Protein AF-A0AAE4R4G3-F1 (afdb_monomer)

Mean predicted aligned error: 14.67 Å

Nearest PDB structures (foldseek):
  8jcw-assembly1_3  TM=5.992E-01  e=4.559E-01  Homo sapiens
  7jfn-assembly1_A  TM=6.218E-01  e=7.363E-01  Brucella ovis ATCC 25840
  7wih-assembly1_A  TM=5.335E-01  e=7.766E-01  Homo sapiens
  8jd4-assembly1_2  TM=6.154E-01  e=1.726E+00  Homo sapiens
  4u1x-assembly1_A  TM=4.663E-01  e=5.349E-01  Rattus norvegicus

Foldseek 3Di:
DVVVVVVPDPDPWDWDFDQDLLDATDTHTPDPDDDPDPRQVVVLVVLLVLLVVLQVVLVQKAQDQQAWALEPVRAIFNIGGHSLSSCPDLVSLLSVLSVCSLVAAAAEAEEEAAPSCVSNVVNVQVSQVVVVGHHQYYDYDQFGDPALVVLLVVVVVPPDQHEYEYEAAEADPCPSVVSNVVSQVPDPHQYEYEYAEYACDAQVRADDDRPPPPDSYYYGYRHYNVVRDTQPQDPPGGPLCVDNSHVHYFYQDRRPRDGLDDDDAAADAQDLVQLLQCFVVLQLCQVQVQKWWDFPDPPDDDPPPLFFGRIGGNVLSQLVDPVSLVLLLCLLVVVVVVVCVVVVDPDPDDDDPDDDDDDDDDDDDDDDDDDDDDDDDDDDDDDDDDDDDDPDDPPPPPPPPDDPLPDQAAEEEEEPVCCPDVPSVSVVVSVCVSSVHDHYYHYWYQDPVRATDDDPVLQPGQEYEYEEEQPDALVNLVSVVVNSVVSNVVVPDDDRRAYAYEYEDHAYCAPVSVVVSCVSNVNRYGYSHDFDFGSDDLLVVLCVLLVPPDPQDPDPSVVVSVVSVCLVRPTDPQAANFQFDRGQDFADPPDSNYGGRTLSSLLRSSNRSVSHVVRVCVVPPSRNHAHALLVVLVVRLALSNSLSNLSNDAQVSHDQDDDLVSNQVSVVVSVVSNPDLRSLRRNLLSVLSSLSRNNRDLSCLQVSLQVNLVSCVPPDLSSLVSSLVSNVSSVVSVRDYDPVSSVSSVD

Structure (mmCIF, N/CA/C/O backbone):
data_AF-A0AAE4R4G3-F1
#
_entry.id   AF-A0AAE4R4G3-F1
#
loop_
_atom_site.group_PDB
_atom_site.id
_atom_site.type_symbol
_atom_site.label_atom_id
_atom_site.label_alt_id
_atom_site.label_comp_id
_atom_site.label_asym_id
_atom_site.label_entity_id
_atom_site.label_seq_id
_atom_site.pdbx_PDB_ins_code
_atom_site.Cartn_x
_atom_site.Cartn_y
_atom_site.Cartn_z
_atom_site.occupancy
_atom_site.B_iso_or_equiv
_atom_site.auth_seq_id
_atom_site.auth_comp_id
_atom_site.auth_asym_id
_atom_site.auth_atom_id
_atom_site.pdbx_PDB_model_num
ATOM 1 N N . MET A 1 1 ? -5.171 -28.125 51.167 1.00 41.72 1 MET A N 1
ATOM 2 C CA . MET A 1 1 ? -4.308 -28.460 50.009 1.00 41.72 1 MET A CA 1
ATOM 3 C C . MET A 1 1 ? -2.926 -27.810 50.123 1.00 41.72 1 MET A C 1
ATOM 5 O O . MET A 1 1 ? -1.947 -28.535 50.006 1.00 41.72 1 MET A O 1
ATOM 9 N N . ALA A 1 2 ? -2.838 -26.517 50.482 1.00 40.25 2 ALA A N 1
ATOM 10 C CA . ALA A 1 2 ? -1.580 -25.792 50.725 1.00 40.25 2 ALA A CA 1
ATOM 11 C C . ALA A 1 2 ? -0.564 -26.565 51.594 1.00 40.25 2 ALA A C 1
ATOM 13 O O . ALA A 1 2 ? 0.527 -26.849 51.116 1.00 40.25 2 ALA A O 1
ATOM 14 N N . LYS A 1 3 ? -0.951 -27.060 52.787 1.00 43.81 3 LYS A N 1
ATOM 15 C CA . LYS A 1 3 ? -0.072 -27.830 53.705 1.00 43.81 3 LYS A CA 1
ATOM 16 C C . LYS A 1 3 ? 0.681 -29.024 53.074 1.00 43.81 3 LYS A C 1
ATOM 18 O O . LYS A 1 3 ? 1.729 -29.395 53.586 1.00 43.81 3 LYS A O 1
ATOM 23 N N . LYS A 1 4 ? 0.180 -29.628 51.983 1.00 48.69 4 LYS A N 1
ATOM 24 C CA . LYS A 1 4 ? 0.833 -30.758 51.280 1.00 48.69 4 LYS A CA 1
ATOM 25 C C . LYS A 1 4 ? 1.884 -30.318 50.248 1.00 48.69 4 LYS A C 1
ATOM 27 O O . LYS A 1 4 ? 2.773 -31.100 49.937 1.00 48.69 4 LYS A O 1
ATOM 32 N N . VAL A 1 5 ? 1.781 -29.097 49.719 1.00 50.72 5 VAL A N 1
ATOM 33 C CA . VAL A 1 5 ? 2.772 -28.505 48.798 1.00 50.72 5 VAL A CA 1
ATOM 34 C C . VAL A 1 5 ? 3.978 -27.976 49.587 1.00 50.72 5 VAL A C 1
ATOM 36 O O . VAL A 1 5 ? 5.118 -28.146 49.160 1.00 50.72 5 VAL A O 1
ATOM 39 N N . VAL A 1 6 ? 3.731 -27.453 50.795 1.00 50.66 6 VAL A N 1
ATOM 40 C CA . VAL A 1 6 ? 4.748 -26.897 51.709 1.00 50.66 6 VAL A CA 1
ATOM 41 C C . VAL A 1 6 ? 5.870 -27.881 52.046 1.00 50.66 6 VAL A C 1
ATOM 43 O O . VAL A 1 6 ? 7.029 -27.489 52.096 1.00 50.66 6 VAL A O 1
ATOM 46 N N . SER A 1 7 ? 5.575 -29.174 52.224 1.00 49.91 7 SER A N 1
ATOM 47 C CA . SER A 1 7 ? 6.581 -30.141 52.692 1.00 49.91 7 SER A CA 1
ATOM 48 C C . SER A 1 7 ? 7.667 -30.485 51.660 1.00 49.91 7 SER A C 1
ATOM 50 O O . SER A 1 7 ? 8.540 -31.299 51.953 1.00 49.91 7 SER A O 1
ATOM 52 N N . ARG A 1 8 ? 7.605 -29.927 50.440 1.00 53.31 8 ARG A N 1
ATOM 53 C CA . ARG A 1 8 ? 8.597 -30.145 49.371 1.00 53.31 8 ARG A CA 1
ATOM 54 C C . ARG A 1 8 ? 9.280 -28.867 48.872 1.00 53.31 8 ARG A C 1
ATOM 56 O O . ARG A 1 8 ? 10.274 -28.981 48.160 1.00 53.31 8 ARG A O 1
ATOM 63 N N . SER A 1 9 ? 8.799 -27.674 49.224 1.00 53.91 9 SER A N 1
ATOM 64 C CA . SER A 1 9 ? 9.412 -26.409 48.794 1.00 53.91 9 SER A CA 1
ATOM 65 C C . SER A 1 9 ? 10.363 -25.860 49.859 1.00 53.91 9 SER A C 1
ATOM 67 O O . SER A 1 9 ? 9.969 -25.741 51.014 1.00 53.91 9 SER A O 1
ATOM 69 N N . ARG A 1 10 ? 11.570 -25.424 49.471 1.00 71.00 10 ARG A N 1
ATOM 70 C CA . ARG A 1 10 ? 12.482 -24.622 50.321 1.00 71.00 10 ARG A CA 1
ATOM 71 C C . ARG A 1 10 ? 12.004 -23.163 50.495 1.00 71.00 10 ARG A C 1
ATOM 73 O O . ARG A 1 10 ? 12.824 -22.256 50.553 1.00 71.00 10 ARG A O 1
ATOM 80 N N . ALA A 1 11 ? 10.696 -22.916 50.476 1.00 70.75 11 ALA A N 1
ATOM 81 C CA . ALA A 1 11 ? 10.151 -21.567 50.572 1.00 70.75 11 ALA A CA 1
ATOM 82 C C . ALA A 1 11 ? 10.240 -21.076 52.024 1.00 70.75 11 ALA A C 1
ATOM 84 O O . ALA A 1 11 ? 9.722 -21.741 52.919 1.00 70.75 11 ALA A O 1
ATOM 85 N N . SER A 1 12 ? 10.888 -19.929 52.245 1.00 80.38 12 SER A N 1
ATOM 86 C CA . SER A 1 12 ? 11.004 -19.309 53.574 1.00 80.38 12 SER A CA 1
ATOM 87 C C . SER A 1 12 ? 9.682 -18.716 54.072 1.00 80.38 12 SER A C 1
ATOM 89 O O . SER A 1 12 ? 9.471 -18.636 55.275 1.00 80.38 12 SER A O 1
ATOM 91 N N . TYR A 1 13 ? 8.784 -18.336 53.155 1.00 82.12 13 TYR A N 1
ATOM 92 C CA . TYR A 1 13 ? 7.481 -17.740 53.456 1.00 82.12 13 TYR A CA 1
ATOM 93 C C . TYR A 1 13 ? 6.415 -18.287 52.509 1.00 82.12 13 TYR A C 1
ATOM 95 O O . TYR A 1 13 ? 6.690 -18.560 51.338 1.00 82.12 13 TYR A O 1
ATOM 103 N N . ILE A 1 14 ? 5.192 -18.435 53.017 1.00 83.31 14 ILE A N 1
ATOM 104 C CA . ILE A 1 14 ? 4.025 -18.876 52.251 1.00 83.31 14 ILE A CA 1
ATOM 105 C C . ILE A 1 14 ? 2.876 -17.928 52.569 1.00 83.31 14 ILE A C 1
ATOM 107 O O . ILE A 1 14 ? 2.456 -17.832 53.722 1.00 83.31 14 ILE A O 1
ATOM 111 N N . GLY A 1 15 ? 2.375 -17.253 51.540 1.00 87.19 15 GLY A N 1
ATOM 112 C CA . GLY A 1 15 ? 1.159 -16.450 51.583 1.00 87.19 15 GLY A CA 1
ATOM 113 C C . GLY A 1 15 ? 0.104 -17.026 50.645 1.00 87.19 15 GLY A C 1
ATOM 114 O O . GLY A 1 15 ? 0.430 -17.733 49.687 1.00 87.19 15 GLY A O 1
ATOM 115 N N . VAL A 1 16 ? -1.159 -16.745 50.940 1.00 87.38 16 VAL A N 1
ATOM 116 C CA . VAL A 1 16 ? -2.300 -16.994 50.056 1.00 87.38 16 VAL A CA 1
ATOM 117 C C . VAL A 1 16 ? -2.833 -15.639 49.625 1.00 87.38 16 VAL A C 1
ATOM 119 O O . VAL A 1 16 ? -3.054 -14.786 50.476 1.00 87.38 16 VAL A O 1
ATOM 122 N N . ILE A 1 17 ? -2.992 -15.437 48.318 1.00 87.38 17 ILE A N 1
ATOM 123 C CA . ILE A 1 17 ? -3.669 -14.251 47.794 1.00 87.38 17 ILE A CA 1
ATOM 124 C C . ILE A 1 17 ? -5.159 -14.560 47.805 1.00 87.38 17 ILE A C 1
ATOM 126 O O . ILE A 1 17 ? -5.613 -15.449 47.079 1.00 87.38 17 ILE A O 1
ATOM 130 N N . ASP A 1 18 ? -5.886 -13.861 48.662 1.00 85.62 18 ASP A N 1
ATOM 131 C CA . ASP A 1 18 ? -7.324 -13.990 48.800 1.00 85.62 18 ASP A CA 1
ATOM 132 C C . ASP A 1 18 ? -8.004 -12.936 47.921 1.00 85.62 18 ASP A C 1
ATOM 134 O O . ASP A 1 18 ? -7.830 -11.730 48.099 1.00 85.62 18 ASP A O 1
ATOM 138 N N . PHE A 1 19 ? -8.782 -13.412 46.948 1.00 81.19 19 PHE A N 1
ATOM 139 C CA . PHE A 1 19 ? -9.626 -12.576 46.101 1.00 81.19 19 PHE A CA 1
ATOM 140 C C . PHE A 1 19 ? -11.050 -12.627 46.639 1.00 81.19 19 PHE A C 1
ATOM 142 O O . PHE A 1 19 ? -11.764 -13.618 46.454 1.00 81.19 19 PHE A O 1
ATOM 149 N N . VAL A 1 20 ? -11.472 -11.564 47.314 1.00 78.62 20 VAL A N 1
ATOM 150 C CA . VAL A 1 20 ? -12.882 -11.387 47.657 1.00 78.62 20 VAL A CA 1
ATOM 151 C C . VAL A 1 20 ? -13.567 -10.761 46.439 1.00 78.62 20 VAL A C 1
ATOM 153 O O . VAL A 1 20 ? -13.090 -9.734 45.958 1.00 78.62 20 VAL A O 1
ATOM 156 N N . PRO A 1 21 ? -14.654 -11.346 45.897 1.00 65.56 21 PRO A N 1
ATOM 157 C CA . PRO A 1 21 ? -15.409 -10.709 44.825 1.00 65.56 21 PRO A CA 1
ATOM 158 C C . PRO A 1 21 ? -15.832 -9.301 45.244 1.00 65.56 21 PRO A C 1
ATOM 160 O O . PRO A 1 21 ? -16.521 -9.141 46.249 1.00 65.56 21 PRO A O 1
ATOM 163 N N . GLY A 1 22 ? -15.399 -8.293 44.487 1.00 68.06 22 GLY A N 1
ATOM 164 C CA . GLY A 1 22 ? -15.637 -6.903 44.860 1.00 68.06 22 GLY A CA 1
ATOM 165 C C . GLY A 1 22 ? -14.793 -6.433 46.051 1.00 68.06 22 GLY A C 1
ATOM 166 O O . GLY A 1 22 ? -15.272 -5.634 46.846 1.00 68.06 22 GLY A O 1
ATOM 167 N N . GLY A 1 23 ? -13.573 -6.949 46.212 1.00 78.12 23 GLY A N 1
ATOM 168 C CA . GLY A 1 23 ? -12.608 -6.534 47.227 1.00 78.12 23 GLY A CA 1
ATOM 169 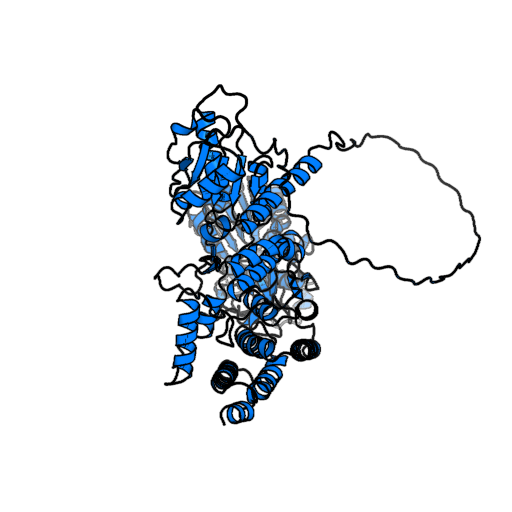C C . GLY A 1 23 ? -11.193 -6.440 46.655 1.00 78.12 23 GLY A C 1
ATOM 170 O O . GLY A 1 23 ? -10.882 -7.029 45.618 1.00 78.12 23 GLY A O 1
ATOM 171 N N . THR A 1 24 ? -10.331 -5.680 47.329 1.00 81.62 24 THR A N 1
ATOM 172 C CA . THR A 1 24 ? -8.904 -5.612 46.996 1.00 81.62 24 THR A CA 1
ATOM 173 C C . THR A 1 24 ? -8.233 -6.946 47.320 1.00 81.62 24 THR A C 1
ATOM 175 O O . THR A 1 24 ? -8.569 -7.547 48.343 1.00 81.62 24 THR A O 1
ATOM 178 N N . PRO A 1 25 ? -7.307 -7.440 46.481 1.00 84.69 25 PRO A N 1
ATOM 179 C CA . PRO A 1 25 ? -6.599 -8.676 46.778 1.00 84.69 25 PRO A CA 1
ATOM 180 C C . PRO A 1 25 ? -5.730 -8.494 48.026 1.00 84.69 25 PRO A C 1
ATOM 182 O O . PRO A 1 25 ? -4.965 -7.538 48.124 1.00 84.69 25 PRO A O 1
ATOM 185 N N . GLU A 1 26 ? -5.826 -9.423 48.973 1.00 88.56 26 GLU A N 1
ATOM 186 C CA . GLU A 1 26 ? -5.051 -9.394 50.218 1.00 88.56 26 GLU A CA 1
ATOM 187 C C . GLU A 1 26 ? -4.145 -10.621 50.315 1.00 88.56 26 GLU A C 1
ATOM 189 O O . GLU A 1 26 ? -4.484 -11.700 49.829 1.00 88.56 26 GLU A O 1
ATOM 194 N N . ILE A 1 27 ? -2.973 -10.471 50.942 1.00 89.56 27 ILE A N 1
ATOM 195 C CA . ILE A 1 27 ? -2.072 -11.600 51.202 1.00 89.56 27 ILE A CA 1
ATOM 196 C C . ILE A 1 27 ? -2.252 -12.065 52.645 1.00 89.56 27 ILE A C 1
ATOM 198 O O . ILE A 1 27 ? -1.797 -11.410 53.585 1.00 89.56 27 ILE A O 1
ATOM 202 N N . THR A 1 28 ? -2.833 -13.249 52.816 1.00 90.31 28 THR A N 1
ATOM 203 C CA . THR A 1 28 ? -2.904 -13.937 54.105 1.00 90.31 28 THR A CA 1
ATOM 204 C C . THR A 1 28 ? -1.671 -14.822 54.284 1.00 90.31 28 THR A C 1
ATOM 206 O O . THR A 1 28 ? -1.511 -15.854 53.623 1.00 90.31 28 THR A O 1
ATOM 209 N N . TRP A 1 29 ? -0.777 -14.438 55.195 1.00 89.19 29 TRP A N 1
ATOM 210 C CA . TRP A 1 29 ? 0.454 -15.178 55.489 1.00 89.19 29 TRP A CA 1
ATOM 211 C C . TRP A 1 29 ? 0.200 -16.393 56.390 1.00 89.19 29 TRP A C 1
ATOM 213 O O . TRP A 1 29 ? -0.496 -16.318 57.399 1.00 89.19 29 TRP A O 1
ATOM 223 N N . ALA A 1 30 ? 0.787 -17.541 56.036 1.00 85.12 30 ALA A N 1
ATOM 224 C CA . ALA A 1 30 ? 0.654 -18.785 56.800 1.00 85.12 30 ALA A CA 1
ATOM 225 C C . ALA A 1 30 ? 1.514 -18.816 58.081 1.00 85.12 30 ALA A C 1
ATOM 227 O O . ALA A 1 30 ? 1.315 -19.684 58.935 1.00 85.12 30 ALA A O 1
ATOM 228 N N . HIS A 1 31 ? 2.478 -17.901 58.197 1.00 82.00 31 HIS A N 1
ATOM 229 C CA . HIS A 1 31 ? 3.396 -17.756 59.324 1.00 82.00 31 HIS A CA 1
ATOM 230 C C . HIS A 1 31 ? 3.187 -16.397 60.003 1.00 82.00 31 HIS A C 1
ATOM 232 O O . HIS A 1 31 ? 2.731 -15.454 59.365 1.00 82.00 31 HIS A O 1
ATOM 238 N N . ALA A 1 32 ? 3.526 -16.302 61.294 1.00 77.00 32 ALA A N 1
ATOM 239 C CA . ALA A 1 32 ? 3.434 -15.047 62.047 1.00 77.00 32 ALA A CA 1
ATOM 240 C C . ALA A 1 32 ? 4.468 -14.000 61.589 1.00 77.00 32 ALA A C 1
ATOM 242 O O . ALA A 1 32 ? 4.228 -12.805 61.722 1.00 77.00 32 ALA A O 1
ATOM 243 N N . GLU A 1 33 ? 5.604 -14.447 61.049 1.00 82.62 33 GLU A N 1
ATOM 244 C CA . GLU A 1 33 ? 6.598 -13.573 60.428 1.00 82.62 33 GLU A CA 1
ATOM 245 C C . GLU A 1 33 ? 6.197 -13.281 58.978 1.00 82.62 33 GLU A C 1
ATOM 247 O O . GLU A 1 33 ? 6.115 -14.188 58.144 1.00 82.62 33 GLU A O 1
ATOM 252 N N . VAL A 1 34 ? 5.943 -12.004 58.698 1.00 83.69 34 VAL A N 1
ATOM 253 C CA . VAL A 1 34 ? 5.670 -11.467 57.361 1.00 83.69 34 VAL A CA 1
ATOM 254 C C . VAL A 1 34 ? 7.010 -11.070 56.727 1.00 83.69 34 VAL A C 1
ATOM 256 O O . VAL A 1 34 ? 7.856 -10.516 57.432 1.00 83.69 34 VAL A O 1
ATOM 259 N N . PRO A 1 35 ? 7.258 -11.368 55.439 1.00 85.50 35 PRO A N 1
ATOM 260 C CA . PRO A 1 35 ? 8.483 -10.936 54.774 1.00 85.50 35 PRO A CA 1
ATOM 261 C C . PRO A 1 35 ? 8.619 -9.409 54.753 1.00 85.50 35 PRO A C 1
ATOM 263 O O . PRO A 1 35 ? 7.627 -8.694 54.644 1.00 85.50 35 PRO A O 1
ATOM 266 N N . ASP A 1 36 ? 9.864 -8.929 54.789 1.00 84.88 36 ASP A N 1
ATOM 267 C CA . ASP A 1 36 ? 10.235 -7.510 54.661 1.00 84.88 36 ASP A CA 1
ATOM 268 C C . ASP A 1 36 ? 10.153 -7.046 53.192 1.00 84.88 36 ASP A C 1
ATOM 270 O O . ASP A 1 36 ? 11.130 -6.630 52.573 1.00 84.88 36 ASP A O 1
ATOM 274 N N . ILE A 1 37 ? 8.990 -7.264 52.581 1.00 83.00 37 ILE A N 1
ATOM 275 C CA . ILE A 1 37 ? 8.627 -6.806 51.242 1.00 83.00 37 ILE A CA 1
ATOM 276 C C . ILE A 1 37 ? 7.216 -6.250 51.362 1.00 83.00 37 ILE A C 1
ATOM 278 O O . ILE A 1 37 ? 6.341 -6.890 51.947 1.00 83.00 37 ILE A O 1
ATOM 282 N N . GLU A 1 38 ? 6.980 -5.077 50.788 1.00 85.88 38 GLU A N 1
ATOM 283 C CA . GLU A 1 38 ? 5.652 -4.477 50.781 1.00 85.88 38 GLU A CA 1
ATOM 284 C C . GLU A 1 38 ? 4.654 -5.412 50.077 1.00 85.88 38 GLU A C 1
ATOM 286 O O . GLU A 1 38 ? 4.900 -5.901 48.969 1.00 85.88 38 GLU A O 1
ATOM 291 N N . ASN A 1 39 ? 3.508 -5.672 50.720 1.00 84.44 39 ASN A N 1
ATOM 292 C CA . ASN A 1 39 ? 2.467 -6.542 50.162 1.00 84.44 39 ASN A CA 1
ATOM 293 C C . ASN A 1 39 ? 2.045 -6.088 48.752 1.00 84.44 39 ASN A C 1
ATOM 295 O O . ASN A 1 39 ? 1.788 -6.932 47.897 1.00 84.44 39 ASN A O 1
ATOM 299 N N . GLU A 1 40 ? 2.037 -4.778 48.489 1.00 82.62 40 GLU A N 1
ATOM 300 C CA . GLU A 1 40 ? 1.739 -4.196 47.175 1.00 82.62 40 GLU A CA 1
ATOM 301 C C . GLU A 1 40 ? 2.711 -4.677 46.089 1.00 82.62 40 GLU A C 1
ATOM 303 O O . GLU A 1 40 ? 2.291 -5.070 44.998 1.00 82.62 40 GLU A O 1
ATOM 308 N N . GLU A 1 41 ? 4.012 -4.732 46.391 1.00 84.12 41 GLU A N 1
ATOM 309 C CA . GLU A 1 41 ? 5.013 -5.227 45.448 1.00 84.12 41 GLU A CA 1
ATOM 310 C C . GLU A 1 41 ? 4.803 -6.720 45.150 1.00 84.12 41 GLU A C 1
ATOM 312 O O . GLU A 1 41 ? 4.933 -7.169 44.005 1.00 84.12 41 GLU A O 1
ATOM 317 N N . LEU A 1 42 ? 4.441 -7.508 46.164 1.00 87.12 42 LEU A N 1
ATOM 318 C CA . LEU A 1 42 ? 4.152 -8.932 45.994 1.00 87.12 42 LEU A CA 1
ATOM 319 C C . LEU A 1 42 ? 2.876 -9.174 45.183 1.00 87.12 42 LEU A C 1
ATOM 321 O O . LEU A 1 42 ? 2.887 -10.034 44.298 1.00 87.12 42 LEU A O 1
ATOM 325 N N . LEU A 1 43 ? 1.814 -8.403 45.425 1.00 86.62 43 LEU A N 1
ATOM 326 C CA . LEU A 1 43 ? 0.578 -8.444 44.640 1.00 86.62 43 LEU A CA 1
ATOM 327 C C . LEU A 1 43 ? 0.839 -8.065 43.178 1.00 86.62 43 LEU A C 1
ATOM 329 O O . LEU A 1 43 ? 0.391 -8.765 42.271 1.00 86.62 43 LEU A O 1
ATOM 333 N N . LEU A 1 44 ? 1.655 -7.038 42.933 1.00 83.12 44 LEU A N 1
ATOM 334 C CA . LEU A 1 44 ? 2.078 -6.632 41.592 1.00 83.12 44 LEU A CA 1
ATOM 335 C C . LEU A 1 44 ? 2.839 -7.748 40.867 1.00 83.12 44 LEU A C 1
ATOM 337 O O . LEU A 1 44 ? 2.569 -8.047 39.700 1.00 83.12 44 LEU A O 1
ATOM 341 N N . ARG A 1 45 ? 3.786 -8.398 41.551 1.00 85.94 45 ARG A N 1
ATOM 342 C CA . ARG A 1 45 ? 4.511 -9.552 40.998 1.00 85.94 45 ARG A CA 1
ATOM 343 C C . ARG A 1 45 ? 3.562 -10.717 40.708 1.00 85.94 45 ARG A C 1
ATOM 345 O O . ARG A 1 45 ? 3.699 -11.351 39.662 1.00 85.94 45 ARG A O 1
ATOM 352 N N . ALA A 1 46 ? 2.602 -10.981 41.591 1.00 88.88 46 ALA A N 1
ATOM 353 C CA . ALA A 1 46 ? 1.620 -12.043 41.414 1.00 88.88 46 ALA A CA 1
ATOM 354 C C . ALA A 1 46 ? 0.701 -11.786 40.215 1.00 88.88 46 ALA A C 1
ATOM 356 O O . ALA A 1 46 ? 0.601 -12.654 39.348 1.00 88.88 46 ALA A O 1
ATOM 357 N N . MET A 1 47 ? 0.135 -10.581 40.105 1.00 90.00 47 MET A N 1
ATOM 358 C CA . MET A 1 47 ? -0.656 -10.165 38.948 1.00 90.00 47 MET A CA 1
ATOM 359 C C . MET A 1 47 ? 0.138 -10.339 37.652 1.00 90.00 47 MET A C 1
ATOM 361 O O . MET A 1 47 ? -0.372 -10.913 36.699 1.00 90.00 47 MET A O 1
ATOM 365 N N . ARG A 1 48 ? 1.404 -9.905 37.593 1.00 88.50 48 ARG A N 1
ATOM 366 C CA . ARG A 1 48 ? 2.235 -10.066 36.383 1.00 88.50 48 ARG A CA 1
ATOM 367 C C . ARG A 1 48 ? 2.422 -11.520 35.988 1.00 88.50 48 ARG A C 1
ATOM 369 O O . ARG A 1 48 ? 2.347 -11.848 34.805 1.00 88.50 48 ARG A O 1
ATOM 376 N N . CYS A 1 49 ? 2.705 -12.375 36.967 1.00 89.19 49 CYS A N 1
ATOM 377 C CA . CYS A 1 49 ? 2.857 -13.807 36.745 1.00 89.19 49 CYS A CA 1
ATOM 378 C C . CYS A 1 49 ? 1.554 -14.426 36.234 1.00 89.19 49 CYS A C 1
ATOM 380 O O . CYS A 1 49 ? 1.585 -15.178 35.263 1.00 89.19 49 CYS A O 1
ATOM 382 N N . GLU A 1 50 ? 0.421 -14.084 36.847 1.00 91.75 50 GLU A N 1
ATOM 383 C CA . GLU A 1 50 ? -0.895 -14.580 36.448 1.00 91.75 50 GLU A CA 1
ATOM 384 C C . GLU A 1 50 ? -1.298 -14.070 35.061 1.00 91.75 50 GLU A C 1
ATOM 386 O O . GLU A 1 50 ? -1.634 -14.865 34.187 1.00 91.75 50 GLU A O 1
ATOM 391 N N . PHE A 1 51 ? -1.162 -12.769 34.810 1.00 93.94 51 PHE A N 1
ATOM 392 C CA . PHE A 1 51 ? -1.463 -12.154 33.523 1.00 93.94 51 PHE A CA 1
ATOM 393 C C . PHE A 1 51 ? -0.608 -12.745 32.400 1.00 93.94 51 PHE A C 1
ATOM 395 O O . PHE A 1 51 ? -1.115 -13.113 31.342 1.00 93.94 51 PHE A O 1
ATOM 402 N N . ARG A 1 52 ? 0.696 -12.930 32.637 1.00 92.19 52 ARG A N 1
ATOM 403 C CA . ARG A 1 52 ? 1.580 -13.600 31.678 1.00 92.19 52 ARG A CA 1
ATOM 404 C C . ARG A 1 52 ? 1.175 -15.055 31.441 1.00 92.19 52 ARG A C 1
ATOM 406 O O . ARG A 1 52 ? 1.202 -15.498 30.294 1.00 92.19 52 ARG A O 1
ATOM 413 N N . ALA A 1 53 ? 0.791 -15.786 32.486 1.00 91.94 53 ALA A N 1
ATOM 414 C CA . ALA A 1 53 ? 0.300 -17.153 32.342 1.00 91.94 53 ALA A CA 1
ATOM 415 C C . ALA A 1 53 ? -0.986 -17.201 31.503 1.00 91.94 53 ALA A C 1
ATOM 417 O O . ALA A 1 53 ? -1.104 -18.062 30.635 1.00 91.94 53 ALA A O 1
ATOM 418 N N . LEU A 1 54 ? -1.907 -16.248 31.688 1.00 94.81 54 LEU A N 1
ATOM 419 C CA . LEU A 1 54 ? -3.108 -16.112 30.859 1.00 94.81 54 LEU A CA 1
ATOM 420 C C . LEU A 1 54 ? -2.758 -15.841 29.392 1.00 94.81 54 LEU A C 1
ATOM 422 O O . LEU A 1 54 ? -3.298 -16.510 28.512 1.00 94.81 54 LEU A O 1
ATOM 426 N N . LEU A 1 55 ? -1.807 -14.941 29.114 1.00 95.00 55 LEU A N 1
ATOM 427 C CA . LEU A 1 55 ? -1.338 -14.684 27.747 1.00 95.00 55 LEU A CA 1
ATOM 428 C C . LEU A 1 55 ? -0.753 -15.944 27.091 1.00 95.00 55 LEU A C 1
ATOM 430 O O . LEU A 1 55 ? -1.068 -16.259 25.943 1.00 95.00 55 LEU A O 1
ATOM 434 N N . GLU A 1 56 ? 0.102 -16.673 27.809 1.00 92.25 56 GLU A N 1
ATOM 435 C CA . GLU A 1 56 ? 0.767 -17.875 27.297 1.00 92.25 56 GLU A CA 1
ATOM 436 C C . GLU A 1 56 ? -0.228 -19.034 27.105 1.00 92.25 56 GLU A C 1
ATOM 438 O O . GLU A 1 56 ? -0.249 -19.668 26.048 1.00 92.25 56 GLU A O 1
ATOM 443 N N . TRP A 1 57 ? -1.101 -19.293 28.082 1.00 91.50 57 TRP A N 1
ATOM 444 C CA . TRP A 1 57 ? -2.099 -20.367 28.014 1.00 91.50 57 TRP A CA 1
ATOM 445 C C . TRP A 1 57 ? -3.239 -20.081 27.038 1.00 91.50 57 TRP A C 1
ATOM 447 O O . TRP A 1 57 ? -3.774 -21.017 26.439 1.00 91.50 57 TRP A O 1
ATOM 457 N N . GLY A 1 58 ? -3.601 -18.808 26.885 1.00 92.12 58 GLY A N 1
ATOM 458 C CA . GLY A 1 58 ? -4.520 -18.305 25.868 1.00 92.12 58 GLY A CA 1
ATOM 459 C C . GLY A 1 58 ? -3.954 -18.333 24.456 1.00 92.12 58 GLY A C 1
ATOM 460 O O . GLY A 1 58 ? -4.707 -18.236 23.498 1.00 92.12 58 GLY A O 1
ATOM 461 N N . ARG A 1 59 ? -2.630 -18.498 24.313 1.00 91.81 59 ARG A N 1
ATOM 462 C CA . ARG A 1 59 ? -1.913 -18.278 23.047 1.00 91.81 59 ARG A CA 1
ATOM 463 C C . ARG A 1 59 ? -2.157 -16.875 22.485 1.00 91.81 59 ARG A C 1
ATOM 465 O O . ARG A 1 59 ? -2.125 -16.675 21.279 1.00 91.81 59 ARG A O 1
ATOM 472 N N . ALA A 1 60 ? -2.326 -15.899 23.374 1.00 93.81 60 ALA A N 1
ATOM 473 C CA . ALA A 1 60 ? -2.489 -14.498 23.012 1.00 93.81 60 ALA A CA 1
ATOM 474 C C . ALA A 1 60 ? -1.227 -13.903 22.374 1.00 93.81 60 ALA A C 1
ATOM 476 O O . ALA A 1 60 ? -1.297 -12.846 21.757 1.00 93.81 60 ALA A O 1
ATOM 477 N N . ILE A 1 61 ? -0.073 -14.564 22.524 1.00 93.00 61 ILE A N 1
ATOM 478 C CA . ILE A 1 61 ? 1.189 -14.188 21.885 1.00 93.00 61 ILE A CA 1
ATOM 479 C C . ILE A 1 61 ? 1.409 -15.075 20.658 1.00 93.00 61 ILE A C 1
ATOM 481 O O . ILE A 1 61 ? 1.772 -16.248 20.770 1.00 93.00 61 ILE A O 1
ATOM 485 N N . TRP A 1 62 ? 1.249 -14.483 19.485 1.00 90.50 62 TRP A N 1
ATOM 486 C CA . TRP A 1 62 ? 1.444 -15.119 18.196 1.00 90.50 62 TRP A CA 1
ATOM 487 C C . TRP A 1 62 ? 2.865 -14.861 17.700 1.00 90.50 62 TRP A C 1
ATOM 489 O O . TRP A 1 62 ? 3.207 -13.730 17.367 1.00 90.50 62 TRP A O 1
ATOM 499 N N . GLN A 1 63 ? 3.702 -15.897 17.658 1.00 90.44 63 GLN A N 1
ATOM 500 C CA . GLN A 1 63 ? 5.105 -15.801 17.242 1.00 90.44 63 GLN A CA 1
ATOM 501 C C . GLN A 1 63 ? 5.435 -16.897 16.213 1.00 90.44 63 GLN A C 1
ATOM 503 O O . GLN A 1 63 ? 5.963 -17.951 16.574 1.00 90.44 63 GLN A O 1
ATOM 508 N N . PRO A 1 64 ? 5.052 -16.696 14.944 1.00 85.00 64 PRO A N 1
ATOM 509 C CA . PRO A 1 64 ? 5.319 -17.637 13.861 1.00 85.00 64 PRO A CA 1
ATOM 510 C C . PRO A 1 64 ? 6.816 -17.751 13.548 1.00 85.00 64 PRO A C 1
ATOM 512 O O . PRO A 1 64 ? 7.592 -16.829 13.785 1.00 85.00 64 PRO A O 1
ATOM 515 N N . SER A 1 65 ? 7.216 -18.890 12.980 1.00 84.06 65 SER A N 1
ATOM 516 C CA . SER A 1 65 ? 8.597 -19.144 12.547 1.00 84.06 65 SER A CA 1
ATOM 517 C C . SER A 1 65 ? 8.827 -18.935 11.050 1.00 84.06 65 SER A C 1
ATOM 519 O O . SER A 1 65 ? 9.964 -19.051 10.613 1.00 84.06 65 SER A O 1
ATOM 521 N N . SER A 1 66 ? 7.768 -18.717 10.262 1.00 79.06 66 SER A N 1
ATOM 522 C CA . SER A 1 66 ? 7.831 -18.685 8.790 1.00 79.06 66 SER A CA 1
ATOM 523 C C . SER A 1 66 ? 7.253 -17.419 8.151 1.00 79.06 66 SER A C 1
ATOM 525 O O . SER A 1 66 ? 7.188 -17.310 6.931 1.00 79.06 66 SER A O 1
ATOM 527 N N . TYR A 1 67 ? 6.768 -16.484 8.962 1.00 85.94 67 TYR A N 1
ATOM 528 C CA . TYR A 1 67 ? 6.226 -15.204 8.520 1.00 85.94 67 TYR A CA 1
ATOM 529 C C . TYR A 1 67 ? 6.371 -14.185 9.650 1.00 85.94 67 TYR A C 1
ATOM 531 O O . TYR A 1 67 ? 6.722 -14.543 10.773 1.00 85.94 67 TYR A O 1
ATOM 539 N N . HIS A 1 68 ? 6.090 -12.922 9.374 1.00 89.38 68 HIS A N 1
ATOM 540 C CA . HIS A 1 68 ? 5.981 -11.874 10.380 1.00 89.38 68 HIS A CA 1
ATOM 541 C C . HIS A 1 68 ? 4.746 -11.017 10.117 1.00 89.38 68 HIS A C 1
ATOM 543 O O . HIS A 1 68 ? 4.074 -11.185 9.105 1.00 89.38 68 HIS A O 1
ATOM 549 N N . TYR A 1 69 ? 4.409 -10.130 11.044 1.00 88.75 69 TYR A N 1
ATOM 550 C CA . TYR A 1 69 ? 3.186 -9.345 10.984 1.00 88.75 69 TYR A CA 1
ATOM 551 C C . TYR A 1 69 ? 3.428 -7.929 10.477 1.00 88.75 69 TYR A C 1
ATOM 553 O O . TYR A 1 69 ? 4.385 -7.300 10.914 1.00 88.75 69 TYR A O 1
ATOM 561 N N . GLU A 1 70 ? 2.530 -7.409 9.641 1.00 86.69 70 GLU A N 1
ATOM 562 C CA . GLU A 1 70 ? 2.349 -5.963 9.446 1.00 86.69 70 GLU A CA 1
ATOM 563 C C . GLU A 1 70 ? 1.239 -5.504 10.397 1.00 86.69 70 GLU A C 1
ATOM 565 O O . GLU A 1 70 ? 0.092 -5.951 10.308 1.00 86.69 70 GLU A O 1
ATOM 570 N N . LEU A 1 71 ? 1.598 -4.649 11.351 1.00 85.38 71 LEU A N 1
ATOM 571 C CA . LEU A 1 71 ? 0.693 -4.122 12.365 1.00 85.38 71 LEU A CA 1
ATOM 572 C C . LEU A 1 71 ? -0.201 -3.013 11.781 1.00 85.38 71 LEU A C 1
ATOM 574 O O . LEU A 1 71 ? 0.134 -2.431 10.751 1.00 85.38 71 LEU A O 1
ATOM 578 N N . PRO A 1 72 ? -1.296 -2.629 12.463 1.00 80.88 72 PRO A N 1
ATOM 579 C CA . PRO A 1 72 ? -2.136 -1.495 12.062 1.00 80.88 72 PRO A CA 1
ATOM 580 C C . PRO A 1 72 ? -1.377 -0.176 11.852 1.00 80.88 72 PRO A C 1
ATOM 582 O O . PRO A 1 72 ? -1.803 0.659 11.058 1.00 80.88 72 PRO A O 1
ATOM 585 N N . SER A 1 73 ? -0.238 0.002 12.529 1.00 74.06 73 SER A N 1
ATOM 586 C CA . SER A 1 73 ? 0.649 1.156 12.349 1.00 74.06 73 SER A CA 1
ATOM 587 C C . SER A 1 73 ? 1.439 1.145 11.033 1.00 74.06 73 SER A C 1
ATOM 589 O O . SER A 1 73 ? 2.069 2.149 10.710 1.00 74.06 73 SER A O 1
ATOM 591 N N . GLY A 1 74 ? 1.435 0.031 10.294 1.00 79.06 74 GLY A N 1
ATOM 592 C CA . GLY A 1 74 ? 2.334 -0.249 9.171 1.00 79.06 74 GLY A CA 1
ATOM 593 C C . GLY A 1 74 ? 3.699 -0.795 9.603 1.00 79.06 74 GLY A C 1
ATOM 594 O O . GLY A 1 74 ? 4.500 -1.176 8.755 1.00 79.06 74 GLY A O 1
ATOM 595 N N . ASP A 1 75 ? 3.981 -0.858 10.909 1.00 83.12 75 ASP A N 1
ATOM 596 C CA . ASP A 1 75 ? 5.234 -1.423 11.409 1.00 83.12 75 ASP A CA 1
ATOM 597 C C . ASP A 1 75 ? 5.231 -2.947 11.284 1.00 83.12 75 ASP A C 1
ATOM 599 O O . ASP A 1 75 ? 4.211 -3.611 11.475 1.00 83.12 75 ASP A O 1
ATOM 603 N N . HIS A 1 76 ? 6.404 -3.517 11.031 1.00 86.25 76 HIS A N 1
ATOM 604 C CA . HIS A 1 76 ? 6.576 -4.958 10.922 1.00 86.25 76 HIS A CA 1
ATOM 605 C C . HIS A 1 76 ? 7.055 -5.558 12.250 1.00 86.25 76 HIS A C 1
ATOM 607 O O . HIS A 1 76 ? 7.950 -5.024 12.906 1.00 86.25 76 HIS A O 1
ATOM 613 N N . ALA A 1 77 ? 6.489 -6.694 12.654 1.00 88.50 77 ALA A N 1
ATOM 614 C CA . ALA A 1 77 ? 6.804 -7.339 13.922 1.00 88.50 77 ALA A CA 1
ATOM 615 C C . ALA A 1 77 ? 6.887 -8.861 13.793 1.00 88.50 77 ALA A C 1
ATOM 617 O O . ALA A 1 77 ? 5.993 -9.502 13.254 1.00 88.50 77 ALA A O 1
ATOM 618 N N . GLY A 1 78 ? 7.921 -9.466 14.383 1.00 88.69 78 GLY A N 1
ATOM 619 C CA . GLY A 1 78 ? 8.075 -10.929 14.414 1.00 88.69 78 GLY A CA 1
ATOM 620 C C . GLY A 1 78 ? 7.058 -11.637 15.314 1.00 88.69 78 GLY A C 1
ATOM 621 O O . GLY A 1 78 ? 6.972 -12.859 15.314 1.00 88.69 78 GLY A O 1
ATOM 622 N N . TYR A 1 79 ? 6.292 -10.879 16.101 1.00 90.75 79 TYR A N 1
ATOM 623 C CA . TYR A 1 79 ? 5.204 -11.404 16.911 1.00 90.75 79 TYR A CA 1
ATOM 624 C C . TYR A 1 79 ? 4.084 -10.375 17.084 1.00 90.75 79 TYR A C 1
ATOM 626 O O . TYR A 1 79 ? 4.309 -9.158 17.080 1.00 90.75 79 TYR A O 1
ATOM 634 N N . PHE A 1 80 ? 2.881 -10.892 17.287 1.00 91.06 80 PHE A N 1
ATOM 635 C CA . PHE A 1 80 ? 1.647 -10.150 17.490 1.00 91.06 80 PHE A CA 1
ATOM 636 C C . PHE A 1 80 ? 1.010 -10.566 18.821 1.00 91.06 80 PHE A C 1
ATOM 638 O O . PHE A 1 80 ? 1.145 -11.713 19.241 1.00 91.06 80 PHE A O 1
ATOM 645 N N . VAL A 1 81 ? 0.366 -9.628 19.518 1.00 92.62 81 VAL A N 1
ATOM 646 C CA . VAL A 1 81 ? -0.313 -9.900 20.792 1.00 92.62 81 VAL A CA 1
ATOM 647 C C . VAL A 1 81 ? -1.776 -9.509 20.653 1.00 92.62 81 VAL A C 1
ATOM 649 O O . VAL A 1 81 ? -2.059 -8.364 20.313 1.00 92.62 81 VAL A O 1
ATOM 652 N N . ARG A 1 82 ? -2.690 -10.440 20.936 1.00 92.94 82 ARG A N 1
ATOM 653 C CA . ARG A 1 82 ? -4.139 -10.206 20.932 1.00 92.94 82 ARG A CA 1
ATOM 654 C C . ARG A 1 82 ? -4.715 -10.573 22.290 1.00 92.94 82 ARG A C 1
ATOM 656 O O . ARG A 1 82 ? -4.916 -11.743 22.594 1.00 92.94 82 ARG A O 1
ATOM 663 N N . ILE A 1 83 ? -4.987 -9.559 23.110 1.00 95.19 83 ILE A N 1
ATOM 664 C CA . ILE A 1 83 ? -5.451 -9.742 24.494 1.00 95.19 83 ILE A CA 1
ATOM 665 C C . ILE A 1 83 ? -6.738 -10.562 24.571 1.00 95.19 83 ILE A C 1
ATOM 667 O O . ILE A 1 83 ? -6.860 -11.399 25.456 1.00 95.19 83 ILE A O 1
ATOM 671 N N . ALA A 1 84 ? -7.661 -10.396 23.623 1.00 93.56 84 ALA A N 1
ATOM 672 C CA . ALA A 1 84 ? -8.910 -11.155 23.611 1.00 93.56 84 ALA A CA 1
ATOM 673 C C . ALA A 1 84 ? -8.709 -12.681 23.593 1.00 93.56 84 ALA A C 1
ATOM 675 O O . ALA A 1 84 ? -9.501 -13.400 24.197 1.00 93.56 84 ALA A O 1
ATOM 676 N N . ASP A 1 85 ? -7.624 -13.179 22.991 1.00 94.00 85 ASP A N 1
ATOM 677 C CA . ASP A 1 85 ? -7.339 -14.618 22.937 1.00 94.00 85 ASP A CA 1
ATOM 678 C C . ASP A 1 85 ? -6.953 -15.191 24.319 1.00 94.00 85 ASP A C 1
ATOM 680 O O . ASP A 1 85 ? -7.007 -16.402 24.534 1.00 94.00 85 ASP A O 1
ATOM 684 N N . MET A 1 86 ? -6.609 -14.341 25.298 1.00 96.19 86 MET A N 1
ATOM 685 C CA . MET A 1 86 ? -6.374 -14.791 26.675 1.00 96.19 86 MET A CA 1
ATOM 686 C C . MET A 1 86 ? -7.667 -15.179 27.406 1.00 96.19 86 MET A C 1
ATOM 688 O O . MET A 1 86 ? -7.619 -15.945 28.368 1.00 96.19 86 MET A O 1
ATOM 692 N N . PHE A 1 87 ? -8.825 -14.696 26.945 1.00 95.44 87 PHE A N 1
ATOM 693 C CA . PHE A 1 87 ? -10.134 -14.933 27.554 1.00 95.44 87 PHE A CA 1
ATOM 694 C C . PHE A 1 87 ? -10.771 -16.240 27.061 1.00 95.44 87 PHE A C 1
ATOM 696 O O . PHE A 1 87 ? -11.804 -16.242 26.394 1.00 95.44 87 PHE A O 1
ATOM 703 N N . ARG A 1 88 ? -10.174 -17.390 27.392 1.00 92.00 88 ARG A N 1
ATOM 704 C CA . ARG A 1 88 ? -10.666 -18.694 26.895 1.00 92.00 88 ARG A CA 1
ATOM 705 C C . ARG A 1 88 ? -11.990 -19.115 27.532 1.00 92.00 88 ARG A C 1
ATOM 707 O O . ARG A 1 88 ? -12.700 -19.961 26.994 1.00 92.00 88 ARG A O 1
ATOM 714 N N . ASN A 1 89 ? -12.272 -18.610 28.728 1.00 92.88 89 ASN A N 1
ATOM 715 C CA . ASN A 1 89 ? -13.476 -18.881 29.502 1.00 92.88 89 ASN A CA 1
ATOM 716 C C . ASN A 1 89 ? -13.763 -17.699 30.446 1.00 92.88 89 ASN A C 1
ATOM 718 O O . ASN A 1 89 ? -12.910 -16.836 30.641 1.00 92.88 89 ASN A O 1
ATOM 722 N N . LEU A 1 90 ? -14.952 -17.682 31.058 1.00 93.00 90 LEU A N 1
ATOM 723 C CA . LEU A 1 90 ? -15.385 -16.599 31.948 1.00 93.00 90 LEU A CA 1
ATOM 724 C C . LEU A 1 90 ? -14.420 -16.360 33.120 1.00 93.00 90 LEU A C 1
ATOM 726 O O . LEU A 1 90 ? -14.154 -15.214 33.461 1.00 93.00 90 LEU A O 1
ATOM 730 N N . ARG A 1 91 ? -13.829 -17.419 33.684 1.00 91.69 91 ARG A N 1
ATOM 731 C CA . ARG A 1 91 ? -12.898 -17.306 34.814 1.00 91.69 91 ARG A CA 1
ATOM 732 C C . ARG A 1 91 ? -11.632 -16.531 34.451 1.00 91.69 91 ARG A C 1
ATOM 734 O O . ARG A 1 91 ? -11.133 -15.778 35.279 1.00 91.69 91 ARG A O 1
ATOM 741 N N . ASP A 1 92 ? -11.119 -16.692 33.229 1.00 94.56 92 ASP A N 1
ATOM 742 C CA . ASP A 1 92 ? -9.961 -15.919 32.759 1.00 94.56 92 ASP A CA 1
ATOM 743 C C . ASP A 1 92 ? -10.294 -14.404 32.753 1.00 94.56 92 ASP A C 1
ATOM 745 O O . ASP A 1 92 ? -9.452 -13.581 33.107 1.00 94.56 92 ASP A O 1
ATOM 749 N N . VAL A 1 93 ? -11.541 -14.035 32.421 1.00 95.31 93 VAL A N 1
ATOM 750 C CA . VAL A 1 93 ? -12.035 -12.644 32.447 1.00 95.31 93 VAL A CA 1
ATOM 751 C C . VAL A 1 93 ? -12.243 -12.143 33.880 1.00 95.31 93 VAL A C 1
ATOM 753 O O . VAL A 1 93 ? -11.808 -11.040 34.201 1.00 95.31 93 VAL A O 1
ATOM 756 N N . GLU A 1 94 ? -12.858 -12.954 34.748 1.00 92.25 94 GLU A N 1
ATOM 757 C CA . GLU A 1 94 ? -13.092 -12.641 36.170 1.00 92.25 94 GLU A CA 1
ATOM 758 C C . GLU A 1 94 ? -11.784 -12.306 36.898 1.00 92.25 94 GLU A C 1
ATOM 760 O O . GLU A 1 94 ? -11.697 -11.314 37.627 1.00 92.25 94 GLU A O 1
ATOM 765 N N . VAL A 1 95 ? -10.744 -13.113 36.667 1.00 90.62 95 VAL A N 1
ATOM 766 C CA . VAL A 1 95 ? -9.410 -12.909 37.248 1.00 90.62 95 VAL A CA 1
ATOM 767 C C . VAL A 1 95 ? -8.846 -11.551 36.831 1.00 90.62 95 VAL A C 1
ATOM 769 O 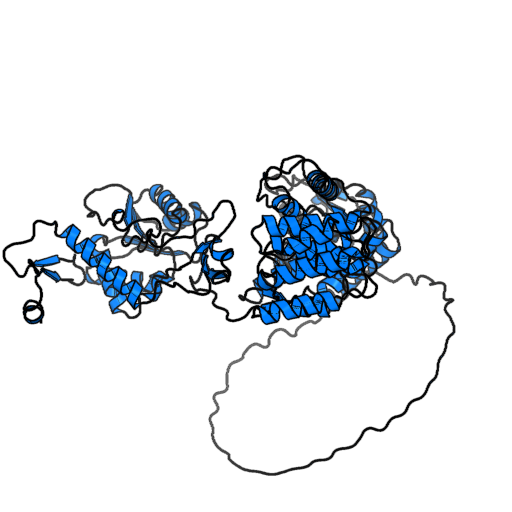O . VAL A 1 95 ? -8.403 -10.769 37.669 1.00 90.62 95 VAL A O 1
ATOM 772 N N . VAL A 1 96 ? -8.915 -11.232 35.539 1.00 93.69 96 VAL A N 1
ATOM 773 C CA . VAL A 1 96 ? -8.393 -9.975 34.988 1.00 93.69 96 VAL A CA 1
ATOM 774 C C . VAL A 1 96 ? -9.192 -8.773 35.491 1.00 93.69 96 VAL A C 1
ATOM 776 O O . VAL A 1 96 ? -8.592 -7.770 35.872 1.00 93.69 96 VAL A O 1
ATOM 779 N N . ALA A 1 97 ? -10.521 -8.874 35.555 1.00 94.19 97 ALA A N 1
ATOM 780 C CA . ALA A 1 97 ? -11.388 -7.828 36.096 1.00 94.19 97 ALA A CA 1
ATOM 781 C C . ALA A 1 97 ? -11.109 -7.551 37.583 1.00 94.19 97 ALA A C 1
ATOM 783 O O . ALA A 1 97 ? -11.160 -6.401 38.016 1.00 94.19 97 ALA A O 1
ATOM 784 N N . THR A 1 98 ? -10.752 -8.579 38.358 1.00 89.62 98 THR A N 1
ATOM 785 C CA . THR A 1 98 ? -10.425 -8.428 39.785 1.00 89.62 98 THR A CA 1
ATOM 786 C C . THR A 1 98 ? -9.205 -7.529 39.998 1.00 89.62 98 THR A C 1
ATOM 788 O O . THR A 1 98 ? -9.190 -6.712 40.916 1.00 89.62 98 THR A O 1
ATOM 791 N N . TRP A 1 99 ? -8.221 -7.578 39.097 1.00 91.81 99 TRP A N 1
ATOM 792 C CA . TRP A 1 99 ? -7.053 -6.689 39.139 1.00 91.81 99 TRP A CA 1
ATOM 793 C C . TRP A 1 99 ? -7.364 -5.219 38.815 1.00 91.81 99 TRP A C 1
ATOM 795 O O . TRP A 1 99 ? -6.552 -4.338 39.103 1.00 91.81 99 TRP A O 1
ATOM 805 N N . PHE A 1 100 ? -8.549 -4.920 38.271 1.00 92.75 100 PHE A N 1
ATOM 806 C CA . PHE A 1 100 ? -9.031 -3.546 38.133 1.00 92.75 100 PHE A CA 1
ATOM 807 C C . PHE A 1 100 ? -9.691 -3.009 39.405 1.00 92.75 100 PHE A C 1
ATOM 809 O O . PHE A 1 100 ? -9.862 -1.797 39.480 1.00 92.75 100 PHE A O 1
ATOM 816 N N . TYR A 1 101 ? -10.027 -3.852 40.394 1.00 89.94 101 TYR A N 1
ATOM 817 C CA . TYR A 1 101 ? -10.932 -3.495 41.495 1.00 89.94 101 TYR A CA 1
ATOM 818 C C . TYR A 1 101 ? -10.552 -2.209 42.234 1.00 89.94 101 TYR A C 1
ATOM 820 O O . TYR A 1 101 ? -11.412 -1.368 42.471 1.00 89.94 101 TYR A O 1
ATOM 828 N N . GLU A 1 102 ? -9.266 -2.011 42.531 1.00 87.44 102 GLU A N 1
ATOM 829 C CA . GLU A 1 102 ? -8.787 -0.800 43.209 1.00 87.44 102 GLU A CA 1
ATOM 830 C C . GLU A 1 102 ? -9.194 0.487 42.480 1.00 87.44 102 GLU A C 1
ATOM 832 O O . GLU A 1 102 ? -9.451 1.498 43.122 1.00 87.44 102 GLU A O 1
ATOM 837 N N . ARG A 1 103 ? -9.280 0.446 41.145 1.00 89.75 103 ARG A N 1
ATOM 838 C CA . ARG A 1 103 ? -9.575 1.592 40.267 1.00 89.75 103 ARG A CA 1
ATOM 839 C C . ARG A 1 103 ? -11.068 1.810 40.044 1.00 89.75 103 ARG A C 1
ATOM 841 O O . ARG A 1 103 ? -11.438 2.722 39.308 1.00 89.75 103 ARG A O 1
ATOM 848 N N . LEU A 1 104 ? -11.916 0.956 40.610 1.00 92.50 104 LEU A N 1
ATOM 849 C CA . LEU A 1 104 ? -13.356 1.029 40.420 1.00 92.50 104 LEU A CA 1
ATOM 850 C C . LEU A 1 104 ? -13.958 1.957 41.474 1.00 92.50 104 LEU A C 1
ATOM 852 O O . LEU A 1 104 ? -13.775 1.769 42.673 1.00 92.50 104 LEU A O 1
ATOM 856 N N . GLU A 1 105 ? -14.701 2.954 41.009 1.00 92.44 105 GLU A N 1
ATOM 857 C CA . GLU A 1 105 ? -15.454 3.888 41.840 1.00 92.44 105 GLU A CA 1
ATOM 858 C C . GLU A 1 105 ? -16.822 4.154 41.204 1.00 92.44 105 GLU A C 1
ATOM 860 O O . GLU A 1 105 ? -17.004 3.994 39.996 1.00 92.44 105 GLU A O 1
ATOM 865 N N . SER A 1 106 ? -17.815 4.538 42.007 1.00 93.38 106 SER A N 1
ATOM 866 C CA . SER A 1 106 ? -19.129 4.886 41.463 1.00 93.38 106 SER A CA 1
ATOM 867 C C . SER A 1 106 ? -19.026 6.125 40.579 1.00 93.38 106 SER A C 1
ATOM 869 O O . SER A 1 106 ? -18.405 7.111 40.965 1.00 93.38 106 SER A O 1
ATOM 871 N N . GLY A 1 107 ? -19.688 6.096 39.425 1.00 93.06 107 GLY A N 1
ATOM 872 C CA . GLY A 1 107 ? -19.643 7.201 38.471 1.00 93.06 107 GLY A CA 1
ATOM 873 C C . GLY A 1 107 ? -18.697 6.971 37.293 1.00 93.06 107 GLY A C 1
ATOM 874 O O . GLY A 1 107 ? -18.665 7.812 36.404 1.00 93.06 107 GLY A O 1
ATOM 875 N N . LEU A 1 108 ? -17.940 5.869 37.273 1.00 94.62 108 LEU A N 1
ATOM 876 C CA . LEU A 1 108 ? -16.849 5.635 36.326 1.00 94.62 108 LEU A CA 1
ATOM 877 C C . LEU A 1 108 ? -17.299 5.660 34.856 1.00 94.62 108 LEU A C 1
ATOM 879 O O . LEU A 1 108 ? -18.336 5.094 34.498 1.00 94.62 108 LEU A O 1
ATOM 883 N N . VAL A 1 109 ? -16.465 6.250 34.000 1.00 95.56 109 VAL A N 1
ATOM 884 C CA . VAL A 1 109 ? -16.526 6.083 32.542 1.00 95.56 109 VAL A CA 1
ATOM 885 C C . VAL A 1 109 ? -15.397 5.158 32.105 1.00 95.56 109 VAL A C 1
ATOM 887 O O . VAL A 1 109 ? -14.240 5.388 32.453 1.00 95.56 109 VAL A O 1
ATOM 890 N N . ILE A 1 110 ? -15.714 4.117 31.334 1.00 96.62 110 ILE A N 1
ATOM 891 C CA . ILE A 1 110 ? -14.710 3.209 30.768 1.00 96.62 110 ILE A CA 1
ATOM 892 C C . ILE A 1 110 ? -14.507 3.527 29.289 1.00 96.62 110 ILE A C 1
ATOM 894 O O . ILE A 1 110 ? -15.442 3.449 28.494 1.00 96.62 110 ILE A O 1
ATOM 898 N N . LEU A 1 111 ? -13.264 3.821 28.918 1.00 96.31 111 LEU A N 1
ATOM 899 C CA . LEU A 1 111 ? -12.843 4.001 27.534 1.00 96.31 111 LEU A CA 1
ATOM 900 C C . LEU A 1 111 ? -11.926 2.844 27.136 1.00 96.31 111 LEU A C 1
ATOM 902 O O . LEU A 1 111 ? -10.832 2.719 27.672 1.00 96.31 111 LEU A O 1
ATOM 906 N N . ALA A 1 112 ? -12.327 1.999 26.194 1.00 96.25 112 ALA A N 1
ATOM 907 C CA . ALA A 1 112 ? -11.492 0.895 25.723 1.00 96.25 112 ALA A CA 1
ATOM 908 C C . ALA A 1 112 ? -11.069 1.091 24.266 1.00 96.25 112 ALA A C 1
ATOM 910 O O . ALA A 1 112 ? -11.862 1.501 23.422 1.00 96.25 112 ALA A O 1
ATOM 911 N N . GLU A 1 113 ? -9.816 0.756 23.949 1.00 92.69 113 GLU A N 1
ATOM 912 C CA . GLU A 1 113 ? -9.272 0.997 22.604 1.00 92.69 113 GLU A CA 1
ATOM 913 C C . GLU A 1 113 ? -9.953 0.187 21.487 1.00 92.69 113 GLU A C 1
ATOM 915 O O . GLU A 1 113 ? -9.838 0.542 20.321 1.00 92.69 113 GLU A O 1
ATOM 920 N N . SER A 1 114 ? -10.619 -0.920 21.828 1.00 90.69 114 SER A N 1
ATOM 921 C CA . SER A 1 114 ? -11.183 -1.867 20.868 1.00 90.69 114 SER A CA 1
ATOM 922 C C . SER A 1 114 ? -12.375 -2.613 21.464 1.00 90.69 114 SER A C 1
ATOM 924 O O . SER A 1 114 ? -12.377 -2.970 22.646 1.00 90.69 114 SER A O 1
ATOM 926 N N . ALA A 1 115 ? -13.344 -2.952 20.610 1.00 91.19 115 ALA A N 1
ATOM 927 C CA . ALA A 1 115 ? -14.464 -3.836 20.938 1.00 91.19 115 ALA A CA 1
ATOM 928 C C . ALA A 1 115 ? -14.028 -5.240 21.417 1.00 91.19 115 ALA A C 1
ATOM 930 O O . ALA A 1 115 ? -14.785 -5.936 22.092 1.00 91.19 115 ALA A O 1
ATOM 931 N N . SER A 1 116 ? -12.788 -5.653 21.137 1.00 91.00 116 SER A N 1
ATOM 932 C CA . SER A 1 116 ? -12.228 -6.920 21.626 1.00 91.00 116 SER A CA 1
ATOM 933 C C . SER A 1 116 ? -12.147 -7.015 23.162 1.00 91.00 116 SER A C 1
ATOM 935 O O . SER A 1 116 ? -12.052 -8.115 23.707 1.00 91.00 116 SER A O 1
ATOM 937 N N . LEU A 1 117 ? -12.246 -5.883 23.874 1.00 95.25 117 LEU A N 1
ATOM 938 C CA . LEU A 1 117 ? -12.260 -5.809 25.338 1.00 95.25 117 LEU A CA 1
ATOM 939 C C . LEU A 1 117 ? -13.669 -5.840 25.961 1.00 95.25 117 LEU A C 1
ATOM 941 O O . LEU A 1 117 ? -13.782 -5.822 27.185 1.00 95.25 117 LEU A O 1
ATOM 945 N N . ILE A 1 118 ? -14.745 -5.939 25.170 1.00 95.75 118 ILE A N 1
ATOM 946 C CA . ILE A 1 118 ? -16.129 -5.986 25.683 1.00 95.75 118 ILE A CA 1
ATOM 947 C C . ILE A 1 118 ? -16.343 -7.060 26.769 1.00 95.75 118 ILE A C 1
ATOM 949 O O . ILE A 1 118 ? -16.980 -6.731 27.772 1.00 95.75 118 ILE A O 1
ATOM 953 N N . PRO A 1 119 ? -15.816 -8.300 26.657 1.00 96.44 119 PRO A N 1
ATOM 954 C CA . PRO A 1 119 ? -15.969 -9.296 27.720 1.00 96.44 119 PRO A CA 1
ATOM 955 C C . PRO A 1 119 ? -15.420 -8.818 29.069 1.00 96.44 119 PRO A C 1
ATOM 957 O O . PRO A 1 119 ? -16.077 -8.984 30.094 1.00 96.44 119 PRO A O 1
ATOM 960 N N . LEU A 1 120 ? -14.254 -8.164 29.063 1.00 97.12 120 LEU A N 1
ATOM 961 C CA . LEU A 1 120 ? -13.645 -7.590 30.261 1.00 97.12 120 LEU A CA 1
ATOM 962 C C . LEU A 1 120 ? -14.493 -6.451 30.834 1.00 97.12 120 LEU A C 1
ATOM 964 O O . LEU A 1 120 ? -14.721 -6.407 32.037 1.00 97.12 120 LEU A O 1
ATOM 968 N N . ILE A 1 121 ? -15.001 -5.559 29.982 1.00 97.44 121 ILE A N 1
ATOM 969 C CA . ILE A 1 121 ? -15.854 -4.441 30.410 1.00 97.44 121 ILE A CA 1
ATOM 970 C C . ILE A 1 121 ? -17.156 -4.953 31.041 1.00 97.44 121 ILE A C 1
ATOM 972 O O . ILE A 1 121 ? -17.586 -4.444 32.076 1.00 97.44 121 ILE A O 1
ATOM 976 N N . ALA A 1 122 ? -17.776 -5.975 30.445 1.00 96.88 122 ALA A N 1
ATOM 977 C CA . ALA A 1 122 ? -18.986 -6.594 30.978 1.00 96.88 122 ALA A CA 1
ATOM 978 C C . ALA A 1 122 ? -18.747 -7.194 32.372 1.00 96.88 122 ALA A C 1
ATOM 980 O O . ALA A 1 122 ? -19.586 -7.049 33.263 1.00 96.88 122 ALA A O 1
ATOM 981 N N . GLU A 1 123 ? -17.584 -7.811 32.576 1.00 96.19 123 GLU A N 1
ATOM 982 C CA . GLU A 1 123 ? -17.211 -8.390 33.861 1.00 96.19 123 GLU A CA 1
ATOM 983 C C . GLU A 1 123 ? -16.858 -7.323 34.908 1.00 96.19 123 GLU A C 1
ATOM 985 O O . GLU A 1 123 ? -17.318 -7.412 36.044 1.00 96.19 123 GLU A O 1
ATOM 990 N N . ILE A 1 124 ? -16.156 -6.248 34.525 1.00 96.19 124 ILE A N 1
ATOM 991 C CA . ILE A 1 124 ? -15.940 -5.080 35.396 1.00 96.19 124 ILE A CA 1
ATOM 992 C C . ILE A 1 124 ? -17.285 -4.498 35.845 1.00 96.19 124 ILE A C 1
ATOM 994 O O . ILE A 1 124 ? -17.483 -4.254 37.034 1.00 96.19 124 ILE A O 1
ATOM 998 N N . ARG A 1 125 ? -18.250 -4.345 34.926 1.00 95.88 125 ARG A N 1
ATOM 999 C CA . ARG A 1 125 ? -19.603 -3.880 35.261 1.00 95.88 125 ARG A CA 1
ATOM 1000 C C . ARG A 1 125 ? -20.280 -4.791 36.276 1.00 95.88 125 ARG A C 1
ATOM 1002 O O . ARG A 1 125 ? -20.866 -4.300 37.237 1.00 95.88 125 ARG A O 1
ATOM 1009 N N . ARG A 1 126 ? -20.179 -6.110 36.088 1.00 94.75 126 ARG A N 1
ATOM 1010 C CA . ARG A 1 126 ? -20.732 -7.100 37.019 1.00 94.75 126 ARG A CA 1
ATOM 1011 C C . ARG A 1 126 ? -20.114 -6.968 38.414 1.00 94.75 126 ARG A C 1
ATOM 1013 O O . ARG A 1 126 ? -20.857 -6.970 39.394 1.00 94.75 126 ARG A O 1
ATOM 1020 N N . VAL A 1 127 ? -18.788 -6.823 38.501 1.00 92.44 127 VAL A N 1
ATOM 1021 C CA . VAL A 1 127 ? -18.059 -6.611 39.765 1.00 92.44 127 VAL A CA 1
ATOM 1022 C C . VAL A 1 127 ? -18.498 -5.306 40.435 1.00 92.44 127 VAL A C 1
ATOM 1024 O O . VAL A 1 127 ? -18.818 -5.317 41.620 1.00 92.44 127 VAL A O 1
ATOM 1027 N N . MET A 1 128 ? -18.603 -4.207 39.684 1.00 94.00 128 MET A N 1
ATOM 1028 C CA . MET A 1 128 ? -19.065 -2.919 40.215 1.00 94.00 128 MET A CA 1
ATOM 1029 C C . MET A 1 128 ? -20.493 -2.994 40.751 1.00 94.00 128 MET A C 1
ATOM 1031 O O . MET A 1 128 ? -20.734 -2.607 41.894 1.00 94.00 128 MET A O 1
ATOM 1035 N N . SER A 1 129 ? -21.422 -3.563 39.978 1.00 92.31 129 SER A N 1
ATOM 1036 C CA . SER A 1 129 ? -22.815 -3.722 40.405 1.00 92.31 129 SER A CA 1
ATOM 1037 C C . SER A 1 129 ? -22.944 -4.591 41.659 1.00 92.31 129 SER A C 1
ATOM 1039 O O . SER A 1 129 ? -23.758 -4.288 42.528 1.00 92.31 129 SER A O 1
ATOM 1041 N N . ALA A 1 130 ? -22.125 -5.642 41.793 1.00 91.00 130 ALA A N 1
ATOM 1042 C CA . ALA A 1 130 ? -22.097 -6.478 42.995 1.00 91.00 130 ALA A CA 1
ATOM 1043 C C . ALA A 1 130 ? -21.611 -5.715 44.244 1.00 91.00 130 ALA A C 1
ATOM 1045 O O . ALA A 1 130 ? -22.072 -6.004 45.347 1.00 91.00 130 ALA A O 1
ATOM 1046 N N . SER A 1 131 ? -20.741 -4.716 44.066 1.00 91.25 131 SER A N 1
ATOM 1047 C CA . SER A 1 131 ? -20.263 -3.816 45.125 1.00 91.25 131 SER A CA 1
ATOM 1048 C C . SER A 1 131 ? -21.133 -2.562 45.315 1.00 91.25 131 SER A C 1
ATOM 1050 O O . SER A 1 131 ? -20.764 -1.676 46.083 1.00 91.25 131 SER A O 1
ATOM 1052 N N . GLY A 1 132 ? -22.276 -2.451 44.626 1.00 93.81 132 GLY A N 1
ATOM 1053 C CA . GLY A 1 132 ? -23.151 -1.274 44.699 1.00 93.81 132 GLY A CA 1
ATOM 1054 C C . GLY A 1 132 ? -22.589 -0.017 44.020 1.00 93.81 132 GLY A C 1
ATOM 1055 O O . GLY A 1 132 ? -23.039 1.086 44.321 1.00 93.81 132 GLY A O 1
ATOM 1056 N N . MET A 1 133 ? -21.610 -0.171 43.125 1.00 94.25 133 MET A N 1
ATOM 1057 C CA . MET A 1 133 ? -21.057 0.892 42.282 1.00 94.25 133 MET A CA 1
ATOM 1058 C C . MET A 1 133 ? -21.697 0.862 40.889 1.00 94.25 133 MET A C 1
ATOM 1060 O O . MET A 1 133 ? -22.116 -0.198 40.418 1.00 94.25 133 MET A O 1
ATOM 1064 N N . ASP A 1 134 ? -21.727 2.009 40.208 1.00 93.19 134 ASP A N 1
ATOM 1065 C CA . ASP A 1 134 ? -22.279 2.117 38.852 1.00 93.19 134 ASP A CA 1
ATOM 1066 C C . ASP A 1 134 ? -21.279 2.692 37.838 1.00 93.19 134 ASP A C 1
ATOM 1068 O O . ASP A 1 134 ? -20.436 3.528 38.180 1.00 93.19 134 ASP A O 1
ATOM 1072 N N . ILE A 1 135 ? -21.406 2.234 36.589 1.00 94.06 135 ILE A N 1
ATOM 1073 C CA . ILE A 1 135 ? -20.682 2.728 35.412 1.00 94.06 135 ILE A CA 1
ATOM 1074 C C . ILE A 1 135 ? -21.639 3.620 34.633 1.00 94.06 135 ILE A C 1
ATOM 1076 O O . ILE A 1 135 ? -22.666 3.148 34.144 1.00 94.06 135 ILE A O 1
ATOM 1080 N N . VAL A 1 136 ? -21.275 4.888 34.465 1.00 93.69 136 VAL A N 1
ATOM 1081 C CA . VAL A 1 136 ? -22.146 5.874 33.808 1.00 93.69 136 VAL A CA 1
ATOM 1082 C C . VAL A 1 136 ? -21.963 5.855 32.292 1.00 93.69 136 VAL A C 1
ATOM 1084 O O . VAL A 1 136 ? -22.893 6.166 31.553 1.00 93.69 136 VAL A O 1
ATOM 1087 N N . GLY A 1 137 ? -20.789 5.434 31.811 1.00 93.31 137 GLY A N 1
ATOM 1088 C CA . GLY A 1 137 ? -20.479 5.405 30.386 1.00 93.31 137 GLY A CA 1
ATOM 1089 C C . GLY A 1 137 ? -19.485 4.317 29.997 1.00 93.31 137 GLY A C 1
ATOM 1090 O O . GLY A 1 137 ? -18.561 3.997 30.744 1.00 93.31 137 GLY A O 1
ATOM 1091 N N . VAL A 1 138 ? -19.674 3.759 28.802 1.00 95.56 138 VAL A N 1
ATOM 1092 C CA . VAL A 1 138 ? -18.712 2.871 28.143 1.00 95.56 138 VAL A CA 1
ATOM 1093 C C . VAL A 1 138 ? -18.552 3.338 26.704 1.00 95.56 138 VAL A C 1
ATOM 1095 O O . VAL A 1 138 ? -19.545 3.424 25.983 1.00 95.56 138 VAL A O 1
ATOM 1098 N N . ALA A 1 139 ? -17.316 3.587 26.281 1.00 95.31 139 ALA A N 1
ATOM 1099 C CA . ALA A 1 139 ? -16.966 3.809 24.884 1.00 95.31 139 ALA A CA 1
ATOM 1100 C C . ALA A 1 139 ? -15.923 2.794 24.417 1.00 95.31 139 ALA A C 1
ATOM 1102 O O . ALA A 1 139 ? -14.980 2.454 25.134 1.00 95.31 139 ALA A O 1
ATOM 1103 N N . THR A 1 140 ? -16.089 2.354 23.175 1.00 94.56 140 THR A N 1
ATOM 1104 C CA . THR A 1 140 ? -15.120 1.553 22.428 1.00 94.56 140 THR A CA 1
ATOM 1105 C C . THR A 1 140 ? -14.935 2.176 21.056 1.00 94.56 140 THR A C 1
ATOM 1107 O O . THR A 1 140 ? -15.905 2.677 20.491 1.00 94.56 140 THR A O 1
ATOM 1110 N N . PHE A 1 141 ? -13.734 2.101 20.493 1.00 90.25 141 PHE A N 1
ATOM 1111 C CA . PHE A 1 141 ? -13.508 2.541 19.119 1.00 90.25 141 PHE A CA 1
ATOM 1112 C C . PHE A 1 141 ? -13.695 1.387 18.121 1.00 90.25 141 PHE A C 1
ATOM 1114 O O . PHE A 1 141 ? -13.252 0.262 18.372 1.00 90.25 141 PHE A O 1
ATOM 1121 N N . ASP A 1 142 ? -14.343 1.679 16.989 1.00 82.50 142 ASP A N 1
ATOM 1122 C CA . ASP A 1 142 ? -14.519 0.736 15.870 1.00 82.50 142 ASP A CA 1
ATOM 1123 C C . ASP A 1 142 ? -13.224 0.546 15.059 1.00 82.50 142 ASP A C 1
ATOM 1125 O O . ASP A 1 142 ? -12.952 -0.525 14.516 1.00 82.50 142 ASP A O 1
ATOM 1129 N N . GLU A 1 143 ? -12.420 1.606 14.972 1.00 81.88 143 GLU A N 1
ATOM 1130 C CA . GLU A 1 143 ? -11.093 1.643 14.360 1.00 81.88 143 GLU A CA 1
ATOM 1131 C C . GLU A 1 143 ? -10.121 2.318 15.322 1.00 81.88 143 GLU A C 1
ATOM 1133 O O . GLU A 1 143 ? -10.534 3.110 16.165 1.00 81.88 143 GLU A O 1
ATOM 1138 N N . TYR A 1 144 ? -8.821 2.066 15.155 1.00 82.88 144 TYR A N 1
ATOM 1139 C CA . TYR A 1 144 ? -7.808 2.870 15.830 1.00 82.88 144 TYR A CA 1
ATOM 1140 C C . TYR A 1 144 ? -8.033 4.361 15.550 1.00 82.88 144 TYR A C 1
ATOM 1142 O O . TYR A 1 144 ? -7.979 4.757 14.377 1.00 82.88 144 TYR A O 1
ATOM 1150 N N . PRO A 1 145 ? -8.216 5.183 16.598 1.00 87.25 145 PRO A N 1
ATOM 1151 C CA . PRO A 1 145 ? -8.272 6.622 16.445 1.00 87.25 145 PRO A CA 1
ATOM 1152 C C . PRO A 1 145 ? -7.036 7.118 15.704 1.00 87.25 145 PRO A C 1
ATOM 1154 O O . PRO A 1 145 ? -5.913 6.697 15.997 1.00 87.25 145 PRO A O 1
ATOM 1157 N N . ARG A 1 146 ? -7.229 7.998 14.724 1.00 86.69 146 ARG A N 1
ATOM 1158 C CA . ARG A 1 146 ? -6.127 8.541 13.911 1.00 86.69 146 ARG A CA 1
ATOM 1159 C C . ARG A 1 146 ? -5.606 9.857 14.454 1.00 86.69 146 ARG A C 1
ATOM 1161 O O . ARG A 1 146 ? -4.507 10.278 14.096 1.00 86.69 146 ARG A O 1
ATOM 1168 N N . THR A 1 147 ? -6.410 10.514 15.282 1.00 91.31 147 THR A N 1
ATOM 1169 C CA . THR A 1 147 ? -6.145 11.850 15.800 1.00 91.31 147 THR A CA 1
ATOM 1170 C C . THR A 1 147 ? -6.532 11.954 17.273 1.00 91.31 147 THR A C 1
ATOM 1172 O O . THR A 1 147 ? -7.404 11.239 17.761 1.00 91.31 147 THR A O 1
ATOM 1175 N N . GLU A 1 148 ? -5.899 12.887 17.986 1.00 93.50 148 GLU A N 1
ATOM 1176 C CA . GLU A 1 148 ? -6.264 13.236 19.369 1.00 93.50 148 GLU A CA 1
ATOM 1177 C C . GLU A 1 148 ? -7.707 13.748 19.458 1.00 93.50 148 GLU A C 1
ATOM 1179 O O . GLU A 1 148 ? -8.385 13.508 20.452 1.00 93.50 148 GLU A O 1
ATOM 1184 N N . PHE A 1 149 ? -8.183 14.409 18.396 1.00 92.50 149 PHE A N 1
ATOM 1185 C CA . PHE A 1 149 ? -9.535 14.951 18.302 1.00 92.50 149 PHE A CA 1
ATOM 1186 C C . PHE A 1 149 ? -10.607 13.860 18.382 1.00 92.50 149 PHE A C 1
ATOM 1188 O O . PHE A 1 149 ? -11.577 14.032 19.108 1.00 92.50 149 PHE A O 1
ATOM 1195 N N . GLU A 1 150 ? -10.419 12.721 17.709 1.00 91.50 150 GLU A N 1
ATOM 1196 C CA . GLU A 1 150 ? -11.366 11.595 17.767 1.00 91.50 150 GLU A CA 1
ATOM 1197 C C . GLU A 1 150 ? -11.518 11.047 19.195 1.00 91.50 150 GLU A C 1
ATOM 1199 O O . GLU A 1 150 ? -12.624 10.746 19.637 1.00 91.50 150 GLU A O 1
ATOM 1204 N N . ILE A 1 151 ? -10.413 10.964 19.943 1.00 93.75 151 ILE A N 1
ATOM 1205 C CA . ILE A 1 151 ? -10.426 10.520 21.344 1.00 93.75 151 ILE A CA 1
ATOM 1206 C C . ILE A 1 151 ? -11.097 11.580 22.222 1.00 93.75 151 ILE A C 1
ATOM 1208 O O . ILE A 1 151 ? -11.950 11.250 23.043 1.00 93.75 151 ILE A O 1
ATOM 1212 N N . ALA A 1 152 ? -10.734 12.852 22.036 1.00 92.25 152 ALA A N 1
ATOM 1213 C CA . ALA A 1 152 ? -11.301 13.965 22.788 1.00 92.25 152 ALA A CA 1
ATOM 1214 C C . ALA A 1 152 ? -12.812 14.107 22.560 1.00 92.25 152 ALA A C 1
ATOM 1216 O O . ALA A 1 152 ? -13.536 14.361 23.514 1.00 92.25 152 ALA A O 1
ATOM 1217 N N . GLN A 1 153 ? -13.292 13.897 21.332 1.00 92.50 153 GLN A N 1
ATOM 1218 C CA . GLN A 1 153 ? -14.712 13.940 20.994 1.00 92.50 153 GLN A CA 1
ATOM 1219 C C . GLN A 1 153 ? -15.492 12.854 21.744 1.00 92.50 153 GLN A C 1
ATOM 1221 O O . GLN A 1 153 ? -16.474 13.161 22.409 1.00 92.50 153 GLN A O 1
ATOM 1226 N N . VAL A 1 154 ? -14.998 11.611 21.736 1.00 91.69 154 VAL A N 1
ATOM 1227 C CA . VAL A 1 154 ? -15.619 10.512 22.496 1.00 91.69 154 VAL A CA 1
ATOM 1228 C C . VAL A 1 154 ? -15.620 10.797 24.000 1.00 91.69 154 VAL A C 1
ATOM 1230 O O . VAL A 1 154 ? -16.587 10.483 24.683 1.00 91.69 154 VAL A O 1
ATOM 1233 N N . VAL A 1 155 ? -14.556 11.409 24.531 1.00 90.38 155 VAL A N 1
ATOM 1234 C CA . VAL A 1 155 ? -14.501 11.827 25.941 1.00 90.38 155 VAL A CA 1
ATOM 1235 C C . VAL A 1 155 ? -15.504 12.952 26.239 1.00 90.38 155 VAL A C 1
ATOM 1237 O O . VAL A 1 155 ? -16.117 12.937 27.302 1.00 90.38 155 VAL A O 1
ATOM 1240 N N . GLN A 1 156 ? -15.694 13.902 25.319 1.00 89.69 156 GLN A N 1
ATOM 1241 C CA . GLN A 1 156 ? -16.639 15.020 25.457 1.00 89.69 156 GLN A CA 1
ATOM 1242 C C . GLN A 1 156 ? -18.108 14.591 25.376 1.00 89.69 156 GLN A C 1
ATOM 1244 O O . GLN A 1 156 ? -18.954 15.246 25.980 1.00 89.69 156 GLN A O 1
ATOM 1249 N N . ASP A 1 157 ? -18.411 13.496 24.674 1.00 89.25 157 ASP A N 1
ATOM 1250 C CA . ASP A 1 157 ? -19.772 12.951 24.578 1.00 89.25 157 ASP A CA 1
ATOM 1251 C C . ASP A 1 157 ? -20.291 12.412 25.927 1.00 89.25 157 ASP A C 1
ATOM 1253 O O . ASP A 1 157 ? -21.498 12.235 26.118 1.00 89.25 157 ASP A O 1
ATOM 1257 N N . PHE A 1 158 ? -19.398 12.177 26.894 1.00 85.88 158 PHE A N 1
ATOM 1258 C CA . PHE A 1 158 ? -19.769 11.856 28.266 1.00 85.88 158 PHE A CA 1
ATOM 1259 C C . PHE A 1 158 ? -20.040 13.145 29.062 1.00 85.88 158 PHE A C 1
ATOM 1261 O O . PHE A 1 158 ? -19.129 13.774 29.593 1.00 85.88 158 PHE A O 1
ATOM 1268 N N . ASP A 1 159 ? -21.320 13.511 29.181 1.00 69.19 159 ASP A N 1
ATOM 1269 C CA . ASP A 1 159 ? -21.832 14.673 29.934 1.00 69.19 159 ASP A CA 1
ATOM 1270 C C . ASP A 1 159 ? -21.706 14.516 31.470 1.00 69.19 159 ASP A C 1
ATOM 1272 O O . ASP A 1 159 ? -22.707 14.395 32.182 1.00 69.19 159 ASP A O 1
ATOM 1276 N N . ILE A 1 160 ? -20.484 14.361 32.010 1.00 64.56 160 ILE A N 1
ATOM 1277 C CA . ILE A 1 160 ? -20.337 13.894 33.401 1.00 64.56 160 ILE A CA 1
ATOM 1278 C C . ILE A 1 160 ? -19.062 14.366 34.116 1.00 64.56 160 ILE A C 1
ATOM 1280 O O . ILE A 1 160 ? -17.964 14.305 33.583 1.00 64.56 160 ILE A O 1
ATOM 1284 N N . HIS A 1 161 ? -19.207 14.752 35.391 1.00 65.69 161 HIS A N 1
ATOM 1285 C CA . HIS A 1 161 ? -18.158 15.086 36.376 1.00 65.69 161 HIS A CA 1
ATOM 1286 C C . HIS A 1 161 ? -17.384 13.863 36.930 1.00 65.69 161 HIS A C 1
ATOM 1288 O O . HIS A 1 161 ? -17.039 13.821 38.113 1.00 65.69 161 HIS A O 1
ATOM 1294 N N . SER A 1 162 ? -17.146 12.853 36.101 1.00 76.75 162 SER A N 1
ATOM 1295 C CA . SER A 1 162 ? -16.678 11.524 36.516 1.00 76.75 162 SER A CA 1
ATOM 1296 C C . SER A 1 162 ? -15.206 11.263 36.210 1.00 76.75 162 SER A C 1
ATOM 1298 O O . SER A 1 162 ? -14.646 11.852 35.294 1.00 76.75 162 SER A O 1
ATOM 1300 N N . ARG A 1 163 ? -14.584 10.313 36.917 1.00 91.31 163 ARG A N 1
ATOM 1301 C CA . ARG A 1 163 ? -13.276 9.742 36.556 1.00 91.31 163 ARG A CA 1
ATOM 1302 C C . ARG A 1 163 ? -13.369 8.853 35.311 1.00 91.31 163 ARG A C 1
ATOM 1304 O O . ARG A 1 163 ? -14.362 8.147 35.118 1.00 91.31 163 ARG A O 1
ATOM 1311 N N . ILE A 1 164 ? -12.305 8.843 34.508 1.00 94.31 164 ILE A N 1
ATOM 1312 C CA . ILE A 1 164 ? -12.172 8.005 33.309 1.00 94.31 164 ILE A CA 1
ATOM 1313 C C . ILE A 1 164 ? -11.157 6.888 33.569 1.00 94.31 164 ILE A C 1
ATOM 1315 O O . ILE A 1 164 ? -10.017 7.155 33.950 1.00 94.31 164 ILE A O 1
ATOM 1319 N N . LEU A 1 165 ? -11.547 5.641 33.305 1.00 96.06 165 LEU A N 1
ATOM 1320 C CA . LEU A 1 165 ? -10.646 4.495 33.197 1.00 96.06 165 LEU A CA 1
ATOM 1321 C C . LEU A 1 165 ? -10.460 4.145 31.719 1.00 96.06 165 LEU A C 1
ATOM 1323 O O . LEU A 1 165 ? -11.324 3.527 31.096 1.00 96.06 165 LEU A O 1
ATOM 1327 N N . ALA A 1 166 ? -9.318 4.531 31.162 1.00 96.81 166 ALA A N 1
ATOM 1328 C CA . ALA A 1 166 ? -8.913 4.164 29.819 1.00 96.81 166 ALA A CA 1
ATOM 1329 C C . ALA A 1 166 ? -8.143 2.832 29.829 1.00 96.81 166 ALA A C 1
ATOM 1331 O O . ALA A 1 166 ? -7.189 2.659 30.588 1.00 96.81 166 ALA A O 1
ATOM 1332 N N . ILE A 1 167 ? -8.536 1.887 28.976 1.00 97.19 167 ILE A N 1
ATOM 1333 C CA . ILE A 1 167 ? -7.939 0.552 28.868 1.00 97.19 167 ILE A CA 1
ATOM 1334 C C . ILE A 1 167 ? -7.362 0.369 27.462 1.00 97.19 167 ILE A C 1
ATOM 1336 O O . ILE A 1 167 ? -8.082 0.322 26.462 1.00 97.19 167 ILE A O 1
ATOM 1340 N N . MET A 1 168 ? -6.041 0.227 27.408 1.00 95.88 168 MET A N 1
ATOM 1341 C CA . MET A 1 168 ? -5.258 -0.084 26.219 1.00 95.88 168 MET A CA 1
ATOM 1342 C C . MET A 1 168 ? -4.760 -1.525 26.323 1.00 95.88 168 MET A C 1
ATOM 1344 O O . MET A 1 168 ? -4.053 -1.889 27.266 1.00 95.88 168 MET A O 1
ATOM 1348 N N . SER A 1 169 ? -5.123 -2.361 25.356 1.00 95.38 169 SER A N 1
ATOM 1349 C CA . SER A 1 169 ? -4.775 -3.777 25.360 1.00 95.38 169 SER A CA 1
ATOM 1350 C C . SER A 1 169 ? -3.278 -3.969 25.082 1.00 95.38 169 SER A C 1
ATOM 1352 O O . SER A 1 169 ? -2.592 -4.637 25.860 1.00 95.38 169 SER A O 1
ATOM 1354 N N . VAL A 1 170 ? -2.737 -3.327 24.037 1.00 93.25 170 VAL A N 1
ATOM 1355 C CA . VAL A 1 170 ? -1.324 -3.460 23.649 1.00 93.25 170 VAL A CA 1
ATOM 1356 C C . VAL A 1 170 ? -0.732 -2.125 23.190 1.00 93.25 170 VAL A C 1
ATOM 1358 O O . VAL A 1 170 ? -1.117 -1.583 22.159 1.00 93.25 170 VAL A O 1
ATOM 1361 N N . ASN A 1 171 ? 0.304 -1.644 23.882 1.00 92.25 171 ASN A N 1
ATOM 1362 C CA . ASN A 1 171 ? 1.183 -0.590 23.376 1.00 92.25 171 ASN A CA 1
ATOM 1363 C C . ASN A 1 171 ? 2.355 -1.212 22.599 1.00 92.25 171 ASN A C 1
ATOM 1365 O O . ASN A 1 171 ? 3.177 -1.924 23.178 1.00 92.25 171 ASN A O 1
ATOM 1369 N N . SER A 1 172 ? 2.449 -0.942 21.291 1.00 87.81 172 SER A N 1
ATOM 1370 C CA . SER A 1 172 ? 3.531 -1.477 20.449 1.00 87.81 172 SER A CA 1
ATOM 1371 C C . SER A 1 172 ? 4.687 -0.499 20.241 1.00 87.81 172 SER A C 1
ATOM 1373 O O . SER A 1 172 ? 5.827 -0.869 20.494 1.00 87.81 172 SER A O 1
ATOM 1375 N N . SER A 1 173 ? 4.410 0.723 19.775 1.00 84.00 173 SER A N 1
ATOM 1376 C CA . SER A 1 173 ? 5.436 1.707 19.386 1.00 84.00 173 SER A CA 1
ATOM 1377 C C . SER A 1 173 ? 5.490 2.952 20.275 1.00 84.00 173 SER A C 1
ATOM 1379 O O . SER A 1 173 ? 6.329 3.817 20.046 1.00 84.00 173 SER A O 1
ATOM 1381 N N . GLY A 1 174 ? 4.587 3.095 21.248 1.00 87.31 174 GLY A N 1
ATOM 1382 C CA . GLY A 1 174 ? 4.453 4.305 22.065 1.00 87.31 174 GLY A CA 1
ATOM 1383 C C . GLY A 1 174 ? 3.615 5.411 21.417 1.00 87.31 174 GLY A C 1
ATOM 1384 O O . GLY A 1 174 ? 2.922 6.122 22.129 1.00 87.31 174 GLY A O 1
ATOM 1385 N N . ARG A 1 175 ? 3.558 5.5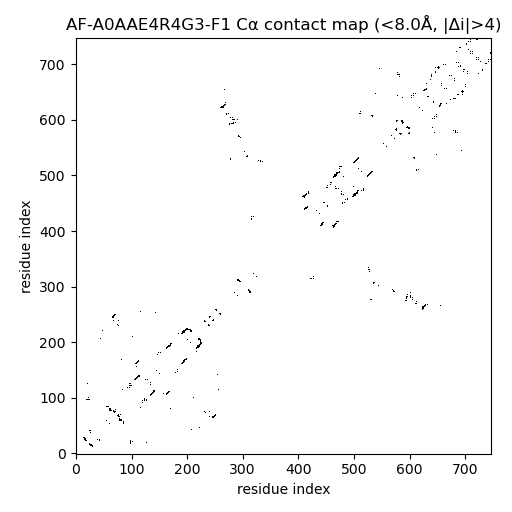05 20.079 1.00 87.88 175 ARG A N 1
ATOM 1386 C CA . ARG A 1 175 ? 2.835 6.593 19.382 1.00 87.88 175 ARG A CA 1
ATOM 1387 C C . ARG A 1 175 ? 1.358 6.685 19.764 1.00 87.88 175 ARG A C 1
ATOM 1389 O O . ARG A 1 175 ? 0.856 7.772 20.031 1.00 87.88 175 ARG A O 1
ATOM 1396 N N . TYR A 1 176 ? 0.669 5.544 19.787 1.00 89.19 176 TYR A N 1
ATOM 1397 C CA . TYR A 1 176 ? -0.744 5.500 20.160 1.00 89.19 176 TYR A CA 1
ATOM 1398 C C . TYR A 1 176 ? -0.944 5.814 21.648 1.00 89.19 176 TYR A C 1
ATOM 1400 O O . TYR A 1 176 ? -1.822 6.595 21.996 1.00 89.19 176 TYR A O 1
ATOM 1408 N N . LEU A 1 177 ? -0.072 5.288 22.515 1.00 92.00 177 LEU A N 1
ATOM 1409 C CA . LEU A 1 177 ? -0.059 5.609 23.943 1.00 92.00 177 LEU A CA 1
ATOM 1410 C C . LEU A 1 177 ? 0.124 7.114 24.193 1.00 92.00 177 LEU A C 1
ATOM 1412 O O . LEU A 1 177 ? -0.600 7.689 25.002 1.00 92.00 177 LEU A O 1
ATOM 1416 N N . ASP A 1 178 ? 1.041 7.764 23.479 1.00 92.12 178 ASP A N 1
ATOM 1417 C CA . ASP A 1 178 ? 1.297 9.202 23.601 1.00 92.12 178 ASP A CA 1
ATOM 1418 C C . ASP A 1 178 ? 0.126 10.045 23.089 1.00 92.12 178 ASP A C 1
ATOM 1420 O O . ASP A 1 178 ? -0.162 11.110 23.633 1.00 92.12 178 ASP A O 1
ATOM 1424 N N . MET A 1 179 ? -0.562 9.581 22.046 1.00 93.44 179 MET A N 1
ATOM 1425 C CA . MET A 1 179 ? -1.761 10.228 21.517 1.00 93.44 179 MET A CA 1
ATOM 1426 C C . MET A 1 179 ? -2.942 10.116 22.488 1.00 93.44 179 MET A C 1
ATOM 1428 O O . MET A 1 179 ? -3.552 11.130 22.816 1.00 93.44 179 MET A O 1
ATOM 1432 N N . VAL A 1 180 ? -3.222 8.911 22.999 1.00 93.12 180 VAL A N 1
ATOM 1433 C CA . VAL A 1 180 ? -4.269 8.680 24.008 1.00 93.12 180 VAL A CA 1
ATOM 1434 C C . VAL A 1 180 ? -3.967 9.469 25.277 1.00 93.12 180 VAL A C 1
ATOM 1436 O O . VAL A 1 180 ? -4.850 10.142 25.794 1.00 93.12 180 VAL A O 1
ATOM 1439 N N . SER A 1 181 ? -2.715 9.458 25.742 1.00 93.94 181 SER A N 1
ATOM 1440 C CA . SER A 1 181 ? -2.296 10.264 26.889 1.00 93.94 181 SER A CA 1
ATOM 1441 C C . SER A 1 181 ? -2.589 11.738 26.676 1.00 93.94 181 SER A C 1
ATOM 1443 O O . SER A 1 181 ? -3.264 12.320 27.506 1.00 93.94 181 SER A O 1
ATOM 1445 N N . ARG A 1 182 ? -2.127 12.339 25.572 1.00 93.19 182 ARG A N 1
ATOM 1446 C CA . ARG A 1 182 ? -2.312 13.778 25.334 1.00 93.19 182 ARG A CA 1
ATOM 1447 C C . ARG A 1 182 ? -3.786 14.167 25.241 1.00 93.19 182 ARG A C 1
ATOM 1449 O O . ARG A 1 182 ? -4.167 15.201 25.781 1.00 93.19 182 ARG A O 1
ATOM 1456 N N . ALA A 1 183 ? -4.613 13.318 24.632 1.00 93.38 183 ALA A N 1
ATOM 1457 C CA . ALA A 1 183 ? -6.056 13.527 24.594 1.00 93.38 183 ALA A CA 1
ATOM 1458 C C . ALA A 1 183 ? -6.692 13.475 25.999 1.00 93.38 183 ALA A C 1
ATOM 1460 O O . ALA A 1 183 ? -7.527 14.317 26.321 1.00 93.38 183 ALA A O 1
ATOM 1461 N N . LEU A 1 184 ? -6.275 12.530 26.852 1.00 92.69 184 LEU A N 1
ATOM 1462 C CA . LEU A 1 184 ? -6.773 12.396 28.228 1.00 92.69 184 LEU A CA 1
ATOM 1463 C C . LEU A 1 184 ? -6.225 13.480 29.172 1.00 92.69 184 LEU A C 1
ATOM 1465 O O . LEU A 1 184 ? -6.971 13.984 30.008 1.00 92.69 184 LEU A O 1
ATOM 1469 N N . ASP A 1 185 ? -4.964 13.883 29.008 1.00 90.38 185 ASP A N 1
ATOM 1470 C CA . ASP A 1 185 ? -4.307 14.958 29.765 1.00 90.38 185 ASP A CA 1
ATOM 1471 C C . ASP A 1 185 ? -4.956 16.326 29.483 1.00 90.38 185 ASP A C 1
ATOM 1473 O O . ASP A 1 185 ? -4.933 17.217 30.330 1.00 90.38 185 ASP A O 1
ATOM 1477 N N . GLY A 1 186 ? -5.551 16.495 28.295 1.00 88.38 186 GLY A N 1
ATOM 1478 C CA . GLY A 1 186 ? -6.354 17.666 27.939 1.00 88.38 186 GLY A CA 1
ATOM 1479 C C . GLY A 1 186 ? -7.766 17.667 28.537 1.00 88.38 186 GLY A C 1
ATOM 1480 O O . GLY A 1 186 ? -8.462 18.679 28.440 1.00 88.38 186 GLY A O 1
ATOM 1481 N N . SER A 1 187 ? -8.207 16.561 29.144 1.00 86.56 187 SER A N 1
ATOM 1482 C CA . SER A 1 187 ? -9.516 16.481 29.792 1.00 86.56 187 SER A CA 1
ATOM 1483 C C . SER A 1 187 ? -9.485 17.114 31.190 1.00 86.56 187 SER A C 1
ATOM 1485 O O . SER A 1 187 ? -8.471 17.107 31.883 1.00 86.56 187 SER A O 1
ATOM 1487 N N . VAL A 1 188 ? -10.619 17.667 31.628 1.00 88.38 188 VAL A N 1
ATOM 1488 C CA . VAL A 1 188 ? -10.763 18.258 32.977 1.00 88.38 188 VAL A CA 1
ATOM 1489 C C . VAL A 1 188 ? -10.955 17.169 34.049 1.00 88.38 188 VAL A C 1
ATOM 1491 O O . VAL A 1 188 ? -10.991 17.453 35.247 1.00 88.38 188 VAL A O 1
ATOM 1494 N N . TYR A 1 189 ? -11.084 15.911 33.630 1.00 88.00 189 TYR A N 1
ATOM 1495 C CA . TYR A 1 189 ? -11.464 14.791 34.477 1.00 88.00 189 TYR A CA 1
ATOM 1496 C C . TYR A 1 189 ? -10.238 14.006 34.955 1.00 88.00 189 TYR A C 1
ATOM 1498 O O . TYR A 1 189 ? -9.273 13.864 34.206 1.00 88.00 189 TYR A O 1
ATOM 1506 N N . PRO A 1 190 ? -10.252 13.447 36.178 1.00 90.56 190 PRO A N 1
ATOM 1507 C CA . PRO A 1 190 ? -9.215 12.514 36.604 1.00 90.56 190 PRO A CA 1
ATOM 1508 C C . PRO A 1 190 ? -9.183 11.292 35.679 1.00 90.56 190 PRO A C 1
ATOM 1510 O O . PRO A 1 190 ? -10.228 10.683 35.425 1.00 90.56 190 PRO A O 1
ATOM 1513 N N . THR A 1 191 ? -8.000 10.914 35.192 1.00 92.25 191 THR A N 1
ATOM 1514 C CA . THR A 1 191 ? -7.855 9.806 34.235 1.00 92.25 191 THR A CA 1
ATOM 1515 C C . THR A 1 191 ? -6.846 8.752 34.693 1.00 92.25 191 THR A C 1
ATOM 1517 O O . THR A 1 191 ? -5.712 9.051 35.067 1.00 92.25 191 THR A O 1
ATOM 1520 N N . ASP A 1 192 ? -7.252 7.484 34.627 1.00 93.50 192 ASP A N 1
ATOM 1521 C CA . ASP A 1 192 ? -6.361 6.333 34.760 1.00 93.50 192 ASP A CA 1
ATOM 1522 C C . ASP A 1 192 ? -6.230 5.656 33.396 1.00 93.50 192 ASP A C 1
ATOM 1524 O O . ASP A 1 192 ? -7.219 5.180 32.844 1.00 93.50 192 ASP A O 1
ATOM 1528 N N . LEU A 1 193 ? -5.012 5.558 32.866 1.00 95.19 193 LEU A N 1
ATOM 1529 C CA . LEU A 1 193 ? -4.713 4.818 31.643 1.00 95.19 193 LEU A CA 1
ATOM 1530 C C . LEU A 1 193 ? -3.984 3.519 31.983 1.00 95.19 193 LEU A C 1
ATOM 1532 O O . LEU A 1 193 ? -2.833 3.533 32.421 1.00 95.19 193 LEU A O 1
ATOM 1536 N N . VAL A 1 194 ? -4.647 2.389 31.761 1.00 95.44 194 VAL A N 1
ATOM 1537 C CA . VAL A 1 194 ? -4.094 1.048 31.961 1.00 95.44 194 VAL A CA 1
ATOM 1538 C C . VAL A 1 194 ? -3.658 0.463 30.623 1.00 95.44 194 VAL A C 1
ATOM 1540 O O . VAL A 1 194 ? -4.480 0.224 29.745 1.00 95.44 194 VAL A O 1
ATOM 1543 N N . VAL A 1 195 ? -2.362 0.187 30.493 1.00 95.75 195 VAL A N 1
ATOM 1544 C CA . VAL A 1 195 ? -1.753 -0.541 29.377 1.00 95.75 195 VAL A CA 1
ATOM 1545 C C . VAL A 1 195 ? -1.479 -1.974 29.826 1.00 95.75 195 VAL A C 1
ATOM 1547 O O . VAL A 1 195 ? -0.600 -2.224 30.658 1.00 95.75 195 VAL A O 1
ATOM 1550 N N . MET A 1 196 ? -2.233 -2.929 29.285 1.00 95.94 196 MET A N 1
ATOM 1551 C CA . MET A 1 196 ? -2.162 -4.327 29.724 1.00 95.94 196 MET A CA 1
ATOM 1552 C C . MET A 1 196 ? -0.854 -4.995 29.265 1.00 95.94 196 MET A C 1
ATOM 1554 O O . MET A 1 196 ? -0.176 -5.658 30.052 1.00 95.94 196 MET A O 1
ATOM 1558 N N . VAL A 1 197 ? -0.448 -4.771 28.012 1.00 94.69 197 VAL A N 1
ATOM 1559 C CA . VAL A 1 197 ? 0.859 -5.192 27.484 1.00 94.69 197 VAL A CA 1
ATOM 1560 C C . VAL A 1 197 ? 1.575 -4.002 26.869 1.00 94.69 197 VAL A C 1
ATOM 1562 O O . VAL A 1 197 ? 1.091 -3.408 25.913 1.00 94.69 197 VAL A O 1
ATOM 1565 N N . ASP A 1 198 ? 2.760 -3.678 27.374 1.00 93.12 198 ASP A N 1
ATOM 1566 C CA . ASP A 1 198 ? 3.618 -2.646 26.807 1.00 93.12 198 ASP A CA 1
ATOM 1567 C C . ASP A 1 198 ? 4.879 -3.280 26.217 1.00 93.12 198 ASP A C 1
ATOM 1569 O O . ASP A 1 198 ? 5.776 -3.747 26.920 1.00 93.12 198 ASP A O 1
ATOM 1573 N N . LYS A 1 199 ? 4.954 -3.314 24.889 1.00 90.12 199 LYS A N 1
ATOM 1574 C CA . LYS A 1 199 ? 6.087 -3.901 24.178 1.00 90.12 199 LYS A CA 1
ATOM 1575 C C . LYS A 1 199 ? 7.312 -2.978 24.174 1.00 90.12 199 LYS A C 1
ATOM 1577 O O . LYS A 1 199 ? 8.404 -3.451 23.886 1.00 90.12 199 LYS A O 1
ATOM 1582 N N . THR A 1 200 ? 7.156 -1.699 24.512 1.00 88.56 200 THR A N 1
ATOM 1583 C CA . THR A 1 200 ? 8.267 -0.738 24.637 1.00 88.56 200 THR A CA 1
ATOM 1584 C C . THR A 1 200 ? 8.887 -0.737 26.032 1.00 88.56 200 THR A C 1
ATOM 1586 O O . THR A 1 200 ? 10.038 -0.345 26.199 1.00 88.56 200 THR A O 1
ATOM 1589 N N . ALA A 1 201 ? 8.145 -1.224 27.026 1.00 88.94 201 ALA A N 1
ATOM 1590 C CA . ALA A 1 201 ? 8.565 -1.277 28.416 1.00 88.94 201 ALA A CA 1
ATOM 1591 C C . ALA A 1 201 ? 9.279 -2.591 28.756 1.00 88.94 201 ALA A C 1
ATOM 1593 O O . ALA A 1 201 ? 8.896 -3.683 28.317 1.00 88.94 201 ALA A O 1
ATOM 1594 N N . THR A 1 202 ? 10.297 -2.508 29.607 1.00 88.00 202 THR A N 1
ATOM 1595 C CA . THR A 1 202 ? 10.828 -3.681 30.301 1.00 88.00 202 THR A CA 1
ATOM 1596 C C . THR A 1 202 ? 9.918 -4.064 31.470 1.00 88.00 202 THR A C 1
ATOM 1598 O O . THR A 1 202 ? 9.034 -3.316 31.891 1.00 88.00 202 THR A O 1
ATOM 1601 N N . MET A 1 203 ? 10.149 -5.242 32.052 1.00 82.00 203 MET A N 1
ATOM 1602 C CA . MET A 1 203 ? 9.444 -5.654 33.271 1.00 82.00 203 MET A CA 1
ATOM 1603 C C . MET A 1 203 ? 9.712 -4.726 34.468 1.00 82.00 203 MET A C 1
ATOM 1605 O O . MET A 1 203 ? 8.890 -4.682 35.382 1.00 82.00 203 MET A O 1
ATOM 1609 N N . ALA A 1 204 ? 10.836 -4.000 34.469 1.00 82.88 204 ALA A N 1
ATOM 1610 C CA . ALA A 1 204 ? 11.179 -3.037 35.514 1.00 82.88 204 ALA A CA 1
ATOM 1611 C C . ALA A 1 204 ? 10.407 -1.712 35.365 1.00 82.88 204 ALA A C 1
ATOM 1613 O O . ALA A 1 204 ? 10.089 -1.087 36.369 1.00 82.88 204 ALA A O 1
ATOM 1614 N N . ASP A 1 205 ? 10.040 -1.332 34.136 1.00 81.75 205 ASP A N 1
ATOM 1615 C CA . ASP A 1 205 ? 9.303 -0.091 33.835 1.00 81.75 205 ASP A CA 1
ATOM 1616 C C . ASP A 1 205 ? 7.794 -0.200 34.100 1.00 81.75 205 ASP A C 1
ATOM 1618 O O . ASP A 1 205 ? 7.037 0.765 33.952 1.00 81.75 205 ASP A O 1
ATOM 1622 N N . CYS A 1 206 ? 7.331 -1.400 34.439 1.00 81.50 206 CYS A N 1
ATOM 1623 C CA . CYS A 1 206 ? 5.944 -1.653 34.773 1.00 81.50 206 CYS A CA 1
ATOM 1624 C C . CYS A 1 206 ? 5.677 -1.207 36.216 1.00 81.50 206 CYS A C 1
ATOM 1626 O O . CYS A 1 206 ? 6.484 -1.468 37.112 1.00 81.50 206 CYS A O 1
ATOM 1628 N N . SER A 1 207 ? 4.516 -0.615 36.485 1.00 71.81 207 SER A N 1
ATOM 1629 C CA . SER A 1 207 ? 4.118 -0.208 37.835 1.00 71.81 207 SER A CA 1
ATOM 1630 C C . SER A 1 207 ? 2.603 -0.302 38.025 1.00 71.81 207 SER A C 1
ATOM 1632 O O . SER A 1 207 ? 1.816 -0.012 37.122 1.00 71.81 207 SER A O 1
ATOM 1634 N N . ILE A 1 208 ? 2.212 -0.714 39.229 1.00 64.12 208 ILE A N 1
ATOM 1635 C CA . ILE A 1 208 ? 0.899 -0.468 39.821 1.00 64.12 208 ILE A CA 1
ATOM 1636 C C . ILE A 1 208 ? 1.224 0.347 41.058 1.00 64.12 208 ILE A C 1
ATOM 1638 O O . ILE A 1 208 ? 1.484 -0.214 42.112 1.00 64.12 208 ILE A O 1
ATOM 1642 N N . ARG A 1 209 ? 1.360 1.667 40.913 1.00 60.16 209 ARG A N 1
ATOM 1643 C CA . ARG A 1 209 ? 1.360 2.502 42.115 1.00 60.16 209 ARG A CA 1
ATOM 1644 C C . ARG A 1 209 ? -0.056 2.496 42.700 1.00 60.16 209 ARG A C 1
ATOM 1646 O O . ARG A 1 209 ? -1.012 2.539 41.915 1.00 60.16 209 ARG A O 1
ATOM 1653 N N . PRO A 1 210 ? -0.212 2.474 44.028 1.00 53.44 210 PRO A N 1
ATOM 1654 C CA . PRO A 1 210 ? -1.515 2.619 44.651 1.00 53.44 210 PRO A CA 1
ATOM 1655 C C . PRO A 1 210 ? -2.145 3.980 44.300 1.00 53.44 210 PRO A C 1
ATOM 1657 O O . PRO A 1 210 ? -1.483 4.972 43.970 1.00 53.44 210 PRO A O 1
ATOM 1660 N N . ILE A 1 211 ? -3.475 4.030 44.340 1.00 50.97 211 ILE A N 1
ATOM 1661 C CA . ILE A 1 211 ? -4.295 5.154 43.854 1.00 50.97 211 ILE A CA 1
ATOM 1662 C C . ILE A 1 211 ? -4.095 6.443 44.664 1.00 50.97 211 ILE A C 1
ATOM 1664 O O . ILE A 1 211 ? -4.459 7.521 44.199 1.00 50.97 211 ILE A O 1
ATOM 1668 N N . PHE A 1 212 ? -3.424 6.377 45.811 1.00 48.91 212 PHE A N 1
ATOM 1669 C CA . PHE A 1 212 ? -3.400 7.457 46.795 1.00 48.91 212 PHE A CA 1
ATOM 1670 C C . PHE A 1 212 ? -2.600 8.720 46.410 1.00 48.91 212 PHE A C 1
ATOM 1672 O O . PHE A 1 212 ? -2.809 9.761 47.029 1.00 48.91 212 PHE A O 1
ATOM 1679 N N . GLU A 1 213 ? -1.764 8.708 45.364 1.00 54.88 213 GLU A N 1
ATOM 1680 C CA . GLU A 1 213 ? -1.128 9.940 44.847 1.00 54.88 213 GLU A CA 1
ATOM 1681 C C . GLU A 1 213 ? -2.080 10.682 43.883 1.00 54.88 213 GLU A C 1
ATOM 1683 O O . GLU A 1 213 ? -2.281 10.231 42.767 1.00 54.88 213 GLU A O 1
ATOM 1688 N N . ARG A 1 214 ? -2.729 11.785 44.275 1.00 52.28 214 ARG A N 1
ATOM 1689 C CA . ARG A 1 214 ? -3.696 12.518 43.419 1.00 52.28 214 ARG A CA 1
ATOM 1690 C C . ARG A 1 214 ? -3.021 13.363 42.321 1.00 52.28 214 ARG A C 1
ATOM 1692 O O . ARG A 1 214 ? -3.112 14.587 42.344 1.00 52.28 214 ARG A O 1
ATOM 1699 N N . GLU A 1 215 ? -2.347 12.731 41.368 1.00 63.94 215 GLU A N 1
ATOM 1700 C CA . GLU A 1 215 ? -2.018 13.370 40.086 1.00 63.94 215 GLU A CA 1
ATOM 1701 C C . GLU A 1 215 ? -3.191 13.209 39.106 1.00 63.94 215 GLU A C 1
ATOM 1703 O O . GLU A 1 215 ? -3.896 12.200 39.141 1.00 63.94 215 GLU A O 1
ATOM 1708 N N . ASN A 1 216 ? -3.426 14.220 38.260 1.00 65.44 216 ASN A N 1
ATOM 1709 C CA . ASN A 1 216 ? -4.600 14.289 37.375 1.00 65.44 216 ASN A CA 1
ATOM 1710 C C . ASN A 1 216 ? -4.626 13.195 36.293 1.00 65.44 216 ASN A C 1
ATOM 1712 O O . ASN A 1 216 ? -5.704 12.863 35.797 1.00 65.44 216 ASN A O 1
ATOM 1716 N N . SER A 1 217 ? -3.475 12.610 35.955 1.00 69.06 217 SER A N 1
ATOM 1717 C CA . SER A 1 217 ? -3.391 11.470 35.047 1.00 69.06 217 SER A CA 1
ATOM 1718 C C . SER A 1 217 ? -2.359 10.452 35.520 1.00 69.06 217 SER A C 1
ATOM 1720 O O . SER A 1 217 ? -1.221 10.787 35.855 1.00 69.06 217 SER A O 1
ATOM 1722 N N . LYS A 1 218 ? -2.752 9.174 35.554 1.00 81.31 218 LYS A N 1
ATOM 1723 C CA . LYS A 1 218 ? -1.852 8.065 35.895 1.00 81.31 218 LYS A CA 1
ATOM 1724 C C . LYS A 1 218 ? -1.759 7.063 34.763 1.00 81.31 218 LYS A C 1
ATOM 1726 O O . LYS A 1 218 ? -2.768 6.573 34.266 1.00 81.31 218 LYS A O 1
ATOM 1731 N N . LYS A 1 219 ? -0.528 6.698 34.406 1.00 87.50 219 LYS A N 1
ATOM 1732 C CA . LYS A 1 219 ? -0.234 5.638 33.436 1.00 87.50 219 LYS A CA 1
ATOM 1733 C C . LYS A 1 219 ? 0.218 4.390 34.174 1.00 87.50 219 LYS A C 1
ATOM 1735 O O . LYS A 1 219 ? 1.218 4.418 34.887 1.00 87.50 219 LYS A O 1
ATOM 1740 N N . PHE A 1 220 ? -0.486 3.291 33.959 1.00 86.44 220 PHE A N 1
ATOM 1741 C CA . PHE A 1 220 ? -0.169 1.995 34.539 1.00 86.44 220 PHE A CA 1
ATOM 1742 C C . PHE A 1 220 ? 0.190 1.012 33.442 1.00 86.44 220 PHE A C 1
ATOM 1744 O O . PHE A 1 220 ? -0.513 0.900 32.443 1.00 86.44 220 PHE A O 1
ATOM 1751 N N . ARG A 1 221 ? 1.275 0.270 33.647 1.00 90.06 221 ARG A N 1
ATOM 1752 C CA . ARG A 1 221 ? 1.731 -0.772 32.726 1.00 90.06 221 ARG A CA 1
ATOM 1753 C C . ARG A 1 221 ? 1.769 -2.085 33.477 1.00 90.06 221 ARG A C 1
ATOM 1755 O O . ARG A 1 221 ? 2.493 -2.199 34.469 1.00 90.06 221 ARG A O 1
ATOM 1762 N N . TRP A 1 222 ? 0.988 -3.059 33.028 1.00 89.06 222 TRP A N 1
ATOM 1763 C CA . TRP A 1 222 ? 0.913 -4.347 33.710 1.00 89.06 222 TRP A CA 1
ATOM 1764 C C . TRP A 1 222 ? 2.107 -5.232 33.363 1.00 89.06 222 TRP A C 1
ATOM 1766 O O . TRP A 1 222 ? 2.854 -5.614 34.268 1.00 89.06 222 TRP A O 1
ATOM 1776 N N . VAL A 1 223 ? 2.323 -5.521 32.074 1.00 88.69 223 VAL A N 1
ATOM 1777 C CA . VAL A 1 223 ? 3.403 -6.404 31.602 1.00 88.69 223 VAL A CA 1
ATOM 1778 C C . VAL A 1 223 ? 4.239 -5.746 30.507 1.00 88.69 223 VAL A C 1
ATOM 1780 O O . VAL A 1 223 ? 3.706 -5.271 29.509 1.00 88.69 223 VAL A O 1
ATOM 1783 N N . GLY A 1 224 ? 5.562 -5.780 30.679 1.00 87.31 224 GLY A N 1
ATOM 1784 C CA . GLY A 1 224 ? 6.546 -5.249 29.737 1.00 87.31 224 GLY A CA 1
ATOM 1785 C C . GLY A 1 224 ? 7.149 -6.351 28.863 1.00 87.31 224 GLY A C 1
ATOM 1786 O O . GLY A 1 224 ? 7.532 -7.405 29.375 1.00 87.31 224 GLY A O 1
ATOM 1787 N N . MET A 1 225 ? 7.254 -6.127 27.550 1.00 86.62 225 MET A N 1
ATOM 1788 C CA . MET A 1 225 ? 7.752 -7.116 26.576 1.00 86.62 225 MET A CA 1
ATOM 1789 C C . MET A 1 225 ? 8.944 -6.645 25.722 1.00 86.62 225 MET A C 1
ATOM 1791 O O . MET A 1 225 ? 9.290 -7.316 24.747 1.00 86.62 225 MET A O 1
ATOM 1795 N N . ALA A 1 226 ? 9.632 -5.565 26.107 1.00 81.81 226 ALA A N 1
ATOM 1796 C CA . ALA A 1 226 ? 10.755 -4.998 25.343 1.00 81.81 226 ALA A CA 1
ATOM 1797 C C . ALA A 1 226 ? 11.920 -5.968 25.060 1.00 81.81 226 ALA A C 1
ATOM 1799 O O . ALA A 1 226 ? 12.669 -5.778 24.105 1.00 81.81 226 ALA A O 1
ATOM 1800 N N . SER A 1 227 ? 12.073 -7.039 25.847 1.00 60.47 227 SER A N 1
ATOM 1801 C CA . SER A 1 227 ? 13.133 -8.039 25.653 1.00 60.47 227 SER A CA 1
ATOM 1802 C C . SER A 1 227 ? 12.915 -8.973 24.457 1.00 60.47 227 SER A C 1
ATOM 1804 O O . SER A 1 227 ? 13.834 -9.700 24.080 1.00 60.47 227 SER A O 1
ATOM 1806 N N . ARG A 1 228 ? 11.727 -8.972 23.838 1.00 63.78 228 ARG A N 1
ATOM 1807 C CA . ARG A 1 228 ? 11.474 -9.708 22.594 1.00 63.78 228 ARG A CA 1
ATOM 1808 C C . ARG A 1 228 ? 11.719 -8.765 21.427 1.00 63.78 228 ARG A C 1
ATOM 1810 O O . ARG A 1 228 ? 10.867 -7.933 21.129 1.00 63.78 228 ARG A O 1
ATOM 1817 N N . SER A 1 229 ? 12.899 -8.891 20.817 1.00 54.44 229 SER A N 1
ATOM 1818 C CA . SER A 1 229 ? 13.402 -8.028 19.748 1.00 54.44 229 SER A CA 1
ATOM 1819 C C . SER A 1 229 ? 12.318 -7.705 18.725 1.00 54.44 229 SER A C 1
ATOM 1821 O O . SER A 1 229 ? 11.926 -8.546 17.916 1.00 54.44 229 SER A O 1
ATOM 1823 N N . PHE A 1 230 ? 11.851 -6.461 18.736 1.00 57.97 230 PHE A N 1
ATOM 1824 C CA . PHE A 1 230 ? 11.331 -5.881 17.516 1.00 57.97 230 PHE A CA 1
ATOM 1825 C C . PHE A 1 230 ? 12.465 -5.868 16.502 1.00 57.97 230 PHE A C 1
ATOM 1827 O O . PHE A 1 230 ? 13.599 -5.507 16.830 1.00 57.97 230 PHE A O 1
ATOM 1834 N N . ALA A 1 231 ? 12.162 -6.219 15.260 1.00 57.19 231 ALA A N 1
ATOM 1835 C CA . ALA A 1 231 ? 12.951 -5.673 14.179 1.00 57.19 231 ALA A CA 1
ATOM 1836 C C . ALA A 1 231 ? 12.617 -4.182 14.145 1.00 57.19 231 ALA A C 1
ATOM 1838 O O . ALA A 1 231 ? 11.671 -3.783 13.472 1.00 57.19 231 ALA A O 1
ATOM 1839 N N . SER A 1 232 ? 13.334 -3.367 14.930 1.00 57.56 232 SER A N 1
ATOM 1840 C CA . SER A 1 232 ? 13.296 -1.928 14.697 1.00 57.56 232 SER A CA 1
ATOM 1841 C C . SER A 1 232 ? 13.616 -1.727 13.219 1.00 57.56 232 SER A C 1
ATOM 1843 O O . SER A 1 232 ? 14.599 -2.322 12.752 1.00 57.56 232 SER A O 1
ATOM 1845 N N . PRO A 1 233 ? 12.789 -0.974 12.474 1.00 57.59 233 PRO A N 1
ATOM 1846 C CA . PRO A 1 233 ? 13.122 -0.631 11.104 1.00 57.59 233 PRO A CA 1
ATOM 1847 C C . PRO A 1 233 ? 14.527 -0.027 11.123 1.00 57.59 233 PRO A C 1
ATOM 1849 O O . PRO A 1 233 ? 14.794 0.917 11.868 1.00 57.59 233 PRO A O 1
ATOM 1852 N N . THR A 1 234 ? 15.458 -0.637 10.392 1.00 60.44 234 THR A N 1
ATOM 1853 C CA . THR A 1 234 ? 16.723 0.035 10.102 1.00 60.44 234 THR A CA 1
ATOM 1854 C C . THR A 1 234 ? 16.429 1.123 9.073 1.00 60.44 234 THR A C 1
ATOM 1856 O O . THR A 1 234 ? 15.411 1.056 8.382 1.00 60.44 234 THR A O 1
ATOM 1859 N N . GLU A 1 235 ? 17.311 2.111 8.923 1.00 56.53 235 GLU A N 1
ATOM 1860 C CA . GLU A 1 235 ? 17.195 3.108 7.840 1.00 56.53 235 GLU A CA 1
ATOM 1861 C C . GLU A 1 235 ? 17.050 2.443 6.451 1.00 56.53 235 GLU A C 1
ATOM 1863 O O . GLU A 1 235 ? 16.460 3.015 5.544 1.00 56.53 235 GLU A O 1
ATOM 1868 N N . SER A 1 236 ? 17.497 1.187 6.321 1.00 60.22 236 SER A N 1
ATOM 1869 C CA . SER A 1 236 ? 17.413 0.329 5.134 1.00 60.22 236 SER A CA 1
ATOM 1870 C C . SER A 1 236 ? 16.178 -0.594 5.028 1.00 60.22 236 SER A C 1
ATOM 1872 O O . SER A 1 236 ? 16.140 -1.439 4.136 1.00 60.22 236 SER A O 1
ATOM 1874 N N . GLY A 1 237 ? 15.172 -0.482 5.907 1.00 76.75 237 GLY A N 1
ATOM 1875 C CA . GLY A 1 237 ? 13.928 -1.274 5.848 1.00 76.75 237 GLY A CA 1
ATOM 1876 C C . GLY A 1 237 ? 13.744 -2.304 6.975 1.00 76.75 237 GLY A C 1
ATOM 1877 O O . GLY A 1 237 ? 14.439 -2.296 7.993 1.00 76.75 237 GLY A O 1
ATOM 1878 N N . CYS A 1 238 ? 12.750 -3.192 6.841 1.00 80.81 238 CYS A N 1
ATOM 1879 C CA . CYS A 1 238 ? 12.462 -4.216 7.851 1.00 80.81 238 CYS A CA 1
ATOM 1880 C C . CYS A 1 238 ? 13.412 -5.418 7.721 1.00 80.81 238 CYS A C 1
ATOM 1882 O O . CYS A 1 238 ? 13.402 -6.122 6.711 1.00 80.81 238 CYS A O 1
ATOM 1884 N N . ARG A 1 239 ? 14.163 -5.733 8.787 1.00 83.56 239 ARG A N 1
ATOM 1885 C CA . ARG A 1 239 ? 15.043 -6.920 8.829 1.00 83.56 239 ARG A CA 1
ATOM 1886 C C . ARG A 1 239 ? 14.302 -8.240 8.582 1.00 83.56 239 ARG A C 1
ATOM 1888 O O . ARG A 1 239 ? 14.885 -9.150 8.010 1.00 83.56 239 ARG A O 1
ATOM 1895 N N . LEU A 1 240 ? 13.033 -8.337 8.986 1.00 84.19 240 LEU A N 1
ATOM 1896 C CA . LEU A 1 240 ? 12.217 -9.543 8.790 1.00 84.19 240 LEU A CA 1
ATOM 1897 C C . LEU A 1 240 ? 11.799 -9.715 7.329 1.00 84.19 240 LEU A C 1
ATOM 1899 O O . LEU A 1 240 ? 11.708 -10.841 6.863 1.00 84.19 240 LEU A O 1
ATOM 1903 N N . CYS A 1 241 ? 11.606 -8.623 6.583 1.00 80.38 241 CYS A N 1
ATOM 1904 C CA . CYS A 1 241 ? 11.397 -8.692 5.135 1.00 80.38 241 CYS A CA 1
ATOM 1905 C C . CYS A 1 241 ? 12.650 -9.157 4.389 1.00 80.38 241 CYS A C 1
ATOM 1907 O O . CYS A 1 241 ? 12.533 -9.804 3.354 1.00 80.38 241 CYS A O 1
ATOM 1909 N N . ALA A 1 242 ? 13.838 -8.825 4.899 1.00 75.44 242 ALA A N 1
ATOM 1910 C CA . ALA A 1 242 ? 15.104 -9.241 4.301 1.00 75.44 242 ALA A CA 1
ATOM 1911 C C . ALA A 1 242 ? 15.452 -10.716 4.582 1.00 75.44 242 ALA A C 1
ATOM 1913 O O . ALA A 1 242 ? 16.259 -11.307 3.862 1.00 75.44 242 ALA A O 1
ATOM 1914 N N . ASP A 1 243 ? 14.866 -11.311 5.623 1.00 78.81 243 ASP A N 1
ATOM 1915 C CA . ASP A 1 243 ? 15.058 -12.713 5.983 1.00 78.81 243 ASP A CA 1
ATOM 1916 C C . ASP A 1 243 ? 14.040 -13.599 5.259 1.00 78.81 243 ASP A C 1
ATOM 1918 O O . ASP A 1 243 ? 12.892 -13.716 5.677 1.00 78.81 243 ASP A O 1
ATOM 1922 N N . ASN A 1 244 ? 14.476 -14.283 4.199 1.00 71.06 244 ASN A N 1
ATOM 1923 C CA . ASN A 1 244 ? 13.633 -15.172 3.390 1.00 71.06 244 ASN A CA 1
ATOM 1924 C C . ASN A 1 244 ? 12.876 -16.240 4.197 1.00 71.06 244 ASN A C 1
ATOM 1926 O O . ASN A 1 244 ? 11.841 -16.712 3.731 1.00 71.06 244 ASN A O 1
ATOM 1930 N N . SER A 1 245 ? 13.378 -16.643 5.370 1.00 71.44 245 SER A N 1
ATOM 1931 C CA . SER A 1 245 ? 12.704 -17.645 6.202 1.00 71.44 245 SER A CA 1
ATOM 1932 C C . SER A 1 245 ? 11.418 -17.113 6.836 1.00 71.44 245 SER A C 1
ATOM 1934 O O . SER A 1 245 ? 10.501 -17.892 7.080 1.00 71.44 245 SER A O 1
ATOM 1936 N N . VAL A 1 246 ? 11.326 -15.795 7.042 1.00 80.50 246 VAL A N 1
ATOM 1937 C CA . VAL A 1 246 ? 10.174 -15.110 7.643 1.00 80.50 246 VAL A CA 1
ATOM 1938 C C . VAL A 1 246 ? 9.646 -13.958 6.791 1.00 80.50 246 VAL A C 1
ATOM 1940 O O . VAL A 1 246 ? 8.738 -13.269 7.236 1.00 80.50 246 VAL A O 1
ATOM 1943 N N . ALA A 1 247 ? 10.154 -13.753 5.572 1.00 75.44 247 ALA A N 1
ATOM 1944 C CA . ALA A 1 247 ? 9.852 -12.598 4.720 1.00 75.44 247 ALA A CA 1
ATOM 1945 C C . ALA A 1 247 ? 8.371 -12.462 4.358 1.00 75.44 247 ALA A C 1
ATOM 1947 O O . ALA A 1 247 ? 7.925 -11.370 4.006 1.00 75.44 247 ALA A O 1
ATOM 1948 N N . GLN A 1 248 ? 7.601 -13.548 4.462 1.00 79.62 248 GLN A N 1
ATOM 1949 C CA . GLN A 1 248 ? 6.158 -13.488 4.306 1.00 79.62 248 GLN A CA 1
ATOM 1950 C C . GLN A 1 248 ? 5.558 -12.548 5.360 1.00 79.62 248 GLN A C 1
ATOM 1952 O O . GLN A 1 248 ? 5.733 -12.739 6.560 1.00 79.62 248 GLN A O 1
ATOM 1957 N N . VAL A 1 249 ? 4.819 -11.544 4.897 1.00 82.12 249 VAL A N 1
ATOM 1958 C CA . VAL A 1 249 ? 4.129 -10.577 5.751 1.00 82.12 249 VAL A CA 1
ATOM 1959 C C . VAL A 1 249 ? 2.668 -11.002 5.903 1.00 82.12 249 VAL A C 1
ATOM 1961 O O . VAL A 1 249 ? 1.985 -11.271 4.915 1.00 82.12 249 VAL A O 1
ATOM 1964 N N . VAL A 1 250 ? 2.175 -11.060 7.137 1.00 82.94 250 VAL A N 1
ATOM 1965 C CA . VAL A 1 250 ? 0.770 -11.295 7.480 1.00 82.94 250 VAL A CA 1
ATOM 1966 C C . VAL A 1 250 ? 0.213 -10.029 8.103 1.00 82.94 250 VAL A C 1
ATOM 1968 O O . VAL A 1 250 ? 0.594 -9.628 9.199 1.00 82.94 250 VAL A O 1
ATOM 1971 N N . ARG A 1 251 ? -0.708 -9.379 7.404 1.00 85.00 251 ARG A N 1
ATOM 1972 C CA . ARG A 1 251 ? -1.292 -8.134 7.887 1.00 85.00 251 ARG A CA 1
ATOM 1973 C C . ARG A 1 251 ? -2.311 -8.395 8.991 1.00 85.00 251 ARG A C 1
ATOM 1975 O O . ARG A 1 251 ? -3.111 -9.324 8.897 1.00 85.00 251 ARG A O 1
ATOM 1982 N N . ILE A 1 252 ? -2.289 -7.563 10.022 1.00 84.69 252 ILE A N 1
ATOM 1983 C CA . ILE A 1 252 ? -3.334 -7.521 11.042 1.00 84.69 252 ILE A CA 1
ATOM 1984 C C . ILE A 1 252 ? -4.415 -6.545 10.585 1.00 84.69 252 ILE A C 1
ATOM 1986 O O . ILE A 1 252 ? -4.117 -5.398 10.245 1.00 84.69 252 ILE A O 1
ATOM 1990 N N . ASP A 1 253 ? -5.667 -6.989 10.580 1.00 82.06 253 ASP A N 1
ATOM 1991 C CA . ASP A 1 253 ? -6.798 -6.101 10.330 1.00 82.06 253 ASP A CA 1
ATOM 1992 C C . ASP A 1 253 ? -6.940 -5.100 11.494 1.00 82.06 253 ASP A C 1
ATOM 1994 O O . ASP A 1 253 ? -7.125 -5.523 12.640 1.00 82.06 253 ASP A O 1
ATOM 1998 N N . PRO A 1 254 ? -6.870 -3.778 11.235 1.00 78.44 254 PRO A N 1
ATOM 1999 C CA . PRO A 1 254 ? -6.980 -2.754 12.273 1.00 78.44 254 PRO A CA 1
ATOM 2000 C C . PRO A 1 254 ? -8.331 -2.733 13.001 1.00 78.44 254 PRO A C 1
ATOM 2002 O O . PRO A 1 254 ? -8.407 -2.128 14.066 1.00 78.44 254 PRO A O 1
ATOM 2005 N N . ARG A 1 255 ? -9.386 -3.347 12.446 1.00 76.62 255 ARG A N 1
ATOM 2006 C CA . ARG A 1 255 ? -10.724 -3.391 13.060 1.00 76.62 255 ARG A CA 1
ATOM 2007 C C . ARG A 1 255 ? -10.896 -4.598 13.975 1.00 76.62 255 ARG A C 1
ATOM 2009 O O . ARG A 1 255 ? -11.275 -4.467 15.134 1.00 76.62 255 ARG A O 1
ATOM 2016 N N . SER A 1 256 ? -10.623 -5.791 13.450 1.00 78.75 256 SER A N 1
ATOM 2017 C CA . SER A 1 256 ? -10.861 -7.054 14.164 1.00 78.75 256 SER A CA 1
ATOM 2018 C C . SER A 1 256 ? -9.681 -7.514 15.024 1.00 78.75 256 SER A C 1
ATOM 2020 O O . SER A 1 256 ? -9.849 -8.384 15.889 1.00 78.75 256 SER A O 1
ATOM 2022 N N . PHE A 1 257 ? -8.489 -6.948 14.790 1.00 80.25 257 PHE A N 1
ATOM 2023 C CA . PHE A 1 257 ? -7.219 -7.427 15.341 1.00 80.25 257 PHE A CA 1
ATOM 2024 C C . PHE A 1 257 ? -6.932 -8.888 15.003 1.00 80.25 257 PHE A C 1
ATOM 2026 O O . PHE A 1 257 ? -6.161 -9.559 15.688 1.00 80.25 257 PHE A O 1
ATOM 2033 N N . GLU A 1 258 ? -7.560 -9.398 13.950 1.00 81.88 258 GLU A N 1
ATOM 2034 C CA . GLU A 1 258 ? -7.278 -10.724 13.443 1.00 81.88 258 GLU A CA 1
ATOM 2035 C C . GLU A 1 258 ? -6.120 -10.640 12.467 1.00 81.88 258 GLU A C 1
ATOM 2037 O O . GLU A 1 258 ? -6.01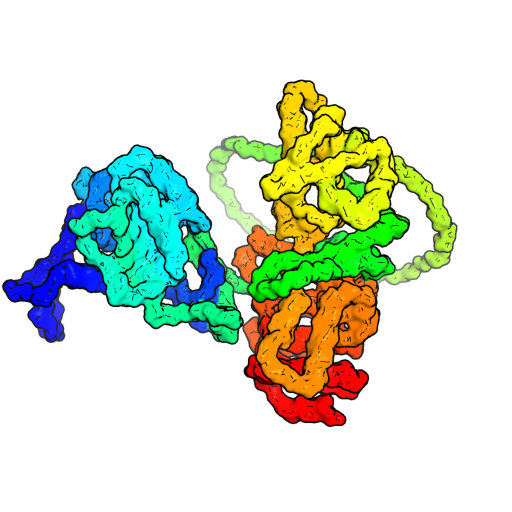0 -9.716 11.654 1.00 81.88 258 GLU A O 1
ATOM 2042 N N . ALA A 1 259 ? -5.235 -11.630 12.550 1.00 75.62 259 ALA A N 1
ATOM 2043 C CA . ALA A 1 259 ? -4.353 -11.891 11.437 1.00 75.62 259 ALA A CA 1
ATOM 2044 C C . ALA A 1 259 ? -5.243 -12.181 10.230 1.00 75.62 259 ALA A C 1
ATOM 2046 O O . ALA A 1 259 ? -6.063 -13.100 10.278 1.00 75.62 259 ALA A O 1
ATOM 2047 N N . LEU A 1 260 ? -5.063 -11.423 9.148 1.00 72.88 260 LEU A N 1
ATOM 2048 C CA . LEU A 1 260 ? -5.613 -11.760 7.842 1.00 72.88 260 LEU A CA 1
ATOM 2049 C C . LEU A 1 260 ? -4.844 -12.991 7.342 1.00 72.88 260 LEU A C 1
ATOM 2051 O O . LEU A 1 260 ? -3.969 -12.922 6.482 1.00 72.88 260 LEU A O 1
ATOM 2055 N N . ALA A 1 261 ? -5.096 -14.133 7.980 1.00 51.50 261 ALA A N 1
ATOM 2056 C CA . ALA A 1 261 ? -4.527 -15.409 7.626 1.00 51.50 261 ALA A CA 1
ATOM 2057 C C . ALA A 1 261 ? -5.211 -15.840 6.346 1.00 51.50 261 ALA A C 1
ATOM 2059 O O . ALA A 1 261 ? -6.357 -16.287 6.376 1.00 51.50 261 ALA A O 1
ATOM 2060 N N . LEU A 1 262 ? -4.522 -15.728 5.217 1.00 52.09 262 LEU A N 1
ATOM 2061 C CA . LEU A 1 262 ? -4.993 -16.413 4.032 1.00 52.09 262 LEU A CA 1
ATOM 2062 C C . LEU A 1 262 ? -3.888 -17.324 3.503 1.00 52.09 262 LEU A C 1
ATOM 2064 O O . LEU A 1 262 ? -2.865 -16.846 3.007 1.00 52.09 262 LEU A O 1
ATOM 2068 N N . PRO A 1 263 ? -4.061 -18.652 3.646 1.00 48.09 263 PRO A N 1
ATOM 2069 C CA . PRO A 1 263 ? -3.164 -19.624 3.058 1.00 48.09 263 PRO A CA 1
ATOM 2070 C C . PRO A 1 263 ? -3.373 -19.586 1.544 1.00 48.09 263 PRO A C 1
ATOM 2072 O O . PRO A 1 263 ? -4.338 -20.128 1.008 1.00 48.09 263 PRO A O 1
ATOM 2075 N N . GLY A 1 264 ? -2.476 -18.887 0.859 1.00 60.28 264 GLY A N 1
ATOM 2076 C CA . GLY A 1 264 ? -2.426 -18.821 -0.595 1.00 60.28 264 GLY A CA 1
ATOM 2077 C C . GLY A 1 264 ? -2.237 -17.398 -1.090 1.00 60.28 264 GLY A C 1
ATOM 2078 O O . GLY A 1 264 ? -2.934 -16.478 -0.669 1.00 60.28 264 GLY A O 1
ATOM 2079 N N . GLN A 1 265 ? -1.307 -17.231 -2.022 1.00 66.25 265 GLN A N 1
ATOM 2080 C CA . GLN A 1 265 ? -1.242 -16.017 -2.819 1.00 66.25 265 GLN A CA 1
ATOM 2081 C C . GLN A 1 265 ? -2.458 -15.988 -3.744 1.00 66.25 265 GLN A C 1
ATOM 2083 O O . GLN A 1 265 ? -2.785 -16.993 -4.384 1.00 66.25 265 GLN A O 1
ATOM 2088 N N . ASN A 1 266 ? -3.137 -14.846 -3.814 1.00 79.81 266 ASN A N 1
ATOM 2089 C CA . ASN A 1 266 ? -4.072 -14.611 -4.900 1.00 79.81 266 ASN A CA 1
ATOM 2090 C C . ASN A 1 266 ? -3.240 -14.267 -6.133 1.00 79.81 266 ASN A C 1
ATOM 2092 O O . ASN A 1 266 ? -2.752 -13.149 -6.282 1.00 79.81 266 ASN A O 1
ATOM 2096 N N . LEU A 1 267 ? -3.002 -15.274 -6.964 1.00 85.12 267 LEU A N 1
ATOM 2097 C CA . LEU A 1 267 ? -2.242 -15.119 -8.189 1.00 85.12 267 LEU A CA 1
ATOM 2098 C C . LEU A 1 267 ? -3.056 -14.294 -9.186 1.00 85.12 267 LEU A C 1
ATOM 2100 O O . LEU A 1 267 ? -4.068 -14.750 -9.718 1.00 85.12 267 LEU A O 1
ATOM 2104 N N . VAL A 1 268 ? -2.622 -13.056 -9.408 1.00 88.62 268 VAL A N 1
ATOM 2105 C CA . VAL A 1 268 ? -3.283 -12.096 -10.291 1.00 88.62 268 VAL A CA 1
ATOM 2106 C C . VAL A 1 268 ? -2.468 -11.861 -11.555 1.00 88.62 268 VAL A C 1
ATOM 2108 O O . VAL A 1 268 ? -1.252 -12.025 -11.598 1.00 88.62 268 VAL A O 1
ATOM 2111 N N . MET A 1 269 ? -3.156 -11.441 -12.609 1.00 87.50 269 MET A N 1
ATOM 2112 C CA . MET A 1 269 ? -2.558 -11.037 -13.879 1.00 87.50 269 MET A CA 1
ATOM 2113 C C . MET A 1 269 ? -2.883 -9.566 -14.129 1.00 87.50 269 MET A C 1
ATOM 2115 O O . MET A 1 269 ? -3.986 -9.140 -13.774 1.00 87.50 269 MET A O 1
ATOM 2119 N N . PRO A 1 270 ? -2.009 -8.784 -14.792 1.00 83.31 270 PRO A N 1
ATOM 2120 C CA . PRO A 1 270 ? -2.354 -7.458 -15.296 1.00 83.31 270 PRO A CA 1
ATOM 2121 C C . PRO A 1 270 ? -3.693 -7.484 -16.047 1.00 83.31 270 PRO A C 1
ATOM 2123 O O . PRO A 1 270 ? -3.987 -8.431 -16.780 1.00 83.31 270 PRO A O 1
ATOM 2126 N N . SER A 1 271 ? -4.536 -6.473 -15.830 1.00 83.56 271 SER A N 1
ATOM 2127 C CA . SER A 1 271 ? -5.931 -6.524 -16.258 1.00 83.56 271 SER A CA 1
ATOM 2128 C C . SER A 1 271 ? -5.997 -6.482 -17.772 1.00 83.56 271 SER A C 1
ATOM 2130 O O . SER A 1 271 ? -5.845 -5.426 -18.384 1.00 83.56 271 SER A O 1
ATOM 2132 N N . ARG A 1 272 ? -6.260 -7.646 -18.376 1.00 85.12 272 ARG A N 1
ATOM 2133 C CA . ARG A 1 272 ? -6.399 -7.791 -19.827 1.00 85.12 272 ARG A CA 1
ATOM 2134 C C . ARG A 1 272 ? -7.483 -6.871 -20.373 1.00 85.12 272 ARG A C 1
ATOM 2136 O O . ARG A 1 272 ? -7.291 -6.266 -21.419 1.00 85.12 272 ARG A O 1
ATOM 2143 N N . LYS A 1 273 ? -8.601 -6.743 -19.653 1.00 82.75 273 LYS A N 1
ATOM 2144 C CA . LYS A 1 273 ? -9.679 -5.827 -20.031 1.00 82.75 273 LYS A CA 1
ATOM 2145 C C . LYS A 1 273 ? -9.194 -4.379 -20.029 1.00 82.75 273 LYS A C 1
ATOM 2147 O O . LYS A 1 273 ? -9.377 -3.703 -21.027 1.00 82.75 273 LYS A O 1
ATOM 2152 N N . SER A 1 274 ? -8.534 -3.938 -18.956 1.00 79.62 274 SER A N 1
ATOM 2153 C CA . SER A 1 274 ? -7.994 -2.575 -18.869 1.00 79.62 274 SER A CA 1
ATOM 2154 C C . SER A 1 274 ? -6.975 -2.303 -19.984 1.00 79.62 274 SER A C 1
ATOM 2156 O O . SER A 1 274 ? -7.067 -1.289 -20.669 1.00 79.62 274 SER A O 1
ATOM 2158 N N . ALA A 1 275 ? -6.059 -3.245 -20.234 1.00 84.31 275 ALA A N 1
ATOM 2159 C CA . ALA A 1 275 ? -5.064 -3.145 -21.301 1.00 84.31 275 ALA A CA 1
ATOM 2160 C C . ALA A 1 275 ? -5.713 -2.998 -22.688 1.00 84.31 275 ALA A C 1
ATOM 2162 O O . ALA A 1 275 ? -5.412 -2.045 -23.403 1.00 84.31 275 ALA A O 1
ATOM 2163 N N . ILE A 1 276 ? -6.666 -3.875 -23.031 1.00 85.88 276 ILE A N 1
ATOM 2164 C CA . ILE A 1 276 ? -7.402 -3.812 -24.303 1.00 85.88 276 ILE A CA 1
ATOM 2165 C C . ILE A 1 276 ? -8.176 -2.498 -24.402 1.00 85.88 276 ILE A C 1
ATOM 2167 O O . ILE A 1 276 ? -8.079 -1.804 -25.417 1.00 85.88 276 ILE A O 1
ATOM 2171 N N . ASP A 1 277 ? -8.898 -2.138 -23.339 1.00 82.19 277 ASP A N 1
ATOM 2172 C CA . ASP A 1 277 ? -9.691 -0.919 -23.278 1.00 82.19 277 ASP A CA 1
ATOM 2173 C C . ASP A 1 277 ? -8.798 0.318 -23.459 1.00 82.19 277 ASP A C 1
ATOM 2175 O O . ASP A 1 277 ? -9.270 1.303 -24.001 1.00 82.19 277 ASP A O 1
ATOM 2179 N N . MET A 1 278 ? -7.527 0.325 -23.059 1.00 84.88 278 MET A N 1
ATOM 2180 C CA . MET A 1 278 ? -6.639 1.490 -23.225 1.00 84.88 278 MET A CA 1
ATOM 2181 C C . MET A 1 278 ? -5.697 1.389 -24.434 1.00 84.88 278 MET A C 1
ATOM 2183 O O . MET A 1 278 ? -4.979 2.343 -24.735 1.00 84.88 278 MET A O 1
ATOM 2187 N N . SER A 1 279 ? -5.706 0.269 -25.156 1.00 89.50 279 SER A N 1
ATOM 2188 C CA . SER A 1 279 ? -4.690 -0.029 -26.171 1.00 89.50 279 SER A CA 1
ATOM 2189 C C . SER A 1 279 ? -4.620 0.998 -27.305 1.00 89.50 279 SER A C 1
ATOM 2191 O O . SER A 1 279 ? -3.538 1.435 -27.695 1.00 89.50 279 SER A O 1
ATOM 2193 N N . SER A 1 280 ? -5.772 1.450 -27.805 1.00 88.25 280 SER A N 1
ATOM 2194 C CA . SER A 1 280 ? -5.850 2.465 -28.861 1.00 88.25 280 SER A CA 1
ATOM 2195 C C . SER A 1 280 ? -5.311 3.827 -28.415 1.00 88.25 280 SER A C 1
ATOM 2197 O O . SER A 1 280 ? -4.738 4.557 -29.224 1.00 88.25 280 SER A O 1
ATOM 2199 N N . PHE A 1 281 ? -5.483 4.164 -27.133 1.00 89.12 281 PHE A N 1
ATOM 2200 C CA . PHE A 1 281 ? -4.973 5.403 -26.554 1.00 89.12 281 PHE A CA 1
ATOM 2201 C C . PHE A 1 281 ? -3.451 5.373 -26.480 1.00 89.12 281 PHE A C 1
ATOM 2203 O O . PHE A 1 281 ? -2.810 6.216 -27.096 1.00 89.12 281 PHE A O 1
ATOM 2210 N N . PHE A 1 282 ? -2.871 4.361 -25.827 1.00 90.88 282 PHE A N 1
ATOM 2211 C CA . PHE A 1 282 ? -1.415 4.251 -25.707 1.00 90.88 282 PHE A CA 1
ATOM 2212 C C . PHE A 1 282 ? -0.721 4.104 -27.053 1.00 90.88 282 PHE A C 1
ATOM 2214 O O . PHE A 1 282 ? 0.345 4.681 -27.254 1.00 90.88 282 PHE A O 1
ATOM 2221 N N . ARG A 1 283 ? -1.352 3.412 -28.004 1.00 91.88 283 ARG A N 1
ATOM 2222 C CA . ARG A 1 283 ? -0.869 3.364 -29.381 1.00 91.88 283 ARG A CA 1
ATOM 2223 C C . ARG A 1 283 ? -0.807 4.755 -30.005 1.00 91.88 283 ARG A C 1
ATOM 2225 O O . ARG A 1 283 ? 0.215 5.104 -30.579 1.00 91.88 283 ARG A O 1
ATOM 2232 N N . SER A 1 284 ? -1.861 5.553 -29.862 1.00 90.94 284 SER A N 1
ATOM 2233 C CA . SER A 1 284 ? -1.883 6.917 -30.401 1.00 90.94 284 SER A CA 1
ATOM 2234 C C . SER A 1 284 ? -0.863 7.816 -29.701 1.00 90.94 284 SER A C 1
ATOM 2236 O O . SER A 1 284 ? -0.183 8.593 -30.360 1.00 90.94 284 SER A O 1
ATOM 2238 N N . CYS A 1 285 ? -0.705 7.670 -28.382 1.00 89.75 285 CYS A N 1
ATOM 2239 C CA . CYS A 1 285 ? 0.339 8.359 -27.628 1.00 89.75 285 CYS A CA 1
ATOM 2240 C C . CYS A 1 285 ? 1.737 8.004 -28.138 1.00 89.75 285 CYS A C 1
ATOM 2242 O O . CYS A 1 285 ? 2.572 8.888 -28.278 1.00 89.75 285 CYS A O 1
ATOM 2244 N N . SER A 1 286 ? 1.983 6.730 -28.440 1.00 89.62 286 SER A N 1
ATOM 2245 C CA . SER A 1 286 ? 3.264 6.269 -28.970 1.00 89.62 286 SER A CA 1
ATOM 2246 C C . SER A 1 286 ? 3.511 6.763 -30.397 1.00 89.62 286 SER A C 1
ATOM 2248 O O . SER A 1 286 ? 4.568 7.313 -30.674 1.00 89.62 286 SER A O 1
ATOM 2250 N N . GLU A 1 287 ? 2.538 6.603 -31.301 1.00 91.12 287 GLU A N 1
ATOM 2251 C CA . GLU A 1 287 ? 2.652 7.002 -32.715 1.00 91.12 287 GLU A CA 1
ATOM 2252 C C . GLU A 1 287 ? 2.856 8.516 -32.889 1.00 91.12 287 GLU A C 1
ATOM 2254 O O . GLU A 1 287 ? 3.442 8.951 -33.879 1.00 91.12 287 GLU A O 1
ATOM 2259 N N . LEU A 1 288 ? 2.360 9.315 -31.942 1.00 91.12 288 LEU A N 1
ATOM 2260 C CA . LEU A 1 288 ? 2.427 10.776 -31.979 1.00 91.12 288 LEU A CA 1
ATOM 2261 C C . LEU A 1 288 ? 3.490 11.356 -31.045 1.00 91.12 288 LEU A C 1
ATOM 2263 O O . LEU A 1 288 ? 3.593 12.578 -30.966 1.00 91.12 288 LEU A O 1
ATOM 2267 N N . ASP A 1 289 ? 4.251 10.521 -30.329 1.00 88.62 289 ASP A N 1
ATOM 2268 C CA . ASP A 1 289 ? 5.168 10.968 -29.272 1.00 88.62 289 ASP A CA 1
ATOM 2269 C C . ASP A 1 289 ? 4.469 11.953 -28.308 1.00 88.62 289 ASP A C 1
ATOM 2271 O O . ASP A 1 289 ? 4.910 13.078 -28.067 1.00 88.62 289 ASP A O 1
ATOM 2275 N N . ALA A 1 290 ? 3.272 11.570 -27.861 1.00 88.75 290 ALA A N 1
ATOM 2276 C CA . ALA A 1 290 ? 2.365 12.395 -27.069 1.00 88.75 290 ALA A CA 1
ATOM 2277 C C . ALA A 1 290 ? 2.270 11.944 -25.604 1.00 88.75 290 ALA A C 1
ATOM 2279 O O . ALA A 1 290 ? 1.301 12.259 -24.915 1.00 88.75 290 ALA A O 1
ATOM 2280 N N . ILE A 1 291 ? 3.262 11.193 -25.126 1.00 86.94 291 ILE A N 1
ATOM 2281 C CA . ILE A 1 291 ? 3.399 10.789 -23.728 1.00 86.94 291 ILE A CA 1
ATOM 2282 C C . ILE A 1 291 ? 4.843 10.993 -23.277 1.00 86.94 291 ILE A C 1
ATOM 2284 O O . ILE A 1 291 ? 5.773 10.561 -23.950 1.00 86.94 291 ILE A O 1
ATOM 2288 N N . ALA A 1 292 ? 5.026 11.648 -22.135 1.00 83.31 292 ALA A N 1
ATOM 2289 C CA . ALA A 1 292 ? 6.331 11.911 -21.540 1.00 83.31 292 ALA A CA 1
ATOM 2290 C C . ALA A 1 292 ? 6.233 11.924 -20.009 1.00 83.31 292 ALA A C 1
ATOM 2292 O O . ALA A 1 292 ? 5.143 12.048 -19.450 1.00 83.31 292 ALA A O 1
ATOM 2293 N N . PHE A 1 293 ? 7.367 11.841 -19.315 1.00 77.50 293 PHE A N 1
ATOM 2294 C CA . PHE A 1 293 ? 7.420 12.137 -17.881 1.00 77.50 293 PHE A CA 1
ATOM 2295 C C . PHE A 1 293 ? 7.490 13.654 -17.651 1.00 77.50 293 PHE A C 1
ATOM 2297 O O . PHE A 1 293 ? 8.154 14.374 -18.400 1.00 77.50 293 PHE A O 1
ATOM 2304 N N . LEU A 1 294 ? 6.783 14.149 -16.633 1.00 71.06 294 LEU A N 1
ATOM 2305 C CA . LEU A 1 294 ? 6.928 15.515 -16.143 1.00 71.06 294 LEU A CA 1
ATOM 2306 C C . LEU A 1 294 ? 8.281 15.635 -15.449 1.00 71.06 294 LEU A C 1
ATOM 2308 O O . LEU A 1 294 ? 8.698 14.763 -14.689 1.00 71.06 294 LEU A O 1
ATOM 2312 N N . GLU A 1 295 ? 8.954 16.742 -15.725 1.00 60.34 295 GLU A N 1
ATOM 2313 C CA . GLU A 1 295 ? 10.219 17.085 -15.097 1.00 60.34 295 GLU A CA 1
ATOM 2314 C C . GLU A 1 295 ? 10.018 17.183 -13.583 1.00 60.34 295 GLU A C 1
ATOM 2316 O O . GLU A 1 295 ? 9.068 17.818 -13.111 1.00 60.34 295 GLU A O 1
ATOM 2321 N N . LYS A 1 296 ? 10.889 16.517 -12.820 1.00 56.06 296 LYS A N 1
ATOM 2322 C CA . LYS A 1 296 ? 10.877 16.629 -11.364 1.00 56.06 296 LYS A CA 1
ATOM 2323 C C . LYS A 1 296 ? 11.044 18.112 -11.034 1.00 56.06 296 LYS A C 1
ATOM 2325 O O . LYS A 1 296 ? 11.936 18.764 -11.571 1.00 56.06 296 LYS A O 1
ATOM 2330 N N . SER A 1 297 ? 10.193 18.645 -10.159 1.00 46.28 297 SER A N 1
ATOM 2331 C CA . SER A 1 297 ? 10.480 19.916 -9.487 1.00 46.28 297 SER A CA 1
ATOM 2332 C C . SER A 1 297 ? 11.944 19.887 -9.030 1.00 46.28 297 SER A C 1
ATOM 2334 O O . SER A 1 297 ? 12.362 18.885 -8.453 1.00 46.28 297 SER A O 1
ATOM 2336 N N . ASN A 1 298 ? 12.715 20.956 -9.267 1.00 45.47 298 ASN A N 1
ATOM 2337 C CA . ASN A 1 298 ? 14.136 21.086 -8.883 1.00 45.47 298 ASN A CA 1
ATOM 2338 C C . ASN A 1 298 ? 14.411 20.897 -7.373 1.00 45.47 298 ASN A C 1
ATOM 2340 O O . ASN A 1 298 ? 15.539 21.068 -6.914 1.00 45.47 298 ASN A O 1
ATOM 2344 N N . SER A 1 299 ? 13.393 20.577 -6.577 1.00 41.72 299 SER A N 1
ATOM 2345 C CA . SER A 1 299 ? 13.563 20.170 -5.193 1.00 41.72 299 SER A CA 1
ATOM 2346 C C . SER A 1 299 ? 14.184 18.766 -5.149 1.00 41.72 299 SER A C 1
ATOM 2348 O O . SER A 1 299 ? 13.611 17.841 -5.731 1.00 41.72 299 SER A O 1
ATOM 2350 N N . PRO A 1 300 ? 15.327 18.564 -4.465 1.00 42.81 300 PRO A N 1
ATOM 2351 C CA . PRO A 1 300 ? 15.884 17.234 -4.261 1.00 42.81 300 PRO A CA 1
ATOM 2352 C C . PRO A 1 300 ? 14.807 16.378 -3.604 1.00 42.81 300 PRO A C 1
ATOM 2354 O O . PRO A 1 300 ? 14.301 16.706 -2.527 1.00 42.81 300 PRO A O 1
ATOM 2357 N N . ALA A 1 301 ? 14.394 15.324 -4.301 1.00 40.06 301 ALA A N 1
ATOM 2358 C CA . ALA A 1 301 ? 13.395 14.418 -3.777 1.00 40.06 301 ALA A CA 1
ATOM 2359 C C . ALA A 1 301 ? 13.920 13.853 -2.465 1.00 40.06 301 ALA A C 1
ATOM 2361 O O . ALA A 1 301 ? 14.965 13.209 -2.429 1.00 40.06 301 ALA A O 1
ATOM 2362 N N . ARG A 1 302 ? 13.208 14.128 -1.375 1.00 40.09 302 ARG A N 1
ATOM 2363 C CA . ARG A 1 302 ? 13.447 13.410 -0.130 1.00 40.09 302 ARG A CA 1
ATOM 2364 C C . ARG A 1 302 ? 13.183 11.934 -0.411 1.00 40.09 302 ARG A C 1
ATOM 2366 O O . ARG A 1 302 ? 12.147 11.618 -0.999 1.00 40.09 302 ARG A O 1
ATOM 2373 N N . ALA A 1 303 ? 14.089 11.057 0.013 1.00 38.66 303 ALA A N 1
ATOM 2374 C CA . ALA A 1 303 ? 13.825 9.625 0.067 1.00 38.66 303 ALA A CA 1
ATOM 2375 C C . ALA A 1 303 ? 12.468 9.410 0.768 1.00 38.66 303 ALA A C 1
ATOM 2377 O O . ALA A 1 303 ? 12.253 9.901 1.879 1.00 38.66 303 ALA A O 1
ATOM 2378 N N . GLY A 1 304 ? 11.513 8.786 0.073 1.00 43.97 304 GLY A N 1
ATOM 2379 C CA . GLY A 1 304 ? 10.133 8.620 0.549 1.00 43.97 304 GLY A CA 1
ATOM 2380 C C . GLY A 1 304 ? 9.132 9.725 0.170 1.00 43.97 304 GLY A C 1
ATOM 2381 O O . GLY A 1 304 ? 8.022 9.731 0.707 1.00 43.97 304 GLY A O 1
ATOM 2382 N N . SER A 1 305 ? 9.470 10.650 -0.737 1.00 40.72 305 SER A N 1
ATOM 2383 C CA . SER A 1 305 ? 8.477 11.541 -1.360 1.00 40.72 305 SER A CA 1
ATOM 2384 C C . SER A 1 305 ? 7.378 10.697 -2.029 1.00 40.72 305 SER A C 1
ATOM 2386 O O . SER A 1 305 ? 7.647 9.844 -2.872 1.00 40.72 305 SER A O 1
ATOM 2388 N N . LYS A 1 306 ? 6.124 10.931 -1.620 1.00 49.56 306 LYS A N 1
ATOM 2389 C CA . LYS A 1 306 ? 4.911 10.321 -2.192 1.00 49.56 306 LYS A CA 1
ATOM 2390 C C . LYS A 1 306 ? 4.434 11.064 -3.446 1.00 49.56 306 LYS A C 1
ATOM 2392 O O . LYS A 1 306 ? 3.244 11.013 -3.757 1.00 49.56 306 LYS A O 1
ATOM 2397 N N . ASP A 1 307 ? 5.313 11.822 -4.101 1.00 52.00 307 ASP A N 1
ATOM 2398 C CA . ASP A 1 307 ? 4.908 12.612 -5.255 1.00 52.00 307 ASP A CA 1
ATOM 2399 C C . ASP A 1 307 ? 4.546 11.650 -6.397 1.00 52.00 307 ASP A C 1
ATOM 2401 O O . ASP A 1 307 ? 5.362 10.794 -6.758 1.00 52.00 307 ASP A O 1
ATOM 2405 N N . PRO A 1 308 ? 3.318 11.740 -6.940 1.00 57.47 308 PRO A N 1
ATOM 2406 C CA . PRO A 1 308 ? 2.855 10.824 -7.968 1.00 57.47 308 PRO A CA 1
ATOM 2407 C C . PRO A 1 308 ? 3.765 10.900 -9.191 1.00 57.47 308 PRO A C 1
ATOM 2409 O O . PRO A 1 308 ? 4.347 11.949 -9.482 1.00 57.47 308 PRO A O 1
ATOM 2412 N N . MET A 1 309 ? 3.862 9.799 -9.945 1.00 65.50 309 MET A N 1
ATOM 2413 C CA . MET A 1 309 ? 4.558 9.827 -11.226 1.00 65.50 309 MET A CA 1
ATOM 2414 C C . MET A 1 309 ? 3.921 10.901 -12.104 1.00 65.50 309 MET A C 1
ATOM 2416 O O . MET A 1 309 ? 2.781 10.774 -12.554 1.00 65.50 309 MET A O 1
ATOM 2420 N N . GLY A 1 310 ? 4.677 11.962 -12.361 1.00 69.75 310 GLY A N 1
ATOM 2421 C CA . GLY A 1 310 ? 4.239 12.992 -13.270 1.00 69.75 310 GLY A CA 1
ATOM 2422 C C . GLY A 1 310 ? 4.281 12.441 -14.689 1.00 69.75 310 GLY A C 1
ATOM 2423 O O . GLY A 1 310 ? 5.356 12.264 -15.250 1.00 69.75 310 GLY A O 1
ATOM 2424 N N . ILE A 1 311 ? 3.125 12.132 -15.270 1.00 76.31 311 ILE A N 1
ATOM 2425 C CA . ILE A 1 311 ? 3.003 11.744 -16.678 1.00 76.31 311 ILE A CA 1
ATOM 2426 C C . ILE A 1 311 ? 2.320 12.899 -17.403 1.00 76.31 311 ILE A C 1
ATOM 2428 O O . ILE A 1 311 ? 1.200 13.275 -17.062 1.00 76.31 311 ILE A O 1
ATOM 2432 N N . LYS A 1 312 ? 2.989 13.457 -18.413 1.00 79.75 312 LYS A N 1
ATOM 2433 C CA . LYS A 1 312 ? 2.419 14.444 -19.329 1.00 79.75 312 LYS A CA 1
ATOM 2434 C C . LYS A 1 312 ? 1.872 13.717 -20.549 1.00 79.75 312 LYS A C 1
ATOM 2436 O O . LYS A 1 312 ? 2.615 13.023 -21.241 1.00 79.75 312 LYS A O 1
ATOM 2441 N N . PHE A 1 313 ? 0.598 13.937 -20.849 1.00 83.00 313 PHE A N 1
ATOM 2442 C CA . PHE A 1 313 ? 0.033 13.618 -22.156 1.00 83.00 313 PHE A CA 1
ATOM 2443 C C . PHE A 1 313 ? -0.027 14.901 -22.981 1.00 83.00 313 PHE A C 1
ATOM 2445 O O . PHE A 1 313 ? -0.627 15.884 -22.552 1.00 83.00 313 PHE A O 1
ATOM 2452 N N . GLU A 1 314 ? 0.603 14.913 -24.155 1.00 85.06 314 GLU A N 1
ATOM 2453 C CA . GLU A 1 314 ? 0.546 16.049 -25.082 1.00 85.06 314 GLU A CA 1
ATOM 2454 C C . GLU A 1 314 ? -0.771 15.979 -25.872 1.00 85.06 314 GLU A C 1
ATOM 2456 O O . GLU A 1 314 ? -0.835 15.503 -27.009 1.00 85.06 314 GLU A O 1
ATOM 2461 N N . LEU A 1 315 ? -1.858 16.396 -25.221 1.00 80.38 315 LEU A N 1
ATOM 2462 C CA . LEU A 1 315 ? -3.216 16.261 -25.748 1.00 80.38 315 LEU A CA 1
ATOM 2463 C C . LEU A 1 315 ? -3.429 17.004 -27.068 1.00 80.38 315 LEU A C 1
ATOM 2465 O O . LEU A 1 315 ? -4.179 16.500 -27.898 1.00 80.38 315 LEU A O 1
ATOM 2469 N N . ASP A 1 316 ? -2.724 18.105 -27.322 1.00 78.75 316 ASP A N 1
ATOM 2470 C CA . ASP A 1 316 ? -2.788 18.817 -28.605 1.00 78.75 316 ASP A CA 1
ATOM 2471 C C . ASP A 1 316 ? -2.365 17.946 -29.777 1.00 78.75 316 ASP A C 1
ATOM 2473 O O . ASP A 1 316 ? -3.006 17.944 -30.828 1.00 78.75 316 ASP A O 1
ATOM 2477 N N . LYS A 1 317 ? -1.299 17.157 -29.598 1.00 86.50 317 LYS A N 1
ATOM 2478 C CA . LYS A 1 317 ? -0.834 16.227 -30.629 1.00 86.50 317 LYS A CA 1
ATOM 2479 C C . LYS A 1 317 ? -1.876 15.149 -30.886 1.00 86.50 317 LYS A C 1
ATOM 2481 O O . LYS A 1 317 ? -2.176 14.838 -32.040 1.00 86.50 317 LYS A O 1
ATOM 2486 N N . LEU A 1 318 ? -2.442 14.599 -29.811 1.00 86.25 318 LEU A N 1
ATOM 2487 C CA . LEU A 1 318 ? -3.482 13.577 -29.886 1.00 86.25 318 LEU A CA 1
ATOM 2488 C C . LEU A 1 318 ? -4.727 14.124 -30.590 1.00 86.25 318 LEU A C 1
ATOM 2490 O O . LEU A 1 318 ? -5.209 13.535 -31.550 1.00 86.25 318 LEU A O 1
ATOM 2494 N N . ILE A 1 319 ? -5.220 15.282 -30.174 1.00 81.00 319 ILE A N 1
ATOM 2495 C CA . ILE A 1 319 ? -6.436 15.899 -30.703 1.00 81.00 319 ILE A CA 1
ATOM 2496 C C . ILE A 1 319 ? -6.232 16.451 -32.119 1.00 81.00 319 ILE A C 1
ATOM 2498 O O . ILE A 1 319 ? -7.132 16.357 -32.956 1.00 81.00 319 ILE A O 1
ATOM 2502 N N . GLY A 1 320 ? -5.042 16.947 -32.449 1.00 81.75 320 GLY A N 1
ATOM 2503 C CA . GLY A 1 320 ? -4.692 17.335 -33.815 1.00 81.75 320 GLY A CA 1
ATOM 2504 C C . GLY A 1 320 ? -4.810 16.164 -34.800 1.00 81.75 320 GLY A C 1
ATOM 2505 O O . GLY A 1 320 ? -5.186 16.346 -35.965 1.00 81.75 320 GLY A O 1
ATOM 2506 N N . ASN A 1 321 ? -4.589 14.932 -34.332 1.00 86.88 321 ASN A N 1
ATOM 2507 C CA . ASN A 1 321 ? -4.692 13.730 -35.145 1.00 86.88 321 ASN A CA 1
ATOM 2508 C C . ASN A 1 321 ? -6.158 13.335 -35.426 1.00 86.88 321 ASN A C 1
ATOM 2510 O O . ASN A 1 321 ? -6.959 13.063 -34.532 1.00 86.88 321 ASN A O 1
ATOM 2514 N N . SER A 1 322 ? -6.527 13.273 -36.709 1.00 84.00 322 SER A N 1
ATOM 2515 C CA . SER A 1 322 ? -7.897 12.939 -37.136 1.00 84.00 322 SER A CA 1
ATOM 2516 C C . SER A 1 322 ? -8.326 11.510 -36.778 1.00 84.00 322 SER A C 1
ATOM 2518 O O . SER A 1 322 ? -9.485 11.296 -36.418 1.00 84.00 322 SER A O 1
ATOM 2520 N N . THR A 1 323 ? -7.406 10.543 -36.820 1.00 86.06 323 THR A N 1
ATOM 2521 C CA . THR A 1 323 ? -7.663 9.152 -36.417 1.00 86.06 323 THR A CA 1
ATOM 2522 C C . THR A 1 323 ? -7.964 9.070 -34.925 1.00 86.06 323 THR A C 1
ATOM 2524 O O . THR A 1 323 ? -8.941 8.438 -34.525 1.00 86.06 323 THR A O 1
ATOM 2527 N N . PHE A 1 324 ? -7.171 9.753 -34.099 1.00 85.94 324 PHE A N 1
ATOM 2528 C CA . PHE A 1 324 ? -7.403 9.809 -32.660 1.00 85.94 324 PHE A CA 1
ATOM 2529 C C . PHE A 1 324 ? -8.727 10.498 -32.320 1.00 85.94 324 PHE A C 1
ATOM 2531 O O . PHE A 1 324 ? -9.485 9.977 -31.503 1.00 85.94 324 PHE A O 1
ATOM 2538 N N . ARG A 1 325 ? -9.060 11.615 -32.984 1.00 84.12 325 ARG A N 1
ATOM 2539 C CA . ARG A 1 325 ? -10.371 12.271 -32.824 1.00 84.12 325 ARG A CA 1
ATOM 2540 C C . ARG A 1 325 ? -11.523 11.314 -33.100 1.00 84.12 325 ARG A C 1
ATOM 2542 O O . ARG A 1 325 ? -12.475 11.263 -32.326 1.00 84.12 325 ARG A O 1
ATOM 2549 N N . TRP A 1 326 ? -11.431 10.527 -34.169 1.00 83.38 326 TRP A N 1
ATOM 2550 C CA . TRP A 1 326 ? -12.446 9.524 -34.481 1.00 83.38 326 TRP A CA 1
ATOM 2551 C C . TRP A 1 326 ? -12.561 8.446 -33.387 1.00 83.38 326 TRP A C 1
ATOM 2553 O O . TRP A 1 326 ? -13.674 8.125 -32.974 1.00 83.38 326 TRP A O 1
ATOM 2563 N N . LEU A 1 327 ? -11.437 7.951 -32.855 1.00 83.56 327 LEU A N 1
ATOM 2564 C CA . LEU A 1 327 ? -11.425 6.983 -31.746 1.00 83.56 327 LEU A CA 1
ATOM 2565 C C . LEU A 1 327 ? -12.043 7.555 -30.461 1.00 83.56 327 LEU A C 1
ATOM 2567 O O . LEU A 1 327 ? -12.831 6.886 -29.791 1.00 83.56 327 LEU A O 1
ATOM 2571 N N . ALA A 1 328 ? -11.707 8.802 -30.122 1.00 82.19 328 ALA A N 1
ATOM 2572 C CA . ALA A 1 328 ? -12.277 9.501 -28.975 1.00 82.19 328 ALA A CA 1
ATOM 2573 C C . ALA A 1 328 ? -13.803 9.631 -29.109 1.00 82.19 328 ALA A C 1
ATOM 2575 O O . ALA A 1 328 ? -14.539 9.360 -28.158 1.00 82.19 328 ALA A O 1
ATOM 2576 N N . MET A 1 329 ? -14.275 9.959 -30.316 1.00 77.88 329 MET A N 1
ATOM 2577 C CA . MET A 1 329 ? -15.696 10.034 -30.644 1.00 77.88 329 MET A CA 1
ATOM 2578 C C . MET A 1 329 ? -16.400 8.693 -30.494 1.00 77.88 329 MET A C 1
ATOM 2580 O O . MET A 1 329 ? -17.406 8.597 -29.791 1.00 77.88 329 MET A O 1
ATOM 2584 N N . GLU A 1 330 ? -15.865 7.642 -31.116 1.00 81.81 330 GLU A N 1
ATOM 2585 C CA . GLU A 1 330 ? -16.427 6.294 -31.023 1.00 81.81 330 GLU A CA 1
ATOM 2586 C C . GLU A 1 330 ? -16.607 5.867 -29.562 1.00 81.81 330 GLU A C 1
ATOM 2588 O O . GLU A 1 330 ? -17.658 5.349 -29.176 1.00 81.81 330 GLU A O 1
ATOM 2593 N N . ARG A 1 331 ? -15.614 6.157 -28.722 1.00 79.38 331 ARG A N 1
ATOM 2594 C CA . ARG A 1 331 ? -15.621 5.795 -27.308 1.00 79.38 331 ARG A CA 1
ATOM 2595 C C . ARG A 1 331 ? -16.632 6.585 -26.482 1.00 79.38 331 ARG A C 1
ATOM 2597 O O . ARG A 1 331 ? -17.362 5.981 -25.691 1.00 79.38 331 ARG A O 1
ATOM 2604 N N . LEU A 1 332 ? -16.724 7.899 -26.701 1.00 74.12 332 LEU A N 1
ATOM 2605 C CA . LEU A 1 332 ? -17.734 8.758 -26.074 1.00 74.12 332 LEU A CA 1
ATOM 2606 C C . LEU A 1 332 ? -19.156 8.291 -26.397 1.00 74.12 332 LEU A C 1
ATOM 2608 O O . LEU A 1 332 ? -19.990 8.136 -25.501 1.00 74.12 332 LEU A O 1
ATOM 2612 N N . PHE A 1 333 ? -19.432 7.996 -27.669 1.00 72.25 333 PHE A N 1
ATOM 2613 C CA . PHE A 1 333 ? -20.748 7.510 -28.085 1.00 72.25 333 PHE A CA 1
ATOM 2614 C C . PHE A 1 333 ? -21.019 6.066 -27.635 1.00 72.25 333 PHE A C 1
ATOM 2616 O O . PHE A 1 333 ? -22.159 5.732 -27.299 1.00 72.25 333 PHE A O 1
ATOM 2623 N N . GLY A 1 334 ? -19.992 5.214 -27.593 1.00 71.31 334 GLY A N 1
ATOM 2624 C CA . GLY A 1 334 ? -20.094 3.815 -27.179 1.00 71.31 334 GLY A CA 1
ATOM 2625 C C . GLY A 1 334 ? -20.484 3.643 -25.709 1.00 71.31 334 GLY A C 1
ATOM 2626 O O . GLY A 1 334 ? -21.365 2.838 -25.399 1.00 71.31 334 GLY A O 1
ATOM 2627 N N . GLN A 1 335 ? -19.900 4.435 -24.801 1.00 65.50 335 GLN A N 1
ATOM 2628 C CA . GLN A 1 335 ? -20.245 4.396 -23.371 1.00 65.50 335 GLN A CA 1
ATOM 2629 C C . GLN A 1 335 ? -21.713 4.755 -23.121 1.00 65.50 335 GLN A C 1
ATOM 2631 O O . GLN A 1 335 ? -22.385 4.120 -22.307 1.00 65.50 335 GLN A O 1
ATOM 2636 N N . ARG A 1 336 ? -22.253 5.717 -23.876 1.00 63.41 336 ARG A N 1
ATOM 2637 C CA . ARG A 1 336 ? -23.656 6.121 -23.756 1.00 63.41 336 ARG A CA 1
ATOM 2638 C C . ARG A 1 336 ? -24.624 4.985 -24.076 1.00 63.41 336 ARG A C 1
ATOM 2640 O O . ARG A 1 336 ? -25.614 4.823 -23.366 1.00 63.41 336 ARG A O 1
ATOM 2647 N N . LYS A 1 337 ? -24.344 4.188 -25.112 1.00 65.31 337 LYS A N 1
ATOM 2648 C CA . LYS A 1 337 ? -25.183 3.031 -25.461 1.00 65.31 337 LYS A CA 1
ATOM 2649 C C . LYS A 1 337 ? -25.298 2.064 -24.276 1.00 65.31 337 LYS A C 1
ATOM 2651 O O . LYS A 1 337 ? -26.402 1.659 -23.936 1.00 65.31 337 LYS A O 1
ATOM 2656 N N . GLN A 1 338 ? -24.187 1.795 -23.590 1.00 61.19 338 GLN A N 1
ATOM 2657 C CA . GLN A 1 338 ? -24.160 0.908 -22.422 1.00 61.19 338 GLN A CA 1
ATOM 2658 C C . GLN A 1 338 ? -24.914 1.484 -21.212 1.00 61.19 338 GLN A C 1
ATOM 2660 O O . GLN A 1 338 ? -25.604 0.747 -20.511 1.00 61.19 338 GLN A O 1
ATOM 2665 N N . VAL A 1 339 ? -24.809 2.794 -20.962 1.00 55.16 339 VAL A N 1
ATOM 2666 C CA . VAL A 1 339 ? -25.531 3.471 -19.865 1.00 55.16 339 VAL A CA 1
ATOM 2667 C C . VAL A 1 339 ? -27.041 3.472 -20.125 1.00 55.16 339 VAL A C 1
ATOM 2669 O O . VAL A 1 339 ? -27.823 3.110 -19.248 1.00 55.16 339 VAL A O 1
ATOM 2672 N N . LEU A 1 340 ? -27.465 3.790 -21.350 1.00 55.03 340 LEU A N 1
ATOM 2673 C CA . LEU A 1 340 ? -28.879 3.757 -21.734 1.00 55.03 340 LEU A CA 1
ATOM 2674 C C . LEU A 1 340 ? -29.461 2.344 -21.711 1.00 55.03 340 LEU A C 1
ATOM 2676 O O . LEU A 1 340 ? -30.607 2.177 -21.318 1.00 55.03 340 LEU A O 1
ATOM 2680 N N . GLU A 1 341 ? -28.691 1.320 -22.075 1.00 66.06 341 GLU A N 1
ATOM 2681 C CA . GLU A 1 341 ? -29.126 -0.079 -21.967 1.00 66.06 341 GLU A CA 1
ATOM 2682 C C . GLU A 1 341 ? -29.292 -0.533 -20.506 1.00 66.06 341 GLU A C 1
ATOM 2684 O O . GLU A 1 341 ? -30.170 -1.347 -20.216 1.00 66.06 341 GLU A O 1
ATOM 2689 N N . ARG A 1 342 ? -28.496 0.013 -19.574 1.00 55.62 342 ARG A N 1
ATOM 2690 C CA . ARG A 1 342 ? -28.620 -0.264 -18.131 1.00 55.62 342 ARG A CA 1
ATOM 2691 C C . ARG A 1 342 ? -29.818 0.437 -17.490 1.00 55.62 342 ARG A C 1
ATOM 2693 O O . ARG A 1 342 ? -30.483 -0.172 -16.659 1.00 55.62 342 ARG A O 1
ATOM 2700 N N . HIS A 1 343 ? -30.109 1.680 -17.876 1.00 55.12 343 HIS A N 1
ATOM 2701 C CA . HIS A 1 343 ? -31.203 2.473 -17.292 1.00 55.12 343 HIS A CA 1
ATOM 2702 C C . HIS A 1 343 ? -32.528 2.382 -18.065 1.00 55.12 343 HIS A C 1
ATOM 2704 O O . HIS A 1 343 ? -33.587 2.672 -17.519 1.00 55.12 343 HIS A O 1
ATOM 2710 N N . GLY A 1 344 ? -32.489 1.944 -19.322 1.00 47.34 344 GLY A N 1
ATOM 2711 C CA . GLY A 1 344 ? -33.645 1.781 -20.203 1.00 47.34 344 GLY A CA 1
ATOM 2712 C C . GLY A 1 344 ? -34.386 0.453 -20.048 1.00 47.34 344 GLY A C 1
ATOM 2713 O O . GLY A 1 344 ? -35.204 0.130 -20.904 1.00 47.34 344 GLY A O 1
ATOM 2714 N N . ARG A 1 345 ? -34.120 -0.330 -18.991 1.00 46.12 345 ARG A N 1
ATOM 2715 C CA . ARG A 1 345 ? -35.000 -1.426 -18.555 1.00 46.12 345 ARG A CA 1
ATOM 2716 C C . ARG A 1 345 ? -35.895 -0.911 -17.423 1.00 46.12 345 ARG A C 1
ATOM 2718 O O . ARG A 1 345 ? -35.480 -0.960 -16.265 1.00 46.12 345 ARG A O 1
ATOM 2725 N N . PRO A 1 346 ? -37.106 -0.409 -17.715 1.00 41.66 346 PRO A N 1
ATOM 2726 C CA . PRO A 1 346 ? -38.034 -0.046 -16.665 1.00 41.66 346 PRO A CA 1
ATOM 2727 C C . PRO A 1 346 ? -38.525 -1.325 -15.977 1.00 41.66 346 PRO A C 1
ATOM 2729 O O . PRO A 1 346 ? -39.094 -2.204 -16.617 1.00 41.66 346 PRO A O 1
ATOM 2732 N N . GLY A 1 347 ? -38.308 -1.421 -14.664 1.00 47.47 347 GLY A N 1
ATOM 2733 C CA . GLY A 1 347 ? -39.182 -2.194 -13.781 1.00 47.47 347 GLY A CA 1
ATOM 2734 C C . GLY A 1 347 ? -39.049 -3.721 -13.770 1.00 47.47 347 GLY A C 1
ATOM 2735 O O . GLY A 1 347 ? -40.066 -4.402 -13.746 1.00 47.47 347 GLY A O 1
ATOM 2736 N N . GLN A 1 348 ? -37.841 -4.275 -13.646 1.00 42.19 348 GLN A N 1
ATOM 2737 C CA . GLN A 1 348 ? -37.677 -5.487 -12.820 1.00 42.19 348 GLN A CA 1
ATOM 2738 C C . GLN A 1 348 ? -37.091 -5.073 -11.470 1.00 42.19 348 GLN A C 1
ATOM 2740 O O . GLN A 1 348 ? -35.960 -5.387 -11.115 1.00 42.19 348 GLN A O 1
ATOM 2745 N N . SER A 1 349 ? -37.881 -4.267 -10.760 1.00 40.28 349 SER A N 1
ATOM 2746 C CA . SER A 1 349 ? -37.718 -4.046 -9.329 1.00 40.28 349 SER A CA 1
ATOM 2747 C C . SER A 1 349 ? -37.934 -5.374 -8.609 1.00 40.28 349 SER A C 1
ATOM 2749 O O . SER A 1 349 ? -38.805 -6.157 -8.994 1.00 40.28 349 SER A O 1
ATOM 2751 N N . ALA A 1 350 ? -37.112 -5.601 -7.591 1.00 39.81 350 ALA A N 1
ATOM 2752 C CA . ALA A 1 350 ? -37.157 -6.720 -6.673 1.00 39.81 350 ALA A CA 1
ATOM 2753 C C . ALA A 1 350 ? -38.597 -7.117 -6.316 1.00 39.81 350 ALA A C 1
ATOM 2755 O O . ALA A 1 350 ? -39.380 -6.310 -5.807 1.00 39.81 350 ALA A O 1
ATOM 2756 N N . ALA A 1 351 ? -38.930 -8.383 -6.569 1.00 36.22 351 ALA A N 1
ATOM 2757 C CA . ALA A 1 351 ? -40.077 -9.011 -5.946 1.00 36.22 351 ALA A CA 1
ATOM 2758 C C . ALA A 1 351 ? -39.923 -8.880 -4.423 1.00 36.22 351 ALA A C 1
ATOM 2760 O O . ALA A 1 351 ? -38.899 -9.268 -3.856 1.00 36.22 351 ALA A O 1
ATOM 2761 N N . ARG A 1 352 ? -40.934 -8.290 -3.782 1.00 35.41 352 ARG A N 1
ATOM 2762 C CA . ARG A 1 352 ? -41.119 -8.344 -2.330 1.00 35.41 352 ARG A CA 1
ATOM 2763 C C . ARG A 1 352 ? -41.144 -9.815 -1.886 1.00 35.41 352 ARG A C 1
ATOM 2765 O O . ARG A 1 352 ? -41.752 -10.622 -2.591 1.00 35.41 352 ARG A O 1
ATOM 2772 N N . PRO A 1 353 ? -40.550 -10.177 -0.740 1.00 37.47 353 PRO A N 1
ATOM 2773 C CA . PRO A 1 353 ? -40.874 -11.437 -0.100 1.00 37.47 353 PRO A CA 1
ATOM 2774 C C . PRO A 1 353 ? -42.222 -11.252 0.604 1.00 37.47 353 PRO A C 1
ATOM 2776 O O . PRO A 1 353 ? -42.279 -10.645 1.670 1.00 37.47 353 PRO A O 1
ATOM 2779 N N . ASP A 1 354 ? -43.300 -11.719 -0.026 1.00 37.03 354 ASP A N 1
ATOM 2780 C CA . ASP A 1 354 ? -44.544 -11.971 0.697 1.00 37.03 354 ASP A CA 1
ATOM 2781 C C . ASP A 1 354 ? -44.424 -13.290 1.464 1.00 37.03 354 ASP A C 1
ATOM 2783 O O . ASP A 1 354 ? -43.842 -14.280 1.006 1.00 37.03 354 ASP A O 1
ATOM 2787 N N . GLU A 1 355 ? -44.962 -13.220 2.672 1.00 37.00 355 GLU A N 1
ATOM 2788 C CA . GLU A 1 355 ? -45.151 -14.274 3.648 1.00 37.00 355 GLU A CA 1
ATOM 2789 C C . GLU A 1 355 ? -46.074 -15.397 3.135 1.00 37.00 355 GLU A C 1
ATOM 2791 O O . GLU A 1 355 ? -46.764 -15.275 2.127 1.00 37.00 355 GLU A O 1
ATOM 2796 N N . ASP A 1 356 ? -46.109 -16.473 3.923 1.00 36.53 356 ASP A N 1
ATOM 2797 C CA . ASP A 1 356 ? -47.026 -17.615 3.879 1.00 36.53 356 ASP A CA 1
ATOM 2798 C C . ASP A 1 356 ? -46.800 -18.713 2.825 1.00 36.53 356 ASP A C 1
ATOM 2800 O O . ASP A 1 356 ? -47.325 -18.703 1.720 1.00 36.53 356 ASP A O 1
ATOM 2804 N N . HIS A 1 357 ? -46.168 -19.804 3.281 1.00 34.50 357 HIS A N 1
ATOM 2805 C CA . HIS A 1 357 ? -46.898 -21.070 3.425 1.00 34.50 357 HIS A CA 1
ATOM 2806 C C . HIS A 1 357 ? -46.234 -22.013 4.445 1.00 34.50 357 HIS A C 1
ATOM 2808 O O . HIS A 1 357 ? -45.213 -22.652 4.191 1.00 34.50 357 HIS A O 1
ATOM 2814 N N . ARG A 1 358 ? -46.894 -22.175 5.601 1.00 37.69 358 ARG A N 1
ATOM 2815 C CA . ARG A 1 358 ? -46.848 -23.416 6.390 1.00 37.69 358 ARG A CA 1
ATOM 2816 C C . ARG A 1 358 ? -47.570 -24.514 5.605 1.00 37.69 358 ARG A C 1
ATOM 2818 O O . ARG A 1 358 ? -48.720 -24.327 5.221 1.00 37.69 358 ARG A O 1
ATOM 2825 N N . GLY A 1 359 ? -46.942 -25.677 5.440 1.00 31.80 359 GLY A N 1
ATOM 2826 C CA . GLY A 1 359 ? -47.569 -26.817 4.769 1.00 31.80 359 GLY A CA 1
ATOM 2827 C C . GLY A 1 359 ? -46.766 -28.108 4.872 1.00 31.80 359 GLY A C 1
ATOM 2828 O O . GLY A 1 359 ? -46.004 -28.459 3.985 1.00 31.80 359 GLY A O 1
ATOM 2829 N N . VAL A 1 360 ? -46.962 -28.814 5.981 1.00 36.69 360 VAL A N 1
ATOM 2830 C CA . VAL A 1 360 ? -46.490 -30.171 6.285 1.00 36.69 360 VAL A CA 1
ATOM 2831 C C . VAL A 1 360 ? -46.981 -31.188 5.239 1.00 36.69 360 VAL A C 1
ATOM 2833 O O . VAL A 1 360 ? -48.184 -31.242 5.005 1.00 36.69 360 VAL A O 1
ATOM 2836 N N . ARG A 1 361 ? -46.113 -32.077 4.719 1.00 31.88 361 ARG A N 1
ATOM 2837 C CA . ARG A 1 361 ? -46.259 -33.552 4.828 1.00 31.88 361 ARG A CA 1
ATOM 2838 C C . ARG A 1 361 ? -45.169 -34.353 4.107 1.00 31.88 361 ARG A C 1
ATOM 2840 O O . ARG A 1 361 ? -44.602 -33.953 3.103 1.00 31.88 361 ARG A O 1
ATOM 2847 N N . ALA A 1 362 ? -44.938 -35.512 4.711 1.00 33.84 362 ALA A N 1
ATOM 2848 C CA . ALA A 1 362 ? -44.005 -36.573 4.396 1.00 33.84 362 ALA A CA 1
ATOM 2849 C C . ALA A 1 362 ? -44.350 -37.395 3.144 1.00 33.84 362 ALA A C 1
ATOM 2851 O O . ALA A 1 362 ? -45.512 -37.492 2.756 1.00 33.84 362 ALA A O 1
ATOM 2852 N N . GLY A 1 363 ? -43.343 -38.148 2.690 1.00 29.70 363 GLY A N 1
ATOM 2853 C CA . GLY A 1 363 ? -43.520 -39.521 2.213 1.00 29.70 363 GLY A CA 1
ATOM 2854 C C . GLY A 1 363 ? -43.235 -39.733 0.729 1.00 29.70 363 GLY A C 1
ATOM 2855 O O . GLY A 1 363 ? -43.840 -39.082 -0.113 1.00 29.70 363 GLY A O 1
ATOM 2856 N N . GLY A 1 364 ? -42.378 -40.712 0.418 1.00 28.08 364 GLY A N 1
ATOM 2857 C CA . GLY A 1 364 ? -42.370 -41.336 -0.908 1.00 28.08 364 GLY A CA 1
ATOM 2858 C C . GLY A 1 364 ? -41.001 -41.744 -1.436 1.00 28.08 364 GLY A C 1
ATOM 2859 O O . GLY A 1 364 ? -40.430 -41.073 -2.283 1.00 28.08 364 GLY A O 1
ATOM 2860 N N . SER A 1 365 ? -40.505 -42.882 -0.960 1.00 33.12 365 SER A N 1
ATOM 2861 C CA . SER A 1 365 ? -39.548 -43.746 -1.657 1.00 33.12 365 SER A CA 1
ATOM 2862 C C . SER A 1 365 ? -40.055 -44.176 -3.040 1.00 33.12 365 SER A C 1
ATOM 2864 O O . SER A 1 365 ? -41.254 -44.410 -3.145 1.00 33.12 365 SER A O 1
ATOM 2866 N N . THR A 1 366 ? -39.146 -44.395 -4.004 1.00 31.64 366 THR A N 1
ATOM 2867 C CA . THR A 1 366 ? -38.935 -45.627 -4.825 1.00 31.64 366 THR A CA 1
ATOM 2868 C C . THR A 1 366 ? -38.191 -45.271 -6.127 1.00 31.64 366 THR A C 1
ATOM 2870 O O . THR A 1 366 ? -38.605 -44.366 -6.838 1.00 31.64 366 THR A O 1
ATOM 2873 N N . SER A 1 367 ? -36.993 -45.839 -6.339 1.00 30.56 367 SER A N 1
ATOM 2874 C CA . SER A 1 367 ? -36.684 -46.896 -7.339 1.00 30.56 367 SER A CA 1
ATOM 2875 C C . SER A 1 367 ? -36.499 -46.355 -8.774 1.00 30.56 367 SER A C 1
ATOM 2877 O O . SER A 1 367 ? -37.423 -45.794 -9.340 1.00 30.56 367 SER A O 1
ATOM 2879 N N . SER A 1 368 ? -35.290 -46.365 -9.345 1.00 31.44 368 SER A N 1
ATOM 2880 C CA . SER A 1 368 ? -34.608 -47.493 -10.023 1.00 31.44 368 SER A CA 1
ATOM 2881 C C . SER A 1 368 ? -34.739 -47.427 -11.553 1.00 31.44 368 SER A C 1
ATOM 2883 O O . SER A 1 368 ? -35.849 -47.287 -12.055 1.00 31.44 368 SER A O 1
ATOM 2885 N N . GLY A 1 369 ? -33.617 -47.661 -12.244 1.00 29.66 369 GLY A N 1
ATOM 2886 C CA . GLY A 1 369 ? -33.519 -47.966 -13.681 1.00 29.66 369 GLY A CA 1
ATOM 2887 C C . GLY A 1 369 ? -33.405 -46.752 -14.611 1.00 29.66 369 GLY A C 1
ATOM 2888 O O . GLY A 1 369 ? -33.980 -45.708 -14.348 1.00 29.66 369 GLY A O 1
ATOM 2889 N N . ASP A 1 370 ? -32.740 -46.800 -15.758 1.00 28.91 370 ASP A N 1
ATOM 2890 C CA . ASP A 1 370 ? -31.655 -47.645 -16.251 1.00 28.91 370 ASP A CA 1
ATOM 2891 C C . ASP A 1 370 ? -31.116 -46.967 -17.531 1.00 28.91 370 ASP A C 1
ATOM 2893 O O . ASP A 1 370 ? -31.847 -46.270 -18.234 1.00 28.91 370 ASP A O 1
ATOM 2897 N N . ALA A 1 371 ? -29.824 -47.164 -17.786 1.00 30.69 371 ALA A N 1
ATOM 2898 C CA . ALA A 1 371 ? -29.076 -47.101 -19.051 1.00 30.69 371 ALA A CA 1
ATOM 2899 C C . ALA A 1 371 ? -29.775 -46.711 -20.387 1.00 30.69 371 ALA A C 1
ATOM 2901 O O . ALA A 1 371 ? -30.690 -47.379 -20.855 1.00 30.69 371 ALA A O 1
ATOM 2902 N N . SER A 1 372 ? -29.174 -45.770 -21.134 1.00 28.28 372 SER A N 1
ATOM 2903 C CA . SER A 1 372 ? -28.548 -45.993 -22.469 1.00 28.28 372 SER A CA 1
ATOM 2904 C C . SER A 1 372 ? -27.947 -44.659 -22.965 1.00 28.28 372 SER A C 1
ATOM 2906 O O . SER A 1 372 ? -28.578 -43.618 -22.847 1.00 28.28 372 SER A O 1
ATOM 2908 N N . LEU A 1 373 ? -26.656 -44.522 -23.293 1.00 30.89 373 LEU A N 1
ATOM 2909 C CA . LEU A 1 373 ? -25.899 -45.051 -24.441 1.00 30.89 373 LEU A CA 1
ATOM 2910 C C . LEU A 1 373 ? -26.584 -44.841 -25.801 1.00 30.89 373 LEU A C 1
ATOM 2912 O O . LEU A 1 373 ? -27.262 -45.729 -26.303 1.00 30.89 373 LEU A O 1
ATOM 2916 N N . ALA A 1 374 ? -26.284 -43.708 -26.441 1.00 30.59 374 ALA A N 1
ATOM 2917 C CA . ALA A 1 374 ? -26.192 -43.616 -27.897 1.00 30.59 374 ALA A CA 1
ATOM 2918 C C . ALA A 1 374 ? -25.218 -42.495 -28.293 1.00 30.59 374 ALA A C 1
ATOM 2920 O O . ALA A 1 374 ? -25.512 -41.306 -28.188 1.00 30.59 374 ALA A O 1
ATOM 2921 N N . ALA A 1 375 ? -24.036 -42.914 -28.737 1.00 31.34 375 ALA A N 1
ATOM 2922 C CA . ALA A 1 375 ? -23.108 -42.112 -29.514 1.00 31.34 375 ALA A CA 1
ATOM 2923 C C . ALA A 1 375 ? -23.650 -41.927 -30.941 1.00 31.34 375 ALA A C 1
ATOM 2925 O O . ALA A 1 375 ? -24.167 -42.880 -31.522 1.00 31.34 375 ALA A O 1
ATOM 2926 N N . VAL A 1 376 ? -23.460 -40.744 -31.530 1.00 32.75 376 VAL A N 1
ATOM 2927 C CA . VAL A 1 376 ? -23.517 -40.531 -32.986 1.00 32.75 376 VAL A CA 1
ATOM 2928 C C . VAL A 1 376 ? -22.358 -39.601 -33.384 1.00 32.75 376 VAL A C 1
ATOM 2930 O O . VAL A 1 376 ? -22.052 -38.677 -32.627 1.00 32.75 376 VAL A O 1
ATOM 2933 N N . PRO A 1 377 ? -21.660 -39.871 -34.506 1.00 43.09 377 PRO A N 1
ATOM 2934 C CA . PRO A 1 377 ? -20.289 -39.432 -34.720 1.00 43.09 377 PRO A CA 1
ATOM 2935 C C . PRO A 1 377 ? -20.150 -38.192 -35.613 1.00 43.09 377 PRO A C 1
ATOM 2937 O O . PRO A 1 377 ? -21.032 -37.829 -36.388 1.00 43.09 377 PRO A O 1
ATOM 2940 N N . ASN A 1 378 ? -18.947 -37.621 -35.533 1.00 35.31 378 ASN A N 1
ATOM 2941 C CA . ASN A 1 378 ? -18.334 -36.728 -36.510 1.00 35.31 378 ASN A CA 1
ATOM 2942 C C . ASN A 1 378 ? -18.381 -37.288 -37.940 1.00 35.31 378 ASN A C 1
ATOM 2944 O O . ASN A 1 378 ? -17.981 -38.428 -38.176 1.00 35.31 378 ASN A O 1
ATOM 2948 N N . SER A 1 379 ? -18.664 -36.415 -38.908 1.00 32.72 379 SER A N 1
ATOM 2949 C CA . SER A 1 379 ? -18.074 -36.521 -40.244 1.00 32.72 379 SER A CA 1
ATOM 2950 C C . SER A 1 379 ? -17.917 -35.148 -40.902 1.00 32.72 379 SER A C 1
ATOM 2952 O O . SER A 1 379 ? -18.894 -34.494 -41.257 1.00 32.72 379 SER A O 1
ATOM 2954 N N . ASN A 1 380 ? -16.649 -34.764 -41.047 1.00 35.00 380 ASN A N 1
ATOM 2955 C CA . ASN A 1 380 ? -16.019 -33.940 -42.079 1.00 35.00 380 ASN A CA 1
ATOM 2956 C C . ASN A 1 380 ? -16.893 -33.434 -43.238 1.00 35.00 380 ASN A C 1
ATOM 2958 O O . ASN A 1 380 ? -17.497 -34.232 -43.956 1.00 35.00 380 ASN A O 1
ATOM 2962 N N . ARG A 1 381 ? -16.701 -32.156 -43.593 1.00 31.05 381 ARG A N 1
ATOM 2963 C CA . ARG A 1 381 ? -16.369 -31.817 -44.985 1.00 31.05 381 ARG A CA 1
ATOM 2964 C C . ARG A 1 381 ? -15.635 -30.482 -45.116 1.00 31.05 381 ARG A C 1
ATOM 2966 O O . ARG A 1 381 ? -16.169 -29.422 -44.810 1.00 31.05 381 ARG A O 1
ATOM 2973 N N . GLU A 1 382 ? -14.407 -30.582 -45.609 1.00 35.44 382 GLU A N 1
ATOM 2974 C CA . GLU A 1 382 ? -13.660 -29.519 -46.274 1.00 35.44 382 GLU A CA 1
ATOM 2975 C C . GLU A 1 382 ? -14.387 -29.079 -47.556 1.00 35.44 382 GLU A C 1
ATOM 2977 O O . GLU A 1 382 ? -14.934 -29.925 -48.266 1.00 35.44 382 GLU A O 1
ATOM 2982 N N . ALA A 1 383 ? -14.336 -27.785 -47.884 1.00 30.95 383 ALA A N 1
ATOM 2983 C CA . ALA A 1 383 ? -13.690 -27.271 -49.101 1.00 30.95 383 ALA A CA 1
ATOM 2984 C C . ALA A 1 383 ? -14.116 -25.820 -49.401 1.00 30.95 383 ALA A C 1
ATOM 2986 O O . ALA A 1 383 ? -15.290 -25.531 -49.594 1.00 30.95 383 ALA A O 1
ATOM 2987 N N . ARG A 1 384 ? -13.093 -24.956 -49.455 1.00 35.00 384 ARG A N 1
ATOM 2988 C CA . ARG A 1 384 ? -12.849 -23.833 -50.382 1.00 35.00 384 ARG A CA 1
ATOM 2989 C C . ARG A 1 384 ? -14.053 -23.103 -50.991 1.00 35.00 384 ARG A C 1
ATOM 2991 O O . ARG A 1 384 ? -14.740 -23.666 -51.824 1.00 35.00 384 ARG A O 1
ATOM 2998 N N . GLU A 1 385 ? -14.074 -21.785 -50.790 1.00 29.14 385 GLU A N 1
ATOM 2999 C CA . GLU A 1 385 ? -14.104 -20.813 -51.895 1.00 29.14 385 GLU A CA 1
ATOM 3000 C C . GLU A 1 385 ? -13.660 -19.420 -51.405 1.00 29.14 385 GLU A C 1
ATOM 3002 O O . GLU A 1 385 ? -14.174 -18.873 -50.431 1.00 29.14 385 GLU A O 1
ATOM 3007 N N . THR A 1 386 ? -12.637 -18.874 -52.062 1.00 38.53 386 THR A N 1
ATOM 3008 C CA . THR A 1 386 ? -12.172 -17.482 -51.965 1.00 38.53 386 THR A CA 1
ATOM 3009 C C . THR A 1 386 ? -13.210 -16.532 -52.572 1.00 38.53 386 THR A C 1
ATOM 3011 O O . THR A 1 386 ? -13.903 -16.907 -53.517 1.00 38.53 386 THR A O 1
ATOM 3014 N N . PRO A 1 387 ? -13.236 -15.256 -52.144 1.00 37.31 387 PRO A N 1
ATOM 3015 C CA . PRO A 1 387 ? -12.902 -14.245 -53.148 1.00 37.31 387 PRO A CA 1
ATOM 3016 C C . PRO A 1 387 ? -12.072 -13.072 -52.605 1.00 37.31 387 PRO A C 1
ATOM 3018 O O . PRO A 1 387 ? -12.499 -12.297 -51.749 1.00 37.31 387 PRO A O 1
ATOM 3021 N N . GLU A 1 388 ? -10.911 -12.867 -53.227 1.00 35.69 388 GLU A N 1
ATOM 3022 C CA . GLU A 1 388 ? -10.361 -11.531 -53.439 1.00 35.69 388 GLU A CA 1
ATOM 3023 C C . GLU A 1 388 ? -11.226 -10.794 -54.472 1.00 35.69 388 GLU A C 1
ATOM 3025 O O . GLU A 1 388 ? -11.325 -11.241 -55.613 1.00 35.69 388 GLU A O 1
ATOM 3030 N N . ARG A 1 389 ? -11.822 -9.654 -54.093 1.00 35.06 389 ARG A N 1
ATOM 3031 C CA . ARG A 1 389 ? -11.912 -8.406 -54.891 1.00 35.06 389 ARG A CA 1
ATOM 3032 C C . ARG A 1 389 ? -12.906 -7.426 -54.268 1.00 35.06 389 ARG A C 1
ATOM 3034 O O . ARG A 1 389 ? -14.107 -7.658 -54.292 1.00 35.06 389 ARG A O 1
ATOM 3041 N N . ASN A 1 390 ? -12.365 -6.311 -53.765 1.00 30.27 390 ASN A N 1
ATOM 3042 C CA . ASN A 1 390 ? -12.854 -4.924 -53.905 1.00 30.27 390 ASN A CA 1
ATOM 3043 C C . ASN A 1 390 ? -12.459 -4.061 -52.694 1.00 30.27 390 ASN A C 1
ATOM 3045 O O . ASN A 1 390 ? -13.299 -3.577 -51.940 1.00 30.27 390 ASN A O 1
ATOM 3049 N N . ARG A 1 391 ? -11.156 -3.784 -52.542 1.00 35.25 391 ARG A N 1
ATOM 3050 C CA . ARG A 1 391 ?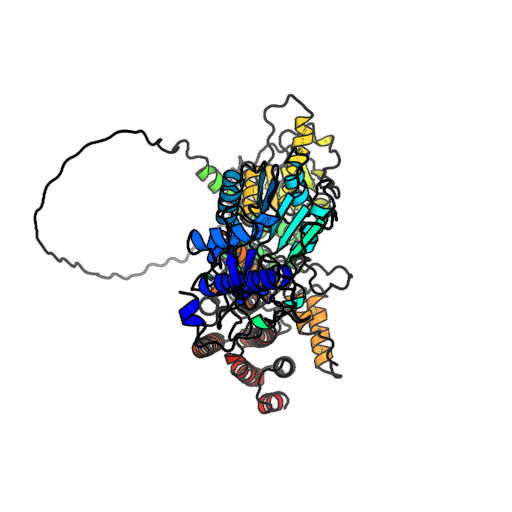 -10.685 -2.603 -51.800 1.00 35.25 391 ARG A CA 1
ATOM 3051 C C . ARG A 1 391 ? -10.640 -1.407 -52.750 1.00 35.25 391 ARG A C 1
ATOM 3053 O O . ARG A 1 391 ? -9.599 -1.047 -53.278 1.00 35.25 391 ARG A O 1
ATOM 3060 N N . SER A 1 392 ? -11.808 -0.829 -52.998 1.00 38.59 392 SER A N 1
ATOM 3061 C CA . SER A 1 392 ? -11.966 0.497 -53.605 1.00 38.59 392 SER A CA 1
ATOM 3062 C C . SER A 1 392 ? -13.349 1.036 -53.235 1.00 38.59 392 SER A C 1
ATOM 3064 O O . SER A 1 392 ? -14.213 1.257 -54.081 1.00 38.59 392 SER A O 1
ATOM 3066 N N . ALA A 1 393 ? -13.571 1.237 -51.941 1.00 32.59 393 ALA A N 1
ATOM 3067 C CA . ALA A 1 393 ? -14.642 2.094 -51.466 1.00 32.59 393 ALA A CA 1
ATOM 3068 C C . ALA A 1 393 ? -13.980 3.300 -50.804 1.00 32.59 393 ALA A C 1
ATOM 3070 O O . ALA A 1 393 ? -13.540 3.234 -49.659 1.00 32.59 393 ALA A O 1
ATOM 3071 N N . LYS A 1 394 ? -13.898 4.412 -51.549 1.00 33.41 394 LYS A N 1
ATOM 3072 C CA . LYS A 1 394 ? -13.864 5.745 -50.943 1.00 33.41 394 LYS A CA 1
ATOM 3073 C C . LYS A 1 394 ? -14.998 5.764 -49.926 1.00 33.41 394 LYS A C 1
ATOM 3075 O O . LYS A 1 394 ? -16.162 5.695 -50.324 1.00 33.41 394 LYS A O 1
ATOM 3080 N N . ALA A 1 395 ? -14.657 5.804 -48.643 1.00 32.25 395 ALA A N 1
ATOM 3081 C CA . ALA A 1 395 ? -15.616 6.003 -47.578 1.00 32.25 395 ALA A CA 1
ATOM 3082 C C . ALA A 1 395 ? -16.314 7.344 -47.837 1.00 32.25 395 ALA A C 1
ATOM 3084 O O . ALA A 1 395 ? -15.800 8.415 -47.517 1.00 32.25 395 ALA A O 1
ATOM 3085 N N . LYS A 1 396 ? -17.486 7.297 -48.478 1.00 33.47 396 LYS A N 1
ATOM 3086 C CA . LYS A 1 396 ? -18.483 8.346 -48.314 1.00 33.47 396 LYS A CA 1
ATOM 3087 C C . LYS A 1 396 ? -18.800 8.320 -46.830 1.00 33.47 396 LYS A C 1
ATOM 3089 O O . LYS A 1 396 ? -19.457 7.390 -46.371 1.00 33.47 396 LYS A O 1
ATOM 3094 N N . PHE A 1 397 ? -18.266 9.298 -46.103 1.00 35.41 397 PHE A N 1
ATOM 3095 C CA . PHE A 1 397 ? -18.641 9.598 -44.733 1.00 35.41 397 PHE A CA 1
ATOM 3096 C C . PHE A 1 397 ? -20.167 9.699 -44.687 1.00 35.41 397 PHE A C 1
ATOM 3098 O O . PHE A 1 397 ? -20.761 10.707 -45.073 1.00 35.41 397 PHE A O 1
ATOM 3105 N N . LEU A 1 398 ? -20.811 8.610 -44.275 1.00 30.03 398 LEU A N 1
ATOM 3106 C CA . LEU A 1 398 ? -22.179 8.644 -43.804 1.00 30.03 398 LEU A CA 1
ATOM 3107 C C . LEU A 1 398 ? -22.134 9.545 -42.577 1.00 30.03 398 LEU A C 1
ATOM 3109 O O . LEU A 1 398 ? -21.603 9.143 -41.547 1.00 30.03 398 LEU A O 1
ATOM 3113 N N . LYS A 1 399 ? -22.628 10.783 -42.722 1.00 34.62 399 LYS A N 1
ATOM 3114 C CA . LYS A 1 399 ? -22.901 11.668 -41.589 1.00 34.62 399 LYS A CA 1
ATOM 3115 C C . LYS A 1 399 ? -23.753 10.862 -40.612 1.00 34.62 399 LYS A C 1
ATOM 3117 O O . LYS A 1 399 ? -24.898 10.546 -40.957 1.00 34.62 399 LYS A O 1
ATOM 3122 N N . PRO A 1 400 ? -23.235 10.481 -39.441 1.00 36.72 400 PRO A N 1
ATOM 3123 C CA . PRO A 1 400 ? -24.052 9.753 -38.505 1.00 36.72 400 PRO A CA 1
ATOM 3124 C C . PRO A 1 400 ? -25.059 10.767 -37.962 1.00 36.72 400 PRO A C 1
ATOM 3126 O O . PRO A 1 400 ? -24.698 11.876 -37.565 1.00 36.72 400 PRO A O 1
ATOM 3129 N N . ARG A 1 401 ? -26.348 10.426 -38.016 1.00 36.91 401 ARG A N 1
ATOM 3130 C CA . ARG A 1 401 ? -27.395 11.206 -37.348 1.00 36.91 401 ARG A CA 1
ATOM 3131 C C . ARG A 1 401 ? -27.211 11.024 -35.836 1.00 36.91 401 ARG A C 1
ATOM 3133 O O . ARG A 1 401 ? -27.809 10.138 -35.236 1.00 36.91 401 ARG A O 1
ATOM 3140 N N . HIS A 1 402 ? -26.317 11.819 -35.254 1.00 38.31 402 HIS A N 1
ATOM 3141 C CA . HIS A 1 402 ? -26.067 11.943 -33.821 1.00 38.31 402 HIS A CA 1
ATOM 3142 C C . HIS A 1 402 ? -26.941 13.075 -33.276 1.00 38.31 402 HIS A C 1
ATOM 3144 O O . HIS A 1 402 ? -26.767 14.212 -33.691 1.00 38.31 402 HIS A O 1
ATOM 3150 N N . SER A 1 403 ? -27.878 12.803 -32.366 1.00 40.62 403 SER A N 1
ATOM 3151 C CA . SER A 1 403 ? -28.731 13.874 -31.820 1.00 40.62 403 SER A CA 1
ATOM 3152 C C . SER A 1 403 ? -28.986 13.791 -30.320 1.00 40.62 403 SER A C 1
ATOM 3154 O O . SER A 1 403 ? -30.012 14.274 -29.863 1.00 40.62 403 SER A O 1
ATOM 3156 N N . VAL A 1 404 ? -28.125 13.142 -29.528 1.00 45.69 404 VAL A N 1
ATOM 3157 C CA . VAL A 1 404 ? -28.424 13.012 -28.086 1.00 45.69 404 VAL A CA 1
ATOM 3158 C C . VAL A 1 404 ? -27.175 13.007 -27.173 1.00 45.69 404 VAL A C 1
ATOM 3160 O O . VAL A 1 404 ? -27.254 12.626 -26.014 1.00 45.69 404 VAL A O 1
ATOM 3163 N N . LEU A 1 405 ? -26.007 13.431 -27.674 1.00 47.50 405 LEU A N 1
ATOM 3164 C CA . LEU A 1 405 ? -25.014 14.141 -26.834 1.00 47.50 405 LEU A CA 1
ATOM 3165 C C . LEU A 1 405 ? -25.105 15.663 -27.037 1.00 47.50 405 LEU A C 1
ATOM 3167 O O . LEU A 1 405 ? -24.473 16.415 -26.311 1.00 47.50 405 LEU A O 1
ATOM 3171 N N . VAL A 1 406 ? -25.948 16.107 -27.977 1.00 51.00 406 VAL A N 1
ATOM 3172 C CA . VAL A 1 406 ? -26.367 17.502 -28.101 1.00 51.00 406 VAL A CA 1
ATOM 3173 C C . VAL A 1 406 ? -27.402 17.759 -27.004 1.00 51.00 406 VAL A C 1
ATOM 3175 O O . VAL A 1 406 ? -28.603 17.821 -27.256 1.00 51.00 406 VAL A O 1
ATOM 3178 N N . GLY A 1 407 ? -26.951 17.792 -25.750 1.00 57.69 407 GLY A N 1
ATOM 3179 C CA . GLY A 1 407 ? -27.595 18.678 -24.792 1.00 57.69 407 GLY A CA 1
ATOM 3180 C C . GLY A 1 407 ? -27.324 20.105 -25.260 1.00 57.69 407 GLY A C 1
ATOM 3181 O O . GLY A 1 407 ? -26.260 20.371 -25.820 1.00 57.69 407 GLY A O 1
ATOM 3182 N N . SER A 1 408 ? -28.270 21.023 -25.078 1.00 74.50 408 SER A N 1
ATOM 3183 C CA . SER A 1 408 ? -27.956 22.447 -25.166 1.00 74.50 408 SER A CA 1
ATOM 3184 C C . SER A 1 408 ? -27.102 22.795 -23.949 1.00 74.50 408 SER A C 1
ATOM 3186 O O . SER A 1 408 ? -27.623 23.264 -22.938 1.00 74.50 408 SER A O 1
ATOM 3188 N N . TYR A 1 409 ? -25.811 22.467 -24.009 1.00 89.06 409 TYR A N 1
ATOM 3189 C CA . TYR A 1 409 ? -24.855 23.045 -23.082 1.00 89.06 409 TYR A CA 1
ATOM 3190 C C . TYR A 1 409 ? -24.884 24.558 -23.304 1.00 89.06 409 TYR A C 1
ATOM 3192 O O . TYR A 1 409 ? -25.034 25.013 -24.437 1.00 89.06 409 TYR A O 1
ATOM 3200 N N . ASP A 1 410 ? -24.810 25.333 -22.234 1.00 90.44 410 ASP A N 1
ATOM 3201 C CA . ASP A 1 410 ? -24.819 26.801 -22.276 1.00 90.44 410 ASP A CA 1
ATOM 3202 C C . ASP A 1 410 ? -23.501 27.410 -21.785 1.00 90.44 410 ASP A C 1
ATOM 3204 O O . ASP A 1 410 ? -23.272 28.609 -21.951 1.00 90.44 410 ASP A O 1
ATOM 3208 N N . ALA A 1 411 ? -22.617 26.575 -21.238 1.00 92.69 411 ALA A N 1
ATOM 3209 C CA . ALA A 1 411 ? -21.234 26.889 -20.922 1.00 92.69 411 ALA A CA 1
ATOM 3210 C C . ALA A 1 411 ? -20.385 25.610 -20.840 1.00 92.69 411 ALA A C 1
ATOM 3212 O O . ALA A 1 411 ? -20.895 24.527 -20.535 1.00 92.69 411 ALA A O 1
ATOM 3213 N N . ILE A 1 412 ? -19.077 25.750 -21.060 1.00 92.88 412 ILE A N 1
ATOM 3214 C CA . ILE A 1 412 ? -18.064 24.770 -20.651 1.00 92.88 412 ILE A CA 1
ATOM 3215 C C . ILE A 1 412 ? -17.355 25.340 -19.426 1.00 92.88 412 ILE A C 1
ATOM 3217 O O . ILE A 1 412 ? -16.791 26.424 -19.498 1.00 92.88 412 ILE A O 1
ATOM 3221 N N . VAL A 1 413 ? -17.367 24.622 -18.311 1.00 91.19 413 VAL A N 1
ATOM 3222 C CA . VAL A 1 413 ? -16.718 25.039 -17.065 1.00 91.19 413 VAL A CA 1
ATOM 3223 C C . VAL A 1 413 ? -15.418 24.268 -16.905 1.00 91.19 413 VAL A C 1
ATOM 3225 O O . VAL A 1 413 ? -15.430 23.041 -16.972 1.00 91.19 413 VAL A O 1
ATOM 3228 N N . VAL A 1 414 ? -14.309 24.970 -16.688 1.00 90.88 414 VAL A N 1
ATOM 3229 C CA . VAL A 1 414 ? -12.973 24.371 -16.547 1.00 90.88 414 VAL A CA 1
ATOM 3230 C C . VAL A 1 414 ? -12.245 24.920 -15.339 1.00 90.88 414 VAL A C 1
ATOM 3232 O O . VAL A 1 414 ? -12.411 26.084 -14.983 1.00 90.88 414 VAL A O 1
ATOM 3235 N N . SER A 1 415 ? -11.395 24.102 -14.723 1.00 88.62 415 SER A N 1
ATOM 3236 C CA . SER A 1 415 ? -10.492 24.599 -13.686 1.00 88.62 415 SER A CA 1
ATOM 3237 C C . SER A 1 415 ? -9.404 25.488 -14.298 1.00 88.62 415 SER A C 1
ATOM 3239 O O . SER A 1 415 ? -8.970 25.252 -15.426 1.00 88.62 415 SER A O 1
ATOM 3241 N N . ARG A 1 416 ? -8.901 26.470 -13.540 1.00 86.94 416 ARG A N 1
ATOM 3242 C CA . ARG A 1 416 ? -7.727 27.277 -13.924 1.00 86.94 416 ARG A CA 1
ATOM 3243 C C . ARG A 1 416 ? -6.501 26.416 -14.235 1.00 86.94 416 ARG A C 1
ATOM 3245 O O . ARG A 1 416 ? -5.689 26.754 -15.089 1.00 86.94 416 ARG A O 1
ATOM 3252 N N . ASN A 1 417 ? -6.364 25.289 -13.540 1.00 82.50 417 ASN A N 1
ATOM 3253 C CA . ASN A 1 417 ? -5.281 24.349 -13.802 1.00 82.50 417 ASN A CA 1
ATOM 3254 C C . ASN A 1 417 ? -5.433 23.722 -15.191 1.00 82.50 417 ASN A C 1
ATOM 3256 O O . ASN A 1 417 ? -4.459 23.687 -15.938 1.00 82.50 417 ASN A O 1
ATOM 3260 N N . ASP A 1 418 ? -6.645 23.305 -15.568 1.00 84.75 418 ASP A N 1
ATOM 3261 C CA . ASP A 1 418 ? -6.915 22.757 -16.898 1.00 84.75 418 ASP A CA 1
ATOM 3262 C C . ASP A 1 418 ? -6.768 23.818 -18.000 1.00 84.75 418 ASP A C 1
ATOM 3264 O O . ASP A 1 418 ? -6.170 23.528 -19.034 1.00 84.75 418 ASP A O 1
ATOM 3268 N N . SER A 1 419 ? -7.251 25.049 -17.785 1.00 88.19 419 SER A N 1
ATOM 3269 C CA . SER A 1 419 ? -7.125 26.131 -18.777 1.00 88.19 419 SER A CA 1
ATOM 3270 C C . SER A 1 419 ? -5.680 26.588 -18.992 1.00 88.19 419 SER A C 1
ATOM 3272 O O . SER A 1 419 ? -5.340 27.079 -20.066 1.00 88.19 419 SER A O 1
ATOM 3274 N N . SER A 1 420 ? -4.809 26.388 -17.997 1.00 83.62 420 SER A N 1
ATOM 3275 C CA . SER A 1 420 ? -3.378 26.696 -18.093 1.00 83.62 420 SER A CA 1
ATOM 3276 C C . SER A 1 420 ? -2.570 25.687 -18.918 1.00 83.62 420 SER A C 1
ATOM 3278 O O . SER A 1 420 ? -1.377 25.901 -19.155 1.00 83.62 420 SER A O 1
ATOM 3280 N N . ILE A 1 421 ? -3.187 24.581 -19.346 1.00 78.00 421 ILE A N 1
ATOM 3281 C CA . ILE A 1 421 ? -2.512 23.550 -20.134 1.00 78.00 421 ILE A CA 1
ATOM 3282 C C . ILE A 1 421 ? -2.155 24.109 -21.513 1.00 78.00 421 ILE A C 1
ATOM 3284 O O . ILE A 1 421 ? -2.962 24.739 -22.195 1.00 78.00 421 ILE A O 1
ATOM 3288 N N . GLU A 1 422 ? -0.920 23.852 -21.942 1.00 78.06 422 GLU A N 1
ATOM 3289 C CA . GLU A 1 422 ? -0.459 24.178 -23.291 1.00 78.06 422 GLU A CA 1
ATOM 3290 C C . GLU A 1 422 ? -1.420 23.588 -24.340 1.00 78.06 422 GLU A C 1
ATOM 3292 O O . GLU A 1 422 ? -1.743 22.404 -24.277 1.00 78.06 422 GLU A O 1
ATOM 3297 N N . GLY A 1 423 ? -1.915 24.462 -25.227 1.00 78.44 423 GLY A N 1
ATOM 3298 C CA . GLY A 1 423 ? -2.885 24.172 -26.289 1.00 78.44 423 GLY A CA 1
ATOM 3299 C C . GLY A 1 423 ? -4.304 23.814 -25.846 1.00 78.44 423 GLY A C 1
ATOM 3300 O O . GLY A 1 423 ? -5.111 23.371 -26.666 1.00 78.44 423 GLY A O 1
ATOM 3301 N N . PHE A 1 424 ? -4.671 24.145 -24.606 1.00 84.88 424 PHE A N 1
ATOM 3302 C CA . PHE A 1 424 ? -6.043 24.070 -24.103 1.00 84.88 424 PHE A CA 1
ATOM 3303 C C . PHE A 1 424 ? -7.109 24.611 -25.083 1.00 84.88 424 PHE A C 1
ATOM 3305 O O . PHE A 1 424 ? -8.135 23.962 -25.276 1.00 84.88 424 PHE A O 1
ATOM 3312 N N . ASP A 1 425 ? -6.853 25.713 -25.797 1.00 88.88 425 ASP A N 1
ATOM 3313 C CA . ASP A 1 425 ? -7.774 26.248 -26.818 1.00 88.88 425 ASP A CA 1
ATOM 3314 C C . ASP A 1 425 ? -8.041 25.268 -27.972 1.00 88.88 425 ASP A C 1
ATOM 3316 O O . ASP A 1 425 ? -9.160 25.175 -28.478 1.00 88.88 425 ASP A O 1
ATOM 3320 N N . SER A 1 426 ? -7.032 24.491 -28.378 1.00 83.12 426 SER A N 1
ATOM 3321 C CA . SER A 1 426 ? -7.186 23.440 -29.394 1.00 83.12 426 SER A CA 1
ATOM 3322 C C . SER A 1 426 ? -8.031 22.284 -28.865 1.00 83.12 426 SER A C 1
ATOM 3324 O O . SER A 1 426 ? -8.812 21.691 -29.611 1.00 83.12 426 SER A O 1
ATOM 3326 N N . ILE A 1 427 ? -7.902 21.978 -27.571 1.00 82.88 427 ILE A N 1
ATOM 3327 C CA . ILE A 1 427 ? -8.708 20.968 -26.881 1.00 82.88 427 ILE A CA 1
ATOM 3328 C C . ILE A 1 427 ? -10.162 21.425 -26.804 1.00 82.88 427 ILE A C 1
ATOM 3330 O O . ILE A 1 427 ? -11.051 20.661 -27.172 1.00 82.88 427 ILE A O 1
ATOM 3334 N N . ILE A 1 428 ? -10.404 22.670 -26.391 1.00 88.56 428 ILE A N 1
ATOM 3335 C CA . ILE A 1 428 ? -11.734 23.281 -26.364 1.00 88.56 428 ILE A CA 1
ATOM 3336 C C . ILE A 1 428 ? -12.348 23.295 -27.754 1.00 88.56 428 ILE A C 1
ATOM 3338 O O . ILE A 1 428 ? -13.456 22.790 -27.909 1.00 88.56 428 ILE A O 1
ATOM 3342 N N . GLY A 1 429 ? -11.626 23.790 -28.761 1.00 87.56 429 GLY A N 1
ATOM 3343 C CA . GLY A 1 429 ? -12.108 23.822 -30.139 1.00 87.56 429 GLY A CA 1
ATOM 3344 C C . GLY A 1 429 ? -12.469 22.424 -30.636 1.00 87.56 429 GLY A C 1
ATOM 3345 O O . GLY A 1 429 ? -13.533 22.219 -31.210 1.00 87.56 429 GLY A O 1
ATOM 3346 N N . ALA A 1 430 ? -11.651 21.418 -30.319 1.00 82.00 430 ALA A N 1
ATOM 3347 C CA . ALA A 1 430 ? -11.975 20.043 -30.660 1.00 82.00 430 ALA A CA 1
ATOM 3348 C C . ALA A 1 430 ? -13.171 19.491 -29.882 1.00 82.00 430 ALA A C 1
ATOM 3350 O O . ALA A 1 430 ? -13.960 18.771 -30.478 1.00 82.00 430 ALA A O 1
ATOM 3351 N N . VAL A 1 431 ? -13.325 19.792 -28.588 1.00 82.75 431 VAL A N 1
ATOM 3352 C CA . VAL A 1 431 ? -14.494 19.391 -27.785 1.00 82.75 431 VAL A CA 1
ATOM 3353 C C . VAL A 1 431 ? -15.763 20.050 -28.327 1.00 82.75 431 VAL A C 1
ATOM 3355 O O . VAL A 1 431 ? -16.771 19.368 -28.492 1.00 82.75 431 VAL A O 1
ATOM 3358 N N . GLN A 1 432 ? -15.706 21.337 -28.659 1.00 87.56 432 GLN A N 1
ATOM 3359 C CA . GLN A 1 432 ? -16.787 22.096 -29.284 1.00 87.56 432 GLN A CA 1
ATOM 3360 C C . GLN A 1 432 ? -17.159 21.516 -30.654 1.00 87.56 432 GLN A C 1
ATOM 3362 O O . GLN A 1 432 ? -18.332 21.233 -30.893 1.00 87.56 432 GLN A O 1
ATOM 3367 N N . ASP A 1 433 ? -16.175 21.208 -31.502 1.00 81.69 433 ASP A N 1
ATOM 3368 C CA . ASP A 1 433 ? -16.374 20.534 -32.791 1.00 81.69 433 ASP A CA 1
ATOM 3369 C C . ASP A 1 433 ? -16.979 19.129 -32.623 1.00 81.69 433 ASP A C 1
ATOM 3371 O O . ASP A 1 433 ? -17.896 18.733 -33.349 1.00 81.69 433 ASP A O 1
ATOM 3375 N N . ILE A 1 434 ? -16.461 18.361 -31.658 1.00 75.19 434 ILE A N 1
ATOM 3376 C CA . ILE A 1 434 ? -16.889 16.997 -31.321 1.00 75.19 434 ILE A CA 1
ATOM 3377 C C . ILE A 1 434 ? -18.348 16.996 -30.863 1.00 75.19 434 ILE A C 1
ATOM 3379 O O . ILE A 1 434 ? -19.146 16.178 -31.328 1.00 75.19 434 ILE A O 1
ATOM 3383 N N . LEU A 1 435 ? -18.700 17.903 -29.956 1.00 78.50 435 LEU A N 1
ATOM 3384 C CA . LEU A 1 435 ? -20.035 18.000 -29.374 1.00 78.50 435 LEU A CA 1
ATOM 3385 C C . LEU A 1 435 ? -20.996 18.842 -30.222 1.00 78.50 435 LEU A C 1
ATOM 3387 O O . LEU A 1 435 ? -22.197 18.814 -29.962 1.00 78.50 435 LEU A O 1
ATOM 3391 N N . GLN A 1 436 ? -20.489 19.524 -31.253 1.00 83.50 436 GLN A N 1
ATOM 3392 C CA . GLN A 1 436 ? -21.220 20.485 -32.084 1.00 83.50 436 GLN A CA 1
ATOM 3393 C C . GLN A 1 436 ? -21.878 21.587 -31.243 1.00 83.50 436 GLN A C 1
ATOM 3395 O O . GLN A 1 436 ? -23.061 21.885 -31.409 1.00 83.50 436 GLN A O 1
ATOM 3400 N N . ILE A 1 437 ? -21.105 22.168 -30.326 1.00 86.62 437 ILE A N 1
ATOM 3401 C CA . ILE A 1 437 ? -21.536 23.257 -29.444 1.00 86.62 437 ILE A CA 1
ATOM 3402 C C . ILE A 1 437 ? -20.651 24.481 -29.637 1.00 86.62 437 ILE A C 1
ATOM 3404 O O . ILE A 1 437 ? -19.452 24.351 -29.849 1.00 86.62 437 ILE A O 1
ATOM 3408 N N . ASP A 1 438 ? -21.248 25.661 -29.525 1.00 92.56 438 ASP A N 1
ATOM 3409 C CA . ASP A 1 438 ? -20.559 26.951 -29.561 1.00 92.56 438 ASP A CA 1
ATOM 3410 C C . ASP A 1 438 ? -21.010 27.746 -28.332 1.00 92.56 438 ASP A C 1
ATOM 3412 O O . ASP A 1 438 ? -22.058 28.391 -28.328 1.00 92.56 438 ASP A O 1
ATOM 3416 N N . VAL A 1 439 ? -20.298 27.541 -27.224 1.00 93.31 439 VAL A N 1
ATOM 3417 C CA . VAL A 1 439 ? -20.685 28.008 -25.885 1.00 93.31 439 VAL A CA 1
ATOM 3418 C C . VAL A 1 439 ? -19.480 28.630 -25.185 1.00 93.31 439 VAL A C 1
ATOM 3420 O O . VAL A 1 439 ? -18.351 28.193 -25.431 1.00 93.31 439 VAL A O 1
ATOM 3423 N N . PRO A 1 440 ? -19.685 29.623 -24.302 1.00 94.00 440 PRO A N 1
ATOM 3424 C CA . PRO A 1 440 ? -18.589 30.253 -23.578 1.00 94.00 440 PRO A CA 1
ATOM 3425 C C . PRO A 1 440 ? -17.852 29.254 -22.677 1.00 94.00 440 PRO A C 1
ATOM 3427 O O . PRO A 1 440 ? -18.470 28.389 -22.051 1.00 94.00 440 PRO A O 1
ATOM 3430 N N . VAL A 1 441 ? -16.530 29.417 -22.580 1.00 93.44 441 VAL A N 1
ATOM 3431 C CA . VAL A 1 441 ? -15.694 28.723 -21.594 1.00 93.44 441 VAL A CA 1
ATOM 3432 C C . VAL A 1 441 ? -15.579 29.593 -20.347 1.00 93.44 441 VAL A C 1
ATOM 3434 O O . VAL A 1 441 ? -15.225 30.767 -20.433 1.00 93.44 441 VAL A O 1
ATOM 3437 N N . ILE A 1 442 ? -15.891 29.018 -19.193 1.00 92.38 442 ILE A N 1
ATOM 3438 C CA . ILE A 1 442 ? -15.857 29.665 -17.888 1.00 92.38 442 ILE A CA 1
ATOM 3439 C C . ILE A 1 442 ? -14.739 29.013 -17.077 1.00 92.38 442 ILE A C 1
ATOM 3441 O O . ILE A 1 442 ? -14.820 27.837 -16.725 1.00 92.38 442 ILE A O 1
ATOM 3445 N N . GLU A 1 443 ? -13.688 29.781 -16.798 1.00 90.75 443 GLU A N 1
ATOM 3446 C CA . GLU A 1 443 ? -12.587 29.348 -15.938 1.00 90.75 443 GLU A CA 1
ATOM 3447 C C . GLU A 1 443 ? -12.942 29.543 -14.463 1.00 90.75 443 GLU A C 1
ATOM 3449 O O . GLU A 1 443 ? -13.442 30.598 -14.066 1.00 90.75 443 GLU A O 1
ATOM 3454 N N . VAL A 1 444 ? -12.629 28.540 -13.644 1.00 87.88 444 VAL A N 1
ATOM 3455 C CA . VAL A 1 444 ? -12.895 28.540 -12.206 1.00 87.88 444 VAL A CA 1
ATOM 3456 C C . VAL A 1 444 ? -11.600 28.341 -11.429 1.00 87.88 444 VAL A C 1
ATOM 3458 O O . VAL A 1 444 ? -10.814 27.433 -11.710 1.00 87.88 444 VAL A O 1
ATOM 3461 N N . ALA A 1 445 ? -11.358 29.203 -10.444 1.00 84.00 445 ALA A N 1
ATOM 3462 C CA . ALA A 1 445 ? -10.227 29.072 -9.537 1.00 84.00 445 ALA A CA 1
ATOM 3463 C C . ALA A 1 445 ? -10.668 28.314 -8.282 1.00 84.00 445 ALA A C 1
ATOM 3465 O O . ALA A 1 445 ? -11.639 28.700 -7.633 1.00 84.00 445 ALA A O 1
ATOM 3466 N N . LEU A 1 446 ? -9.939 27.249 -7.958 1.00 76.00 446 LEU A N 1
ATOM 3467 C CA . LEU A 1 446 ? -10.074 26.521 -6.700 1.00 76.00 446 LEU A CA 1
ATOM 3468 C C . LEU A 1 446 ? -9.039 27.101 -5.739 1.00 76.00 446 LEU A C 1
ATOM 3470 O O . LEU A 1 446 ? -7.860 27.174 -6.101 1.00 76.00 446 LEU A O 1
ATOM 3474 N N . ASP A 1 447 ? -9.462 27.551 -4.564 1.00 75.19 447 ASP A N 1
ATOM 3475 C CA . ASP A 1 447 ? -8.525 27.960 -3.516 1.00 75.19 447 ASP A CA 1
ATOM 3476 C C . ASP A 1 447 ? -7.908 26.747 -2.788 1.00 75.19 447 ASP A C 1
ATOM 3478 O O . ASP A 1 447 ? -8.142 25.589 -3.151 1.00 75.19 447 ASP A O 1
ATOM 3482 N N . ALA A 1 448 ? -7.045 27.007 -1.799 1.00 66.25 448 ALA A N 1
ATOM 3483 C CA . ALA A 1 448 ? -6.335 25.961 -1.059 1.00 66.25 448 ALA A CA 1
ATOM 3484 C C . ALA A 1 448 ? -7.291 25.082 -0.233 1.00 66.25 448 ALA A C 1
ATOM 3486 O O . ALA A 1 448 ? -7.018 23.904 0.004 1.00 66.25 448 ALA A O 1
ATOM 3487 N N . GLU A 1 449 ? -8.420 25.655 0.168 1.00 66.69 449 GLU A N 1
ATOM 3488 C CA . GLU A 1 449 ? -9.520 25.016 0.873 1.00 66.69 449 GLU A CA 1
ATOM 3489 C C . GLU A 1 449 ? -10.452 24.259 -0.086 1.00 66.69 449 GLU A C 1
ATOM 3491 O O . GLU A 1 449 ? -11.271 23.445 0.351 1.00 66.69 449 GLU A O 1
ATOM 3496 N N . GLY A 1 450 ? -10.292 24.459 -1.397 1.00 64.00 450 GLY A N 1
ATOM 3497 C CA . GLY A 1 450 ? -11.084 23.797 -2.415 1.00 64.00 450 GLY A CA 1
ATOM 3498 C C . GLY A 1 450 ? -12.422 24.453 -2.719 1.00 64.00 450 GLY A C 1
ATOM 3499 O O . GLY A 1 450 ? -13.264 23.831 -3.372 1.00 64.00 450 GLY A O 1
ATOM 3500 N N . VAL A 1 451 ? -12.623 25.667 -2.221 1.00 61.16 451 VAL A N 1
ATOM 3501 C CA . VAL A 1 451 ? -13.785 26.496 -2.488 1.00 61.16 451 VAL A CA 1
ATOM 3502 C C . VAL A 1 451 ? -13.590 27.152 -3.850 1.00 61.16 451 VAL A C 1
ATOM 3504 O O . VAL A 1 451 ? -12.508 27.619 -4.221 1.00 61.16 451 VAL A O 1
ATOM 3507 N N . ILE A 1 452 ? -14.659 27.145 -4.638 1.00 71.31 452 ILE A N 1
ATOM 3508 C CA . ILE A 1 452 ? -14.691 27.859 -5.905 1.00 71.31 452 ILE A CA 1
ATOM 3509 C C . ILE A 1 452 ? -14.848 29.347 -5.587 1.00 71.31 452 ILE A C 1
ATOM 3511 O O . ILE A 1 452 ? -15.880 29.762 -5.058 1.00 71.31 452 ILE A O 1
ATOM 3515 N N . ALA A 1 453 ? -13.844 30.161 -5.926 1.00 60.72 453 ALA A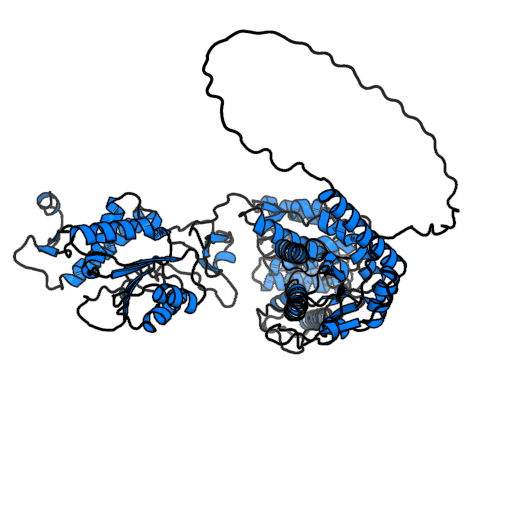 N 1
ATOM 3516 C CA . ALA A 1 453 ? -13.996 31.614 -5.880 1.00 60.72 453 ALA A CA 1
ATOM 3517 C C . ALA A 1 453 ? -15.157 32.029 -6.809 1.00 60.72 453 ALA A C 1
ATOM 3519 O O . ALA A 1 453 ? -15.269 31.489 -7.913 1.00 60.72 453 ALA A O 1
ATOM 3520 N N . PRO A 1 454 ? -16.038 32.945 -6.370 1.00 55.94 454 PRO A N 1
ATOM 3521 C CA . PRO A 1 454 ? -17.413 33.016 -6.845 1.00 55.94 454 PRO A CA 1
ATOM 3522 C C . PRO A 1 454 ? -17.490 33.229 -8.354 1.00 55.94 454 PRO A C 1
ATOM 3524 O O . PRO A 1 454 ? -16.879 34.145 -8.905 1.00 55.94 454 PRO A O 1
ATOM 3527 N N . ILE A 1 455 ? -18.291 32.392 -9.012 1.00 66.12 455 ILE A N 1
ATOM 3528 C CA . ILE A 1 455 ? -18.578 32.512 -10.436 1.00 66.12 455 ILE A CA 1
ATOM 3529 C C . ILE A 1 455 ? -19.972 33.116 -10.582 1.00 66.12 455 ILE A C 1
ATOM 3531 O O . ILE A 1 455 ? -20.959 32.415 -10.797 1.00 66.12 455 ILE A O 1
ATOM 3535 N N . GLU A 1 456 ? -20.071 34.440 -10.478 1.00 70.56 456 GLU A N 1
ATOM 3536 C CA . GLU A 1 456 ? -21.328 35.158 -10.750 1.00 70.56 456 GLU A CA 1
ATOM 3537 C C . GLU A 1 456 ? -21.879 34.826 -12.155 1.00 70.56 456 GLU A C 1
ATOM 3539 O O . GLU A 1 456 ? -23.087 34.840 -12.380 1.00 70.56 456 GLU A O 1
ATOM 3544 N N . SER A 1 457 ? -21.009 34.425 -13.091 1.00 76.44 457 SER A N 1
ATOM 3545 C CA . SER A 1 457 ? -21.371 33.987 -14.444 1.00 76.44 457 SER A CA 1
ATOM 3546 C C . SER A 1 457 ? -21.986 32.579 -14.545 1.00 76.44 457 SER A C 1
ATOM 3548 O O . SER A 1 457 ? -22.293 32.153 -15.658 1.00 76.44 457 SER A O 1
ATOM 3550 N N . MET A 1 458 ? -22.178 31.856 -13.431 1.00 84.00 458 MET A N 1
ATOM 3551 C CA . MET A 1 458 ? -22.858 30.547 -13.399 1.00 84.00 458 MET A CA 1
ATOM 3552 C C . MET A 1 458 ? -24.345 30.627 -13.044 1.00 84.00 458 MET A C 1
ATOM 3554 O O . MET A 1 458 ? -25.090 29.676 -13.299 1.00 84.00 458 MET A O 1
ATOM 3558 N N . ALA A 1 459 ? -24.789 31.755 -12.486 1.00 83.12 459 ALA A N 1
ATOM 3559 C CA . ALA A 1 459 ? -26.159 31.957 -12.024 1.00 83.12 459 ALA A CA 1
ATOM 3560 C C . ALA A 1 459 ? -27.197 31.761 -13.149 1.00 83.12 459 ALA A C 1
ATOM 3562 O O . ALA A 1 459 ? -28.238 31.121 -12.972 1.00 83.12 459 ALA A O 1
ATOM 3563 N N . ASP A 1 460 ? -26.899 32.245 -14.357 1.00 84.44 460 ASP A N 1
ATOM 3564 C CA . ASP A 1 460 ? -27.773 32.152 -15.530 1.00 84.44 460 ASP A CA 1
ATOM 3565 C C . ASP A 1 460 ? -27.659 30.820 -16.298 1.00 84.44 460 ASP A C 1
ATOM 3567 O O . ASP A 1 460 ? -28.468 30.570 -17.192 1.00 84.44 460 ASP A O 1
ATOM 3571 N N . LYS A 1 461 ? -26.708 29.946 -15.941 1.00 89.31 461 LYS A N 1
ATOM 3572 C CA . LYS A 1 461 ? -26.484 28.663 -16.624 1.00 89.31 461 LYS A CA 1
ATOM 3573 C C . LYS A 1 461 ? -27.426 27.580 -16.096 1.00 89.31 461 LYS A C 1
ATOM 3575 O O . LYS A 1 461 ? -27.623 27.413 -14.894 1.00 89.31 461 LYS A O 1
ATOM 3580 N N . ILE A 1 462 ? -28.033 26.847 -17.018 1.00 84.31 462 ILE A N 1
ATOM 3581 C CA . ILE A 1 462 ? -29.013 25.779 -16.807 1.00 84.31 462 ILE A CA 1
ATOM 3582 C C . ILE A 1 462 ? -28.348 24.408 -16.971 1.00 84.31 462 ILE A C 1
ATOM 3584 O O . ILE A 1 462 ? -28.677 23.474 -16.233 1.00 84.31 462 ILE A O 1
ATOM 3588 N N . SER A 1 463 ? -27.427 24.272 -17.931 1.00 87.81 463 SER A N 1
ATOM 3589 C CA . SER A 1 463 ? -26.818 22.986 -18.284 1.00 87.81 463 SER A CA 1
ATOM 3590 C C . SER A 1 463 ? -25.321 23.100 -18.608 1.00 87.81 463 SER A C 1
ATOM 3592 O O . SER A 1 463 ? -24.914 22.784 -19.731 1.00 87.81 463 SER A O 1
ATOM 3594 N N . PRO A 1 464 ? -24.471 23.495 -17.645 1.00 90.56 464 PRO A N 1
ATOM 3595 C CA . PRO A 1 464 ? -23.034 23.569 -17.862 1.00 90.56 464 PRO A CA 1
ATOM 3596 C C . PRO A 1 464 ? -22.415 22.184 -18.090 1.00 90.56 464 PRO A C 1
ATOM 3598 O O . PRO A 1 464 ? -22.804 21.185 -17.470 1.00 90.56 464 PRO A O 1
ATOM 3601 N N . LEU A 1 465 ? -21.404 22.142 -18.958 1.00 91.06 465 LEU A N 1
ATOM 3602 C CA . LEU A 1 465 ? -20.508 21.002 -19.113 1.00 91.06 465 LEU A CA 1
ATOM 3603 C C . LEU A 1 465 ? -19.226 21.250 -18.321 1.00 91.06 465 LEU A C 1
ATOM 3605 O O . LEU A 1 465 ? -18.406 22.065 -18.731 1.00 91.06 465 LEU A O 1
ATOM 3609 N N . ILE A 1 466 ? -19.009 20.516 -17.233 1.00 90.56 466 ILE A N 1
ATOM 3610 C CA . ILE A 1 466 ? -17.706 20.524 -16.562 1.00 90.56 466 ILE A CA 1
ATOM 3611 C C . ILE A 1 466 ? -16.723 19.750 -17.439 1.00 90.56 466 ILE A C 1
ATOM 3613 O O . ILE A 1 466 ? -16.904 18.551 -17.652 1.00 90.56 466 ILE A O 1
ATOM 3617 N N . LEU A 1 467 ? -15.696 20.418 -17.953 1.00 89.50 467 LEU A N 1
ATOM 3618 C CA . LEU A 1 467 ? -14.621 19.797 -18.713 1.00 89.50 467 LEU A CA 1
ATOM 3619 C C . LEU A 1 467 ? -13.361 19.729 -17.852 1.00 89.50 467 LEU A C 1
ATOM 3621 O O . LEU A 1 467 ? -12.919 20.730 -17.297 1.00 89.50 467 LEU A O 1
ATOM 3625 N N . SER A 1 468 ? -12.761 18.545 -17.788 1.00 87.00 468 SER A N 1
ATOM 3626 C CA . SER A 1 468 ? -11.450 18.368 -17.169 1.00 87.00 468 SER A CA 1
ATOM 3627 C C . SER A 1 468 ? -10.492 17.609 -18.076 1.00 87.00 468 SER A C 1
ATOM 3629 O O . SER A 1 468 ? -10.889 16.677 -18.787 1.00 87.00 468 SER A O 1
ATOM 3631 N N . VAL A 1 469 ? -9.230 18.040 -18.066 1.00 81.00 469 VAL A N 1
ATOM 3632 C CA . VAL A 1 469 ? -8.229 17.702 -19.069 1.00 81.00 469 VAL A CA 1
ATOM 3633 C C . VAL A 1 469 ? -6.930 17.310 -18.363 1.00 81.00 469 VAL A C 1
ATOM 3635 O O . VAL A 1 469 ? -6.063 18.127 -18.105 1.00 81.00 469 VAL A O 1
ATOM 3638 N N . GLY A 1 470 ? -6.765 16.025 -18.047 1.00 67.25 470 GLY A N 1
ATOM 3639 C CA . GLY A 1 470 ? -5.467 15.459 -17.655 1.00 67.25 470 GLY A CA 1
ATOM 3640 C C . GLY A 1 470 ? -4.803 15.954 -16.356 1.00 67.25 470 GLY A C 1
ATOM 3641 O O . GLY A 1 470 ? -3.758 15.405 -16.018 1.00 67.25 470 GLY A O 1
ATOM 3642 N N . SER A 1 471 ? -5.364 16.914 -15.610 1.00 55.62 471 SER A N 1
ATOM 3643 C CA . SER A 1 471 ? -4.693 17.504 -14.434 1.00 55.62 471 SER A CA 1
ATOM 3644 C C . SER A 1 471 ? -5.381 17.244 -13.084 1.00 55.62 471 SER A C 1
ATOM 3646 O O . SER A 1 471 ? -4.914 17.702 -12.041 1.00 55.62 471 SER A O 1
ATOM 3648 N N . VAL A 1 472 ? -6.478 16.479 -13.067 1.00 58.88 472 VAL A N 1
ATOM 3649 C CA . VAL A 1 472 ? -7.480 16.616 -12.007 1.00 58.88 472 VAL A CA 1
ATOM 3650 C C . VAL A 1 472 ? -7.987 15.278 -11.463 1.00 58.88 472 VAL A C 1
ATOM 3652 O O . VAL A 1 472 ? -8.466 14.418 -12.201 1.00 58.88 472 VAL A O 1
ATOM 3655 N N . SER A 1 473 ? -7.927 15.134 -10.137 1.00 66.38 473 SER A N 1
ATOM 3656 C CA . SER A 1 473 ? -8.497 13.999 -9.397 1.00 66.38 473 SER A CA 1
ATOM 3657 C C . SER A 1 473 ? -10.033 14.012 -9.399 1.00 66.38 473 SER A C 1
ATOM 3659 O O . SER A 1 473 ? -10.664 15.054 -9.601 1.00 66.38 473 SER A O 1
ATOM 3661 N N . GLY A 1 474 ? -10.671 12.875 -9.093 1.00 73.06 474 GLY A N 1
ATOM 3662 C CA . GLY A 1 474 ? -12.132 12.812 -8.941 1.00 73.06 474 GLY A CA 1
ATOM 3663 C C . GLY A 1 474 ? -12.672 13.793 -7.889 1.00 73.06 474 GLY A C 1
ATOM 3664 O O . GLY A 1 474 ? -13.830 14.206 -7.963 1.00 73.06 474 GLY A O 1
ATOM 3665 N N . TRP A 1 475 ? -11.816 14.206 -6.949 1.00 77.19 475 TRP A N 1
ATOM 3666 C CA . TRP A 1 475 ? -12.103 15.213 -5.935 1.00 77.19 475 TRP A CA 1
ATOM 3667 C C . TRP A 1 475 ? -12.356 16.604 -6.515 1.00 77.19 475 TRP A C 1
ATOM 3669 O O . TRP A 1 475 ? -13.356 17.227 -6.189 1.00 77.19 475 TRP A O 1
ATOM 3679 N N . THR A 1 476 ? -11.514 17.085 -7.417 1.00 79.56 476 THR A N 1
ATOM 3680 C CA . THR A 1 476 ? -11.680 18.432 -7.970 1.00 79.56 476 THR A CA 1
ATOM 3681 C C . THR A 1 476 ? -12.874 18.528 -8.920 1.00 79.56 476 THR A C 1
ATOM 3683 O O . THR A 1 476 ? -13.572 19.536 -8.924 1.00 79.56 476 THR A O 1
ATOM 3686 N N . LEU A 1 477 ? -13.190 17.463 -9.666 1.00 85.00 477 LEU A N 1
ATOM 3687 C CA . LEU A 1 477 ? -14.464 17.385 -10.394 1.00 85.00 477 LEU A CA 1
ATOM 3688 C C . LEU A 1 477 ? -15.659 17.516 -9.445 1.00 85.00 477 LEU A C 1
ATOM 3690 O O . LEU A 1 477 ? -16.635 18.190 -9.766 1.00 85.00 477 LEU A O 1
ATOM 3694 N N . ARG A 1 478 ? -15.569 16.893 -8.265 1.00 84.25 478 ARG A N 1
ATOM 3695 C CA . ARG A 1 478 ? -16.585 17.008 -7.219 1.00 84.25 478 ARG A CA 1
ATOM 3696 C C . ARG A 1 478 ? -16.623 18.408 -6.604 1.00 84.25 478 ARG A C 1
ATOM 3698 O O . ARG A 1 478 ? -17.714 18.892 -6.353 1.00 84.25 478 ARG A O 1
ATOM 3705 N N . GLN A 1 479 ? -15.486 19.067 -6.395 1.00 85.25 479 GLN A N 1
ATOM 3706 C CA . GLN A 1 479 ? -15.447 20.456 -5.924 1.00 85.25 479 GLN A CA 1
ATOM 3707 C C . GLN A 1 479 ? -16.105 21.397 -6.930 1.00 85.25 479 GLN A C 1
ATOM 3709 O O . GLN A 1 479 ? -16.944 22.194 -6.536 1.00 85.25 479 GLN A O 1
ATOM 3714 N N . MET A 1 480 ? -15.790 21.245 -8.223 1.00 86.44 480 MET A N 1
ATOM 3715 C CA . MET A 1 480 ? -16.439 22.003 -9.294 1.00 86.44 480 MET A CA 1
ATOM 3716 C C . MET A 1 480 ? -17.952 21.775 -9.320 1.00 86.44 480 MET A C 1
ATOM 3718 O O . MET A 1 480 ? -18.705 22.730 -9.459 1.00 86.44 480 MET A O 1
ATOM 3722 N N . LEU A 1 481 ? -18.399 20.527 -9.147 1.00 88.31 481 LEU A N 1
ATOM 3723 C CA . LEU A 1 481 ? -19.819 20.195 -9.025 1.00 88.31 481 LEU A CA 1
ATOM 3724 C C . LEU A 1 481 ? -20.467 20.916 -7.836 1.00 88.31 481 LEU A C 1
ATOM 3726 O O . LEU A 1 481 ? -21.424 21.652 -8.039 1.00 88.31 481 LEU A O 1
ATOM 3730 N N . VAL A 1 482 ? -19.911 20.738 -6.633 1.00 86.88 482 VAL A N 1
ATOM 3731 C CA . VAL A 1 482 ? -20.453 21.313 -5.393 1.00 86.88 482 VAL A CA 1
ATOM 3732 C C . VAL A 1 482 ? -20.504 22.833 -5.474 1.00 86.88 482 VAL A C 1
ATOM 3734 O O . VAL A 1 482 ? -21.541 23.411 -5.197 1.00 86.88 482 VAL A O 1
ATOM 3737 N N . GLY A 1 483 ? -19.443 23.500 -5.933 1.00 85.19 483 GLY A N 1
ATOM 3738 C CA . GLY A 1 483 ? -19.470 24.960 -6.003 1.00 85.19 483 GLY A CA 1
ATOM 3739 C C . GLY A 1 483 ? -20.400 25.513 -7.093 1.00 85.19 483 GLY A C 1
ATOM 3740 O O . GLY A 1 483 ? -20.888 26.629 -6.949 1.00 85.19 483 GLY A O 1
ATOM 3741 N N . ILE A 1 484 ? -20.704 24.755 -8.158 1.00 85.75 484 ILE A N 1
ATOM 3742 C CA . ILE A 1 484 ? -21.783 25.127 -9.095 1.00 85.75 484 ILE A CA 1
ATOM 3743 C C . ILE A 1 484 ? -23.154 24.954 -8.423 1.00 85.75 484 ILE A C 1
ATOM 3745 O O . ILE A 1 484 ? -24.013 25.822 -8.575 1.00 85.75 484 ILE A O 1
ATOM 3749 N N . GLU A 1 485 ? -23.359 23.859 -7.685 1.00 85.50 485 GLU A N 1
ATOM 3750 C CA . GLU A 1 485 ? -24.594 23.600 -6.933 1.00 85.50 485 GLU A CA 1
ATOM 3751 C C . GLU A 1 485 ? -24.830 24.667 -5.851 1.00 85.50 485 GLU A C 1
ATOM 3753 O O . GLU A 1 485 ? -25.928 25.208 -5.780 1.00 85.50 485 GLU A O 1
ATOM 3758 N N . ASP A 1 486 ? -23.795 25.080 -5.116 1.00 85.00 486 ASP A N 1
ATOM 3759 C CA . ASP A 1 486 ? -23.873 26.137 -4.099 1.00 85.00 486 ASP A CA 1
ATOM 3760 C C . ASP A 1 486 ? -24.307 27.489 -4.700 1.00 85.00 486 ASP A C 1
ATOM 3762 O O . ASP A 1 486 ? -25.153 28.191 -4.138 1.00 85.00 486 ASP A O 1
ATOM 3766 N N . VAL A 1 487 ? -23.772 27.855 -5.876 1.00 83.25 487 VAL A N 1
ATOM 3767 C CA . VAL A 1 487 ? -24.189 29.069 -6.611 1.00 83.25 487 VAL A CA 1
ATOM 3768 C C . VAL A 1 487 ? -25.657 28.980 -7.033 1.00 83.25 487 VAL A C 1
ATOM 3770 O O . VAL A 1 487 ? -26.366 29.987 -7.058 1.00 83.25 487 VAL A O 1
ATOM 3773 N N . TRP A 1 488 ? -26.134 27.784 -7.368 1.00 84.31 488 TRP A N 1
ATOM 3774 C CA . TRP A 1 488 ? -27.513 27.560 -7.779 1.00 84.31 488 TRP A CA 1
ATOM 3775 C C . TRP A 1 488 ? -28.504 27.511 -6.622 1.00 84.31 488 TRP A C 1
ATOM 3777 O O . TRP A 1 488 ? -29.609 28.023 -6.795 1.00 84.31 488 TRP A O 1
ATOM 3787 N N . ASP A 1 489 ? -28.130 26.936 -5.482 1.00 81.44 489 ASP A N 1
ATOM 3788 C CA . ASP A 1 489 ? -28.974 26.832 -4.286 1.00 81.44 489 ASP A CA 1
ATOM 3789 C C . ASP A 1 489 ? -29.238 28.204 -3.650 1.00 81.44 489 ASP A C 1
ATOM 3791 O O . ASP A 1 489 ? -30.305 28.439 -3.076 1.00 81.44 489 ASP A O 1
ATOM 3795 N N . ALA A 1 490 ? -28.320 29.158 -3.838 1.00 76.25 490 ALA A N 1
ATOM 3796 C CA . ALA A 1 490 ? -28.551 30.562 -3.510 1.00 76.25 490 ALA A CA 1
ATOM 3797 C C . ALA A 1 490 ? -29.693 31.201 -4.340 1.00 76.25 490 ALA A C 1
ATOM 3799 O O . ALA A 1 490 ? -30.277 32.201 -3.918 1.00 76.25 490 ALA A O 1
ATOM 3800 N N . GLU A 1 491 ? -30.060 30.619 -5.491 1.00 72.25 491 GLU A N 1
ATOM 3801 C CA . GLU A 1 491 ? -31.149 31.072 -6.362 1.00 72.25 491 GLU A CA 1
ATOM 3802 C C . GLU A 1 491 ? -32.369 30.134 -6.282 1.00 72.25 491 GLU A C 1
ATOM 3804 O O . GLU A 1 491 ? -32.487 29.140 -6.999 1.00 72.25 491 GLU A O 1
ATOM 3809 N N . THR A 1 492 ? -33.333 30.482 -5.433 1.00 54.50 492 THR A N 1
ATOM 3810 C CA . THR A 1 492 ? -34.337 29.578 -4.841 1.00 54.50 492 THR A CA 1
ATOM 3811 C C . THR A 1 492 ? -35.416 28.984 -5.777 1.00 54.50 492 THR A C 1
ATOM 3813 O O . THR A 1 492 ? -36.327 28.325 -5.283 1.00 54.50 492 THR A O 1
ATOM 3816 N N . GLU A 1 493 ? -35.378 29.176 -7.106 1.00 58.47 493 GLU A N 1
ATOM 3817 C CA . GLU A 1 493 ? -36.578 28.964 -7.955 1.00 58.47 493 GLU A CA 1
ATOM 3818 C C . GLU A 1 493 ? -36.412 28.244 -9.313 1.00 58.47 493 GLU A C 1
ATOM 3820 O O . GLU A 1 493 ? -37.385 28.137 -10.062 1.00 58.47 493 GLU A O 1
ATOM 3825 N N . ARG A 1 494 ? -35.249 27.690 -9.684 1.00 60.56 494 ARG A N 1
ATOM 3826 C CA . ARG A 1 494 ? -35.096 27.099 -11.038 1.00 60.56 494 ARG A CA 1
ATOM 3827 C C . ARG A 1 494 ? -35.223 25.576 -11.089 1.00 60.56 494 ARG A C 1
ATOM 3829 O O . ARG A 1 494 ? -34.264 24.838 -10.885 1.00 60.56 494 ARG A O 1
ATOM 3836 N N . THR A 1 495 ? -36.403 25.098 -11.489 1.00 59.53 495 THR A N 1
ATOM 3837 C CA . THR A 1 495 ? -36.622 23.699 -11.894 1.00 59.53 495 THR A CA 1
ATOM 3838 C C . THR A 1 495 ? -35.932 23.395 -13.230 1.00 59.53 495 THR A C 1
ATOM 3840 O O . THR A 1 495 ? -36.089 24.158 -14.181 1.00 59.53 495 THR A O 1
ATOM 3843 N N . GLY A 1 496 ?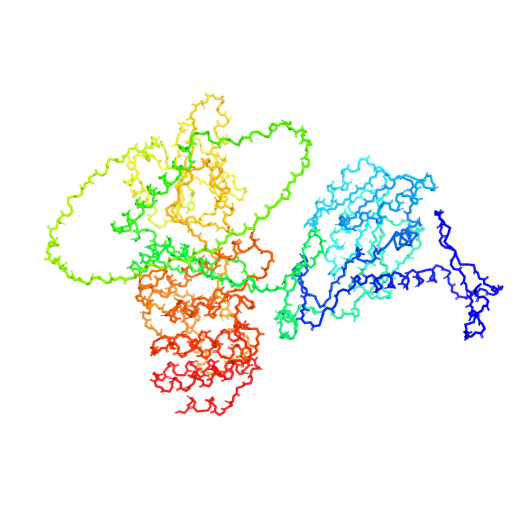 -35.238 22.255 -13.344 1.00 67.19 496 GLY A N 1
ATOM 3844 C CA . GLY A 1 496 ? -34.719 21.743 -14.626 1.00 67.19 496 GLY A CA 1
ATOM 3845 C C . GLY A 1 496 ? -33.215 21.909 -14.877 1.00 67.19 496 GLY A C 1
ATOM 3846 O O . GLY A 1 496 ? -32.762 21.619 -15.982 1.00 67.19 496 GLY A O 1
ATOM 3847 N N . ARG A 1 497 ? -32.437 22.336 -13.875 1.00 77.75 497 ARG A N 1
ATOM 3848 C CA . ARG A 1 497 ? -30.969 22.397 -13.948 1.00 77.75 497 ARG A CA 1
ATOM 3849 C C . ARG A 1 497 ? -30.345 20.997 -14.023 1.00 77.75 497 ARG A C 1
ATOM 3851 O O . ARG A 1 497 ? -30.826 20.048 -13.402 1.00 77.75 497 ARG A O 1
ATOM 3858 N N . ALA A 1 498 ? -29.290 20.855 -14.822 1.00 78.12 498 ALA A N 1
ATOM 3859 C CA . ALA A 1 498 ? -28.670 19.568 -15.116 1.00 78.12 498 ALA A CA 1
ATOM 3860 C C . ALA A 1 498 ? -27.167 19.716 -15.379 1.00 78.12 498 ALA A C 1
ATOM 3862 O O . ALA A 1 498 ? -26.772 20.220 -16.421 1.00 78.12 498 ALA A O 1
ATOM 3863 N N . ILE A 1 499 ? -26.322 19.197 -14.489 1.00 76.31 499 ILE A N 1
ATOM 3864 C CA . ILE A 1 499 ? -24.867 19.211 -14.697 1.00 76.31 499 ILE A CA 1
ATOM 3865 C C . ILE A 1 499 ? -24.448 17.935 -15.427 1.00 76.31 499 ILE A C 1
ATOM 3867 O O . ILE A 1 499 ? -24.912 16.833 -15.115 1.00 76.31 499 ILE A O 1
ATOM 3871 N N . SER A 1 500 ? -23.582 18.093 -16.425 1.00 79.38 500 SER A N 1
ATOM 3872 C CA . SER A 1 500 ? -22.847 16.990 -17.046 1.00 79.38 500 SER A CA 1
ATOM 3873 C C . SER A 1 500 ? -21.356 17.226 -16.870 1.00 79.38 500 SER A C 1
ATOM 3875 O O . SER A 1 500 ? -20.914 18.369 -16.771 1.00 79.38 500 SER A O 1
ATOM 3877 N N . ALA A 1 501 ? -20.576 16.152 -16.880 1.00 77.88 501 ALA A N 1
ATOM 3878 C CA . ALA A 1 501 ? -19.126 16.257 -16.877 1.00 77.88 501 ALA A CA 1
ATOM 3879 C C . ALA A 1 501 ? -18.536 15.464 -18.040 1.00 77.88 501 ALA A C 1
ATOM 3881 O O . ALA A 1 501 ? -18.935 14.327 -18.296 1.00 77.88 501 ALA A O 1
ATOM 3882 N N . LEU A 1 502 ? -17.574 16.065 -18.732 1.00 76.81 502 LEU A N 1
ATOM 3883 C CA . LEU A 1 502 ? -16.736 15.423 -19.729 1.00 76.81 502 LEU A CA 1
ATOM 3884 C C . LEU A 1 502 ? -15.295 15.450 -19.238 1.00 76.81 502 LEU A C 1
ATOM 3886 O O . LEU A 1 502 ? -14.736 16.501 -18.949 1.00 76.81 502 LEU A O 1
ATOM 3890 N N . VAL A 1 503 ? -14.672 14.281 -19.188 1.00 75.75 503 VAL A N 1
ATOM 3891 C CA . VAL A 1 503 ? -13.282 14.162 -18.767 1.00 75.75 503 VAL A CA 1
ATOM 3892 C C . VAL A 1 503 ? -12.459 13.534 -19.873 1.00 75.75 503 VAL A C 1
ATOM 3894 O O . VAL A 1 503 ? -12.711 12.412 -20.334 1.00 75.75 503 VAL A O 1
ATOM 3897 N N . VAL A 1 504 ? -11.432 14.266 -20.279 1.00 74.56 504 VAL A N 1
ATOM 3898 C CA . VAL A 1 504 ? -10.366 13.787 -21.145 1.00 74.56 504 VAL A CA 1
ATOM 3899 C C . VAL A 1 504 ? -9.265 13.339 -20.195 1.00 74.56 504 VAL A C 1
ATOM 3901 O O . VAL A 1 504 ? -8.612 14.174 -19.585 1.00 74.56 504 VAL A O 1
ATOM 3904 N N . HIS A 1 505 ? -9.083 12.024 -20.034 1.00 76.19 505 HIS A N 1
ATOM 3905 C CA . HIS A 1 505 ? -8.024 11.437 -19.199 1.00 76.19 505 HIS A CA 1
ATOM 3906 C C . HIS A 1 505 ? -8.289 11.442 -17.673 1.00 76.19 505 HIS A C 1
ATOM 3908 O O . HIS A 1 505 ? -7.474 11.907 -16.882 1.00 76.19 505 HIS A O 1
ATOM 3914 N N . ALA A 1 506 ? -9.418 10.880 -17.229 1.00 72.50 506 ALA A N 1
ATOM 3915 C CA . ALA A 1 506 ? -9.709 10.781 -15.796 1.00 72.50 506 ALA A CA 1
ATOM 3916 C C . ALA A 1 506 ? -8.667 9.900 -15.081 1.00 72.50 506 ALA A C 1
ATOM 3918 O O . ALA A 1 506 ? -8.552 8.710 -15.397 1.00 72.50 506 ALA A O 1
ATOM 3919 N N . THR A 1 507 ? -7.946 10.479 -14.117 1.00 73.06 507 THR A N 1
ATOM 3920 C CA . THR A 1 507 ? -7.022 9.792 -13.209 1.00 73.06 507 THR A CA 1
ATOM 3921 C C . THR A 1 507 ? -7.732 9.538 -11.884 1.00 73.06 507 THR A C 1
ATOM 3923 O O . THR A 1 507 ? -7.969 10.441 -11.084 1.00 73.06 507 THR A O 1
ATOM 3926 N N . SER A 1 508 ? -8.135 8.294 -11.646 1.00 70.81 508 SER A N 1
ATOM 3927 C CA . SER A 1 508 ? -8.749 7.916 -10.368 1.00 70.81 508 SER A CA 1
ATOM 3928 C C . SER A 1 508 ? -7.794 7.045 -9.575 1.00 70.81 508 SER A C 1
ATOM 3930 O O . SER A 1 508 ? -7.276 6.061 -10.105 1.00 70.81 508 SER A O 1
ATOM 3932 N N . ARG A 1 509 ? -7.619 7.359 -8.286 1.00 66.56 509 ARG A N 1
ATOM 3933 C CA . ARG A 1 509 ? -6.808 6.548 -7.369 1.00 66.56 509 ARG A CA 1
ATOM 3934 C C . ARG A 1 509 ? -7.468 5.221 -7.057 1.00 66.56 509 ARG A C 1
ATOM 3936 O O . ARG A 1 509 ? -6.813 4.322 -6.556 1.00 66.56 509 ARG A O 1
ATOM 3943 N N . SER A 1 510 ? -8.776 5.085 -7.276 1.00 74.50 510 SER A N 1
ATOM 3944 C CA . SER A 1 510 ? -9.474 3.809 -7.134 1.00 74.50 510 SER A CA 1
ATOM 3945 C C . SER A 1 510 ? -10.660 3.683 -8.084 1.00 74.50 510 SER A C 1
ATOM 3947 O O . SER A 1 510 ? -11.225 4.674 -8.547 1.00 74.50 510 SER A O 1
ATOM 3949 N N . VAL A 1 511 ? -11.077 2.441 -8.349 1.00 77.75 511 VAL A N 1
ATOM 3950 C CA . VAL A 1 511 ? -12.328 2.162 -9.074 1.00 77.75 511 VAL A CA 1
ATOM 3951 C C . VAL A 1 511 ? -13.513 2.797 -8.347 1.00 77.75 511 VAL A C 1
ATOM 3953 O O . VAL A 1 511 ? -14.355 3.420 -8.984 1.00 77.75 511 VAL A O 1
ATOM 3956 N N . ARG A 1 512 ? -13.519 2.703 -7.013 1.00 78.06 512 ARG A N 1
ATOM 3957 C CA . ARG A 1 512 ? -14.557 3.270 -6.153 1.00 78.06 512 ARG A CA 1
ATOM 3958 C C . ARG A 1 512 ? -14.603 4.792 -6.214 1.00 78.06 512 ARG A C 1
ATOM 3960 O O . ARG A 1 512 ? -15.687 5.349 -6.235 1.00 78.06 512 ARG A O 1
ATOM 3967 N N . GLU A 1 513 ? -13.458 5.470 -6.252 1.00 79.06 513 GLU A N 1
ATOM 3968 C CA . GLU A 1 513 ? -13.414 6.929 -6.418 1.00 79.06 513 GLU A CA 1
ATOM 3969 C C . GLU A 1 513 ? -14.084 7.334 -7.730 1.00 79.06 513 GLU A C 1
ATOM 3971 O O . GLU A 1 513 ? -14.982 8.166 -7.713 1.00 79.06 513 GLU A O 1
ATOM 3976 N N . PHE A 1 514 ? -13.726 6.680 -8.838 1.00 79.44 514 PHE A N 1
ATOM 3977 C CA . PHE A 1 514 ? -14.370 6.928 -10.126 1.00 79.44 514 PHE A CA 1
ATOM 3978 C C . PHE A 1 514 ? -15.881 6.666 -10.080 1.00 79.44 514 PHE A C 1
ATOM 3980 O O . PHE A 1 514 ? -16.657 7.460 -10.601 1.00 79.44 514 PHE A O 1
ATOM 3987 N N . GLU A 1 515 ? -16.309 5.554 -9.475 1.00 80.94 515 GLU A N 1
ATOM 3988 C CA . GLU A 1 515 ? -17.728 5.209 -9.330 1.00 80.94 515 GLU A CA 1
ATOM 3989 C C . GLU A 1 515 ? -18.477 6.223 -8.471 1.00 80.94 515 GLU A C 1
ATOM 3991 O O . GLU A 1 515 ? -19.565 6.640 -8.854 1.00 80.94 515 GLU A O 1
ATOM 3996 N N . ASN A 1 516 ? -17.882 6.664 -7.364 1.00 81.50 516 ASN A N 1
ATOM 3997 C CA . ASN A 1 516 ? -18.436 7.707 -6.511 1.00 81.50 516 ASN A CA 1
ATOM 3998 C C . ASN A 1 516 ? -18.575 9.016 -7.293 1.00 81.50 516 ASN A C 1
ATOM 4000 O O . ASN A 1 516 ? -19.651 9.599 -7.290 1.00 81.50 516 ASN A O 1
ATOM 4004 N N . THR A 1 517 ? -17.533 9.449 -8.014 1.00 83.50 517 THR A N 1
ATOM 4005 C CA . THR A 1 517 ? -17.607 10.643 -8.868 1.00 83.50 517 THR A CA 1
ATOM 4006 C C . THR A 1 517 ? -18.693 10.465 -9.931 1.00 83.50 517 THR A C 1
ATOM 4008 O O . THR A 1 517 ? -19.539 11.336 -10.095 1.00 83.50 517 THR A O 1
ATOM 4011 N N . ALA A 1 518 ? -18.759 9.317 -10.609 1.00 82.44 518 ALA A N 1
ATOM 4012 C CA . ALA A 1 518 ? -19.796 9.042 -11.602 1.00 82.44 518 ALA A CA 1
ATOM 4013 C C . ALA A 1 518 ? -21.215 9.068 -11.006 1.00 82.44 518 ALA A C 1
ATOM 4015 O O . ALA A 1 518 ? -22.140 9.563 -11.653 1.00 82.44 518 ALA A O 1
ATOM 4016 N N . GLN A 1 519 ? -21.389 8.564 -9.781 1.00 81.56 519 GLN A N 1
ATOM 4017 C CA . GLN A 1 519 ? -22.644 8.626 -9.030 1.00 81.56 519 GLN A CA 1
ATOM 4018 C C . GLN A 1 519 ? -22.996 10.059 -8.622 1.00 81.56 519 GLN A C 1
ATOM 4020 O O . GLN A 1 519 ? -24.160 10.429 -8.753 1.00 81.56 519 GLN A O 1
ATOM 4025 N N . SER A 1 520 ? -22.020 10.881 -8.217 1.00 85.00 520 SER A N 1
ATOM 4026 C CA . SER A 1 520 ? -22.231 12.311 -7.940 1.00 85.00 520 SER A CA 1
ATOM 4027 C C . SER A 1 520 ? -22.781 13.048 -9.162 1.00 85.00 520 SER A C 1
ATOM 4029 O O . SER A 1 520 ? -23.678 13.867 -9.033 1.00 85.00 520 SER A O 1
ATOM 4031 N N . PHE A 1 521 ? -22.349 12.675 -10.368 1.00 83.94 521 PHE A N 1
ATOM 4032 C CA . PHE A 1 521 ? -22.912 13.194 -11.620 1.00 83.94 521 PHE A CA 1
ATOM 4033 C C . PHE A 1 521 ? -24.165 12.444 -12.100 1.00 83.94 521 PHE A C 1
ATOM 4035 O O . PHE A 1 521 ? -24.532 12.548 -13.268 1.00 83.94 521 PHE A O 1
ATOM 4042 N N . SER A 1 522 ? -24.829 11.648 -11.255 1.00 82.19 522 SER A N 1
ATOM 4043 C CA . SER A 1 522 ? -26.026 10.874 -11.626 1.00 82.19 522 SER A CA 1
ATOM 4044 C C . SER A 1 522 ? -25.841 10.025 -12.899 1.00 82.19 522 SER A C 1
ATOM 4046 O O . SER A 1 522 ? -26.740 9.914 -13.734 1.00 82.19 522 SER A O 1
ATOM 4048 N N . GLY A 1 523 ? -24.640 9.469 -13.100 1.00 76.00 523 GLY A N 1
ATOM 4049 C CA . GLY A 1 523 ? -24.277 8.701 -14.296 1.00 76.00 523 GLY A CA 1
ATOM 4050 C C . GLY A 1 523 ? -23.998 9.538 -15.554 1.00 76.00 523 GLY A C 1
ATOM 4051 O O . GLY A 1 523 ? -23.774 8.964 -16.619 1.00 76.00 523 GLY A O 1
ATOM 4052 N N . ARG A 1 524 ? -23.983 10.875 -15.450 1.00 81.00 524 ARG A N 1
ATOM 4053 C CA . ARG A 1 524 ? -23.667 11.838 -16.528 1.00 81.00 524 ARG A CA 1
ATOM 4054 C C . ARG A 1 524 ? -22.194 12.261 -16.556 1.00 81.00 524 ARG A C 1
ATOM 4056 O O . ARG A 1 524 ? -21.842 13.253 -17.190 1.00 81.00 524 ARG A O 1
ATOM 4063 N N . LEU A 1 525 ? -21.334 11.516 -15.863 1.00 84.44 525 LEU A N 1
ATOM 4064 C CA . LEU A 1 525 ? -19.889 11.621 -16.023 1.00 84.44 525 LEU A CA 1
ATOM 4065 C C . LEU A 1 525 ? -19.469 10.821 -17.257 1.00 84.44 525 LEU A C 1
ATOM 4067 O O . LEU A 1 525 ? -19.516 9.590 -17.266 1.00 84.44 525 LEU A O 1
ATOM 4071 N N . HIS A 1 526 ? -19.040 11.526 -18.294 1.00 83.31 526 HIS A N 1
ATOM 4072 C CA . HIS A 1 526 ? -18.484 10.953 -19.508 1.00 83.31 526 HIS A CA 1
ATOM 4073 C C . HIS A 1 526 ? -16.958 10.974 -19.428 1.00 83.31 526 HIS A C 1
ATOM 4075 O O . HIS A 1 526 ? -16.364 12.010 -19.138 1.00 83.31 526 HIS A O 1
ATOM 4081 N N . ALA A 1 527 ? -16.306 9.846 -19.709 1.00 79.00 527 ALA A N 1
ATOM 4082 C CA . ALA A 1 527 ? -14.848 9.772 -19.733 1.00 79.00 527 ALA A CA 1
ATOM 4083 C C . ALA A 1 527 ? -14.379 9.226 -21.080 1.00 79.00 527 ALA A C 1
ATOM 4085 O O . ALA A 1 527 ? -14.696 8.087 -21.430 1.00 79.00 527 ALA A O 1
ATOM 4086 N N . ILE A 1 528 ? -13.580 10.003 -21.819 1.00 76.94 528 ILE A N 1
ATOM 4087 C CA . ILE A 1 528 ? -12.979 9.508 -23.067 1.00 76.94 528 ILE A CA 1
ATOM 4088 C C . ILE A 1 528 ? -12.022 8.362 -22.731 1.00 76.94 528 ILE A C 1
ATOM 4090 O O . ILE A 1 528 ? -12.111 7.285 -23.308 1.00 76.94 528 ILE A O 1
ATOM 4094 N N . TRP A 1 529 ? -11.174 8.537 -21.719 1.00 77.69 529 TRP A N 1
ATOM 4095 C CA . TRP A 1 529 ? -10.206 7.529 -21.289 1.00 77.69 529 TRP A CA 1
ATOM 4096 C C . TRP A 1 529 ? -10.270 7.349 -19.779 1.00 77.69 529 TRP A C 1
ATOM 4098 O O . TRP A 1 529 ? -10.331 8.324 -19.032 1.00 77.69 529 TRP A O 1
ATOM 4108 N N . LYS A 1 530 ? -10.274 6.086 -19.349 1.00 79.12 530 LYS A N 1
ATOM 4109 C CA . LYS A 1 530 ? -10.303 5.685 -17.944 1.00 79.12 530 LYS A CA 1
ATOM 4110 C C . LYS A 1 530 ? -8.912 5.189 -17.583 1.00 79.12 530 LYS A C 1
ATOM 4112 O O . LYS A 1 530 ? -8.543 4.106 -18.027 1.00 79.12 530 LYS A O 1
ATOM 4117 N N . MET A 1 531 ? -8.161 5.988 -16.832 1.00 77.06 531 MET A N 1
ATOM 4118 C CA . MET A 1 531 ? -6.748 5.746 -16.568 1.00 77.06 531 MET A CA 1
ATOM 4119 C C . MET A 1 531 ? -6.524 5.536 -15.073 1.00 77.06 531 MET A C 1
ATOM 4121 O O . MET A 1 531 ? -6.949 6.329 -14.237 1.00 77.06 531 MET A O 1
ATOM 4125 N N . PHE A 1 532 ? -5.845 4.443 -14.742 1.00 78.25 532 PHE A N 1
ATOM 4126 C CA . PHE A 1 532 ? -5.482 4.086 -13.373 1.00 78.25 532 PHE A CA 1
ATOM 4127 C C . PHE A 1 532 ? -3.987 4.257 -13.201 1.00 78.25 532 PHE A C 1
ATOM 4129 O O . PHE A 1 532 ? -3.269 3.276 -13.049 1.00 78.25 532 PHE A O 1
ATOM 4136 N N . LEU A 1 533 ? -3.506 5.490 -13.328 1.00 80.81 533 LEU A N 1
ATOM 4137 C CA . LEU A 1 533 ? -2.079 5.738 -13.225 1.00 80.81 533 LEU A CA 1
ATOM 4138 C C . LEU A 1 533 ? -1.622 5.526 -11.775 1.00 80.81 533 LEU A C 1
ATOM 4140 O O . LEU A 1 533 ? -2.239 6.073 -10.867 1.00 80.81 533 LEU A O 1
ATOM 4144 N N . PRO A 1 534 ? -0.586 4.713 -11.545 1.00 76.00 534 PRO A N 1
ATOM 4145 C CA . PRO A 1 534 ? 0.005 4.556 -10.222 1.00 76.00 534 PRO A CA 1
ATOM 4146 C C . PRO A 1 534 ? 0.693 5.836 -9.733 1.00 76.00 534 PRO A C 1
ATOM 4148 O O . PRO A 1 534 ? 1.408 6.497 -10.479 1.00 76.00 534 PRO A O 1
ATOM 4151 N N . ASP A 1 535 ? 0.588 6.087 -8.428 1.00 70.88 535 ASP A N 1
ATOM 4152 C CA . ASP A 1 535 ? 1.264 7.193 -7.729 1.00 70.88 535 ASP A CA 1
ATOM 4153 C C . ASP A 1 535 ? 2.760 6.916 -7.444 1.00 70.88 535 ASP A C 1
ATOM 4155 O O . ASP A 1 535 ? 3.411 7.655 -6.717 1.00 70.88 535 ASP A O 1
ATOM 4159 N N . ARG A 1 536 ? 3.316 5.822 -7.975 1.00 79.12 536 ARG A N 1
ATOM 4160 C CA . ARG A 1 536 ? 4.696 5.370 -7.731 1.00 79.12 536 ARG A CA 1
ATOM 4161 C C . ARG A 1 536 ? 5.576 5.684 -8.937 1.00 79.12 536 ARG A C 1
ATOM 4163 O O . ARG A 1 536 ? 5.101 5.580 -10.064 1.00 79.12 536 ARG A O 1
ATOM 4170 N N . TRP A 1 537 ? 6.862 5.978 -8.725 1.00 81.69 537 TRP A N 1
ATOM 4171 C CA . TRP A 1 537 ? 7.815 6.244 -9.808 1.00 81.69 537 TRP A CA 1
ATOM 4172 C C . TRP A 1 537 ? 8.994 5.248 -9.824 1.00 81.69 537 TRP A C 1
ATOM 4174 O O . TRP A 1 537 ? 10.035 5.519 -9.226 1.00 81.69 537 TRP A O 1
ATOM 4184 N N . PRO A 1 538 ? 8.902 4.134 -10.587 1.00 84.75 538 PRO A N 1
ATOM 4185 C CA . PRO A 1 538 ? 9.943 3.098 -10.618 1.00 84.75 538 PRO A CA 1
ATOM 4186 C C . PRO A 1 538 ? 11.333 3.562 -11.076 1.00 84.75 538 PRO A C 1
ATOM 4188 O O . PRO A 1 538 ? 12.326 2.906 -10.775 1.00 84.75 538 PRO A O 1
ATOM 4191 N N . LEU A 1 539 ? 11.423 4.662 -11.833 1.00 83.12 539 LEU A N 1
ATOM 4192 C CA . LEU A 1 539 ? 12.706 5.228 -12.267 1.00 83.12 539 LEU A CA 1
ATOM 4193 C C . LEU A 1 539 ? 13.385 6.054 -11.168 1.00 83.12 539 LEU A C 1
ATOM 4195 O O . LEU A 1 539 ? 14.605 6.129 -11.137 1.00 83.12 539 LEU A O 1
ATOM 4199 N N . VAL A 1 540 ? 12.620 6.663 -10.257 1.00 78.31 540 VAL A N 1
ATOM 4200 C CA . VAL A 1 540 ? 13.204 7.334 -9.085 1.00 78.31 540 VAL A CA 1
ATOM 4201 C C . VAL A 1 540 ? 13.763 6.299 -8.125 1.00 78.31 540 VAL A C 1
ATOM 4203 O O . VAL A 1 540 ? 14.882 6.450 -7.660 1.00 78.31 540 VAL A O 1
ATOM 4206 N N . GLU A 1 541 ? 13.035 5.209 -7.912 1.00 78.38 541 GLU A N 1
ATOM 4207 C CA . GLU A 1 541 ? 13.525 4.106 -7.085 1.00 78.38 541 GLU A CA 1
ATOM 4208 C C . GLU A 1 541 ? 14.781 3.472 -7.671 1.00 78.38 541 GLU A C 1
ATOM 4210 O O . GLU A 1 541 ? 15.703 3.157 -6.933 1.00 78.38 541 GLU A O 1
ATOM 4215 N N . GLU A 1 542 ? 14.859 3.319 -8.998 1.00 82.69 542 GLU A N 1
ATOM 4216 C CA . GLU A 1 542 ? 16.104 2.919 -9.658 1.00 82.69 542 GLU A CA 1
ATOM 4217 C C . GLU A 1 542 ? 17.272 3.814 -9.237 1.00 82.69 542 GLU A C 1
ATOM 4219 O O . GLU A 1 542 ? 18.322 3.289 -8.880 1.00 82.69 542 GLU A O 1
ATOM 4224 N N . LEU A 1 543 ? 17.092 5.139 -9.235 1.00 76.69 543 LEU A N 1
ATOM 4225 C CA . LEU A 1 543 ? 18.138 6.066 -8.802 1.00 76.69 543 LEU A CA 1
ATOM 4226 C C . LEU A 1 543 ? 18.498 5.899 -7.326 1.00 76.69 543 LEU A C 1
ATOM 4228 O O . LEU A 1 543 ? 19.671 6.043 -7.004 1.00 76.69 543 LEU A O 1
ATOM 4232 N N . ASP A 1 544 ? 17.545 5.564 -6.459 1.00 73.75 544 ASP A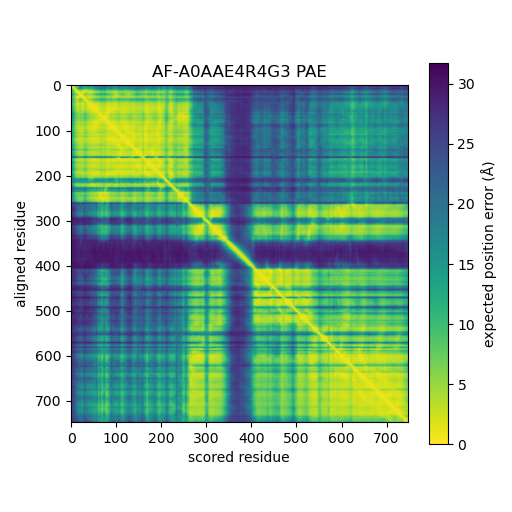 N 1
ATOM 4233 C CA . ASP A 1 544 ? 17.819 5.313 -5.040 1.00 73.75 544 ASP A CA 1
ATOM 4234 C C . ASP A 1 544 ? 18.661 4.037 -4.845 1.00 73.75 544 ASP A C 1
ATOM 4236 O O . ASP A 1 544 ? 19.570 4.010 -4.017 1.00 73.75 544 ASP A O 1
ATOM 4240 N N . TYR A 1 545 ? 18.406 2.984 -5.633 1.00 71.19 545 TYR A N 1
ATOM 4241 C CA . TYR A 1 545 ? 19.181 1.735 -5.578 1.00 71.19 545 TYR A CA 1
ATOM 4242 C C . TYR A 1 545 ? 20.549 1.848 -6.242 1.00 71.19 545 TYR A C 1
ATOM 4244 O O . TYR A 1 545 ? 21.513 1.233 -5.790 1.00 71.19 545 TYR A O 1
ATOM 4252 N N . ILE A 1 546 ? 20.621 2.599 -7.337 1.00 70.56 546 ILE A N 1
ATOM 4253 C CA . ILE A 1 546 ? 21.860 2.799 -8.073 1.00 70.56 546 ILE A CA 1
ATOM 4254 C C . ILE A 1 546 ? 22.732 3.796 -7.294 1.00 70.56 546 ILE A C 1
ATOM 4256 O O . ILE A 1 546 ? 23.854 3.460 -6.945 1.00 70.56 546 ILE A O 1
ATOM 4260 N N . GLY A 1 547 ? 22.205 4.967 -6.929 1.00 63.97 547 GLY A N 1
ATOM 4261 C CA . GLY A 1 547 ? 22.923 6.142 -6.418 1.00 63.97 547 GLY A CA 1
ATOM 4262 C C . GLY A 1 547 ? 23.313 6.178 -4.936 1.00 63.97 547 GLY A C 1
ATOM 4263 O O . GLY A 1 547 ? 23.569 7.271 -4.441 1.00 63.97 547 GLY A O 1
ATOM 4264 N N . GLY A 1 548 ? 23.360 5.051 -4.219 1.00 62.69 548 GLY A N 1
ATOM 4265 C CA . GLY A 1 548 ? 23.838 5.045 -2.829 1.00 62.69 548 GLY A CA 1
ATOM 4266 C C . GLY A 1 548 ? 25.276 5.578 -2.703 1.00 62.69 548 GLY A C 1
ATOM 4267 O O . GLY A 1 548 ? 26.106 5.276 -3.558 1.00 62.69 548 GLY A O 1
ATOM 4268 N N . ASP A 1 549 ? 25.565 6.323 -1.624 1.00 54.12 549 ASP A N 1
ATOM 4269 C CA . ASP A 1 549 ? 26.832 7.022 -1.279 1.00 54.12 549 ASP A CA 1
ATOM 4270 C C . ASP A 1 549 ? 28.097 6.130 -1.168 1.00 54.12 549 ASP A C 1
ATOM 4272 O O . ASP A 1 549 ? 29.111 6.527 -0.589 1.00 54.12 549 ASP A O 1
ATOM 4276 N N . GLY A 1 550 ? 28.074 4.904 -1.691 1.00 57.25 550 GLY A N 1
ATOM 4277 C CA . GLY A 1 550 ? 29.285 4.105 -1.829 1.00 57.25 550 GLY A CA 1
ATOM 4278 C C . GLY A 1 550 ? 30.276 4.848 -2.717 1.00 57.25 550 GLY A C 1
ATOM 4279 O O . GLY A 1 550 ? 29.882 5.357 -3.756 1.00 57.25 550 GLY A O 1
ATOM 4280 N N . ASP A 1 551 ? 31.540 4.923 -2.306 1.00 53.81 551 ASP A N 1
ATOM 4281 C CA . ASP A 1 551 ? 32.635 5.564 -3.040 1.00 53.81 551 ASP A CA 1
ATOM 4282 C C . ASP A 1 551 ? 32.728 4.972 -4.465 1.00 53.81 551 ASP A C 1
ATOM 4284 O O . ASP A 1 551 ? 33.324 3.915 -4.700 1.00 53.81 551 ASP A O 1
ATOM 4288 N N . LEU A 1 552 ? 32.003 5.583 -5.412 1.00 54.97 552 LEU A N 1
ATOM 4289 C CA . LEU A 1 552 ? 31.871 5.121 -6.789 1.00 54.97 552 LEU A CA 1
ATOM 4290 C C . LEU A 1 552 ? 33.207 5.416 -7.471 1.00 54.97 552 LEU A C 1
ATOM 4292 O O . LEU A 1 552 ? 33.426 6.536 -7.939 1.00 54.97 552 LEU A O 1
ATOM 4296 N N . GLY A 1 553 ? 34.106 4.428 -7.490 1.00 58.69 553 GLY A N 1
ATOM 4297 C CA . GLY A 1 553 ? 35.435 4.557 -8.094 1.00 58.69 553 GLY A CA 1
ATOM 4298 C C . GLY A 1 553 ? 35.426 5.234 -9.475 1.00 58.69 553 GLY A C 1
ATOM 4299 O O . GLY A 1 553 ? 34.443 5.169 -10.218 1.00 58.69 553 GLY A O 1
ATOM 4300 N N . GLU A 1 554 ? 36.528 5.904 -9.821 1.00 53.81 554 GLU A N 1
ATOM 4301 C CA . GLU A 1 554 ? 36.671 6.656 -11.077 1.00 53.81 554 GLU A CA 1
ATOM 4302 C C . GLU A 1 554 ? 36.499 5.747 -12.314 1.00 53.81 554 GLU A C 1
ATOM 4304 O O . GLU A 1 554 ? 37.225 4.766 -12.474 1.00 53.81 554 GLU A O 1
ATOM 4309 N N . GLY A 1 555 ? 35.561 6.075 -13.218 1.00 71.38 555 GLY A N 1
ATOM 4310 C CA . GLY A 1 555 ? 35.441 5.430 -14.537 1.00 71.38 555 GLY A CA 1
ATOM 4311 C C . GLY A 1 555 ? 34.019 5.046 -14.978 1.00 71.38 555 GLY A C 1
ATOM 4312 O O . GLY A 1 555 ? 33.057 5.771 -14.723 1.00 71.38 555 GLY A O 1
ATOM 4313 N N . ALA A 1 556 ? 33.898 3.898 -15.664 1.00 62.19 556 ALA A N 1
ATOM 4314 C CA . ALA A 1 556 ? 32.693 3.408 -16.358 1.00 62.19 556 ALA A CA 1
ATOM 4315 C C . ALA A 1 556 ? 31.424 3.354 -15.484 1.00 62.19 556 ALA A C 1
ATOM 4317 O O . ALA A 1 556 ? 30.319 3.576 -15.978 1.00 62.19 556 ALA A O 1
ATOM 4318 N N . ARG A 1 557 ? 31.584 3.142 -14.171 1.00 67.94 557 ARG A N 1
ATOM 4319 C CA . ARG A 1 557 ? 30.494 3.204 -13.190 1.00 67.94 557 ARG A CA 1
ATOM 4320 C C . ARG A 1 557 ? 29.895 4.611 -13.112 1.00 67.94 557 ARG A C 1
ATOM 4322 O O . ARG A 1 557 ? 28.693 4.768 -13.270 1.00 67.94 557 ARG A O 1
ATOM 4329 N N . GLN A 1 558 ? 30.708 5.661 -12.977 1.00 74.75 558 GLN A N 1
ATOM 4330 C CA . GLN A 1 558 ? 30.204 7.043 -12.974 1.00 74.75 558 GLN A CA 1
ATOM 4331 C C . GLN A 1 558 ? 29.524 7.414 -14.301 1.00 74.75 558 GLN A C 1
ATOM 4333 O O . GLN A 1 558 ? 28.514 8.118 -14.300 1.00 74.75 558 GLN A O 1
ATOM 4338 N N . GLU A 1 559 ? 30.035 6.916 -15.431 1.00 77.31 559 GLU A N 1
ATOM 4339 C CA . GLU A 1 559 ? 29.429 7.142 -16.748 1.00 77.31 559 GLU A CA 1
ATOM 4340 C C . GLU A 1 559 ? 28.057 6.465 -16.883 1.00 77.31 559 GLU A C 1
ATOM 4342 O O . GLU A 1 559 ? 27.098 7.117 -17.305 1.00 77.31 559 GLU A O 1
ATOM 4347 N N . PHE A 1 560 ? 27.933 5.200 -16.466 1.00 77.19 560 PHE A N 1
ATOM 4348 C CA . PHE A 1 560 ? 26.657 4.480 -16.432 1.00 77.19 560 PHE A CA 1
ATOM 4349 C C . PHE A 1 560 ? 25.620 5.234 -15.593 1.00 77.19 560 PHE A C 1
ATOM 4351 O O . PHE A 1 560 ? 24.514 5.511 -16.060 1.00 77.19 560 PHE A O 1
ATOM 4358 N N . PHE A 1 561 ? 25.998 5.648 -14.383 1.00 77.31 561 PHE A N 1
ATOM 4359 C CA . PHE A 1 561 ? 25.118 6.370 -13.466 1.00 77.31 561 PHE A CA 1
ATOM 4360 C C . PHE A 1 561 ? 24.696 7.723 -14.024 1.00 77.31 561 PHE A C 1
ATOM 4362 O O . PHE A 1 561 ? 23.511 8.045 -14.015 1.00 77.31 561 PHE A O 1
ATOM 4369 N N . LYS A 1 562 ? 25.647 8.500 -14.551 1.00 81.75 562 LYS A N 1
ATOM 4370 C CA . LYS A 1 562 ? 25.366 9.794 -15.175 1.00 81.75 562 LYS A CA 1
ATOM 4371 C C . LYS A 1 562 ? 24.404 9.634 -16.350 1.00 81.75 562 LYS A C 1
ATOM 4373 O O . LYS A 1 562 ? 23.460 10.408 -16.469 1.00 81.75 562 LYS A O 1
ATOM 4378 N N . ARG A 1 563 ? 24.595 8.604 -17.180 1.00 79.06 563 ARG A N 1
ATOM 4379 C CA . ARG A 1 563 ? 23.690 8.277 -18.288 1.00 79.06 563 ARG A CA 1
ATOM 4380 C C . ARG A 1 563 ? 22.294 7.903 -17.788 1.00 79.06 563 ARG A C 1
ATOM 4382 O O . ARG A 1 563 ? 21.312 8.372 -18.354 1.00 79.06 563 ARG A O 1
ATOM 4389 N N . ARG A 1 564 ? 22.176 7.078 -16.743 1.00 82.62 564 ARG A N 1
ATOM 4390 C CA . ARG A 1 564 ? 20.870 6.713 -16.167 1.00 82.62 564 ARG A CA 1
ATOM 4391 C C . ARG A 1 564 ? 20.181 7.908 -15.525 1.00 82.62 564 ARG A C 1
ATOM 4393 O O . ARG A 1 564 ? 19.012 8.138 -15.805 1.00 82.62 564 ARG A O 1
ATOM 4400 N N . GLN A 1 565 ? 20.907 8.727 -14.769 1.00 78.88 565 GLN A N 1
ATOM 4401 C CA . GLN A 1 565 ? 20.402 9.999 -14.254 1.00 78.88 565 GLN A CA 1
ATOM 4402 C C . GLN A 1 565 ? 19.891 10.889 -15.385 1.00 78.88 565 GLN A C 1
ATOM 4404 O O . GLN A 1 565 ? 18.791 11.412 -15.264 1.00 78.88 565 GLN A O 1
ATOM 4409 N N . GLN A 1 566 ? 20.630 10.984 -16.494 1.00 78.88 566 GLN A N 1
ATOM 4410 C CA . GLN A 1 566 ? 20.224 11.732 -17.682 1.00 78.88 566 GLN A CA 1
ATOM 4411 C C . GLN A 1 566 ? 18.941 11.173 -18.316 1.00 78.88 566 GLN A C 1
ATOM 4413 O O . GLN A 1 566 ? 18.025 11.934 -18.588 1.00 78.88 566 GLN A O 1
ATOM 4418 N N . ILE A 1 567 ? 18.821 9.853 -18.495 1.00 76.69 567 ILE A N 1
ATOM 4419 C CA . ILE A 1 567 ? 17.605 9.205 -19.032 1.00 76.69 567 ILE A CA 1
ATOM 4420 C C . ILE A 1 567 ? 16.385 9.455 -18.131 1.00 76.69 567 ILE A C 1
ATOM 4422 O O . ILE A 1 567 ? 15.258 9.579 -18.616 1.00 76.69 567 ILE A O 1
ATOM 4426 N N . VAL A 1 568 ? 16.599 9.516 -16.815 1.00 72.00 568 VAL A N 1
ATOM 4427 C CA . VAL A 1 568 ? 15.536 9.766 -15.835 1.00 72.00 568 VAL A CA 1
ATOM 4428 C C . VAL A 1 568 ? 15.186 11.258 -15.730 1.00 72.00 568 VAL A C 1
ATOM 4430 O O . VAL A 1 568 ? 14.027 11.579 -15.465 1.00 72.00 568 VAL A O 1
ATOM 4433 N N . SER A 1 569 ? 16.143 12.170 -15.940 1.00 67.75 569 SER A N 1
ATOM 4434 C CA . SER A 1 569 ? 15.956 13.621 -15.782 1.00 67.75 569 SER A CA 1
ATOM 4435 C C . SER A 1 569 ? 15.585 14.350 -17.078 1.00 67.75 569 SER A C 1
ATOM 4437 O O . SER A 1 569 ? 14.690 15.196 -17.081 1.00 67.75 569 SER A O 1
ATOM 4439 N N . GLU A 1 570 ? 16.240 14.032 -18.191 1.00 64.06 570 GLU A N 1
ATOM 4440 C CA . GLU A 1 570 ? 16.065 14.695 -19.477 1.00 64.06 570 GLU A CA 1
ATOM 4441 C C . GLU A 1 570 ? 14.959 13.992 -20.260 1.00 64.06 570 GLU A C 1
ATOM 4443 O O . GLU A 1 570 ? 15.218 13.020 -20.961 1.00 64.06 570 GLU A O 1
ATOM 4448 N N . ARG A 1 571 ? 13.720 14.490 -20.113 1.00 59.38 571 ARG A N 1
ATOM 4449 C CA . ARG A 1 571 ? 12.513 14.188 -20.918 1.00 59.38 571 ARG A CA 1
ATOM 4450 C C . ARG A 1 571 ? 12.834 13.387 -22.190 1.00 59.38 571 ARG A C 1
ATOM 4452 O O . ARG A 1 571 ? 13.087 13.966 -23.248 1.00 59.38 571 ARG A O 1
ATOM 4459 N N . THR A 1 572 ? 12.839 12.062 -22.088 1.00 56.28 572 THR A N 1
ATOM 4460 C CA . THR A 1 572 ? 13.400 11.182 -23.118 1.00 56.28 572 THR A CA 1
ATOM 4461 C C . THR A 1 572 ? 12.475 11.073 -24.324 1.00 56.28 572 THR A C 1
ATOM 4463 O O . THR A 1 572 ? 11.742 10.103 -24.493 1.00 56.28 572 THR A O 1
ATOM 4466 N N . LYS A 1 573 ? 12.522 12.068 -25.215 1.00 59.88 573 LYS A N 1
ATOM 4467 C CA . LYS A 1 573 ? 12.025 11.896 -26.581 1.00 59.88 573 LYS A CA 1
ATOM 4468 C C . LYS A 1 573 ? 12.972 10.947 -27.312 1.00 59.88 573 LYS A C 1
ATOM 4470 O O . LYS A 1 573 ? 14.097 11.317 -27.637 1.00 59.88 573 LYS A O 1
ATOM 4475 N N . GLY A 1 574 ? 12.510 9.718 -27.534 1.00 61.47 574 GLY A N 1
ATOM 4476 C CA . GLY A 1 574 ? 13.180 8.723 -28.377 1.00 61.47 574 GLY A CA 1
ATOM 4477 C C . GLY A 1 574 ? 14.288 7.893 -27.718 1.00 61.47 574 GLY A C 1
ATOM 4478 O O . GLY A 1 574 ? 15.057 7.273 -28.444 1.00 61.47 574 GLY A O 1
ATOM 4479 N N . GLN A 1 575 ? 14.396 7.861 -26.383 1.00 71.62 575 GLN A N 1
ATOM 4480 C CA . GLN A 1 575 ? 15.304 6.932 -25.691 1.00 71.62 575 GLN A CA 1
ATOM 4481 C C . GLN A 1 575 ? 14.530 5.875 -24.902 1.00 71.62 575 GLN A C 1
ATOM 4483 O O . GLN A 1 575 ? 13.504 6.167 -24.285 1.00 71.62 575 GLN A O 1
ATOM 4488 N N . CYS A 1 576 ? 15.058 4.648 -24.899 1.00 80.06 576 CYS A N 1
ATOM 4489 C CA . CYS A 1 576 ? 14.510 3.558 -24.108 1.00 80.06 576 CYS A CA 1
ATOM 4490 C C . CYS A 1 576 ? 14.618 3.874 -22.606 1.00 80.06 576 CYS A C 1
ATOM 4492 O O . CYS A 1 576 ? 15.704 4.132 -22.088 1.00 80.06 576 CYS A O 1
ATOM 4494 N N . VAL A 1 577 ? 13.487 3.844 -21.897 1.00 86.25 577 VAL A N 1
ATOM 4495 C CA . VAL A 1 577 ? 13.449 4.088 -20.439 1.00 86.25 577 VAL A CA 1
ATOM 4496 C C . VAL A 1 577 ? 13.891 2.871 -19.626 1.00 86.25 577 VAL A C 1
ATOM 4498 O O . VAL A 1 577 ? 14.278 3.010 -18.464 1.00 86.25 577 VAL A O 1
ATOM 4501 N N . MET A 1 578 ? 13.866 1.687 -20.241 1.00 89.50 578 MET A N 1
ATOM 4502 C CA . MET A 1 578 ? 14.413 0.470 -19.644 1.00 89.50 578 MET A CA 1
ATOM 4503 C C . MET A 1 578 ? 15.943 0.501 -19.676 1.00 89.50 578 MET A C 1
ATOM 4505 O O . MET A 1 578 ? 16.561 1.308 -20.375 1.00 89.50 578 MET A O 1
ATOM 4509 N N . LEU A 1 579 ? 16.566 -0.374 -18.901 1.00 84.62 579 LEU A N 1
ATOM 4510 C CA . LEU A 1 579 ? 17.976 -0.699 -19.052 1.00 84.62 579 LEU A CA 1
ATOM 4511 C C . LEU A 1 579 ? 18.177 -1.530 -20.331 1.00 84.62 579 LEU A C 1
ATOM 4513 O O . LEU A 1 579 ? 17.360 -2.398 -20.639 1.00 84.62 579 LEU A O 1
ATOM 4517 N N . GLY A 1 580 ? 19.249 -1.251 -21.078 1.00 80.88 580 GLY A N 1
ATOM 4518 C CA . GLY A 1 580 ? 19.575 -1.936 -22.331 1.00 80.88 580 GLY A CA 1
ATOM 4519 C C . GLY A 1 580 ? 19.793 -0.982 -23.521 1.00 80.88 580 GLY A C 1
ATOM 4520 O O . GLY A 1 580 ? 20.337 0.114 -23.338 1.00 80.88 580 GLY A O 1
ATOM 4521 N N . PRO A 1 581 ? 19.417 -1.384 -24.751 1.00 73.56 581 PRO A N 1
ATOM 4522 C CA . PRO A 1 581 ? 19.845 -0.725 -25.985 1.00 73.56 581 PRO A CA 1
ATOM 4523 C C . PRO A 1 581 ? 19.382 0.735 -26.067 1.00 73.56 581 PRO A C 1
ATOM 4525 O O . PRO A 1 581 ? 18.289 1.094 -25.631 1.00 73.56 581 PRO A O 1
ATOM 4528 N N . SER A 1 582 ? 20.214 1.589 -26.675 1.00 67.50 582 SER A N 1
ATOM 4529 C CA . SER A 1 582 ? 19.922 3.019 -26.882 1.00 67.50 582 SER A CA 1
ATOM 4530 C C . SER A 1 582 ? 18.901 3.304 -27.985 1.00 67.50 582 SER A C 1
ATOM 4532 O O . SER A 1 582 ? 18.570 4.465 -28.213 1.00 67.50 582 SER A O 1
ATOM 4534 N N . GLU A 1 583 ? 18.473 2.276 -28.712 1.00 67.69 583 GLU A N 1
ATOM 4535 C CA . GLU A 1 583 ? 17.574 2.405 -29.854 1.00 67.69 583 GLU A CA 1
ATOM 4536 C C . GLU A 1 583 ? 16.110 2.574 -29.431 1.00 67.69 583 GLU A C 1
ATOM 4538 O O . GLU A 1 583 ? 15.719 2.292 -28.296 1.00 67.69 583 GLU A O 1
ATOM 4543 N N . ASP A 1 584 ? 15.290 3.028 -30.379 1.00 75.75 584 ASP A N 1
ATOM 4544 C CA . ASP A 1 584 ? 13.849 3.177 -30.204 1.00 75.75 584 ASP A CA 1
ATOM 4545 C C . ASP A 1 584 ? 13.165 1.799 -30.205 1.00 75.75 584 ASP A C 1
ATOM 4547 O O . ASP A 1 584 ? 12.699 1.277 -31.227 1.00 75.75 584 ASP A O 1
ATOM 4551 N N . VAL A 1 585 ? 13.176 1.160 -29.034 1.00 87.38 585 VAL A N 1
ATOM 4552 C CA . VAL A 1 585 ? 12.560 -0.147 -28.818 1.00 87.38 585 VAL A CA 1
ATOM 4553 C C . VAL A 1 585 ? 11.047 -0.002 -28.777 1.00 87.38 585 VAL A C 1
ATOM 4555 O O . VAL A 1 585 ? 10.484 0.746 -27.974 1.00 87.38 585 VAL A O 1
ATOM 4558 N N . HIS A 1 586 ? 10.389 -0.824 -29.588 1.00 90.88 586 HIS A N 1
ATOM 4559 C CA . HIS A 1 586 ? 8.944 -0.922 -29.625 1.00 90.88 586 HIS A CA 1
ATOM 4560 C C . HIS A 1 586 ? 8.460 -2.320 -29.253 1.00 90.88 586 HIS A C 1
ATOM 4562 O O . HIS A 1 586 ? 9.067 -3.320 -29.634 1.00 90.88 586 HIS A O 1
ATOM 4568 N N . VAL A 1 587 ? 7.302 -2.380 -28.598 1.00 90.00 587 VAL A N 1
ATOM 4569 C CA . VAL A 1 587 ? 6.573 -3.629 -28.359 1.00 90.00 587 VAL A CA 1
ATOM 4570 C C . VAL A 1 587 ? 6.262 -4.304 -29.690 1.00 90.00 587 VAL A C 1
ATOM 4572 O O . VAL A 1 587 ? 5.763 -3.672 -30.633 1.00 90.00 587 VAL A O 1
ATOM 4575 N N . ARG A 1 588 ? 6.526 -5.609 -29.743 1.00 85.19 588 ARG A N 1
ATOM 4576 C CA . ARG A 1 588 ? 6.272 -6.466 -30.897 1.00 85.19 588 ARG A CA 1
ATOM 4577 C C . ARG A 1 588 ? 4.790 -6.515 -31.264 1.00 85.19 588 ARG A C 1
ATOM 4579 O O . ARG A 1 588 ? 3.894 -6.073 -30.539 1.00 85.19 588 ARG A O 1
ATOM 4586 N N . ASN A 1 589 ? 4.525 -7.043 -32.456 1.00 77.69 589 ASN A N 1
ATOM 4587 C CA . ASN A 1 589 ? 3.159 -7.208 -32.933 1.00 77.69 589 ASN A CA 1
ATOM 4588 C C . ASN A 1 589 ? 2.359 -8.102 -31.961 1.00 77.69 589 ASN A C 1
ATOM 4590 O O . ASN A 1 589 ? 2.912 -9.019 -31.368 1.00 77.69 589 ASN A O 1
ATOM 4594 N N . GLU A 1 590 ? 1.053 -7.841 -31.844 1.00 72.50 590 GLU A N 1
ATOM 4595 C CA . GLU A 1 590 ? 0.062 -8.651 -31.104 1.00 72.50 590 GLU A CA 1
ATOM 4596 C C . GLU A 1 590 ? 0.010 -8.478 -29.571 1.00 72.50 590 GLU A C 1
ATOM 4598 O O . GLU A 1 590 ? -0.626 -9.267 -28.873 1.00 72.50 590 GLU A O 1
ATOM 4603 N N . SER A 1 591 ? 0.566 -7.391 -29.027 1.00 83.12 591 SER A N 1
ATOM 4604 C CA . SER A 1 591 ? 0.382 -7.052 -27.608 1.00 83.12 591 SER A CA 1
ATOM 4605 C C . SER A 1 591 ? -1.042 -6.588 -27.267 1.00 83.12 591 SER A C 1
ATOM 4607 O O . SER A 1 591 ? -1.653 -5.779 -27.970 1.00 83.12 591 SER A O 1
ATOM 4609 N N . LEU A 1 592 ? -1.535 -7.034 -26.106 1.00 84.56 592 LEU A N 1
ATOM 4610 C CA . LEU A 1 592 ? -2.800 -6.589 -25.505 1.00 84.56 592 LEU A CA 1
ATOM 4611 C C . LEU A 1 592 ? -2.797 -5.101 -25.120 1.00 84.56 592 LEU A C 1
ATOM 4613 O O . LEU A 1 592 ? -3.867 -4.516 -24.970 1.00 84.56 592 LEU A O 1
ATOM 4617 N N . TYR A 1 593 ? -1.616 -4.503 -24.953 1.00 83.44 593 TYR A N 1
ATOM 4618 C CA . TYR A 1 593 ? -1.449 -3.095 -24.589 1.00 83.44 593 TYR A CA 1
ATOM 4619 C C . TYR A 1 593 ? -1.470 -2.157 -25.796 1.00 83.44 593 TYR A C 1
ATOM 4621 O O . TYR A 1 593 ? -1.638 -0.955 -25.624 1.00 83.44 593 TYR A O 1
ATOM 4629 N N . GLY A 1 594 ? -1.321 -2.685 -27.011 1.00 81.75 594 GLY A N 1
ATOM 4630 C CA . GLY A 1 594 ? -1.193 -1.898 -28.232 1.00 81.75 594 GLY A CA 1
ATOM 4631 C C . GLY A 1 594 ? -0.017 -2.365 -29.082 1.00 81.75 594 GLY A C 1
ATOM 4632 O O . GLY A 1 594 ? 0.916 -2.998 -28.600 1.00 81.75 594 GLY A O 1
ATOM 4633 N N . LEU A 1 595 ? -0.081 -2.062 -30.375 1.00 85.50 595 LEU A N 1
ATOM 4634 C CA . LEU A 1 595 ? 0.973 -2.400 -31.329 1.00 85.50 595 LEU A CA 1
ATOM 4635 C C . LEU A 1 595 ? 2.009 -1.285 -31.368 1.00 85.50 595 LEU A C 1
ATOM 4637 O O . LEU A 1 595 ? 1.617 -0.118 -31.399 1.00 85.50 595 LEU A O 1
ATOM 4641 N N . ARG A 1 596 ? 3.294 -1.655 -31.453 1.00 87.50 596 ARG A N 1
ATOM 4642 C CA . ARG A 1 596 ? 4.408 -0.710 -31.606 1.00 87.50 596 ARG A CA 1
ATOM 4643 C C . ARG A 1 596 ? 4.371 0.399 -30.555 1.00 87.50 596 ARG A C 1
ATOM 4645 O O . ARG A 1 596 ? 4.450 1.577 -30.884 1.00 87.50 596 ARG A O 1
ATOM 4652 N N . LEU A 1 597 ? 4.189 0.019 -29.295 1.00 89.81 597 LEU A N 1
ATOM 4653 C CA . LEU A 1 597 ? 4.350 0.961 -28.197 1.00 89.81 597 LEU A CA 1
ATOM 4654 C C . LEU A 1 597 ? 5.838 1.184 -27.955 1.00 89.81 597 LEU A C 1
ATOM 4656 O O . LEU A 1 597 ? 6.559 0.211 -27.757 1.00 89.81 597 LEU A O 1
ATOM 4660 N N . ASN A 1 598 ? 6.282 2.433 -27.924 1.00 91.06 598 ASN A N 1
ATOM 4661 C CA . ASN A 1 598 ? 7.614 2.789 -27.454 1.00 91.06 598 ASN A CA 1
ATOM 4662 C C . ASN A 1 598 ? 7.753 2.474 -25.953 1.00 91.06 598 ASN A C 1
ATOM 4664 O O . ASN A 1 598 ? 6.777 2.147 -25.262 1.00 91.06 598 ASN A O 1
ATOM 4668 N N . SER A 1 599 ? 8.967 2.565 -25.417 1.00 90.75 599 SER A N 1
ATOM 4669 C CA . SER A 1 599 ? 9.237 2.179 -24.029 1.00 90.75 599 SER A CA 1
ATOM 4670 C C . SER A 1 599 ? 8.455 2.994 -22.990 1.00 90.75 599 SER A C 1
ATOM 4672 O O . SER A 1 599 ? 8.020 2.431 -21.986 1.00 90.75 599 SER A O 1
ATOM 4674 N N . VAL A 1 600 ? 8.231 4.295 -23.229 1.00 88.94 600 VAL A N 1
ATOM 4675 C CA . VAL A 1 600 ? 7.478 5.176 -22.314 1.00 88.94 600 VAL A CA 1
ATOM 4676 C C . VAL A 1 600 ? 6.008 4.762 -22.282 1.00 88.94 600 VAL A C 1
ATOM 4678 O O . VAL A 1 600 ? 5.461 4.485 -21.213 1.00 88.94 600 VAL A O 1
ATOM 4681 N N . ALA A 1 601 ? 5.373 4.661 -23.454 1.00 90.06 601 ALA A N 1
ATOM 4682 C CA . ALA A 1 601 ? 3.981 4.246 -23.581 1.00 90.06 601 ALA A CA 1
ATOM 4683 C C . ALA A 1 601 ? 3.765 2.846 -22.996 1.00 90.06 601 ALA A C 1
ATOM 4685 O O . ALA A 1 601 ? 2.778 2.620 -22.299 1.00 90.06 601 ALA A O 1
ATOM 4686 N N . SER A 1 602 ? 4.711 1.931 -23.219 1.00 92.69 602 SER A N 1
ATOM 4687 C CA . SER A 1 602 ? 4.682 0.572 -22.667 1.00 92.69 602 SER A CA 1
ATOM 4688 C C . SER A 1 602 ? 4.749 0.571 -21.147 1.00 92.69 602 SER A C 1
ATOM 4690 O O . SER A 1 602 ? 3.914 -0.062 -20.498 1.00 92.69 602 SER A O 1
ATOM 4692 N N . LEU A 1 603 ? 5.702 1.314 -20.572 1.00 91.94 603 LEU A N 1
ATOM 4693 C CA . LEU A 1 603 ? 5.855 1.417 -19.126 1.00 91.94 603 LEU A CA 1
ATOM 4694 C C . LEU A 1 603 ? 4.580 1.985 -18.497 1.00 91.94 603 LEU A C 1
ATOM 4696 O O . LEU A 1 603 ? 4.052 1.389 -17.562 1.00 91.94 603 LEU A O 1
ATOM 4700 N N . VAL A 1 604 ? 4.021 3.071 -19.033 1.00 89.31 604 VAL A N 1
ATOM 4701 C CA . VAL A 1 604 ? 2.794 3.669 -18.484 1.00 89.31 604 VAL A CA 1
ATOM 4702 C C . VAL A 1 604 ? 1.575 2.754 -18.664 1.00 89.31 604 VAL A C 1
ATOM 4704 O O . VAL A 1 604 ? 0.786 2.599 -17.730 1.00 89.31 604 VAL A O 1
ATOM 4707 N N . ALA A 1 605 ? 1.425 2.101 -19.820 1.00 90.31 605 ALA A N 1
ATOM 4708 C CA . ALA A 1 605 ? 0.307 1.195 -20.088 1.00 90.31 605 ALA A CA 1
ATOM 4709 C C . ALA A 1 605 ? 0.290 -0.012 -19.145 1.00 90.31 605 ALA A C 1
ATOM 4711 O O . ALA A 1 605 ? -0.754 -0.368 -18.586 1.00 90.31 605 ALA A O 1
ATOM 4712 N N . VAL A 1 606 ? 1.456 -0.621 -18.932 1.00 92.62 606 VAL A N 1
ATOM 4713 C CA . VAL A 1 606 ? 1.621 -1.718 -17.978 1.00 92.62 606 VAL A CA 1
ATOM 4714 C C . VAL A 1 606 ? 1.371 -1.232 -16.554 1.00 92.62 606 VAL A C 1
ATOM 4716 O O . VAL A 1 606 ? 0.622 -1.881 -15.823 1.00 92.62 606 VAL A O 1
ATOM 4719 N N . GLY A 1 607 ? 1.911 -0.070 -16.182 1.00 90.94 607 GLY A N 1
ATOM 4720 C CA . GLY A 1 607 ? 1.692 0.542 -14.871 1.00 90.94 607 GLY A CA 1
ATOM 4721 C C . GLY A 1 607 ? 0.223 0.753 -14.562 1.00 90.94 607 GLY A C 1
ATOM 4722 O O . GLY A 1 607 ? -0.241 0.380 -13.485 1.00 90.94 607 GLY A O 1
ATOM 4723 N N . ALA A 1 608 ? -0.535 1.245 -15.542 1.00 87.75 608 ALA A N 1
ATOM 4724 C CA . ALA A 1 608 ? -1.970 1.429 -15.405 1.00 87.75 608 ALA A CA 1
ATOM 4725 C C . ALA A 1 608 ? -2.715 0.103 -15.163 1.00 87.75 608 ALA A C 1
ATOM 4727 O O . ALA A 1 608 ? -3.627 0.024 -14.336 1.00 87.75 608 ALA A O 1
ATOM 4728 N N . ALA A 1 609 ? -2.314 -0.970 -15.850 1.00 89.81 609 ALA A N 1
ATOM 4729 C CA . ALA A 1 609 ? -2.913 -2.291 -15.673 1.00 89.81 609 ALA A CA 1
ATOM 4730 C C . ALA A 1 609 ? -2.523 -2.964 -14.344 1.00 89.81 609 ALA A C 1
ATOM 4732 O O . ALA A 1 609 ? -3.363 -3.630 -13.730 1.00 89.81 609 ALA A O 1
ATOM 4733 N N . VAL A 1 610 ? -1.276 -2.797 -13.893 1.00 90.12 610 VAL A N 1
ATOM 4734 C CA . VAL A 1 610 ? -0.790 -3.277 -12.588 1.00 90.12 610 VAL A CA 1
ATOM 4735 C C . VAL A 1 610 ? -1.514 -2.543 -11.463 1.00 90.12 610 VAL A C 1
ATOM 4737 O O . VAL A 1 610 ? -2.096 -3.178 -10.582 1.00 90.12 610 VAL A O 1
ATOM 4740 N N . HIS A 1 611 ? -1.561 -1.212 -11.525 1.00 88.19 611 HIS A N 1
ATOM 4741 C CA . HIS A 1 611 ? -2.227 -0.390 -10.522 1.00 88.19 611 HIS A CA 1
ATOM 4742 C C . HIS A 1 611 ? -3.721 -0.694 -10.429 1.00 88.19 611 HIS A C 1
ATOM 4744 O O . HIS A 1 611 ? -4.234 -0.903 -9.332 1.00 88.19 611 HIS A O 1
ATOM 4750 N N . PHE A 1 612 ? -4.412 -0.827 -11.565 1.00 86.62 612 PHE A N 1
ATOM 4751 C CA . PHE A 1 612 ? -5.813 -1.238 -11.571 1.00 86.62 612 PHE A CA 1
ATOM 4752 C C . PHE A 1 612 ? -6.039 -2.550 -10.808 1.00 86.62 612 PHE A C 1
ATOM 4754 O O . PHE A 1 612 ? -6.963 -2.633 -10.002 1.00 86.62 612 PHE A O 1
ATOM 4761 N N . ASN A 1 613 ? -5.192 -3.566 -11.006 1.00 87.38 613 ASN A N 1
ATOM 4762 C CA . ASN A 1 613 ? -5.337 -4.812 -10.253 1.00 87.38 613 ASN A CA 1
ATOM 4763 C C . ASN A 1 613 ? -5.055 -4.654 -8.773 1.00 87.38 613 ASN A C 1
ATOM 4765 O O . ASN A 1 613 ? -5.784 -5.246 -7.990 1.00 87.38 613 ASN A O 1
ATOM 4769 N N . ARG A 1 614 ? -4.064 -3.850 -8.372 1.00 84.62 614 ARG A N 1
ATOM 4770 C CA . ARG A 1 614 ? -3.847 -3.552 -6.948 1.00 84.62 614 ARG A CA 1
ATOM 4771 C C . ARG A 1 614 ? -5.116 -2.984 -6.314 1.00 84.62 614 ARG A C 1
ATOM 4773 O O . ARG A 1 614 ? -5.476 -3.359 -5.204 1.00 84.62 614 ARG A O 1
ATOM 4780 N N . LEU A 1 615 ? -5.816 -2.105 -7.027 1.00 82.31 615 LEU A N 1
ATOM 4781 C CA . LEU A 1 615 ? -7.065 -1.509 -6.556 1.00 82.31 615 LEU A CA 1
ATOM 4782 C C . LEU A 1 615 ? -8.208 -2.521 -6.487 1.00 82.31 615 LEU A C 1
ATOM 4784 O O . LEU A 1 615 ? -8.929 -2.550 -5.493 1.00 82.31 615 LEU A O 1
ATOM 4788 N N . VAL A 1 616 ? -8.363 -3.364 -7.510 1.00 80.56 616 VAL A N 1
ATOM 4789 C CA . VAL A 1 616 ? -9.382 -4.425 -7.513 1.00 80.56 616 VAL A CA 1
ATOM 4790 C C . VAL A 1 616 ? -9.100 -5.443 -6.410 1.00 80.56 616 VAL A C 1
ATOM 4792 O O . VAL A 1 616 ? -9.998 -5.740 -5.624 1.00 80.56 616 VAL A O 1
ATOM 4795 N N . ALA A 1 617 ? -7.861 -5.913 -6.286 1.00 78.62 617 ALA A N 1
ATOM 4796 C CA . ALA A 1 617 ? -7.416 -6.839 -5.249 1.00 78.62 617 ALA A CA 1
ATOM 4797 C C . ALA A 1 617 ? -7.773 -6.331 -3.849 1.00 78.62 617 ALA A C 1
ATOM 4799 O O . ALA A 1 617 ? -8.482 -7.018 -3.122 1.00 78.62 617 ALA A O 1
ATOM 4800 N N . LYS A 1 618 ? -7.420 -5.074 -3.535 1.00 71.94 618 LYS A N 1
ATOM 4801 C CA . LYS A 1 618 ? -7.745 -4.415 -2.254 1.00 71.94 618 LYS A CA 1
ATOM 4802 C C . LYS A 1 618 ? -9.235 -4.425 -1.896 1.00 71.94 618 LYS A C 1
ATOM 4804 O O . LYS A 1 618 ? -9.568 -4.253 -0.729 1.00 71.94 618 LYS A O 1
ATOM 4809 N N . THR A 1 619 ? -10.124 -4.565 -2.878 1.00 67.56 619 THR A N 1
ATOM 4810 C CA . THR A 1 619 ? -11.582 -4.532 -2.671 1.00 67.56 619 THR A CA 1
ATOM 4811 C C . THR A 1 619 ? -12.255 -5.898 -2.754 1.00 67.56 619 THR A C 1
ATOM 4813 O O . THR A 1 619 ? -13.377 -6.033 -2.275 1.00 67.56 619 THR A O 1
ATOM 4816 N N . THR A 1 620 ? -11.611 -6.893 -3.367 1.00 65.38 620 THR A N 1
ATOM 4817 C CA . THR A 1 620 ? -12.258 -8.165 -3.737 1.00 65.38 620 THR A CA 1
ATOM 4818 C C . THR A 1 620 ? -11.721 -9.370 -2.984 1.00 65.38 620 THR A C 1
ATOM 4820 O O . THR A 1 620 ? -12.483 -10.306 -2.754 1.00 65.38 620 THR A O 1
ATOM 4823 N N . ASP A 1 621 ? -10.447 -9.361 -2.585 1.00 62.59 621 ASP A N 1
ATOM 4824 C CA . ASP A 1 621 ? -9.821 -10.493 -1.910 1.00 62.59 621 ASP A CA 1
ATOM 4825 C C . ASP A 1 621 ? -8.879 -9.993 -0.805 1.00 62.59 621 ASP A C 1
ATOM 4827 O O . ASP A 1 621 ? -7.945 -9.245 -1.099 1.00 62.59 621 ASP A O 1
ATOM 4831 N N . PRO A 1 622 ? -9.089 -10.388 0.463 1.00 56.84 622 PRO A N 1
ATOM 4832 C CA . PRO A 1 622 ? -8.180 -10.019 1.541 1.00 56.84 622 PRO A CA 1
ATOM 4833 C C . PRO A 1 622 ? -6.790 -10.683 1.423 1.00 56.84 622 PRO A C 1
ATOM 4835 O O . PRO A 1 622 ? -5.892 -10.329 2.188 1.00 56.84 622 PRO A O 1
ATOM 4838 N N . ARG A 1 623 ? -6.581 -11.631 0.487 1.00 66.62 623 ARG A N 1
ATOM 4839 C CA . ARG A 1 623 ? -5.280 -12.276 0.216 1.00 66.62 623 ARG A CA 1
ATOM 4840 C C . ARG A 1 623 ? -4.267 -11.305 -0.363 1.00 66.62 623 ARG A C 1
ATOM 4842 O O . ARG A 1 623 ? -4.594 -10.459 -1.197 1.00 66.62 623 ARG A O 1
ATOM 4849 N N . TRP A 1 624 ? -2.995 -11.543 -0.034 1.00 67.56 624 TRP A N 1
ATOM 4850 C CA . TRP A 1 624 ? -1.892 -10.915 -0.752 1.00 67.56 624 TRP A CA 1
ATOM 4851 C C . TRP A 1 624 ? -1.982 -11.287 -2.230 1.00 67.56 624 TRP A C 1
ATOM 4853 O O . TRP A 1 624 ? -1.952 -12.466 -2.600 1.00 67.56 624 TRP A O 1
ATOM 4863 N N . SER A 1 625 ? -2.148 -10.268 -3.064 1.00 78.81 625 SER A N 1
ATOM 4864 C CA . SER A 1 625 ? -2.193 -10.457 -4.501 1.00 78.81 625 SER A CA 1
ATOM 4865 C C . SER A 1 6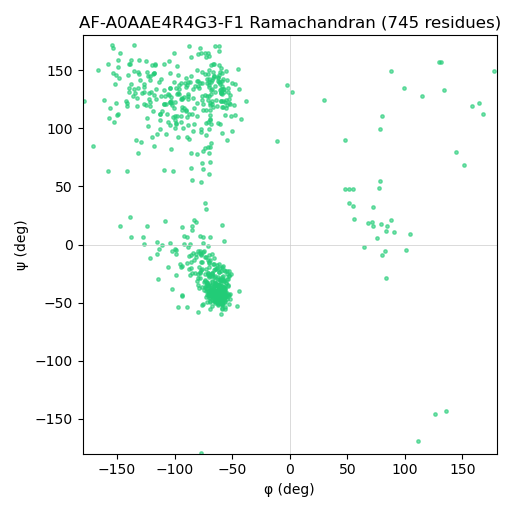25 ? -0.775 -10.407 -5.032 1.00 78.81 625 SER A C 1
ATOM 4867 O O . SER A 1 625 ? -0.134 -9.361 -4.992 1.00 78.81 625 SER A O 1
ATOM 4869 N N . SER A 1 626 ? -0.294 -11.549 -5.509 1.00 88.62 626 SER A N 1
ATOM 4870 C CA . SER A 1 626 ? 0.984 -11.636 -6.204 1.00 88.62 626 SER A CA 1
ATOM 4871 C C . SER A 1 626 ? 0.719 -11.763 -7.693 1.00 88.62 626 SER A C 1
ATOM 4873 O O . SER A 1 626 ? -0.130 -12.539 -8.123 1.00 88.62 626 SER A O 1
ATOM 4875 N N . PHE A 1 627 ? 1.450 -11.010 -8.497 1.00 92.06 627 PHE A N 1
ATOM 4876 C CA . PHE A 1 627 ? 1.468 -11.161 -9.935 1.00 92.06 627 PHE A CA 1
ATOM 4877 C C . PHE A 1 627 ? 2.102 -12.501 -10.293 1.00 92.06 627 PHE A C 1
ATOM 4879 O O . PHE A 1 627 ? 3.264 -12.755 -9.967 1.00 92.06 627 PHE A O 1
ATOM 4886 N N . ASP A 1 628 ? 1.324 -13.363 -10.947 1.00 92.31 628 ASP A N 1
ATOM 4887 C CA . ASP A 1 628 ? 1.777 -14.672 -11.413 1.00 92.31 628 ASP A CA 1
ATOM 4888 C C . ASP A 1 628 ? 2.735 -14.500 -12.584 1.00 92.31 628 ASP A C 1
ATOM 4890 O O . ASP A 1 628 ? 2.351 -14.542 -13.756 1.00 92.31 628 ASP A O 1
ATOM 4894 N N . PHE A 1 629 ? 4.000 -14.258 -12.260 1.00 89.38 629 PHE A N 1
ATOM 4895 C CA . PHE A 1 629 ? 4.998 -13.912 -13.256 1.00 89.38 629 PHE A CA 1
ATOM 4896 C C . PHE A 1 629 ? 5.298 -15.072 -14.198 1.00 89.38 629 PHE A C 1
ATOM 4898 O O . PHE A 1 629 ? 5.639 -14.863 -15.363 1.00 89.38 629 PHE A O 1
ATOM 4905 N N . VAL A 1 630 ? 5.069 -16.297 -13.721 1.00 86.44 630 VAL A N 1
ATOM 4906 C CA . VAL A 1 630 ? 5.089 -17.497 -14.548 1.00 86.44 630 VAL A CA 1
ATOM 4907 C C . VAL A 1 630 ? 4.035 -17.346 -15.637 1.00 86.44 630 VAL A C 1
ATOM 4909 O O . VAL A 1 630 ? 4.385 -17.277 -16.809 1.00 86.44 630 VAL A O 1
ATOM 4912 N N . SER A 1 631 ? 2.760 -17.182 -15.292 1.00 87.25 631 SER A N 1
ATOM 4913 C CA . SER A 1 631 ? 1.690 -17.026 -16.288 1.00 87.25 631 SER A CA 1
ATOM 4914 C C . SER A 1 631 ? 1.837 -15.772 -17.160 1.00 87.25 631 SER A C 1
ATOM 4916 O O . SER A 1 631 ? 1.534 -15.817 -18.358 1.00 87.25 631 SER A O 1
ATOM 4918 N N . ILE A 1 632 ? 2.344 -14.669 -16.600 1.00 85.62 632 ILE A N 1
ATOM 4919 C CA . ILE A 1 632 ? 2.682 -13.439 -17.331 1.00 85.62 632 ILE A CA 1
ATOM 4920 C C . ILE A 1 632 ? 3.705 -13.736 -18.420 1.00 85.62 632 ILE A C 1
ATOM 4922 O O . ILE A 1 632 ? 3.425 -13.477 -19.588 1.00 85.62 632 ILE A O 1
ATOM 4926 N N . SER A 1 633 ? 4.837 -14.346 -18.073 1.00 82.38 633 SER A N 1
ATOM 4927 C CA . SER A 1 633 ? 5.886 -14.683 -19.039 1.00 82.38 633 SER A CA 1
ATOM 4928 C C . SER A 1 633 ? 5.391 -15.593 -20.163 1.00 82.38 633 SER A C 1
ATOM 4930 O O . SER A 1 633 ? 5.899 -15.557 -21.282 1.00 82.38 633 SER A O 1
ATOM 4932 N N . ARG A 1 634 ? 4.355 -16.399 -19.884 1.00 83.56 634 ARG A N 1
ATOM 4933 C CA . ARG A 1 634 ? 3.724 -17.256 -20.887 1.00 83.56 634 ARG A CA 1
ATOM 4934 C C . ARG A 1 634 ? 2.743 -16.539 -21.795 1.00 83.56 634 ARG A C 1
ATOM 4936 O O . ARG A 1 634 ? 2.502 -17.028 -22.890 1.00 83.56 634 ARG A O 1
ATOM 4943 N N . SER A 1 635 ? 2.166 -15.439 -21.333 1.00 82.69 635 SER A N 1
ATOM 4944 C CA . SER A 1 635 ? 1.124 -14.697 -22.047 1.00 82.69 635 SER A CA 1
ATOM 4945 C C . SER A 1 635 ? 1.680 -13.488 -22.799 1.00 82.69 635 SER A C 1
ATOM 4947 O O . SER A 1 635 ? 1.088 -13.055 -23.785 1.00 82.69 635 SER A O 1
ATOM 4949 N N . TYR A 1 636 ? 2.801 -12.940 -22.329 1.00 82.81 636 TYR A N 1
ATOM 4950 C CA . TYR A 1 636 ? 3.451 -11.758 -22.877 1.00 82.81 636 TYR A CA 1
ATOM 4951 C C . TYR A 1 636 ? 4.822 -12.147 -23.426 1.00 82.81 636 TYR A C 1
ATOM 4953 O O . TYR A 1 636 ? 5.813 -12.205 -22.705 1.00 82.81 636 TYR A O 1
ATOM 4961 N N . TYR A 1 637 ? 4.865 -12.421 -24.727 1.00 83.25 637 TYR A N 1
ATOM 4962 C CA . TYR A 1 637 ? 6.086 -12.751 -25.461 1.00 83.25 637 TYR A CA 1
ATOM 4963 C C . TYR A 1 637 ? 6.799 -11.473 -25.911 1.00 83.25 637 TYR A C 1
ATOM 4965 O O . TYR A 1 637 ? 6.974 -11.260 -27.104 1.00 83.25 637 TYR A O 1
ATOM 4973 N N . ASP A 1 638 ? 7.118 -10.572 -24.981 1.00 91.75 638 ASP A N 1
ATOM 4974 C CA . ASP A 1 638 ? 7.810 -9.317 -25.286 1.00 91.75 638 ASP A CA 1
ATOM 4975 C C . ASP A 1 638 ? 8.662 -8.847 -24.098 1.00 91.75 638 ASP A C 1
ATOM 4977 O O . ASP A 1 638 ? 8.138 -8.665 -22.995 1.00 91.75 638 ASP A O 1
ATOM 4981 N N . GLY A 1 639 ? 9.974 -8.680 -24.311 1.00 91.69 639 GLY A N 1
ATOM 4982 C CA . GLY A 1 639 ? 10.915 -8.352 -23.240 1.00 91.69 639 GLY A CA 1
ATOM 4983 C C . GLY A 1 639 ? 10.642 -6.983 -22.618 1.00 91.69 639 GLY A C 1
ATOM 4984 O O . GLY A 1 639 ? 10.777 -6.826 -21.405 1.00 91.69 639 GLY A O 1
ATOM 4985 N N . LEU A 1 640 ? 10.161 -6.020 -23.413 1.00 93.25 640 LEU A N 1
ATOM 4986 C CA . LEU A 1 640 ? 9.828 -4.673 -22.952 1.00 93.25 640 LEU A CA 1
ATOM 4987 C C . LEU A 1 640 ? 8.591 -4.680 -22.041 1.00 93.25 640 LEU A C 1
ATOM 4989 O O . LEU A 1 640 ? 8.569 -3.984 -21.024 1.00 93.25 640 LEU A O 1
ATOM 4993 N N . LEU A 1 641 ? 7.577 -5.493 -22.355 1.00 93.25 641 LEU A N 1
ATOM 4994 C CA . LEU A 1 641 ? 6.402 -5.648 -21.487 1.00 93.25 641 LEU A CA 1
ATOM 4995 C C . LEU A 1 641 ? 6.752 -6.338 -20.166 1.00 93.25 641 LEU A C 1
ATOM 4997 O O . LEU A 1 641 ? 6.288 -5.903 -19.112 1.00 93.25 641 LEU A O 1
ATOM 5001 N N . VAL A 1 642 ? 7.572 -7.391 -20.211 1.00 93.56 642 VAL A N 1
ATOM 5002 C CA . VAL A 1 642 ? 8.022 -8.104 -19.006 1.00 93.56 642 VAL A CA 1
ATOM 5003 C C . VAL A 1 642 ? 8.864 -7.183 -18.118 1.00 93.56 642 VAL A C 1
ATOM 5005 O O . VAL A 1 642 ? 8.588 -7.084 -16.922 1.00 93.56 642 VAL A O 1
ATOM 5008 N N . ALA A 1 643 ? 9.812 -6.442 -18.695 1.00 94.50 643 ALA A N 1
ATOM 5009 C CA . ALA A 1 643 ? 10.592 -5.422 -17.994 1.00 94.50 643 ALA A CA 1
ATOM 5010 C C . ALA A 1 643 ? 9.699 -4.356 -17.342 1.00 94.50 643 ALA A C 1
ATOM 5012 O O . ALA A 1 643 ? 9.817 -4.081 -16.148 1.00 94.50 643 ALA A O 1
ATOM 5013 N N . ALA A 1 644 ? 8.728 -3.813 -18.085 1.00 94.19 644 ALA A N 1
ATOM 5014 C CA . ALA A 1 644 ? 7.769 -2.856 -17.541 1.00 94.19 644 ALA A CA 1
ATOM 5015 C C . ALA A 1 644 ? 6.996 -3.426 -16.339 1.00 94.19 644 ALA A C 1
ATOM 5017 O O . ALA A 1 644 ? 6.760 -2.716 -15.362 1.00 94.19 644 ALA A O 1
ATOM 5018 N N . MET A 1 645 ? 6.619 -4.708 -16.373 1.00 93.88 645 MET A N 1
ATOM 5019 C CA . MET A 1 645 ? 5.937 -5.350 -15.245 1.00 93.88 645 MET A CA 1
ATOM 5020 C C . MET A 1 645 ? 6.857 -5.495 -14.031 1.00 93.88 645 MET A C 1
ATOM 5022 O O . MET A 1 645 ? 6.426 -5.171 -12.924 1.00 93.88 645 MET A O 1
ATOM 5026 N N . LEU A 1 646 ? 8.117 -5.908 -14.225 1.00 93.50 646 LEU A N 1
ATOM 5027 C CA . LEU A 1 646 ? 9.121 -5.968 -13.151 1.00 93.50 646 LEU A CA 1
ATOM 5028 C C . LEU A 1 646 ? 9.303 -4.605 -12.480 1.00 93.50 646 LEU A C 1
ATOM 5030 O O . LEU A 1 646 ? 9.340 -4.512 -11.251 1.00 93.50 646 LEU A O 1
ATOM 5034 N N . ARG A 1 647 ? 9.365 -3.529 -13.272 1.00 92.38 647 ARG A N 1
ATOM 5035 C CA . ARG A 1 647 ? 9.470 -2.157 -12.761 1.00 92.38 647 ARG A CA 1
ATOM 5036 C C . ARG A 1 647 ? 8.305 -1.793 -11.858 1.00 92.38 647 ARG A C 1
ATOM 5038 O O . ARG A 1 647 ? 8.528 -1.263 -10.773 1.00 92.38 647 ARG A O 1
ATOM 5045 N N . TRP A 1 648 ? 7.087 -2.114 -12.282 1.00 92.06 648 TRP A N 1
ATOM 5046 C CA . TRP A 1 648 ? 5.885 -1.730 -11.556 1.00 92.06 648 TRP A CA 1
ATOM 5047 C C . TRP A 1 648 ? 5.560 -2.574 -10.337 1.00 92.06 648 TRP A C 1
ATOM 5049 O O . TRP A 1 648 ? 4.866 -2.055 -9.468 1.00 92.06 648 TRP A O 1
ATOM 5059 N N . CYS A 1 649 ? 6.011 -3.825 -10.258 1.00 91.62 649 CYS A N 1
ATOM 5060 C CA . CYS A 1 649 ? 5.766 -4.683 -9.097 1.00 91.62 649 CYS A CA 1
ATOM 5061 C C . CYS A 1 649 ? 6.674 -4.301 -7.918 1.00 91.62 649 CYS A C 1
ATOM 5063 O O . CYS A 1 649 ? 7.789 -3.815 -8.108 1.00 91.62 649 CYS A O 1
ATOM 5065 N N . ASP A 1 650 ? 6.195 -4.479 -6.691 1.00 87.56 650 ASP A N 1
ATOM 5066 C CA . ASP A 1 650 ? 7.000 -4.355 -5.470 1.00 87.56 650 ASP A CA 1
ATOM 5067 C C . ASP A 1 650 ? 7.715 -5.673 -5.121 1.00 87.56 650 ASP A C 1
ATOM 5069 O O . ASP A 1 650 ? 7.324 -6.746 -5.600 1.00 87.56 650 ASP A O 1
ATOM 5073 N N . PRO A 1 651 ? 8.767 -5.634 -4.283 1.00 84.81 651 PRO A N 1
ATOM 5074 C CA . PRO A 1 651 ? 9.328 -6.848 -3.696 1.00 84.81 651 PRO A CA 1
ATOM 5075 C C . PRO A 1 651 ? 8.228 -7.651 -2.985 1.00 84.81 651 PRO A C 1
ATOM 5077 O O . PRO A 1 651 ? 7.424 -7.098 -2.238 1.00 84.81 651 PRO A O 1
ATOM 5080 N N . GLY A 1 652 ? 8.147 -8.955 -3.259 1.00 81.69 652 GLY A N 1
ATOM 5081 C CA . GLY A 1 652 ? 7.088 -9.827 -2.730 1.00 81.69 652 GLY A CA 1
ATOM 5082 C C . GLY A 1 652 ? 5.736 -9.756 -3.460 1.00 81.69 652 GLY A C 1
ATOM 5083 O O . GLY A 1 652 ? 4.877 -10.614 -3.246 1.00 81.69 652 GLY A O 1
ATOM 5084 N N . GLU A 1 653 ? 5.530 -8.811 -4.382 1.00 88.00 653 GLU A N 1
ATOM 5085 C CA . GLU A 1 653 ? 4.359 -8.836 -5.270 1.00 88.00 653 GLU A CA 1
ATOM 5086 C C . GLU A 1 653 ? 4.546 -9.772 -6.467 1.00 88.00 653 GLU A C 1
ATOM 5088 O O . GLU A 1 653 ? 3.588 -10.014 -7.188 1.00 88.00 653 GLU A O 1
ATOM 5093 N N . ILE A 1 654 ? 5.739 -10.319 -6.698 1.00 92.00 654 ILE A N 1
ATOM 5094 C CA . ILE A 1 654 ? 6.004 -11.201 -7.838 1.00 92.00 654 ILE A CA 1
ATOM 5095 C C . ILE A 1 654 ? 6.054 -12.656 -7.381 1.00 92.00 654 ILE A C 1
ATOM 5097 O O . ILE A 1 654 ? 6.880 -13.029 -6.546 1.00 92.00 654 ILE A O 1
ATOM 5101 N N . TYR A 1 655 ? 5.196 -13.496 -7.957 1.00 92.44 655 TYR A N 1
ATOM 5102 C CA . TYR A 1 655 ? 5.257 -14.934 -7.743 1.00 92.44 655 TYR A CA 1
ATOM 5103 C C . TYR A 1 655 ? 6.148 -15.610 -8.781 1.00 92.44 655 TYR A C 1
ATOM 5105 O O . TYR A 1 655 ? 5.821 -15.668 -9.967 1.00 92.44 655 TYR A O 1
ATOM 5113 N N . TRP A 1 656 ? 7.252 -16.175 -8.298 1.00 92.88 656 TRP A N 1
ATOM 5114 C CA . TRP A 1 656 ? 8.198 -16.954 -9.098 1.00 92.88 656 TRP A CA 1
ATOM 5115 C C . TRP A 1 656 ? 8.060 -18.465 -8.905 1.00 92.88 656 TRP A C 1
ATOM 5117 O O . TRP A 1 656 ? 8.730 -19.225 -9.591 1.00 92.88 656 TRP A O 1
ATOM 5127 N N . GLY A 1 657 ? 7.209 -18.929 -7.990 1.00 89.69 657 GLY A N 1
ATOM 5128 C CA . GLY A 1 657 ? 7.100 -20.339 -7.612 1.00 89.69 657 GLY A CA 1
ATOM 5129 C C . GLY A 1 657 ? 7.161 -20.542 -6.099 1.00 89.69 657 GLY A C 1
ATOM 5130 O O . GLY A 1 657 ? 7.680 -19.701 -5.364 1.00 89.69 657 GLY A O 1
ATOM 5131 N N . ALA A 1 658 ? 6.606 -21.663 -5.632 1.00 85.31 658 ALA A N 1
ATOM 5132 C CA . ALA A 1 658 ? 6.487 -21.974 -4.205 1.00 85.31 658 ALA A CA 1
ATOM 5133 C C . ALA A 1 658 ? 7.798 -22.477 -3.578 1.00 85.31 658 ALA A C 1
ATOM 5135 O O . ALA A 1 658 ? 7.979 -22.365 -2.368 1.00 85.31 658 ALA A O 1
ATOM 5136 N N . SER A 1 659 ? 8.704 -23.032 -4.386 1.00 87.62 659 SER A N 1
ATOM 5137 C CA . SER A 1 659 ? 9.992 -23.563 -3.939 1.00 87.62 659 SER A CA 1
ATOM 5138 C C . SER A 1 659 ? 11.162 -22.936 -4.707 1.00 87.62 659 SER A C 1
ATOM 5140 O O . SER A 1 659 ? 10.970 -22.485 -5.838 1.00 87.62 659 SER A O 1
ATOM 5142 N N . PRO A 1 660 ? 12.393 -22.956 -4.159 1.00 88.50 660 PRO A N 1
ATOM 5143 C CA . PRO A 1 660 ? 13.587 -22.528 -4.892 1.00 88.50 660 PRO A CA 1
ATOM 5144 C C . PRO A 1 660 ? 13.773 -23.241 -6.240 1.00 88.50 660 PRO A C 1
ATOM 5146 O O . PRO A 1 660 ? 14.188 -22.621 -7.214 1.00 88.50 660 PRO A O 1
ATOM 5149 N N . ALA A 1 661 ? 13.408 -24.525 -6.325 1.00 90.12 661 ALA A N 1
ATOM 5150 C CA . ALA A 1 661 ? 13.464 -25.288 -7.571 1.00 90.12 661 ALA A CA 1
ATOM 5151 C C . ALA A 1 661 ? 12.439 -24.789 -8.604 1.00 90.12 661 ALA A C 1
ATOM 5153 O O . ALA A 1 661 ? 12.765 -24.666 -9.784 1.00 90.12 661 ALA A O 1
ATOM 5154 N N . ASP A 1 662 ? 11.216 -24.459 -8.169 1.00 89.75 662 ASP A N 1
ATOM 5155 C CA . ASP A 1 662 ? 10.210 -23.860 -9.053 1.00 89.75 662 ASP A CA 1
ATOM 5156 C C . ASP A 1 662 ? 10.655 -22.478 -9.535 1.00 89.75 662 ASP A C 1
ATOM 5158 O O . ASP A 1 662 ? 10.525 -22.185 -10.719 1.00 89.75 662 ASP A O 1
ATOM 5162 N N . GLN A 1 663 ? 11.217 -21.662 -8.637 1.00 93.50 663 GLN A N 1
ATOM 5163 C CA . GLN A 1 663 ? 11.762 -20.339 -8.956 1.00 93.50 663 GLN A CA 1
ATOM 5164 C C . GLN A 1 663 ? 12.840 -20.432 -10.034 1.00 93.50 663 GLN A C 1
ATOM 5166 O O . GLN A 1 663 ? 12.750 -19.739 -11.046 1.00 93.50 663 GLN A O 1
ATOM 5171 N N . HIS A 1 664 ? 13.799 -21.343 -9.861 1.00 94.50 664 HIS A N 1
ATOM 5172 C CA . HIS A 1 664 ? 14.847 -21.593 -10.846 1.00 94.50 664 HIS A CA 1
ATOM 5173 C C . HIS A 1 664 ? 14.275 -22.011 -12.198 1.00 94.50 664 HIS A C 1
ATOM 5175 O O . HIS A 1 664 ? 14.563 -21.375 -13.210 1.00 94.50 664 HIS A O 1
ATOM 5181 N N . ARG A 1 665 ? 13.403 -23.026 -12.215 1.00 94.19 665 ARG A N 1
ATOM 5182 C CA . ARG A 1 665 ? 12.775 -23.512 -13.449 1.00 94.19 665 ARG A CA 1
ATOM 5183 C C . ARG A 1 665 ? 11.978 -22.417 -14.156 1.00 94.19 665 ARG A C 1
ATOM 5185 O O . ARG A 1 665 ? 12.034 -22.327 -15.374 1.00 94.19 665 ARG A O 1
ATOM 5192 N N . ASN A 1 666 ? 11.232 -21.596 -13.422 1.00 94.19 666 ASN A N 1
ATOM 5193 C CA . ASN A 1 666 ? 10.380 -20.567 -14.015 1.00 94.19 666 ASN A CA 1
ATOM 5194 C C . ASN A 1 666 ? 11.196 -19.397 -14.587 1.00 94.19 666 ASN A C 1
ATOM 5196 O O . ASN A 1 666 ? 10.835 -18.864 -15.634 1.00 94.19 666 ASN A O 1
ATOM 5200 N N . VAL A 1 667 ? 12.303 -19.016 -13.943 1.00 94.50 667 VAL A N 1
ATOM 5201 C CA . VAL A 1 667 ? 13.235 -18.007 -14.478 1.00 94.50 667 VAL A CA 1
ATOM 5202 C C . VAL A 1 667 ? 13.978 -18.546 -15.701 1.00 94.50 667 VAL A C 1
ATOM 5204 O O . VAL A 1 667 ? 14.114 -17.846 -16.699 1.00 94.50 667 VAL A O 1
ATOM 5207 N N . GLU A 1 668 ? 14.398 -19.807 -15.681 1.00 94.38 668 GLU A N 1
ATOM 5208 C CA . GLU A 1 668 ? 14.995 -20.464 -16.847 1.00 94.38 668 GLU A CA 1
ATOM 5209 C C . GLU A 1 668 ? 13.999 -20.572 -18.018 1.00 94.38 668 GLU A C 1
ATOM 5211 O O . GLU A 1 668 ? 14.327 -20.254 -19.163 1.00 94.38 668 GLU A O 1
ATOM 5216 N N . GLU A 1 669 ? 12.747 -20.947 -17.740 1.00 93.25 669 GLU A N 1
ATOM 5217 C CA . GLU A 1 669 ? 11.670 -20.995 -18.735 1.00 93.25 669 GLU A CA 1
ATOM 5218 C C . GLU A 1 669 ? 11.385 -19.604 -19.323 1.00 93.25 669 GLU A C 1
ATOM 5220 O O . GLU A 1 669 ? 11.187 -19.474 -20.530 1.00 93.25 669 GLU A O 1
ATOM 5225 N N . LEU A 1 670 ? 11.404 -18.554 -18.494 1.00 93.19 670 LEU A N 1
ATOM 5226 C CA . LEU A 1 670 ? 11.304 -17.166 -18.946 1.00 93.19 670 LEU A CA 1
ATOM 5227 C C . LEU A 1 670 ? 12.415 -16.855 -19.958 1.00 93.19 670 LEU A C 1
ATOM 5229 O O . LEU A 1 670 ? 12.112 -16.466 -21.082 1.00 93.19 670 LEU A O 1
ATOM 5233 N N . LEU A 1 671 ? 13.682 -17.066 -19.593 1.00 93.38 671 LEU A N 1
ATOM 5234 C CA . LEU A 1 671 ? 14.831 -16.733 -20.444 1.00 93.38 671 LEU A CA 1
ATOM 5235 C C . LEU A 1 671 ? 14.843 -17.529 -21.755 1.00 93.38 671 LEU A C 1
ATOM 5237 O O . LEU A 1 671 ? 15.107 -16.972 -22.817 1.00 93.38 671 LEU A O 1
ATOM 5241 N N . THR A 1 672 ? 14.519 -18.821 -21.705 1.00 92.25 672 THR A N 1
ATOM 5242 C CA . THR A 1 672 ? 14.508 -19.696 -22.893 1.00 92.25 672 THR A CA 1
ATOM 5243 C C . THR A 1 672 ? 13.413 -19.342 -23.900 1.00 92.25 672 THR A C 1
ATOM 5245 O O . THR A 1 672 ? 13.562 -19.628 -25.088 1.00 92.25 672 THR A O 1
ATOM 5248 N N . ARG A 1 673 ? 12.326 -18.693 -23.463 1.00 89.31 673 ARG A N 1
ATOM 5249 C CA . ARG A 1 673 ? 11.250 -18.214 -24.349 1.00 89.31 673 ARG A CA 1
ATOM 5250 C C . ARG A 1 673 ? 11.651 -16.993 -25.174 1.00 89.31 673 ARG A C 1
ATOM 5252 O O . ARG A 1 673 ? 11.086 -16.783 -26.248 1.00 89.31 673 ARG A O 1
ATOM 5259 N N . PHE A 1 674 ? 12.604 -16.195 -24.702 1.00 89.50 674 PHE A N 1
ATOM 5260 C CA . PHE A 1 674 ? 13.083 -15.018 -25.418 1.00 89.50 674 PHE A CA 1
ATOM 5261 C C . PHE A 1 674 ? 14.207 -15.403 -26.373 1.00 89.50 674 PHE A C 1
ATOM 5263 O O . PHE A 1 674 ? 15.380 -15.427 -26.021 1.00 89.50 674 PHE A O 1
ATOM 5270 N N . THR A 1 675 ? 13.828 -15.728 -27.609 1.00 81.94 675 THR A N 1
ATOM 5271 C CA . THR A 1 675 ? 14.775 -16.146 -28.653 1.00 81.94 675 THR A CA 1
ATOM 5272 C C . THR A 1 675 ? 15.362 -14.984 -29.451 1.00 81.94 675 THR A C 1
ATOM 5274 O O . THR A 1 675 ? 16.232 -15.218 -30.283 1.00 81.94 675 THR A O 1
ATOM 5277 N N . GLN A 1 676 ? 14.849 -13.760 -29.288 1.00 86.31 676 GLN A N 1
ATOM 5278 C CA . GLN A 1 676 ? 15.370 -12.590 -29.993 1.00 86.31 676 GLN A CA 1
ATOM 5279 C C . GLN A 1 676 ? 16.361 -11.856 -29.096 1.00 86.31 676 GLN A C 1
ATOM 5281 O O . GLN A 1 676 ? 16.035 -11.512 -27.960 1.00 86.31 676 GLN A O 1
ATOM 5286 N N . ASP A 1 677 ? 17.539 -11.561 -29.640 1.00 89.25 677 ASP A N 1
ATOM 5287 C CA . ASP A 1 677 ? 18.605 -10.885 -28.897 1.00 89.25 677 ASP A CA 1
ATOM 5288 C C . ASP A 1 677 ? 18.146 -9.541 -28.328 1.00 89.25 677 ASP A C 1
ATOM 5290 O O . ASP A 1 677 ? 18.490 -9.207 -27.199 1.00 89.25 677 ASP A O 1
ATOM 5294 N N . LEU A 1 678 ? 17.302 -8.805 -29.060 1.00 89.62 678 LEU A N 1
ATOM 5295 C CA . LEU A 1 678 ? 16.781 -7.513 -28.612 1.00 89.62 678 LEU A CA 1
ATOM 5296 C C . LEU A 1 678 ? 15.977 -7.615 -27.304 1.00 89.62 678 LEU A C 1
ATOM 5298 O O . LEU A 1 678 ? 16.111 -6.748 -26.446 1.00 89.62 678 LEU A O 1
ATOM 5302 N N . ASP A 1 679 ? 15.176 -8.671 -27.119 1.00 91.19 679 ASP A N 1
ATOM 5303 C CA . ASP A 1 679 ? 14.442 -8.857 -25.862 1.00 91.19 679 ASP A CA 1
ATOM 5304 C C . ASP A 1 679 ? 15.395 -9.149 -24.707 1.00 91.19 679 ASP A C 1
ATOM 5306 O O . ASP A 1 679 ? 15.229 -8.612 -23.616 1.00 91.19 679 ASP A O 1
ATOM 5310 N N . LEU A 1 680 ? 16.393 -10.005 -24.945 1.00 93.19 680 LEU A N 1
ATOM 5311 C CA . LEU A 1 680 ? 17.367 -10.400 -23.930 1.00 93.19 680 LEU A CA 1
ATOM 5312 C C . LEU A 1 680 ? 18.237 -9.214 -23.498 1.00 93.19 680 LEU A C 1
ATOM 5314 O O . LEU A 1 680 ? 18.525 -9.082 -22.308 1.00 93.19 680 LEU A O 1
ATOM 5318 N N . ARG A 1 681 ? 18.579 -8.316 -24.430 1.00 93.75 681 ARG A N 1
ATOM 5319 C CA . ARG A 1 681 ? 19.301 -7.061 -24.156 1.00 93.75 681 ARG A CA 1
ATOM 5320 C C . ARG A 1 681 ? 18.548 -6.111 -23.226 1.00 93.75 681 ARG A C 1
ATOM 5322 O O . ARG A 1 681 ? 19.182 -5.295 -22.571 1.00 93.75 681 ARG A O 1
ATOM 5329 N N . ILE A 1 682 ? 17.222 -6.223 -23.142 1.00 93.25 682 ILE A N 1
ATOM 5330 C CA . ILE A 1 682 ? 16.386 -5.463 -22.197 1.00 93.25 682 ILE A CA 1
ATOM 5331 C C . ILE A 1 682 ? 16.160 -6.268 -20.920 1.00 93.25 682 ILE A C 1
ATOM 5333 O O . ILE A 1 682 ? 16.250 -5.754 -19.809 1.00 93.25 682 ILE A O 1
ATOM 5337 N N . LEU A 1 683 ? 15.856 -7.555 -21.071 1.00 93.75 683 LEU A N 1
ATOM 5338 C CA . LEU A 1 683 ? 15.401 -8.388 -19.972 1.00 93.75 683 LEU A CA 1
ATOM 5339 C C . LEU A 1 683 ? 16.521 -8.700 -18.976 1.00 93.75 683 LEU A C 1
ATOM 5341 O O . LEU A 1 683 ? 16.268 -8.667 -17.776 1.00 93.75 683 LEU A O 1
ATOM 5345 N N . TYR A 1 684 ? 17.749 -8.975 -19.428 1.00 95.69 684 TYR A N 1
ATOM 5346 C CA . TYR A 1 684 ? 18.855 -9.270 -18.511 1.00 95.69 684 TYR A CA 1
ATOM 5347 C C . TYR A 1 684 ? 19.189 -8.098 -17.578 1.00 95.69 684 TYR A C 1
ATOM 5349 O O . TYR A 1 684 ? 19.200 -8.323 -16.365 1.00 95.69 684 TYR A O 1
ATOM 5357 N N . PRO A 1 685 ? 19.398 -6.861 -18.073 1.00 93.62 685 PRO A N 1
ATOM 5358 C CA . PRO A 1 685 ? 19.619 -5.720 -17.190 1.00 93.62 685 PRO A CA 1
ATOM 5359 C C . PRO A 1 685 ? 18.484 -5.505 -16.179 1.00 93.62 685 PRO A C 1
ATOM 5361 O O . PRO A 1 685 ? 18.727 -5.248 -15.003 1.00 93.62 685 PRO A O 1
ATOM 5364 N N . GLU A 1 686 ? 17.236 -5.661 -16.623 1.00 94.44 686 GLU A N 1
ATOM 5365 C CA . GLU A 1 686 ? 16.040 -5.461 -15.800 1.00 94.44 686 GLU A CA 1
ATOM 5366 C C . GLU A 1 686 ? 15.851 -6.559 -14.743 1.00 94.44 686 GLU A C 1
ATOM 5368 O O . GLU A 1 686 ? 15.442 -6.279 -13.615 1.00 94.44 686 GLU A O 1
ATOM 5373 N N . LEU A 1 687 ? 16.204 -7.806 -15.062 1.00 95.44 687 LEU A N 1
ATOM 5374 C CA . LEU A 1 687 ? 16.227 -8.903 -14.095 1.00 95.44 687 LEU A CA 1
ATOM 5375 C C . LEU A 1 687 ? 17.335 -8.711 -13.054 1.00 95.44 687 LEU A C 1
ATOM 5377 O O . LEU A 1 687 ? 17.080 -8.924 -11.871 1.00 95.44 687 LEU A O 1
ATOM 5381 N N . LEU A 1 688 ? 18.532 -8.274 -13.458 1.00 94.25 688 LEU A N 1
ATOM 5382 C CA . LEU A 1 688 ? 19.634 -7.983 -12.530 1.00 94.25 688 LEU A CA 1
ATOM 5383 C C . LEU A 1 688 ? 19.282 -6.822 -11.589 1.00 94.25 688 LEU A C 1
ATOM 5385 O O . LEU A 1 688 ? 19.453 -6.943 -10.376 1.00 94.25 688 LEU A O 1
ATOM 5389 N N . LEU A 1 689 ? 18.682 -5.749 -12.112 1.00 90.94 689 LEU A N 1
ATOM 5390 C CA . LEU A 1 689 ? 18.125 -4.682 -11.278 1.00 90.94 689 LEU A CA 1
ATOM 5391 C C . LEU A 1 689 ? 17.042 -5.226 -10.331 1.00 90.94 689 LEU A C 1
ATOM 5393 O O . LEU A 1 689 ? 17.019 -4.898 -9.146 1.00 90.94 689 LEU A O 1
ATOM 5397 N N . GLY A 1 690 ? 16.169 -6.108 -10.823 1.00 92.25 690 GLY A N 1
ATOM 5398 C CA . GLY A 1 690 ? 15.160 -6.782 -10.012 1.00 92.25 690 GLY A CA 1
ATOM 5399 C C . GLY A 1 690 ? 15.746 -7.620 -8.867 1.00 92.25 690 GLY A C 1
ATOM 5400 O O . GLY A 1 690 ? 15.132 -7.690 -7.801 1.00 92.25 690 GLY A O 1
ATOM 5401 N N . VAL A 1 691 ? 16.927 -8.226 -9.044 1.00 93.12 691 VAL A N 1
ATOM 5402 C CA . VAL A 1 691 ? 17.660 -8.919 -7.967 1.00 93.12 691 VAL A CA 1
ATOM 5403 C C . VAL A 1 691 ? 18.074 -7.927 -6.884 1.00 93.12 691 VAL A C 1
ATOM 5405 O O . VAL A 1 691 ? 17.772 -8.161 -5.714 1.00 93.12 691 VAL A O 1
ATOM 5408 N N . MET A 1 692 ? 18.691 -6.801 -7.260 1.00 85.88 692 MET A N 1
ATOM 5409 C CA . MET A 1 692 ? 19.104 -5.755 -6.309 1.00 85.88 692 MET A CA 1
ATOM 5410 C C . MET A 1 692 ? 17.911 -5.184 -5.531 1.00 85.88 692 MET A C 1
ATOM 5412 O O . MET A 1 692 ? 18.014 -4.885 -4.346 1.00 85.88 692 MET A O 1
ATOM 5416 N N . GLN A 1 693 ? 16.755 -5.091 -6.188 1.00 84.94 693 GLN A N 1
ATOM 5417 C CA . GLN A 1 693 ? 15.505 -4.626 -5.589 1.00 84.94 693 GLN A CA 1
ATOM 5418 C C . GLN A 1 693 ? 14.806 -5.691 -4.726 1.00 84.94 693 GLN A C 1
ATOM 5420 O O . GLN A 1 693 ? 13.797 -5.389 -4.100 1.00 84.94 693 GLN A O 1
ATOM 5425 N N . GLY A 1 694 ? 15.275 -6.944 -4.701 1.00 86.75 694 GLY A N 1
ATOM 5426 C CA . GLY A 1 694 ? 14.606 -8.042 -3.990 1.00 86.75 694 GLY A CA 1
ATOM 5427 C C . GLY A 1 694 ? 13.307 -8.527 -4.650 1.00 86.75 694 GLY A C 1
ATOM 5428 O O . GLY A 1 694 ? 12.504 -9.215 -4.022 1.00 86.75 694 GLY A O 1
ATOM 5429 N N . LYS A 1 695 ? 13.078 -8.176 -5.921 1.00 91.12 695 LYS A N 1
ATOM 5430 C CA . LYS A 1 695 ? 11.933 -8.634 -6.731 1.00 91.12 695 LYS A CA 1
ATOM 5431 C C . LYS A 1 695 ? 12.164 -10.017 -7.335 1.00 91.12 695 LYS A C 1
ATOM 5433 O O . LYS A 1 695 ? 11.208 -10.725 -7.653 1.00 91.12 695 LYS A O 1
ATOM 5438 N N . ILE A 1 696 ? 13.432 -10.380 -7.510 1.00 94.44 696 ILE A N 1
ATOM 5439 C CA . ILE A 1 696 ? 13.871 -11.681 -8.005 1.00 94.44 696 ILE A CA 1
ATOM 5440 C C . ILE A 1 696 ? 14.411 -12.516 -6.831 1.00 94.44 696 ILE A C 1
ATOM 5442 O O . ILE A 1 696 ? 15.183 -11.992 -6.024 1.00 94.44 696 ILE A O 1
ATOM 5446 N N . PRO A 1 697 ? 14.041 -13.805 -6.710 1.00 91.62 697 PRO A N 1
ATOM 5447 C CA . PRO A 1 697 ? 14.523 -14.660 -5.634 1.00 91.62 697 PRO A CA 1
ATOM 5448 C C . PRO A 1 697 ? 16.044 -14.842 -5.664 1.00 91.62 697 PRO A C 1
ATOM 5450 O O . PRO A 1 697 ? 16.629 -15.086 -6.717 1.00 91.62 697 PRO A O 1
ATOM 5453 N N . ARG A 1 698 ? 16.689 -14.836 -4.491 1.00 89.69 698 ARG A N 1
ATOM 5454 C CA . ARG A 1 698 ? 18.149 -15.047 -4.381 1.00 89.69 698 ARG A CA 1
ATOM 5455 C C . ARG A 1 698 ? 18.620 -16.385 -4.959 1.00 89.69 698 ARG A C 1
ATOM 5457 O O . ARG A 1 698 ? 19.742 -16.498 -5.436 1.00 89.69 698 ARG A O 1
ATOM 5464 N N . SER A 1 699 ? 17.750 -17.393 -4.921 1.00 88.50 699 SER A N 1
ATOM 5465 C CA . SER A 1 699 ? 18.002 -18.748 -5.427 1.00 88.50 699 SER A CA 1
ATOM 5466 C C . SER A 1 699 ? 18.345 -18.795 -6.920 1.00 88.50 699 SER A C 1
ATOM 5468 O O . SER A 1 699 ? 18.919 -19.783 -7.368 1.00 88.50 699 SER A O 1
ATOM 5470 N N . VAL A 1 700 ? 18.013 -17.749 -7.687 1.00 94.69 700 VAL A N 1
ATOM 5471 C CA . VAL A 1 700 ? 18.258 -17.683 -9.136 1.00 94.69 700 VAL A CA 1
ATOM 5472 C C . VAL A 1 700 ? 19.327 -16.664 -9.534 1.00 94.69 700 VAL A C 1
ATOM 5474 O O . VAL A 1 700 ? 19.629 -16.533 -10.718 1.00 94.69 700 VAL A O 1
ATOM 5477 N N . THR A 1 701 ? 19.912 -15.941 -8.575 1.00 94.06 701 THR A N 1
ATOM 5478 C CA . THR A 1 701 ? 20.865 -14.859 -8.861 1.00 94.06 701 THR A CA 1
ATOM 5479 C C . THR A 1 701 ? 22.089 -15.358 -9.628 1.00 94.06 701 THR A C 1
ATOM 5481 O O . THR A 1 701 ? 22.446 -14.768 -10.646 1.00 94.06 701 THR A O 1
ATOM 5484 N N . GLY A 1 702 ? 22.681 -16.481 -9.207 1.00 92.44 702 GLY A N 1
ATOM 5485 C CA . GLY A 1 702 ? 23.837 -17.069 -9.890 1.00 92.44 702 GLY A CA 1
ATOM 5486 C C . GLY A 1 702 ? 23.532 -17.486 -11.335 1.00 92.44 702 GLY A C 1
ATOM 5487 O O . GLY A 1 702 ? 24.315 -17.194 -12.237 1.00 92.44 702 GLY A O 1
ATOM 5488 N N . LEU A 1 703 ? 22.359 -18.089 -11.579 1.00 94.50 703 LEU A N 1
ATOM 5489 C CA . LEU A 1 703 ? 21.892 -18.433 -12.929 1.00 94.50 703 LEU A CA 1
ATOM 5490 C C . LEU A 1 703 ? 21.768 -17.182 -13.809 1.00 94.50 703 LEU A C 1
ATOM 5492 O O . LEU A 1 703 ? 22.217 -17.182 -14.957 1.00 94.50 703 LEU A O 1
ATOM 5496 N N . LEU A 1 704 ? 21.152 -16.120 -13.284 1.00 95.75 704 LEU A N 1
ATOM 5497 C CA . LEU A 1 704 ? 20.953 -14.875 -14.022 1.00 95.75 704 LEU A CA 1
ATOM 5498 C C . LEU A 1 704 ? 22.278 -14.203 -14.366 1.00 95.75 704 LEU A C 1
ATOM 5500 O O . LEU A 1 704 ? 22.481 -13.861 -15.526 1.00 95.75 704 LEU A O 1
ATOM 5504 N N . ALA A 1 705 ? 23.191 -14.077 -13.400 1.00 95.38 705 ALA A N 1
ATOM 5505 C CA . ALA A 1 705 ? 24.518 -13.513 -13.631 1.00 95.38 705 ALA A CA 1
ATOM 5506 C C . ALA A 1 705 ? 25.292 -14.309 -14.695 1.00 95.38 705 ALA A C 1
ATOM 5508 O O . ALA A 1 705 ? 25.781 -13.736 -15.669 1.00 95.38 705 ALA A O 1
ATOM 5509 N N . TYR A 1 706 ? 25.332 -15.638 -14.559 1.00 94.38 706 TYR A N 1
ATOM 5510 C CA . TYR A 1 706 ? 26.007 -16.529 -15.503 1.00 94.38 706 TYR A CA 1
ATOM 5511 C C . TYR A 1 706 ? 25.457 -16.402 -16.928 1.00 94.38 706 TYR A C 1
ATOM 5513 O O . TYR A 1 706 ? 26.206 -16.212 -17.892 1.00 94.38 706 TYR A O 1
ATOM 5521 N N . THR A 1 707 ? 24.134 -16.506 -17.072 1.00 95.38 707 THR A N 1
ATOM 5522 C CA . THR A 1 707 ? 23.491 -16.479 -18.389 1.00 95.38 707 THR A CA 1
ATOM 5523 C C . THR A 1 707 ? 23.548 -15.093 -19.026 1.00 95.38 707 THR A C 1
ATOM 5525 O O . THR A 1 707 ? 23.770 -15.019 -20.232 1.00 95.38 707 THR A O 1
ATOM 5528 N N . ALA A 1 708 ? 23.438 -14.014 -18.242 1.00 94.75 708 ALA A N 1
ATOM 5529 C CA . ALA A 1 708 ? 23.586 -12.645 -18.730 1.00 94.75 708 ALA A CA 1
ATOM 5530 C C . ALA A 1 708 ? 24.977 -12.406 -19.333 1.00 94.75 708 ALA A C 1
ATOM 5532 O O . ALA A 1 708 ? 25.065 -11.960 -20.474 1.00 94.75 708 ALA A O 1
ATOM 5533 N N . VAL A 1 709 ? 26.051 -12.763 -18.614 1.00 94.06 709 VAL A N 1
ATOM 5534 C CA . VAL A 1 709 ? 27.436 -12.617 -19.106 1.00 94.06 709 VAL A CA 1
ATOM 5535 C C . VAL A 1 709 ? 27.670 -13.479 -20.342 1.00 94.06 709 VAL A C 1
ATOM 5537 O O . VAL A 1 709 ? 28.208 -13.004 -21.334 1.00 94.06 709 VAL A O 1
ATOM 5540 N N . THR A 1 710 ? 27.225 -14.737 -20.319 1.00 93.75 710 THR A N 1
ATOM 5541 C CA . THR A 1 710 ? 27.421 -15.655 -21.452 1.00 93.75 710 THR A CA 1
ATOM 5542 C C . THR A 1 710 ? 26.715 -15.152 -22.710 1.00 93.75 710 THR A C 1
ATOM 5544 O O . THR A 1 710 ? 27.272 -15.219 -23.802 1.00 93.75 710 THR A O 1
ATOM 5547 N N . LYS A 1 711 ? 25.484 -14.644 -22.574 1.00 94.38 711 LYS A N 1
ATOM 5548 C CA . LYS A 1 711 ? 24.710 -14.118 -23.703 1.00 94.38 711 LYS A CA 1
ATOM 5549 C C . LYS A 1 711 ? 25.223 -12.772 -24.198 1.00 94.38 711 LYS A C 1
ATOM 5551 O O . LYS A 1 711 ? 25.109 -12.513 -25.392 1.00 94.38 711 LYS A O 1
ATOM 5556 N N . SER A 1 712 ? 25.799 -11.947 -23.326 1.00 93.69 712 SER A N 1
ATOM 5557 C CA . SER A 1 712 ? 26.326 -10.638 -23.711 1.00 93.69 712 SER A CA 1
ATOM 5558 C C . SER A 1 712 ? 27.671 -10.688 -24.439 1.00 93.69 712 SER A C 1
ATOM 5560 O O . SER A 1 712 ? 28.095 -9.673 -24.990 1.00 93.69 712 SER A O 1
ATOM 5562 N N . LEU A 1 713 ? 28.324 -11.855 -24.522 1.00 92.50 713 LEU A N 1
ATOM 5563 C CA . LEU A 1 713 ? 29.547 -12.034 -25.317 1.00 92.50 713 LEU A CA 1
ATOM 5564 C C . LEU A 1 713 ? 29.342 -11.673 -26.796 1.00 92.50 713 LEU A C 1
ATOM 5566 O O . LEU A 1 713 ? 30.226 -11.063 -27.398 1.00 92.50 713 LEU A O 1
ATOM 5570 N N . ASP A 1 714 ? 28.163 -11.982 -27.339 1.00 92.75 714 ASP A N 1
ATOM 5571 C CA . ASP A 1 714 ? 27.790 -11.700 -28.730 1.00 92.75 714 ASP A CA 1
ATOM 5572 C C . ASP A 1 714 ? 27.197 -10.289 -28.927 1.00 92.75 714 ASP A C 1
ATOM 5574 O O . ASP A 1 714 ? 26.795 -9.922 -30.034 1.00 92.75 714 ASP A O 1
ATOM 5578 N N . TRP A 1 715 ? 27.092 -9.488 -27.861 1.00 92.12 715 TRP A N 1
ATOM 5579 C CA . TRP A 1 715 ? 26.566 -8.121 -27.925 1.00 92.12 715 TRP A CA 1
ATOM 5580 C C . TRP A 1 715 ? 27.671 -7.115 -28.243 1.00 92.12 715 TRP A C 1
ATOM 5582 O O . TRP A 1 715 ? 28.864 -7.441 -28.258 1.00 92.12 715 TRP A O 1
ATOM 5592 N N . ASP A 1 716 ? 27.285 -5.867 -28.516 1.00 90.81 716 ASP A N 1
ATOM 5593 C CA . ASP A 1 716 ? 28.290 -4.828 -28.693 1.00 90.81 716 ASP A CA 1
ATOM 5594 C C . ASP A 1 716 ? 29.053 -4.566 -27.384 1.00 90.81 716 ASP A C 1
ATOM 5596 O O . ASP A 1 716 ? 28.581 -4.837 -26.277 1.00 90.81 716 ASP A O 1
ATOM 5600 N N . ALA A 1 717 ? 30.282 -4.059 -27.513 1.00 88.31 717 ALA A N 1
ATOM 5601 C CA . ALA A 1 717 ? 31.188 -3.905 -26.378 1.00 88.31 717 ALA A CA 1
ATOM 5602 C C . ALA A 1 717 ? 30.618 -3.005 -25.270 1.00 88.31 717 ALA A C 1
ATOM 5604 O O . ALA A 1 717 ? 30.961 -3.183 -24.102 1.00 88.31 717 ALA A O 1
ATOM 5605 N N . ARG A 1 718 ? 29.750 -2.051 -25.627 1.00 85.38 718 ARG A N 1
ATOM 5606 C CA . ARG A 1 718 ? 29.134 -1.134 -24.672 1.00 85.38 718 ARG A CA 1
ATOM 5607 C C . ARG A 1 718 ? 28.041 -1.844 -23.881 1.00 85.38 718 ARG A C 1
ATOM 5609 O O . ARG A 1 718 ? 28.072 -1.800 -22.657 1.00 85.38 718 ARG A O 1
ATOM 5616 N N . GLU A 1 719 ? 27.114 -2.517 -24.556 1.00 88.19 719 GLU A N 1
ATOM 5617 C CA . GLU A 1 719 ? 26.053 -3.299 -23.907 1.00 88.19 719 GLU A CA 1
ATOM 5618 C C . GLU A 1 719 ? 26.633 -4.407 -23.015 1.00 88.19 719 GLU A C 1
ATOM 5620 O O . GLU A 1 719 ? 26.161 -4.631 -21.899 1.00 88.19 719 GLU A O 1
ATOM 5625 N N . ARG A 1 720 ? 27.706 -5.068 -23.470 1.00 90.56 720 ARG A N 1
ATOM 5626 C CA . ARG A 1 720 ? 28.424 -6.064 -22.667 1.00 90.56 720 ARG A CA 1
ATOM 5627 C C . ARG A 1 720 ? 29.014 -5.456 -21.395 1.00 90.56 720 ARG A C 1
ATOM 5629 O O . ARG A 1 720 ? 28.843 -6.034 -20.323 1.00 90.56 720 ARG A O 1
ATOM 5636 N N . ALA A 1 721 ? 29.665 -4.295 -21.494 1.00 86.69 721 ALA A N 1
ATOM 5637 C CA . ALA A 1 721 ? 30.222 -3.603 -20.332 1.00 86.69 721 ALA A CA 1
ATOM 5638 C C . ALA A 1 721 ? 29.136 -3.219 -19.311 1.00 86.69 721 ALA A C 1
ATOM 5640 O O . ALA A 1 721 ? 29.345 -3.377 -18.110 1.00 86.69 721 ALA A O 1
ATOM 5641 N N . GLU A 1 722 ? 27.958 -2.787 -19.775 1.00 87.19 722 GLU A N 1
ATOM 5642 C CA . GLU A 1 722 ? 26.821 -2.479 -18.895 1.00 87.19 722 GLU A CA 1
ATOM 5643 C C . GLU A 1 722 ? 26.313 -3.717 -18.142 1.00 87.19 722 GLU A C 1
ATOM 5645 O O . GLU A 1 722 ? 26.060 -3.641 -16.940 1.00 87.19 722 GLU A O 1
ATOM 5650 N N . ILE A 1 723 ? 26.218 -4.876 -18.805 1.00 91.31 723 ILE A N 1
ATOM 5651 C CA . ILE A 1 723 ? 25.856 -6.138 -18.138 1.00 91.31 723 ILE A CA 1
ATOM 5652 C C . ILE A 1 723 ? 26.877 -6.529 -17.076 1.00 91.31 723 ILE A C 1
ATOM 5654 O O . ILE A 1 723 ? 26.488 -6.913 -15.974 1.00 91.31 723 ILE A O 1
ATOM 5658 N N . VAL A 1 724 ? 28.169 -6.448 -17.394 1.00 89.50 724 VAL A N 1
ATOM 5659 C CA . VAL A 1 724 ? 29.235 -6.819 -16.454 1.00 89.50 724 VAL A CA 1
ATOM 5660 C C . VAL A 1 724 ? 29.202 -5.920 -15.219 1.00 89.50 724 VAL A C 1
ATOM 5662 O O . VAL A 1 724 ? 29.294 -6.425 -14.100 1.00 89.50 724 VAL A O 1
ATOM 5665 N N . GLU A 1 725 ? 28.991 -4.614 -15.398 1.00 87.31 725 GLU A N 1
ATOM 5666 C CA . GLU A 1 725 ? 28.860 -3.682 -14.275 1.00 87.31 725 GLU A CA 1
ATOM 5667 C C . GLU A 1 725 ? 27.614 -3.979 -13.428 1.00 87.31 725 GLU A C 1
ATOM 5669 O O . GLU A 1 725 ? 27.694 -3.991 -12.202 1.00 87.31 725 GLU A O 1
ATOM 5674 N N . LEU A 1 726 ? 26.473 -4.305 -14.047 1.00 88.50 726 LEU A N 1
ATOM 5675 C CA . LEU A 1 726 ? 25.272 -4.711 -13.307 1.00 88.50 726 LEU A CA 1
ATOM 5676 C C . LEU A 1 726 ? 25.485 -6.006 -12.515 1.00 88.50 726 LEU A C 1
ATOM 5678 O O . LEU A 1 726 ? 25.066 -6.094 -11.364 1.00 88.50 726 LEU A O 1
ATOM 5682 N N . VAL A 1 727 ? 26.160 -7.003 -13.092 1.00 91.44 727 VAL A N 1
ATOM 5683 C CA . VAL A 1 727 ? 26.512 -8.241 -12.378 1.00 91.44 727 VAL A CA 1
ATOM 5684 C C . VAL A 1 727 ? 27.426 -7.936 -11.193 1.00 91.44 727 VAL A C 1
ATOM 5686 O O . VAL A 1 727 ? 27.192 -8.446 -10.099 1.00 91.44 727 VAL A O 1
ATOM 5689 N N . ARG A 1 728 ? 28.410 -7.051 -11.368 1.00 87.19 728 ARG A N 1
ATOM 5690 C CA . ARG A 1 728 ? 29.270 -6.597 -10.272 1.00 87.19 728 ARG A CA 1
ATOM 5691 C C . ARG A 1 728 ? 28.470 -5.907 -9.164 1.00 87.19 728 ARG A C 1
ATOM 5693 O O . ARG A 1 728 ? 28.677 -6.229 -8.000 1.00 87.19 728 ARG A O 1
ATOM 5700 N N . LEU A 1 729 ? 27.531 -5.022 -9.502 1.00 84.44 729 LEU A N 1
ATOM 5701 C CA . LEU A 1 729 ? 26.659 -4.358 -8.523 1.00 84.44 729 LEU A CA 1
ATOM 5702 C C . LEU A 1 729 ? 25.804 -5.354 -7.729 1.00 84.44 729 LEU A C 1
ATOM 5704 O O . LEU A 1 729 ? 25.604 -5.175 -6.528 1.00 84.44 729 LEU A O 1
ATOM 5708 N N . VAL A 1 730 ? 25.327 -6.422 -8.374 1.00 87.62 730 VAL A N 1
ATOM 5709 C CA . VAL A 1 730 ? 24.629 -7.511 -7.677 1.00 87.62 730 VAL A CA 1
ATOM 5710 C C . VAL A 1 730 ? 25.580 -8.225 -6.705 1.00 87.62 730 VAL A C 1
ATOM 5712 O O . VAL A 1 730 ? 25.177 -8.520 -5.584 1.00 87.62 730 VAL A O 1
ATOM 5715 N N . GLY A 1 731 ? 26.842 -8.450 -7.079 1.00 86.44 731 GLY A N 1
ATOM 5716 C CA . GLY A 1 731 ? 27.859 -9.015 -6.182 1.00 86.44 731 GLY A CA 1
ATOM 5717 C C . GLY A 1 731 ? 28.151 -8.112 -4.978 1.00 86.44 731 GLY A C 1
ATOM 5718 O O . GLY A 1 731 ? 28.091 -8.565 -3.835 1.00 86.44 731 GLY A O 1
ATOM 5719 N N . ASP A 1 732 ? 28.360 -6.813 -5.224 1.00 81.94 732 ASP A N 1
ATOM 5720 C CA . ASP A 1 732 ? 28.591 -5.783 -4.198 1.00 81.94 732 ASP A CA 1
ATOM 5721 C C . ASP A 1 732 ? 27.419 -5.699 -3.194 1.00 81.94 732 ASP A C 1
ATOM 5723 O O . ASP A 1 732 ? 27.620 -5.411 -2.013 1.00 81.94 732 ASP A O 1
ATOM 5727 N N . ALA A 1 733 ? 26.192 -6.006 -3.631 1.00 76.56 733 ALA A N 1
ATOM 5728 C CA . ALA A 1 733 ? 25.003 -6.073 -2.779 1.00 76.56 733 ALA A CA 1
ATOM 5729 C C . ALA A 1 733 ? 24.936 -7.335 -1.883 1.00 76.56 733 ALA A C 1
ATOM 5731 O O . ALA A 1 733 ? 23.931 -7.560 -1.202 1.00 76.56 733 ALA A O 1
ATOM 5732 N N . GLY A 1 734 ? 25.995 -8.153 -1.856 1.00 81.56 734 GLY A N 1
ATOM 5733 C CA . GLY A 1 734 ? 26.143 -9.309 -0.967 1.00 81.56 734 GLY A CA 1
ATOM 5734 C C . GLY A 1 734 ? 25.554 -10.609 -1.513 1.00 81.56 734 GLY A C 1
ATOM 5735 O O . GLY A 1 734 ? 25.238 -11.511 -0.734 1.00 81.56 734 GLY A O 1
ATOM 5736 N N . PHE A 1 735 ? 25.371 -10.710 -2.829 1.00 81.69 735 PHE A N 1
ATOM 5737 C CA . PHE A 1 735 ? 24.918 -11.936 -3.478 1.00 81.69 735 PHE A CA 1
ATOM 5738 C C . PHE A 1 735 ? 26.120 -12.752 -3.964 1.00 81.69 735 PHE A C 1
ATOM 5740 O O . PHE A 1 735 ? 27.075 -12.203 -4.506 1.00 81.69 735 PHE A O 1
ATOM 5747 N N . GLU A 1 736 ? 26.066 -14.073 -3.792 1.00 83.00 736 GLU A N 1
ATOM 5748 C CA . GLU A 1 736 ? 27.125 -14.973 -4.254 1.00 83.00 736 GLU A CA 1
ATOM 5749 C C . GLU A 1 736 ? 27.144 -15.030 -5.789 1.00 83.00 736 GLU A C 1
ATOM 5751 O O . GLU A 1 736 ? 26.219 -15.547 -6.423 1.00 83.00 736 GLU A O 1
ATOM 5756 N N . ILE A 1 737 ? 28.206 -14.484 -6.382 1.00 85.69 737 ILE A N 1
ATOM 5757 C CA . ILE A 1 737 ? 28.496 -14.534 -7.817 1.00 85.69 737 ILE A CA 1
ATOM 5758 C C . ILE A 1 737 ? 29.910 -15.088 -7.976 1.00 85.69 737 ILE A C 1
ATOM 5760 O O . ILE A 1 737 ? 30.803 -14.744 -7.208 1.00 85.69 737 ILE A O 1
ATOM 5764 N N . ASP A 1 738 ? 30.110 -15.970 -8.952 1.00 85.81 738 ASP A N 1
ATOM 5765 C CA . ASP A 1 738 ? 31.432 -16.516 -9.260 1.00 85.81 738 ASP A CA 1
ATOM 5766 C C . ASP A 1 738 ? 32.329 -15.418 -9.860 1.00 85.81 738 ASP A C 1
ATOM 5768 O O . ASP A 1 738 ? 32.051 -14.911 -10.950 1.00 85.81 738 ASP A O 1
ATOM 5772 N N . ASP A 1 739 ? 33.413 -15.064 -9.164 1.00 82.00 739 ASP A N 1
ATOM 5773 C CA . ASP A 1 739 ? 34.394 -14.062 -9.603 1.00 82.00 739 ASP A CA 1
ATOM 5774 C C . ASP A 1 739 ? 34.959 -14.367 -11.001 1.00 82.00 739 ASP A C 1
ATOM 5776 O O . ASP A 1 739 ? 35.283 -13.451 -11.764 1.00 82.00 739 ASP A O 1
ATOM 5780 N N . ALA A 1 740 ? 35.033 -15.649 -11.385 1.00 78.44 740 ALA A N 1
ATOM 5781 C CA . ALA A 1 740 ? 35.484 -16.052 -12.712 1.00 78.44 740 ALA A CA 1
ATOM 5782 C C . ALA A 1 740 ? 34.569 -15.516 -13.827 1.00 78.44 740 ALA A C 1
ATOM 5784 O O . ALA A 1 740 ? 35.051 -15.231 -14.925 1.00 78.44 740 ALA A O 1
ATOM 5785 N N . LEU A 1 741 ? 33.273 -15.323 -13.553 1.00 76.56 741 LEU A N 1
ATOM 5786 C CA . LEU A 1 741 ? 32.323 -14.761 -14.517 1.00 76.56 741 LEU A CA 1
ATOM 5787 C C . LEU A 1 741 ? 32.558 -13.274 -14.756 1.00 76.56 741 LEU A C 1
ATOM 5789 O O . LEU A 1 741 ? 32.499 -12.821 -15.898 1.00 76.56 741 LEU A O 1
ATOM 5793 N N . VAL A 1 742 ? 32.865 -12.523 -13.697 1.00 74.75 742 VAL A N 1
ATOM 5794 C CA . VAL A 1 742 ? 33.156 -11.087 -13.802 1.00 74.75 742 VAL A CA 1
ATOM 5795 C C . VAL A 1 742 ? 34.442 -10.869 -14.600 1.00 74.75 742 VAL A C 1
ATOM 5797 O O . VAL A 1 742 ? 34.497 -10.005 -15.478 1.00 74.75 742 VAL A O 1
ATOM 5800 N N . ILE A 1 743 ? 35.459 -11.700 -14.353 1.00 76.00 743 ILE A N 1
ATOM 5801 C CA . ILE A 1 743 ? 36.727 -11.659 -15.091 1.00 76.00 743 ILE A CA 1
ATOM 5802 C C . ILE A 1 743 ? 36.508 -12.012 -16.567 1.00 76.00 743 ILE A C 1
ATOM 5804 O O . ILE A 1 743 ? 37.004 -11.296 -17.434 1.00 76.00 743 ILE A O 1
ATOM 5808 N N . ALA A 1 744 ? 35.745 -13.070 -16.862 1.00 72.75 744 ALA A N 1
ATOM 5809 C CA . ALA A 1 744 ? 35.498 -13.521 -18.231 1.00 72.75 744 ALA A CA 1
ATOM 5810 C C . ALA A 1 744 ? 34.708 -12.509 -19.078 1.00 72.75 744 ALA A C 1
ATOM 5812 O O . ALA A 1 744 ? 34.958 -12.412 -20.271 1.00 72.75 744 ALA A O 1
ATOM 5813 N N . GLY A 1 745 ? 33.779 -11.752 -18.484 1.00 67.31 745 GLY A N 1
ATOM 5814 C CA . GLY A 1 745 ? 33.047 -10.700 -19.202 1.00 67.31 745 GLY A CA 1
ATOM 5815 C C . GLY A 1 745 ? 33.850 -9.410 -19.426 1.00 67.31 745 GLY A C 1
ATOM 5816 O O . GLY A 1 745 ? 33.514 -8.628 -20.315 1.00 67.31 745 GLY A O 1
ATOM 5817 N N . SER A 1 746 ? 34.889 -9.181 -18.614 1.00 68.69 746 SER A N 1
ATOM 5818 C CA . SER A 1 746 ? 35.743 -7.985 -18.680 1.00 68.69 746 SER A CA 1
ATOM 5819 C C . SER A 1 746 ? 36.892 -8.103 -19.691 1.00 68.69 746 SER A C 1
ATOM 5821 O O . SER A 1 746 ? 37.459 -7.081 -20.080 1.00 68.69 746 SER A O 1
ATOM 5823 N N . GLN A 1 747 ? 37.262 -9.332 -20.068 1.00 66.25 747 GLN A N 1
ATOM 5824 C CA . GLN A 1 747 ? 38.253 -9.646 -21.107 1.00 66.25 747 GLN A CA 1
ATOM 5825 C C . GLN A 1 747 ? 37.595 -9.679 -22.486 1.00 66.25 747 GLN A C 1
ATOM 5827 O O . GLN A 1 747 ? 38.267 -9.248 -23.452 1.00 66.25 747 GLN A O 1
#

Solvent-accessible surface area (backbone atoms only — not comparable to full-atom values): 43152 Å² total; per-residue (Å²): 116,68,79,71,57,54,82,76,52,96,64,93,72,55,68,44,79,45,76,47,91,69,40,69,76,40,75,52,58,80,51,94,76,73,73,101,58,61,66,67,60,52,50,52,52,48,50,38,53,51,53,50,48,35,30,61,76,34,53,14,62,45,65,60,84,57,32,25,32,29,41,74,85,68,50,57,27,53,55,49,76,39,68,55,45,26,52,80,46,72,64,53,33,50,58,58,34,51,76,45,41,83,77,63,54,67,47,28,28,40,39,32,60,37,65,69,46,48,69,42,53,55,42,39,50,52,41,34,50,75,62,76,28,49,74,76,42,79,48,59,36,75,47,71,73,89,47,45,62,59,52,37,50,61,58,62,72,52,91,64,101,36,43,36,44,35,42,38,64,69,37,68,83,50,63,66,55,54,38,53,46,54,31,50,69,71,44,97,41,48,33,39,38,40,28,51,30,25,38,74,30,41,67,82,71,32,45,83,76,74,82,84,68,89,60,63,65,44,82,31,31,58,37,34,43,41,86,60,73,62,46,65,66,45,100,88,44,51,58,50,61,72,35,79,64,25,34,48,73,37,44,34,40,62,63,80,65,40,68,56,80,54,98,55,70,40,72,39,68,66,34,62,66,57,24,48,75,41,9,70,56,37,24,50,28,33,77,58,71,20,59,46,60,48,71,76,65,92,62,81,78,55,92,85,66,79,65,51,48,48,68,41,67,43,56,48,57,45,60,70,32,67,69,50,44,50,52,46,49,53,43,50,55,50,54,50,54,56,53,48,61,66,67,67,60,84,78,87,67,80,80,76,88,77,82,87,81,90,80,91,82,85,88,82,88,80,84,85,88,79,91,81,92,81,89,85,82,91,77,87,80,89,78,88,84,87,80,94,84,80,98,78,72,82,78,72,78,73,78,72,93,77,76,78,79,57,62,80,53,61,27,36,36,29,41,47,72,37,64,67,38,84,53,34,68,57,50,49,50,48,50,27,63,71,52,71,50,90,56,55,77,44,76,37,51,66,49,97,87,49,49,55,60,85,61,80,84,51,65,86,53,52,24,39,31,38,44,46,55,67,77,58,45,50,62,56,59,47,36,55,49,50,44,53,48,54,57,44,64,75,49,90,77,73,85,82,66,48,69,37,33,42,26,46,47,40,42,31,93,32,71,65,49,45,49,50,42,25,53,75,36,74,68,39,50,43,56,57,37,89,41,30,64,45,56,64,48,57,67,58,53,48,47,60,72,67,65,53,91,63,86,74,61,94,52,71,63,53,51,54,50,51,50,51,51,42,59,71,59,50,70,55,83,70,45,40,74,61,53,56,63,78,52,78,49,52,42,53,84,86,44,62,54,25,55,54,19,31,42,61,37,42,35,53,51,42,31,20,17,45,36,43,40,56,46,50,39,76,75,75,44,92,40,61,61,17,36,34,46,56,61,45,53,74,73,47,93,37,32,67,61,52,37,27,46,60,53,64,49,52,60,76,28,51,37,53,57,96,43,66,68,44,29,37,52,42,53,51,53,48,57,70,68,52,81,48,67,72,32,46,46,29,32,44,49,40,49,48,52,28,41,72,60,51,47,38,65,76,81,36,46,47,60,50,46,53,50,43,48,63,61,30,69,83,45,56,74,65,63,26,49,52,49,45,52,49,44,49,52,38,36,75,73,73,44,81,60,66,66,68,56,57,53,63,56,74,108

Organism: NCBI:txid89053

pLDDT: mean 78.0, std 17.53, range [28.08, 97.44]

Secondary structure (DSSP, 8-state):
-HHHHHTT---S--EEEE--TTS--EEEESSSSPPSS-HHHHHHHHHHHHHHHHHHHHT-EE--SS-EEE-TTS-EES-EE-GGGG-SSHHHHHHHHHTTGGG--TTEEEEESSGGGHHHHHHHHHHHHHTT--EEEEEE-SS---SHHHHHHHHHTS-SS--EEEEEEEESSSHHHHHHHHHHHTSSS-EEEEEEEESSS-SSS-B---TTS--SEEEEEEEE-TTS---PPBTTB-HHHH-TTT--EEEBPTTT--B---SS-EEE---HHHHHHHHHHHHHHHHTT-EEEPPP-SSPPPTT------EEE-HHHHHH-HHHHHHHHHHHHHHHHHHHHHHS-----------------------------------------------------------SS------EEEEHHHHTSTTHHHHHHHHHHHHT----EEEE-B-TT--B---GGGTT-SS-EEEEESS-BHHHHHHHHHHHHHHHHTSTT-TT---EEEEESEE-SSHHHHHHHHHHTTT-EEES-EE---S--HHHHHHHHH--SS---TTHHHHHHHHHHHHHHS--TTS-SSSS-SS--BPPTT-TT-SS-BHHHHHHHHHHHHHHHHHHHHHH-SS-EEEEHHHHHHH---HHHHHHHHHHSPTTSEE--SSHHHHHHHHHHHHHH--SHHHHHHHHHHHHHHHHTT-S-GGGHHHHHHHHHHHHTTS-HHHHHHHHHHHHHHHHTT----HHHHHHHH-

Sequence (747 aa):
MAKKVVSRSRASYIGVIDFVPGGTPEITWAHAEVPDIENEELLLRAMRCEFRALLEWGRAIWQPSSYHYELPSGDHAGYFVRIADMFRNLRDVEVVATWFYERLESGLVILAESASLIPLIAEIRRVMSASGMDIVGVATFDEYPRTEFEIAQVVQDFDIHSRILAIMSVNSSGRYLDMVSRALDGSVYPTDLVVMVDKTATMADCSIRPIFERENSKKFRWVGMASRSFASPTESGCRLCADNSVAQVVRIDPRSFEALALPGQNLVMPSRKSAIDMSSFFRSCSELDAIAFLEKSNSPARAGSKDPMGIKFELDKLIGNSTFRWLAMERLFGQRKQVLERHGRPGQSAARPDEDHRGVRAGGSTSSGDASLAAVPNSNREARETPERNRSAKAKFLKPRHSVLVGSYDAIVVSRNDSSIEGFDSIIGAVQDILQIDVPVIEVALDAEGVIAPIESMADKISPLILSVGSVSGWTLRQMLVGIEDVWDAETERTGRAISALVVHATSRSVREFENTAQSFSGRLHAIWKMFLPDRWPLVEELDYIGGDGDLGEGARQEFFKRRQQIVSERTKGQCVMLGPSEDVHVRNESLYGLRLNSVASLVAVGAAVHFNRLVAKTTDPRWSSFDFVSISRSYYDGLLVAAMLRWCDPGEIYWGASPADQHRNVEELLTRFTQDLDLRILYPELLLGVMQGKIPRSVTGLLAYTAVTKSLDWDARERAEIVELVRLVGDAGFEIDDALVIAGSQ

Radius of gyration: 34.31 Å; Cα contacts (8 Å, |Δi|>4): 1098; chains: 1; bounding box: 86×83×117 Å